Protein AF-0000000078202530 (afdb_homodimer)

Organism: Punica granatum (NCBI:txid22663)

Nearest PDB structures (foldseek):
  6cci-assembly1_A  TM=9.387E-01  e=3.900E-46  Arabidopsis thaliana
  5z2x-assembly2_B  TM=4.151E-01  e=9.740E-01  Vanderwaltozyma polyspora DSM 70294
  5zed-assembly2_B  TM=4.219E-01  e=1.033E+00  Vanderwaltozyma polyspora DSM 70294
  4xj6-assembly1_A  TM=2.711E-01  e=2.999E+00  Escherichia coli
  6cci-assembly1_A  TM=9.387E-01  e=2.513E-46  Arabidopsis thaliana

Radius of gyration: 36.65 Å; Cα contacts (8 Å, |Δi|>4): 1489; chains: 2; bounding box: 119×103×97 Å

Solvent-accessible surface area (backbone atoms only — not comparable to full-atom values): 50114 Å² total; per-residue (Å²): 142,85,78,87,78,90,90,86,90,84,91,83,89,92,83,87,92,84,91,87,92,81,89,90,82,80,91,85,84,83,87,93,85,95,86,92,96,82,93,45,68,54,74,89,69,85,76,78,84,74,79,67,77,74,70,75,72,68,71,70,79,64,84,76,67,78,84,72,80,81,47,41,76,58,32,78,82,69,43,76,42,69,41,42,60,45,76,41,80,33,86,82,57,70,71,83,48,43,50,76,72,38,85,77,69,54,64,52,24,19,19,59,75,58,61,44,86,74,66,60,59,59,27,57,41,82,42,34,66,59,27,41,77,60,80,83,47,47,67,60,51,48,60,74,31,45,71,31,37,36,34,29,34,7,41,71,67,40,45,47,36,42,44,38,50,49,43,52,36,49,82,83,44,55,76,91,35,48,50,62,65,90,45,88,51,62,28,50,34,38,36,56,91,39,52,21,36,51,27,36,35,63,30,45,68,59,28,41,44,71,37,69,88,53,76,55,85,55,56,91,74,40,42,28,32,35,59,36,40,78,89,53,45,73,75,56,58,92,37,32,34,37,37,35,35,67,56,76,76,63,66,67,50,64,60,38,40,35,30,67,74,90,51,79,54,54,80,75,52,44,44,76,31,49,34,70,58,48,49,44,48,18,50,43,40,54,48,35,46,46,56,47,69,58,52,71,90,63,29,46,41,33,35,43,50,57,76,57,66,37,74,52,22,59,53,57,72,36,74,90,51,50,32,31,52,92,38,63,52,64,51,90,52,68,55,79,65,59,64,87,41,99,43,73,62,9,45,48,44,52,51,48,49,43,51,51,56,52,55,72,70,48,81,53,73,69,46,70,45,60,40,32,61,64,49,58,27,40,46,23,37,37,20,21,57,21,22,49,57,95,90,33,69,57,48,76,72,47,45,75,36,45,86,81,52,40,34,33,66,51,52,19,41,69,36,67,44,47,55,53,45,40,53,53,45,38,57,67,66,57,103,140,83,76,75,88,76,70,88,69,55,44,65,75,87,81,71,92,76,74,90,80,81,79,84,74,85,82,79,68,85,77,72,84,78,86,76,82,75,81,76,74,77,69,77,67,78,77,69,84,64,80,68,77,70,70,76,70,71,73,73,79,66,84,78,65,76,83,71,80,82,47,40,76,59,32,78,83,69,43,77,42,70,42,43,61,45,79,41,81,34,86,81,58,70,70,83,50,43,50,76,74,37,86,77,69,55,64,51,24,20,20,60,76,59,61,43,85,76,65,60,58,58,27,56,42,82,42,35,66,59,28,41,77,62,80,83,47,48,66,60,52,46,60,73,32,46,70,32,38,37,35,29,33,7,40,71,68,39,46,47,35,42,45,38,50,50,43,52,36,49,81,83,45,55,77,91,35,50,50,62,64,91,47,86,50,62,27,50,34,37,38,57,90,38,50,22,38,51,25,37,36,62,29,45,68,60,28,41,43,71,38,67,87,52,76,54,86,53,57,91,74,40,41,30,32,35,59,35,40,76,90,53,46,73,74,57,58,92,38,31,33,37,36,34,36,67,55,75,76,63,67,69,48,65,60,37,40,34,28,66,74,89,50,78,53,55,82,73,51,44,44,74,31,49,36,68,59,47,50,46,48,17,50,43,40,54,49,35,48,46,58,48,69,58,52,73,89,64,30,46,42,32,36,43,50,56,77,56,66,36,74,54,22,59,53,58,71,36,76,88,50,50,33,32,52,90,38,64,53,64,52,90,52,66,55,80,64,58,66,86,40,97,42,72,62,9,45,49,44,51,51,49,49,45,52,52,56,53,54,71,69,47,82,54,73,68,45,69,46,59,41,33,63,63,48,59,29,42,47,23,39,38,20,21,57,19,22,48,56,96,91,32,69,58,48,75,72,48,45,73,37,44,85,81,51,40,35,33,67,52,53,19,41,70,34,67,44,48,55,53,46,41,54,53,47,40,56,67,64,56,102

Secondary structure (DSSP, 8-state):
--------------------------------------------------------------TT------PEEP-TTT-TTTTSEEEEE-TT---S--TTT-TT--TTT-TTTTT----GGGSEEEEESSEEPPPP-HHHHHHHTTT-EEEEEESHHHHHHHHHHHHHHHTTS-GGGEE----SSEEEEEEGGGTEEEEEEE-TTSSEETTSSS--S-GGG-EEETT--TTTHHHHTT-SEEEE---GGGGS-SEEEEE-S--TTGGGG-EEEEHHHHHHHHHHHHHHHHHHH--TTT-EEEEE-PPP----GGGGT-TT--TTTT--S--S------TTSSSHHHHHHHHHHHHHHHHHT-SS-EEEE--HHHHHT-GGGEEETSSEETTEEPPHHHHT-HHHH-EEEEE-SSSHHHHHHHHHHHHHH--/--------------------------------------------------------------TT------PEEP-TTT-TTTTSEEEEE-TT---S--TTT-TT--TTT-TTTTT----GGGSEEEEESSEEPPPP-HHHHHHHTTT-EEEEEESHHHHHHHHHHHHHHHTTS-GGGEE----SSEEEEEEGGGTEEEEEEE-TTSSEETTSSS--S-GGG-EEETT--TTTHHHHTT-SEEEE---GGGGS-SEEEEE-S--TTGGGG-EEEEHHHHHHHHHHHHHHHHHHH--TTT-EEEEE-PPPP---GGGGT-TT--TTTT--S--S------TTSSSHHHHHHHHHHHHHHHHHT-SS-EEEE--HHHHHT-GGGEEETSSEETTEEPPHHHHT-HHHH-EEEEE-SSSHHHHHHHHHHHHHH--

Sequence (862 aa):
MKPFGGNLYCSFITVLICTVLFIALFYTESLSSLSSSSFIRILSCPKRIAASKLRHRTAKLNPSRPEMDERFEFDPEECNTVSSGKWVYNSSIRPLYTDTSCPYLD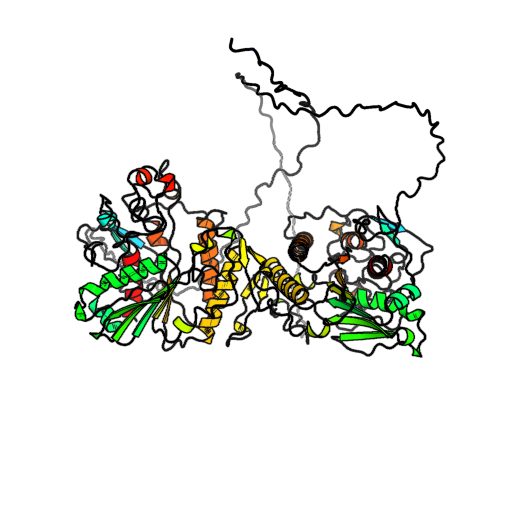KQVTCIKNGRPDSGYLQWEWQPDDCFLPKFDPKRLLENLRGKRLMFVGDSIQRGQWRSLVCMVESVIPEDGKSMPKNRSHSIFSAKEYNATIEFYWAPFLVESNSDTYIVPDPTERILKVDSVSTHAPYWQDVDFLVFNSYIWWMDGHYIKSLWGSFANGEDGYEELERTAAYRISLRTWANWLDSSINPNRSRVFFTTISPTHMRSEDWNHIGGIKCYNETKPTKKLKRRMRWGGSNAGYGYRMTDVLSSVVSRMKINVTFINITEMSEYRVDAHTSVYGERSDELLTDEQRADPLQYADCIHWCLPGVPDTWNHILYAYLVGSMKPFGGNLYCSFITVLICTVLFIALFYTESLSSLSSSSFIRILSCPKRIAASKLRHRTAKLNPSRPEMDERFEFDPEECNTVSSGKWVYNSSIRPLYTDTSCPYLDKQVTCIKNGRPDSGYLQWEWQPDDCFLPKFDPKRLLENLRGKRLMFVGDSIQRGQWRSLVCMVESVIPEDGKSMPKNRSHSIFSAKEYNATIEFYWAPFLVESNSDTYIVPDPTERILKVDSVSTHAPYWQDVDFLVFNSYIWWMDGHYIKSLWGSFANGEDGYEELERTAAYRISLRTWANWLDSSINPNRSRVFFTTISPTHMRSEDWNHIGGIKCYNETKPTKKLKRRMRWGGSNAGYGYRMTDVLSSVVSRMKINVTFINITEMSEYRVDAHTSVYGERSDELLTDEQRADPLQYADCIHWCLPGVPDTWNHILYAYLVGS

pLDDT: mean 81.14, std 27.45, range [15.45, 98.88]

InterPro domains:
  IPR025846 Trichome birefringence-like, N-terminal domain [PF14416] (78-131)
  IPR026057 Trichome birefringence-like, C-terminal domain [PF13839] (133-426)
  IPR029962 Trichome birefringence-like family [PTHR32285] (28-424)

Foldseek 3Di:
DDDDDDDDYDDDDDDDDDDDDDDDDDDDDYDDDDDDDDDDDCPDDPDDDPPPPPPPPPPPPPVDDPPPLQAAADDLVPLVPLVAFDKDFAPPDDALDALVGQPQDAQFFRQVVLPNDADRQVRIDTDHNHHDQDDDDLVLVLLLQQLAEAEEEAAVQSVQLLSLNCRNNVVVADPVQWDWDDDDAKIWIGRRVRRGIRIYGYDQLLFDKPCRPPHDPQQVPIETALQHNPVPVVVVAQHAEYEYEYDPSLVNDQWHFYDYDDDPVPSVPTDTDGSLVSSLSNVLSVLVCCLVGPDLVRHAAEYEADQDFFQDPVQLPPPPDGGLPPPAFFGPDGPPPPCCDPDPVVVSNSSVVSNVVSQVPHPHHYHYLYLHNVNNRSSNFASFQSGDDPSHRHDPVRSVCSNPRTGRRHGHPVHSSNVSVSSVSSVSSSD/DDDDDPDDDPDPDDPDDDDDDDDDDDPPDDPDDDDDDDPDPPVVPPPPPPPPPVPVPPPDPPVPDDPPLQAAADDLVPLVPLVAFDKDFAPPDDALDALVGQPQDAQFFRQVVLPNDADRQRRIDTDHNHHDQDDDDLVLVLLLQQLAEAEEEAAVQSVQLLSQNCRNNVVVADPVQWDWDDDDAKIWIGRRVRRGIRIYGYDQLLFDKPCRPPHDPQQVPIETALQHNPVPVVVVAQHAEYEYEYDPSLVNDQWHFYDYDDDPVPSVPTDTDGSLVSSLSNVLSVLVCCLVGPDLVRHAAEYEADQDFFQDPVQLPPPPDGGLPPPAFFGPDGPPPPCCDPDPVVVSNSSVVSNCVSQVPHPHHYHYLYLHNVNNRSSNFASFQSGDDPSHRHDPVRSVCSNPRTGRRHGHPVHSSNSSVSSVSSVSSSD

Structure (mmCIF, N/CA/C/O backbone):
data_AF-0000000078202530-model_v1
#
loop_
_entity.id
_entity.type
_entity.pdbx_description
1 polymer 'Protein trichome birefringence-like 3'
#
loop_
_atom_site.group_PDB
_atom_site.id
_atom_site.type_symbol
_atom_site.label_atom_id
_atom_site.label_alt_id
_atom_site.label_comp_id
_atom_site.label_asym_id
_atom_site.label_entity_id
_atom_site.label_seq_id
_atom_site.pdbx_PDB_ins_code
_atom_site.Cartn_x
_atom_site.Cartn_y
_atom_site.Cartn_z
_atom_site.occupancy
_atom_site.B_iso_or_equiv
_atom_site.auth_seq_id
_atom_site.auth_comp_id
_atom_site.auth_asym_id
_atom_site.auth_atom_id
_atom_site.pdbx_PDB_model_num
ATOM 1 N N . MET A 1 1 ? -54.625 -17.266 -24.766 1 17.75 1 MET A N 1
ATOM 2 C CA . MET A 1 1 ? -55 -16.562 -25.984 1 17.75 1 MET A CA 1
ATOM 3 C C . MET A 1 1 ? -53.875 -15.648 -26.453 1 17.75 1 MET A C 1
ATOM 5 O O . MET A 1 1 ? -53.438 -14.758 -25.719 1 17.75 1 MET A O 1
ATOM 9 N N . LYS A 1 2 ? -53 -15.953 -27.578 1 19.78 2 LYS A N 1
ATOM 10 C CA . LYS A 1 2 ? -51.688 -15.961 -28.266 1 19.78 2 LYS A CA 1
ATOM 11 C C . LYS A 1 2 ? -51.5 -14.703 -29.109 1 19.78 2 LYS A C 1
ATOM 13 O O . LYS A 1 2 ? -50.531 -14.57 -29.828 1 19.78 2 LYS A O 1
ATOM 18 N N . PRO A 1 3 ? -52.344 -13.688 -29.078 1 17.59 3 PRO A N 1
ATOM 19 C CA . PRO A 1 3 ? -52.656 -13.125 -30.406 1 17.59 3 PRO A CA 1
ATOM 20 C C . PRO A 1 3 ? -51.438 -12.438 -31.047 1 17.59 3 PRO A C 1
ATOM 22 O O . PRO A 1 3 ? -50.438 -12.188 -30.375 1 17.59 3 PRO A O 1
ATOM 25 N N . PHE A 1 4 ? -51.625 -11.211 -31.531 1 18.14 4 PHE A N 1
ATOM 26 C CA . PHE A 1 4 ? -51.844 -10.758 -32.906 1 18.14 4 PHE A CA 1
ATOM 27 C C . PHE A 1 4 ? -50.562 -10.148 -33.469 1 18.14 4 PHE A C 1
ATOM 29 O O . PHE A 1 4 ? -49.656 -9.805 -32.719 1 18.14 4 PHE A O 1
ATOM 36 N N . GLY A 1 5 ? -50.594 -8.953 -34.094 1 16.89 5 GLY A N 1
ATOM 37 C CA . GLY A 1 5 ? -50.594 -8.602 -35.5 1 16.89 5 GLY A CA 1
ATOM 38 C C . GLY A 1 5 ? -49.281 -7.973 -35.938 1 16.89 5 GLY A C 1
ATOM 39 O O . GLY A 1 5 ? -48.656 -8.422 -36.906 1 16.89 5 GLY A O 1
ATOM 40 N N . GLY A 1 6 ? -49.156 -6.57 -35.875 1 17.77 6 GLY A N 1
ATOM 41 C CA . GLY A 1 6 ? -49.125 -5.879 -37.156 1 17.77 6 GLY A CA 1
ATOM 42 C C . GLY A 1 6 ? -47.719 -5.824 -37.781 1 17.77 6 GLY A C 1
ATOM 43 O O . GLY A 1 6 ? -46.719 -5.992 -37.062 1 17.77 6 GLY A O 1
ATOM 44 N N . ASN A 1 7 ? -47.562 -5.203 -38.969 1 17.41 7 ASN A N 1
ATOM 45 C CA . ASN A 1 7 ? -47.094 -5.215 -40.344 1 17.41 7 ASN A CA 1
ATOM 46 C C . ASN A 1 7 ? -45.719 -4.594 -40.5 1 17.41 7 ASN A C 1
ATOM 48 O O . ASN A 1 7 ? -45.281 -3.855 -39.625 1 17.41 7 ASN A O 1
ATOM 52 N N . LEU A 1 8 ? -45.406 -4.105 -41.812 1 18.31 8 LEU A N 1
ATOM 53 C CA . LEU A 1 8 ? -44.562 -4.344 -42.969 1 18.31 8 LEU A CA 1
ATOM 54 C C . LEU A 1 8 ? -43.406 -3.344 -43 1 18.31 8 LEU A C 1
ATOM 56 O O . LEU A 1 8 ? -42.25 -3.736 -43.125 1 18.31 8 LEU A O 1
ATOM 60 N N . TYR A 1 9 ? -43.469 -2.189 -43.969 1 16.44 9 TYR A N 1
ATOM 61 C CA . TYR A 1 9 ? -42.938 -2.09 -45.312 1 16.44 9 TYR A CA 1
ATOM 62 C C . TYR A 1 9 ? -41.625 -1.283 -45.344 1 16.44 9 TYR A C 1
ATOM 64 O O . TYR A 1 9 ? -41.312 -0.569 -44.375 1 16.44 9 TYR A O 1
ATOM 72 N N . CYS A 1 10 ? -41.531 -0.208 -46.344 1 16.52 10 CYS A N 1
ATOM 73 C CA . CYS A 1 10 ? -40.938 -0.093 -47.656 1 16.52 10 CYS A CA 1
ATOM 74 C C . CYS A 1 10 ? -39.656 0.742 -47.625 1 16.52 10 CYS A C 1
ATOM 76 O O . CYS A 1 10 ? -38.594 0.314 -48.094 1 16.52 10 CYS A O 1
ATOM 78 N N . SER A 1 11 ? -39.656 2.053 -48.156 1 16.64 11 SER A N 1
ATOM 79 C CA . SER A 1 11 ? -39.156 2.449 -49.469 1 16.64 11 SER A CA 1
ATOM 80 C C . SER A 1 11 ? -37.719 2.982 -49.375 1 16.64 11 SER A C 1
ATOM 82 O O . SER A 1 11 ? -37.281 3.395 -48.312 1 16.64 11 SER A O 1
ATOM 84 N N . PHE A 1 12 ? -37.25 4.004 -50.375 1 16.8 12 PHE A N 1
ATOM 85 C CA . PHE A 1 12 ? -36.531 4.156 -51.625 1 16.8 12 PHE A CA 1
ATOM 86 C C . PHE A 1 12 ? -35.25 4.961 -51.438 1 16.8 12 PHE A C 1
ATOM 88 O O . PHE A 1 12 ? -34.188 4.543 -51.875 1 16.8 12 PHE A O 1
ATOM 95 N N . ILE A 1 13 ? -35.281 6.426 -51.438 1 17.33 13 ILE A N 1
ATOM 96 C CA . ILE A 1 13 ? -34.781 7.125 -52.625 1 17.33 13 ILE A CA 1
ATOM 97 C C . ILE A 1 13 ? -33.281 7.32 -52.5 1 17.33 13 ILE A C 1
ATOM 99 O O . ILE A 1 13 ? -32.719 7.371 -51.406 1 17.33 13 ILE A O 1
ATOM 103 N N . THR A 1 14 ? -32.656 8.242 -53.438 1 16.81 14 THR A N 1
ATOM 104 C CA . THR A 1 14 ? -31.766 8.391 -54.594 1 16.81 14 THR A CA 1
ATOM 105 C C . THR A 1 14 ? -30.391 8.914 -54.125 1 16.81 14 THR A C 1
ATOM 107 O O . THR A 1 14 ? -30.266 9.461 -53.031 1 16.81 14 THR A O 1
ATOM 110 N N . VAL A 1 15 ? -29.656 9.641 -55.062 1 16.64 15 VAL A N 1
ATOM 111 C CA . VAL A 1 15 ? -28.562 9.602 -56 1 16.64 15 VAL A CA 1
ATOM 112 C C . VAL A 1 15 ? -27.422 10.5 -55.531 1 16.64 15 VAL A C 1
ATOM 114 O O . VAL A 1 15 ? -26.266 10.062 -55.469 1 16.64 15 VAL A O 1
ATOM 117 N N . LEU A 1 16 ? -27.391 11.953 -55.906 1 16.14 16 LEU A N 1
ATOM 118 C CA . LEU A 1 16 ? -26.594 12.43 -57.031 1 16.14 16 LEU A CA 1
ATOM 119 C C . LEU A 1 16 ? -25.219 12.922 -56.562 1 16.14 16 LEU A C 1
ATOM 121 O O . LEU A 1 16 ? -24.188 12.5 -57.094 1 16.14 16 LEU A O 1
ATOM 125 N N . ILE A 1 17 ? -24.891 14.383 -56.688 1 17.06 17 ILE A N 1
ATOM 126 C CA . ILE A 1 17 ? -24.094 15.078 -57.688 1 17.06 17 ILE A CA 1
ATOM 127 C C . ILE A 1 17 ? -22.672 15.289 -57.188 1 17.06 17 ILE A C 1
ATOM 129 O O . ILE A 1 17 ? -22.453 15.398 -55.969 1 17.06 17 ILE A O 1
ATOM 133 N N . CYS A 1 18 ? -21.766 16.141 -57.906 1 15.45 18 CYS A N 1
ATOM 134 C CA . CYS A 1 18 ? -20.625 16.266 -58.781 1 15.45 18 CYS A CA 1
ATOM 135 C C . CYS A 1 18 ? -19.438 16.891 -58.062 1 15.45 18 CYS A C 1
ATOM 137 O O . CYS A 1 18 ? -18.312 16.375 -58.156 1 15.45 18 CYS A O 1
ATOM 139 N N . THR A 1 19 ? -19.344 18.359 -58.031 1 16.34 19 THR A N 1
ATOM 140 C CA . THR A 1 19 ? -18.453 19.156 -58.844 1 16.34 19 THR A CA 1
ATOM 141 C C . THR A 1 19 ? -17.078 19.266 -58.219 1 16.34 19 THR A C 1
ATOM 143 O O . THR A 1 19 ? -16.922 19.078 -57 1 16.34 19 THR A O 1
ATOM 146 N N . VAL A 1 20 ? -16.172 20.328 -58.656 1 17.05 20 VAL A N 1
ATOM 147 C CA . VAL A 1 20 ? -15.039 20.625 -59.531 1 17.05 20 VAL A CA 1
ATOM 148 C C . VAL A 1 20 ? -13.797 20.906 -58.688 1 17.05 20 VAL A C 1
ATOM 150 O O . VAL A 1 20 ? -12.758 20.266 -58.875 1 17.05 20 VAL A O 1
ATOM 153 N N . LEU A 1 21 ? -13 22.141 -59 1 16.8 21 LEU A N 1
ATOM 154 C CA . LEU A 1 21 ? -11.773 22.5 -59.719 1 16.8 21 LEU A CA 1
ATOM 155 C C . LEU A 1 21 ? -10.609 22.688 -58.75 1 16.8 21 LEU A C 1
ATOM 157 O O . LEU A 1 21 ? -10.82 22.844 -57.531 1 16.8 21 LEU A O 1
ATOM 161 N N . PHE A 1 22 ? -9.445 23.562 -59.188 1 15.63 22 PHE A N 1
ATOM 162 C CA . PHE A 1 22 ? -8.086 23.688 -59.688 1 15.63 22 PHE A CA 1
ATOM 163 C C . PHE A 1 22 ? -7.172 24.344 -58.656 1 15.63 22 PHE A C 1
ATOM 165 O O . PHE A 1 22 ? -5.973 24.062 -58.625 1 15.63 22 PHE A O 1
ATOM 172 N N . ILE A 1 23 ? -7.547 25.469 -57.969 1 16.17 23 ILE A N 1
ATOM 173 C CA . ILE A 1 23 ? -6.672 26.609 -58.156 1 16.17 23 ILE A CA 1
ATOM 174 C C . ILE A 1 23 ? -5.32 26.344 -57.5 1 16.17 23 ILE A C 1
ATOM 176 O O . ILE A 1 23 ? -5.258 25.797 -56.406 1 16.17 23 ILE A O 1
ATOM 180 N N . ALA A 1 24 ? -4.219 27.141 -57.938 1 16.25 24 ALA A N 1
ATOM 181 C CA . ALA A 1 24 ? -2.883 27.422 -58.469 1 16.25 24 ALA A CA 1
ATOM 182 C C . ALA A 1 24 ? -1.844 27.438 -57.344 1 16.25 24 ALA A C 1
ATOM 184 O O . ALA A 1 24 ? -2.189 27.578 -56.156 1 16.25 24 ALA A O 1
ATOM 185 N N . LEU A 1 25 ? -0.753 28.281 -57.594 1 15.86 25 LEU A N 1
ATOM 186 C CA . LEU A 1 25 ? 0.672 28.391 -57.875 1 15.86 25 LEU A CA 1
ATOM 187 C C . LEU A 1 25 ? 1.466 28.672 -56.625 1 15.86 25 LEU A C 1
ATOM 189 O O . LEU A 1 25 ? 2.471 28.016 -56.344 1 15.86 25 LEU A O 1
ATOM 193 N N . PHE A 1 26 ? 1.765 29.969 -56.312 1 15.94 26 PHE A N 1
ATOM 194 C CA . PHE A 1 26 ? 3.064 30.609 -56.469 1 15.94 26 PHE A CA 1
ATOM 195 C C . PHE A 1 26 ? 3.877 30.5 -55.156 1 15.94 26 PHE A C 1
ATOM 197 O O . PHE A 1 26 ? 5.047 30.125 -55.188 1 15.94 26 PHE A O 1
ATOM 204 N N . TYR A 1 27 ? 3.969 31.578 -54.312 1 15.73 27 TYR A N 1
ATOM 205 C CA . TYR A 1 27 ? 5.164 32.406 -54.312 1 15.73 27 TYR A CA 1
ATOM 206 C C . TYR A 1 27 ? 6.176 31.906 -53.281 1 15.73 27 TYR A C 1
ATOM 208 O O . TYR A 1 27 ? 5.809 31.234 -52.312 1 15.73 27 TYR A O 1
ATOM 216 N N . THR A 1 28 ? 7.195 32.781 -52.75 1 15.81 28 THR A N 1
ATOM 217 C CA . THR A 1 28 ? 8.625 33.062 -52.844 1 15.81 28 THR A CA 1
ATOM 218 C C . THR A 1 28 ? 9.352 32.562 -51.594 1 15.81 28 THR A C 1
ATOM 220 O O . THR A 1 28 ? 10.328 31.812 -51.688 1 15.81 28 THR A O 1
ATOM 223 N N . GLU A 1 29 ? 10.062 33.469 -50.75 1 15.58 29 GLU A N 1
ATOM 224 C CA . GLU A 1 29 ? 11.492 33.75 -50.719 1 15.58 29 GLU A CA 1
ATOM 225 C C . GLU A 1 29 ? 12.172 33.031 -49.562 1 15.58 29 GLU A C 1
ATOM 227 O O . GLU A 1 29 ? 13.117 32.281 -49.75 1 15.58 29 GLU A O 1
ATOM 232 N N . SER A 1 30 ? 12.93 33.781 -48.594 1 15.69 30 SER A N 1
ATOM 233 C CA . SER A 1 30 ? 14.375 33.969 -48.469 1 15.69 30 SER A CA 1
ATOM 234 C C . SER A 1 30 ? 14.969 33.125 -47.344 1 15.69 30 SER A C 1
ATOM 236 O O . SER A 1 30 ? 15.93 32.406 -47.562 1 15.69 30 SER A O 1
ATOM 238 N N . LEU A 1 31 ? 15.672 33.75 -46.188 1 15.95 31 LEU A N 1
ATOM 239 C CA . LEU A 1 31 ? 17.109 33.938 -46 1 15.95 31 LEU A CA 1
ATOM 240 C C . LEU A 1 31 ? 17.656 32.938 -44.969 1 15.95 31 LEU A C 1
ATOM 242 O O . LEU A 1 31 ? 16.906 32.344 -44.219 1 15.95 31 LEU A O 1
ATOM 246 N N . SER A 1 32 ? 18.703 33.344 -43.938 1 15.55 32 SER A N 1
ATOM 247 C CA . SER A 1 32 ? 20.141 33.219 -43.844 1 15.55 32 SER A CA 1
ATOM 248 C C . SER A 1 32 ? 20.547 32.156 -42.781 1 15.55 32 SER A C 1
ATOM 250 O O . SER A 1 32 ? 19.703 31.719 -42 1 15.55 32 SER A O 1
ATOM 252 N N . SER A 1 33 ? 21.703 32.406 -41.781 1 16.08 33 SER A N 1
ATOM 253 C CA . SER A 1 33 ? 23.125 32.062 -41.719 1 16.08 33 SER A CA 1
ATOM 254 C C . SER A 1 33 ? 23.375 31.094 -40.562 1 16.08 33 SER A C 1
ATOM 256 O O . SER A 1 33 ? 24.016 30.047 -40.75 1 16.08 33 SER A O 1
ATOM 258 N N . LEU A 1 34 ? 23.625 31.453 -39.125 1 16.58 34 LEU A N 1
ATOM 259 C CA . LEU A 1 34 ? 25 31.516 -38.625 1 16.58 34 LEU A CA 1
ATOM 260 C C . LEU A 1 34 ? 25.375 30.219 -37.938 1 16.58 34 LEU A C 1
ATOM 262 O O . LEU A 1 34 ? 24.516 29.484 -37.469 1 16.58 34 LEU A O 1
ATOM 266 N N . SER A 1 35 ? 26.734 30.062 -37.031 1 16.19 35 SER A N 1
ATOM 267 C CA . SER A 1 35 ? 28.062 29.453 -37.062 1 16.19 35 SER A CA 1
ATOM 268 C C . SER A 1 35 ? 28.188 28.359 -36 1 16.19 35 SER A C 1
ATOM 270 O O . SER A 1 35 ? 28.625 27.25 -36.312 1 16.19 35 SER A O 1
ATOM 272 N N . SER A 1 36 ? 28.453 28.453 -34.531 1 17.09 36 SER A N 1
ATOM 273 C CA . SER A 1 36 ? 29.812 28.328 -34 1 17.09 36 SER A CA 1
ATOM 274 C C . SER A 1 36 ? 30.062 26.906 -33.5 1 17.09 36 SER A C 1
ATOM 276 O O . SER A 1 36 ? 29.125 26.141 -33.281 1 17.09 36 SER A O 1
ATOM 278 N N . SER A 1 37 ? 31.031 26.625 -32.219 1 17.3 37 SER A N 1
ATOM 279 C CA . SER A 1 37 ? 32.375 26.109 -32 1 17.3 37 SER A CA 1
ATOM 280 C C . SER A 1 37 ? 32.344 24.703 -31.422 1 17.3 37 SER A C 1
ATOM 282 O O . SER A 1 37 ? 31.328 24.281 -30.875 1 17.3 37 SER A O 1
ATOM 284 N N . SER A 1 38 ? 33.75 24 -30.797 1 17.78 38 SER A N 1
ATOM 285 C CA . SER A 1 38 ? 34.719 22.938 -31.047 1 17.78 38 SER A CA 1
ATOM 286 C C . SER A 1 38 ? 34.781 21.953 -29.891 1 17.78 38 SER A C 1
ATOM 288 O O . SER A 1 38 ? 35.281 20.828 -30.031 1 17.78 38 SER A O 1
ATOM 290 N N . PHE A 1 39 ? 34.656 22.016 -28.516 1 21.58 39 PHE A N 1
ATOM 291 C CA . PHE A 1 39 ? 35.781 21.594 -27.688 1 21.58 39 PHE A CA 1
ATOM 292 C C . PHE A 1 39 ? 35.812 20.078 -27.547 1 21.58 39 PHE A C 1
ATOM 294 O O . PHE A 1 39 ? 34.75 19.438 -27.484 1 21.58 39 PHE A O 1
ATOM 301 N N . ILE A 1 40 ? 37.156 19.359 -27.281 1 19.34 40 ILE A N 1
ATOM 302 C CA . ILE A 1 40 ? 38.031 18.234 -27.531 1 19.34 40 ILE A CA 1
ATOM 303 C C . ILE A 1 40 ? 37.938 17.234 -26.375 1 19.34 40 ILE A C 1
ATOM 305 O O . ILE A 1 40 ? 38.25 17.562 -25.219 1 19.34 40 ILE A O 1
ATOM 309 N N . ARG A 1 41 ? 37.375 16.062 -26.359 1 18.56 41 ARG A N 1
ATOM 310 C CA . ARG A 1 41 ? 37.031 14.938 -25.484 1 18.56 41 ARG A CA 1
ATOM 311 C C . ARG A 1 41 ? 38.219 13.984 -25.328 1 18.56 41 ARG A C 1
ATOM 313 O O . ARG A 1 41 ? 38.5 13.188 -26.219 1 18.56 41 ARG A O 1
ATOM 320 N N . ILE A 1 42 ? 39.312 14.312 -24.672 1 20.25 42 ILE A N 1
ATOM 321 C CA . ILE A 1 42 ? 40.531 13.516 -24.75 1 20.25 42 ILE A CA 1
ATOM 322 C C . ILE A 1 42 ? 40.312 12.164 -24.062 1 20.25 42 ILE A C 1
ATOM 324 O O . ILE A 1 42 ? 40.062 12.102 -22.859 1 20.25 42 ILE A O 1
ATOM 328 N N . LEU A 1 43 ? 39.938 11.023 -24.703 1 19.23 43 LEU A N 1
ATOM 329 C CA . LEU A 1 43 ? 39.594 9.641 -24.406 1 19.23 43 LEU A CA 1
ATOM 330 C C . LEU A 1 43 ? 40.875 8.781 -24.281 1 19.23 43 LEU A C 1
ATOM 332 O O . LEU A 1 43 ? 41.25 8.109 -25.234 1 19.23 43 LEU A O 1
ATOM 336 N N . SER A 1 44 ? 42 9.086 -23.625 1 20.16 44 SER A N 1
ATOM 337 C CA . SER A 1 44 ? 43.156 8.281 -23.984 1 20.16 44 SER A CA 1
ATOM 338 C C . SER A 1 44 ? 42.969 6.828 -23.562 1 20.16 44 SER A C 1
ATOM 340 O O . SER A 1 44 ? 42.594 6.559 -22.422 1 20.16 44 SER A O 1
ATOM 342 N N . CYS A 1 45 ? 43.031 5.738 -24.438 1 21.17 45 CYS A N 1
ATOM 343 C CA . CYS A 1 45 ? 42.906 4.328 -24.797 1 21.17 45 CYS A CA 1
ATOM 344 C C . CYS A 1 45 ? 44.156 3.553 -24.391 1 21.17 45 CYS A C 1
ATOM 346 O O . CYS A 1 45 ? 45.25 3.869 -24.859 1 21.17 45 CYS A O 1
ATOM 348 N N . PRO A 1 46 ? 44.469 3.049 -23.172 1 23.84 46 PRO A N 1
ATOM 349 C CA . PRO A 1 46 ? 45.781 2.406 -23.188 1 23.84 46 PRO A CA 1
ATOM 350 C C . PRO A 1 46 ? 45.906 1.337 -24.266 1 23.84 46 PRO A C 1
ATOM 352 O O . PRO A 1 46 ? 44.906 0.747 -24.672 1 23.84 46 PRO A O 1
ATOM 355 N N . LYS A 1 47 ? 46.969 1.163 -25.078 1 22.11 47 LYS A N 1
ATOM 356 C CA . LYS A 1 47 ? 47.375 0.5 -26.312 1 22.11 47 LYS A CA 1
ATOM 357 C C . LYS A 1 47 ? 47.531 -1 -26.094 1 22.11 47 LYS A C 1
ATOM 359 O O . LYS A 1 47 ? 48.562 -1.436 -25.531 1 22.11 47 LYS A O 1
ATOM 364 N N . ARG A 1 48 ? 46.875 -1.807 -25.406 1 22.52 48 ARG A N 1
ATOM 365 C CA . ARG A 1 48 ? 47.406 -3.168 -25.5 1 22.52 48 ARG A CA 1
ATOM 366 C C . ARG A 1 48 ? 47.656 -3.566 -26.953 1 22.52 48 ARG A C 1
ATOM 368 O O . ARG A 1 48 ? 46.906 -3.182 -27.844 1 22.52 48 ARG A O 1
ATOM 375 N N . ILE A 1 49 ? 48.969 -4 -27.438 1 20.89 49 ILE A N 1
ATOM 376 C CA . ILE A 1 49 ? 49.562 -4.539 -28.656 1 20.89 49 ILE A CA 1
ATOM 377 C C . ILE A 1 49 ? 48.719 -5.684 -29.188 1 20.89 49 ILE A C 1
ATOM 379 O O . ILE A 1 49 ? 48.375 -6.605 -28.438 1 20.89 49 ILE A O 1
ATOM 383 N N . ALA A 1 50 ? 48.031 -5.504 -30.297 1 21.22 50 ALA A N 1
ATOM 384 C CA . ALA A 1 50 ? 47.219 -6.168 -31.297 1 21.22 50 ALA A CA 1
ATOM 385 C C . ALA A 1 50 ? 47.938 -7.375 -31.891 1 21.22 50 ALA A C 1
ATOM 387 O O . ALA A 1 50 ? 48.719 -7.234 -32.844 1 21.22 50 ALA A O 1
ATOM 388 N N . ALA A 1 51 ? 48.719 -8.234 -31.203 1 23.56 51 ALA A N 1
ATOM 389 C CA . ALA A 1 51 ? 49.312 -9.242 -32.094 1 23.56 51 ALA A CA 1
ATOM 390 C C . ALA A 1 51 ? 48.219 -10.008 -32.844 1 23.56 51 ALA A C 1
ATOM 392 O O . ALA A 1 51 ? 47.531 -10.852 -32.25 1 23.56 51 ALA A O 1
ATOM 393 N N . SER A 1 52 ? 47.25 -9.312 -33.469 1 21.38 52 SER A N 1
ATOM 394 C CA . SER A 1 52 ? 46.344 -10.039 -34.375 1 21.38 52 SER A CA 1
ATOM 395 C C . SER A 1 52 ? 47.125 -10.719 -35.5 1 21.38 52 SER A C 1
ATOM 397 O O . SER A 1 52 ? 47.562 -10.07 -36.438 1 21.38 52 SER A O 1
ATOM 399 N N . LYS A 1 53 ? 48.281 -11.492 -35.188 1 23.58 53 LYS A N 1
ATOM 400 C CA . LYS A 1 53 ? 48.625 -12.211 -36.438 1 23.58 53 LYS A CA 1
ATOM 401 C C . LYS A 1 53 ? 47.375 -12.867 -37.031 1 23.58 53 LYS A C 1
ATOM 403 O O . LYS A 1 53 ? 46.688 -13.633 -36.375 1 23.58 53 LYS A O 1
ATOM 408 N N . LEU A 1 54 ? 46.812 -12.234 -38.094 1 24.09 54 LEU A N 1
ATOM 409 C CA . LEU A 1 54 ? 45.875 -12.562 -39.156 1 24.09 54 LEU A CA 1
ATOM 410 C C . LEU A 1 54 ? 46.188 -13.922 -39.75 1 24.09 54 LEU A C 1
ATOM 412 O O . LEU A 1 54 ? 47.125 -14.039 -40.562 1 24.09 54 LEU A O 1
ATOM 416 N N . ARG A 1 55 ? 46.562 -14.891 -38.906 1 25.44 55 ARG A N 1
ATOM 417 C CA . ARG A 1 55 ? 46.719 -16.109 -39.688 1 25.44 55 ARG A CA 1
ATOM 418 C C . ARG A 1 55 ? 45.5 -16.344 -40.594 1 25.44 55 ARG A C 1
ATOM 420 O O . ARG A 1 55 ? 44.375 -16.141 -40.156 1 25.44 55 ARG A O 1
ATOM 427 N N . HIS A 1 56 ? 45.719 -15.992 -41.875 1 25.72 56 HIS A N 1
ATOM 428 C CA . HIS A 1 56 ? 44.938 -16.328 -43.062 1 25.72 56 HIS A CA 1
ATOM 429 C C . HIS A 1 56 ? 44.438 -17.766 -43.031 1 25.72 56 HIS A C 1
ATOM 431 O O . HIS A 1 56 ? 45.188 -18.703 -43.344 1 25.72 56 HIS A O 1
ATOM 437 N N . ARG A 1 57 ? 44.031 -18.234 -41.844 1 22.81 57 ARG A N 1
ATOM 438 C CA . ARG A 1 57 ? 43.531 -19.594 -42.062 1 22.81 57 ARG A CA 1
ATOM 439 C C . ARG A 1 57 ? 42.531 -19.641 -43.219 1 22.81 57 ARG A C 1
ATOM 441 O O . ARG A 1 57 ? 41.531 -18.922 -43.219 1 22.81 57 ARG A O 1
ATOM 448 N N . THR A 1 58 ? 43.062 -19.797 -44.438 1 26.47 58 THR A N 1
ATOM 449 C CA . THR A 1 58 ? 42.344 -20.25 -45.625 1 26.47 58 THR A CA 1
ATOM 450 C C . THR A 1 58 ? 41.344 -21.344 -45.25 1 26.47 58 THR A C 1
ATOM 452 O O . THR A 1 58 ? 40.906 -22.094 -46.125 1 26.47 58 THR A O 1
ATOM 455 N N . ALA A 1 59 ? 40.969 -21.438 -44 1 27.97 59 ALA A N 1
ATOM 456 C CA . ALA A 1 59 ? 40.125 -22.641 -43.969 1 27.97 59 ALA A CA 1
ATOM 457 C C . ALA A 1 59 ? 39.125 -22.672 -45.125 1 27.97 59 ALA A C 1
ATOM 459 O O . ALA A 1 59 ? 38.406 -21.703 -45.344 1 27.97 59 ALA A O 1
ATOM 460 N N . LYS A 1 60 ? 39.438 -23.375 -46.062 1 29.75 60 LYS A N 1
ATOM 461 C CA . LYS A 1 60 ? 38.531 -23.938 -47.031 1 29.75 60 LYS A CA 1
ATOM 462 C C . LYS A 1 60 ? 37.188 -24.312 -46.375 1 29.75 60 LYS A C 1
ATOM 464 O O . LYS A 1 60 ? 37.156 -25.094 -45.438 1 29.75 60 LYS A O 1
ATOM 469 N N . LEU A 1 61 ? 36.156 -23.422 -46.375 1 31.28 61 LEU A N 1
ATOM 470 C CA . LEU A 1 61 ? 34.75 -23.672 -46.094 1 31.28 61 LEU A CA 1
ATOM 471 C C . LEU A 1 61 ? 34.312 -25.031 -46.625 1 31.28 61 LEU A C 1
ATOM 473 O O . LEU A 1 61 ? 34.125 -25.219 -47.812 1 31.28 61 LEU A O 1
ATOM 477 N N . ASN A 1 62 ? 35.031 -26.062 -46.094 1 30.69 62 ASN A N 1
ATOM 478 C CA . ASN A 1 62 ? 34.281 -27.219 -46.5 1 30.69 62 ASN A CA 1
ATOM 479 C C . ASN A 1 62 ? 32.812 -27.141 -46.031 1 30.69 62 ASN A C 1
ATOM 481 O O . ASN A 1 62 ? 32.562 -26.859 -44.875 1 30.69 62 ASN A O 1
ATOM 485 N N . PRO A 1 63 ? 31.797 -26.938 -46.844 1 36.25 63 PRO A N 1
ATOM 486 C CA . PRO A 1 63 ? 30.344 -26.812 -46.656 1 36.25 63 PRO A CA 1
ATOM 487 C C . PRO A 1 63 ? 29.797 -27.766 -45.625 1 36.25 63 PRO A C 1
ATOM 489 O O . PRO A 1 63 ? 28.688 -27.562 -45.094 1 36.25 63 PRO A O 1
ATOM 492 N N . SER A 1 64 ? 30.422 -28.938 -45.406 1 35.91 64 SER A N 1
ATOM 493 C CA . SER A 1 64 ? 29.609 -30.016 -44.844 1 35.91 64 SER A CA 1
ATOM 494 C C . SER A 1 64 ? 29.594 -29.953 -43.344 1 35.91 64 SER A C 1
ATOM 496 O O . SER A 1 64 ? 29.359 -30.969 -42.688 1 35.91 64 SER A O 1
ATOM 498 N N . ARG A 1 65 ? 30.328 -29.094 -42.656 1 40.66 65 ARG A N 1
ATOM 499 C CA . ARG A 1 65 ? 30.391 -29.453 -41.219 1 40.66 65 ARG A CA 1
ATOM 500 C C . ARG A 1 65 ? 29.047 -29.219 -40.531 1 40.66 65 ARG A C 1
ATOM 502 O O . ARG A 1 65 ? 28.469 -28.141 -40.656 1 40.66 65 ARG A O 1
ATOM 509 N N . PRO A 1 66 ? 28.328 -30.219 -39.906 1 40.34 66 PRO A N 1
ATOM 510 C CA . PRO A 1 66 ? 27.094 -30.047 -39.125 1 40.34 66 PRO A CA 1
ATOM 511 C C . PRO A 1 66 ? 27.219 -28.938 -38.094 1 40.34 66 PRO A C 1
ATOM 513 O O . PRO A 1 66 ? 28.312 -28.672 -37.594 1 40.34 66 PRO A O 1
ATOM 516 N N . GLU A 1 67 ? 26.469 -27.812 -38.031 1 44.56 67 GLU A N 1
ATOM 517 C CA . GLU A 1 67 ? 26.359 -26.75 -37.062 1 44.56 67 GLU A CA 1
ATOM 518 C C . GLU A 1 67 ? 26.5 -27.297 -35.625 1 44.56 67 GLU A C 1
ATOM 520 O O . GLU A 1 67 ? 25.688 -28.141 -35.219 1 44.56 67 GLU A O 1
ATOM 525 N N . MET A 1 68 ? 27.547 -27.516 -35 1 44.97 68 MET A N 1
ATOM 526 C CA . MET A 1 68 ? 27.812 -27.969 -33.625 1 44.97 68 MET A CA 1
ATOM 527 C C . MET A 1 68 ? 26.953 -27.219 -32.625 1 44.97 68 MET A C 1
ATOM 529 O O . MET A 1 68 ? 26.891 -25.984 -32.656 1 44.97 68 MET A O 1
ATOM 533 N N . ASP A 1 69 ? 25.984 -27.891 -31.984 1 60.81 69 ASP A N 1
ATOM 534 C CA . ASP A 1 69 ? 25.172 -27.375 -30.891 1 60.81 69 ASP A CA 1
ATOM 535 C C . ASP A 1 69 ? 26.047 -26.734 -29.812 1 60.81 69 ASP A C 1
ATOM 537 O O . ASP A 1 69 ? 26.844 -27.406 -29.172 1 60.81 69 ASP A O 1
ATOM 541 N N . GLU A 1 70 ? 26.281 -25.406 -29.844 1 65.5 70 GLU A N 1
ATOM 542 C CA . GLU A 1 70 ? 27.125 -24.609 -28.938 1 65.5 70 GLU A CA 1
ATOM 543 C C . GLU A 1 70 ? 26.516 -24.531 -27.547 1 65.5 70 GLU A C 1
ATOM 545 O O . GLU A 1 70 ? 27.094 -23.938 -26.641 1 65.5 70 GLU A O 1
ATOM 550 N N . ARG A 1 71 ? 25.453 -25.281 -27.297 1 68 71 ARG A N 1
ATOM 551 C CA . ARG A 1 71 ? 24.859 -25.25 -25.969 1 68 71 ARG A CA 1
ATOM 552 C C . ARG A 1 71 ? 25.703 -26.031 -24.969 1 68 71 ARG A C 1
ATOM 554 O O . ARG A 1 71 ? 26.328 -27.031 -25.328 1 68 71 ARG A O 1
ATOM 561 N N . PHE A 1 72 ? 25.828 -25.516 -23.734 1 71.44 72 PHE A N 1
ATOM 562 C CA . PHE A 1 72 ? 26.578 -26.188 -22.672 1 71.44 72 PHE A CA 1
ATOM 563 C C . PHE A 1 72 ? 25.641 -26.938 -21.734 1 71.44 72 PHE A C 1
ATOM 565 O O . PHE A 1 72 ? 24.406 -26.781 -21.812 1 71.44 72 PHE A O 1
ATOM 572 N N . GLU A 1 73 ? 26.234 -27.781 -20.922 1 75.56 73 GLU A N 1
ATOM 573 C CA . GLU A 1 73 ? 25.453 -28.516 -19.922 1 75.56 73 GLU A CA 1
ATOM 574 C C . GLU A 1 73 ? 24.875 -27.562 -18.875 1 75.56 73 GLU A C 1
ATOM 576 O O . GLU A 1 73 ? 25.531 -26.609 -18.469 1 75.56 73 GLU A O 1
ATOM 581 N N . PHE A 1 74 ? 23.812 -27.844 -18.422 1 80 74 PHE A N 1
ATOM 582 C CA . PHE A 1 74 ? 23.062 -26.969 -17.516 1 80 74 PHE A CA 1
ATOM 583 C C . PHE A 1 74 ? 23.875 -26.688 -16.266 1 80 74 PHE A C 1
ATOM 585 O O . PHE A 1 74 ? 24.359 -27.609 -15.609 1 80 74 PHE A O 1
ATOM 592 N N . ASP A 1 75 ? 24.109 -25.422 -16.047 1 75.12 75 ASP A N 1
ATOM 593 C CA . ASP A 1 75 ? 24.625 -24.859 -14.805 1 75.12 75 ASP A CA 1
ATOM 594 C C . ASP A 1 75 ? 23.719 -23.75 -14.273 1 75.12 75 ASP A C 1
ATOM 596 O O . ASP A 1 75 ? 23.516 -22.75 -14.945 1 75.12 75 ASP A O 1
ATOM 600 N N . PRO A 1 76 ? 23.203 -24.016 -13.086 1 73.88 76 PRO A N 1
ATOM 601 C CA . PRO A 1 76 ? 22.234 -23.047 -12.562 1 73.88 76 PRO A CA 1
ATOM 602 C C . PRO A 1 76 ? 22.766 -21.625 -12.555 1 73.88 76 PRO A C 1
ATOM 604 O O . PRO A 1 76 ? 21.984 -20.672 -12.609 1 73.88 76 PRO A O 1
ATOM 607 N N . GLU A 1 77 ? 24 -21.469 -12.492 1 72.38 77 GLU A N 1
ATOM 608 C CA . GLU A 1 77 ? 24.594 -20.141 -12.422 1 72.38 77 GLU A CA 1
ATOM 609 C C . GLU A 1 77 ? 24.844 -19.578 -13.82 1 72.38 77 GLU A C 1
ATOM 611 O O . GLU A 1 77 ? 24.844 -18.359 -14.008 1 72.38 77 GLU A O 1
ATOM 616 N N . GLU A 1 78 ? 25.031 -20.516 -14.719 1 69.06 78 GLU A N 1
ATOM 617 C CA . GLU A 1 78 ? 25.469 -20.062 -16.047 1 69.06 78 GLU A CA 1
ATOM 618 C C . GLU A 1 78 ? 24.297 -20.062 -17.031 1 69.06 78 GLU A C 1
ATOM 620 O O . GLU A 1 78 ? 24.266 -19.234 -17.953 1 69.06 78 GLU A O 1
ATOM 625 N N . CYS A 1 79 ? 23.5 -21.016 -16.75 1 66.25 79 CYS A N 1
ATOM 626 C CA . CYS A 1 79 ? 22.359 -21.094 -17.672 1 66.25 79 CYS A CA 1
ATOM 627 C C . CYS A 1 79 ? 21.328 -20.031 -17.344 1 66.25 79 CYS A C 1
ATOM 629 O O . CYS A 1 79 ? 20.281 -20.344 -16.766 1 66.25 79 CYS A O 1
ATOM 631 N N . ASN A 1 80 ? 21.734 -18.75 -17.5 1 59.22 80 ASN A N 1
ATOM 632 C CA . ASN A 1 80 ? 20.969 -17.578 -17.078 1 59.22 80 ASN A CA 1
ATOM 633 C C . ASN A 1 80 ? 19.688 -17.422 -17.891 1 59.22 80 ASN A C 1
ATOM 635 O O . ASN A 1 80 ? 18.781 -16.688 -17.484 1 59.22 80 ASN A O 1
ATOM 639 N N . THR A 1 81 ? 19.609 -18.25 -19 1 65.69 81 THR A N 1
ATOM 640 C CA . THR A 1 81 ? 18.5 -17.906 -19.859 1 65.69 81 THR A CA 1
ATOM 641 C C . THR A 1 81 ? 17.672 -19.141 -20.219 1 65.69 81 THR A C 1
ATOM 643 O O . THR A 1 81 ? 17.328 -19.359 -21.375 1 65.69 81 THR A O 1
ATOM 646 N N . VAL A 1 82 ? 17.453 -19.969 -19.281 1 71.19 82 VAL A N 1
ATOM 647 C CA . VAL A 1 82 ? 16.609 -21.125 -19.562 1 71.19 82 VAL A CA 1
ATOM 648 C C . VAL A 1 82 ? 15.258 -20.656 -20.109 1 71.19 82 VAL A C 1
ATOM 650 O O . VAL A 1 82 ? 14.555 -21.406 -20.781 1 71.19 82 VAL A O 1
ATOM 653 N N . SER A 1 83 ? 15.07 -19.359 -19.922 1 76.31 83 SER A N 1
ATOM 654 C CA . SER A 1 83 ? 13.766 -18.797 -20.281 1 76.31 83 SER A CA 1
ATOM 655 C C . SER A 1 83 ? 13.734 -18.359 -21.734 1 76.31 83 SER A C 1
ATOM 657 O O . SER A 1 83 ? 12.664 -18.141 -22.297 1 76.31 83 SER A O 1
ATOM 659 N N . SER A 1 84 ? 14.914 -18.297 -22.266 1 81.81 84 SER A N 1
ATOM 660 C CA . SER A 1 84 ? 14.977 -17.938 -23.688 1 81.81 84 SER A CA 1
ATOM 661 C C . SER A 1 84 ? 15.289 -19.156 -24.547 1 81.81 84 SER A C 1
ATOM 663 O O . SER A 1 84 ? 16.188 -19.953 -24.203 1 81.81 84 SER A O 1
ATOM 665 N N . GLY A 1 85 ? 14.469 -19.438 -25.516 1 89.62 85 GLY A N 1
ATOM 666 C CA . GLY A 1 85 ? 14.609 -20.594 -26.375 1 89.62 85 GLY A CA 1
ATOM 667 C C . GLY A 1 85 ? 13.484 -20.734 -27.391 1 89.62 85 GLY A C 1
ATOM 668 O O . GLY A 1 85 ? 12.891 -19.734 -27.797 1 89.62 85 GLY A O 1
ATOM 669 N N . LYS A 1 86 ? 13.43 -21.922 -27.859 1 91.75 86 LYS A N 1
ATOM 670 C CA . LYS A 1 86 ? 12.391 -22.188 -28.844 1 91.75 86 LYS A CA 1
ATOM 671 C C . LYS A 1 86 ? 11.781 -23.578 -28.625 1 91.75 86 LYS A C 1
ATOM 673 O O . LYS A 1 86 ? 12.422 -24.469 -28.062 1 91.75 86 LYS A O 1
ATOM 678 N N . TRP A 1 87 ? 10.539 -23.656 -29.031 1 94.94 87 TRP A N 1
ATOM 679 C CA . TRP A 1 87 ? 9.891 -24.953 -29.078 1 94.94 87 TRP A CA 1
ATOM 680 C C . TRP A 1 87 ? 10.195 -25.672 -30.391 1 94.94 87 TRP A C 1
ATOM 682 O O . TRP A 1 87 ? 10.016 -25.094 -31.469 1 94.94 87 TRP A O 1
ATOM 692 N N . VAL A 1 88 ? 10.68 -26.906 -30.312 1 94.88 88 VAL A N 1
ATOM 693 C CA . VAL A 1 88 ? 11.023 -27.703 -31.484 1 94.88 88 VAL A CA 1
ATOM 694 C C . VAL A 1 88 ? 10.117 -28.938 -31.562 1 94.88 88 VAL A C 1
ATOM 696 O O . VAL A 1 88 ? 9.93 -29.641 -30.562 1 94.88 88 VAL A O 1
ATOM 699 N N . TYR A 1 89 ? 9.555 -29.125 -32.719 1 95.81 89 TYR A N 1
ATOM 700 C CA . TYR A 1 89 ? 8.695 -30.281 -32.938 1 95.81 89 TYR A CA 1
ATOM 701 C C . TYR A 1 89 ? 9.492 -31.578 -32.875 1 95.81 89 TYR A C 1
ATOM 703 O O . TYR A 1 89 ? 10.586 -31.672 -33.438 1 95.81 89 TYR A O 1
ATOM 711 N N . ASN A 1 90 ? 9.047 -32.5 -32.156 1 95.06 90 ASN A N 1
ATOM 712 C CA . ASN A 1 90 ? 9.641 -33.812 -32 1 95.06 90 ASN A CA 1
ATOM 713 C C . ASN A 1 90 ? 8.578 -34.906 -32 1 95.06 90 ASN A C 1
ATOM 715 O O . ASN A 1 90 ? 7.938 -35.156 -30.969 1 95.06 90 ASN A O 1
ATOM 719 N N . SER A 1 91 ? 8.5 -35.625 -33.031 1 92.31 91 SER A N 1
ATOM 720 C CA . SER A 1 91 ? 7.445 -36.625 -33.188 1 92.31 91 SER A CA 1
ATOM 721 C C . SER A 1 91 ? 7.715 -37.844 -32.344 1 92.31 91 SER A C 1
ATOM 723 O O . SER A 1 91 ? 6.801 -38.625 -32.062 1 92.31 91 SER A O 1
ATOM 725 N N . SER A 1 92 ? 8.898 -38.031 -31.922 1 92.06 92 SER A N 1
ATOM 726 C CA . SER A 1 92 ? 9.273 -39.25 -31.219 1 92.06 92 SER A CA 1
ATOM 727 C C . SER A 1 92 ? 9.117 -39.094 -29.719 1 92.06 92 SER A C 1
ATOM 729 O O . SER A 1 92 ? 9.195 -40.094 -28.969 1 92.06 92 SER A O 1
ATOM 731 N N . ILE A 1 93 ? 8.883 -37.906 -29.344 1 91.81 93 ILE A N 1
ATOM 732 C CA . ILE A 1 93 ? 8.828 -37.688 -27.906 1 91.81 93 ILE A CA 1
ATOM 733 C C . ILE A 1 93 ? 7.523 -38.25 -27.328 1 91.81 93 ILE A C 1
ATOM 735 O O . ILE A 1 93 ? 6.48 -38.188 -27.984 1 91.81 93 ILE A O 1
ATOM 739 N N . ARG A 1 94 ? 7.668 -38.938 -26.219 1 91.25 94 ARG A N 1
ATOM 740 C CA . ARG A 1 94 ? 6.512 -39.469 -25.484 1 91.25 94 ARG A CA 1
ATOM 741 C C . ARG A 1 94 ? 6.504 -38.938 -24.047 1 91.25 94 ARG A C 1
ATOM 743 O O . ARG A 1 94 ? 7.535 -38.938 -23.391 1 91.25 94 ARG A O 1
ATOM 750 N N . PRO A 1 95 ? 5.336 -38.469 -23.656 1 95 95 PRO A N 1
ATOM 751 C CA . PRO A 1 95 ? 5.262 -38.062 -22.266 1 95 95 PRO A CA 1
ATOM 752 C C . PRO A 1 95 ? 5.508 -39.188 -21.281 1 95 95 PRO A C 1
ATOM 754 O O . PRO A 1 95 ? 5.344 -40.375 -21.641 1 95 95 PRO A O 1
ATOM 757 N N . LEU A 1 96 ? 5.898 -38.906 -20.109 1 96.25 96 LEU A N 1
ATOM 758 C CA . LEU A 1 96 ? 6.184 -39.875 -19.062 1 96.25 96 LEU A CA 1
ATOM 759 C C . LEU A 1 96 ? 4.898 -40.5 -18.562 1 96.25 96 LEU A C 1
ATOM 761 O O . LEU A 1 96 ? 4.938 -41.562 -17.922 1 96.25 96 LEU A O 1
ATOM 765 N N . TYR A 1 97 ? 3.77 -39.906 -18.828 1 97.62 97 TYR A N 1
ATOM 766 C CA . TYR A 1 97 ? 2.443 -40.375 -18.453 1 97.62 97 TYR A CA 1
ATOM 767 C C . TYR A 1 97 ? 1.386 -39.875 -19.422 1 97.62 97 TYR A C 1
ATOM 769 O O . TYR A 1 97 ? 1.688 -39.094 -20.328 1 97.62 97 TYR A O 1
ATOM 777 N N . THR A 1 98 ? 0.203 -40.406 -19.328 1 97.12 98 THR A N 1
ATOM 778 C CA . THR A 1 98 ? -0.961 -39.906 -20.047 1 97.12 98 THR A CA 1
ATOM 779 C C . THR A 1 98 ? -2.053 -39.469 -19.062 1 97.12 98 THR A C 1
ATOM 781 O O . THR A 1 98 ? -1.962 -39.75 -17.859 1 97.12 98 THR A O 1
ATOM 784 N N . ASP A 1 99 ? -3.021 -38.719 -19.625 1 95.75 99 ASP A N 1
ATOM 785 C CA . ASP A 1 99 ? -4.074 -38.25 -18.734 1 95.75 99 ASP A CA 1
ATOM 786 C C . ASP A 1 99 ? -5.016 -39.375 -18.344 1 95.75 99 ASP A C 1
ATOM 788 O O . ASP A 1 99 ? -5.926 -39.188 -17.531 1 95.75 99 ASP A O 1
ATOM 792 N N . THR A 1 100 ? -4.75 -40.562 -18.797 1 94.94 100 THR A N 1
ATOM 793 C CA . THR A 1 100 ? -5.5 -41.75 -18.375 1 94.94 100 THR A CA 1
ATOM 794 C C . THR A 1 100 ? -4.66 -42.625 -17.453 1 94.94 100 THR A C 1
ATOM 796 O O . THR A 1 100 ? -5.195 -43.344 -16.594 1 94.94 100 THR A O 1
ATOM 799 N N . SER A 1 101 ? -3.387 -42.625 -17.641 1 96.06 101 SER A N 1
ATOM 800 C CA . SER A 1 101 ? -2.512 -43.5 -16.891 1 96.06 101 SER A CA 1
ATOM 801 C C . SER A 1 101 ? -2.279 -42.969 -15.477 1 96.06 101 SER A C 1
ATOM 803 O O . SER A 1 101 ? -2.154 -43.75 -14.523 1 96.06 101 SER A O 1
ATOM 805 N N . CYS A 1 102 ? -2.17 -41.656 -15.289 1 96.81 102 CYS A N 1
ATOM 806 C CA . CYS A 1 102 ? -1.96 -41.062 -13.969 1 96.81 102 CYS A CA 1
ATOM 807 C C . CYS A 1 102 ? -3.285 -40.875 -13.242 1 96.81 102 CYS A C 1
ATOM 809 O O . CYS A 1 102 ? -4.152 -40.125 -13.711 1 96.81 102 CYS A O 1
ATOM 811 N N . PRO A 1 103 ? -3.479 -41.406 -12.109 1 94.56 103 PRO A N 1
ATOM 812 C CA . PRO A 1 103 ? -4.77 -41.344 -11.422 1 94.56 103 PRO A CA 1
ATOM 813 C C . PRO A 1 103 ? -4.93 -40.062 -10.602 1 94.56 103 PRO A C 1
ATOM 815 O O . PRO A 1 103 ? -5.965 -39.875 -9.961 1 94.56 103 PRO A O 1
ATOM 818 N N . TYR A 1 104 ? -4.008 -39.188 -10.602 1 95.44 104 TYR A N 1
ATOM 819 C CA . TYR A 1 104 ? -3.998 -38.062 -9.672 1 95.44 104 TYR A CA 1
ATOM 820 C C . TYR A 1 104 ? -4.41 -36.781 -10.367 1 95.44 104 TYR A C 1
ATOM 822 O O . TYR A 1 104 ? -4.32 -35.688 -9.789 1 95.44 104 TYR A O 1
ATOM 830 N N . LEU A 1 105 ? -4.855 -36.844 -11.578 1 95.88 105 LEU A N 1
ATOM 831 C CA . LEU A 1 105 ? -5.23 -35.656 -12.336 1 95.88 105 LEU A CA 1
ATOM 832 C C . LEU A 1 105 ? -6.715 -35.344 -12.18 1 95.88 105 LEU A C 1
ATOM 834 O O . LEU A 1 105 ? -7.523 -36.25 -12 1 95.88 105 LEU A O 1
ATOM 838 N N . ASP A 1 106 ? -6.996 -34.062 -12.273 1 91.69 106 ASP A N 1
ATOM 839 C CA . ASP A 1 106 ? -8.391 -33.625 -12.211 1 91.69 106 ASP A CA 1
ATOM 840 C C . ASP A 1 106 ? -8.961 -33.406 -13.609 1 91.69 106 ASP A C 1
ATOM 842 O O . ASP A 1 106 ? -8.211 -33.344 -14.586 1 91.69 106 ASP A O 1
ATOM 846 N N . LYS A 1 107 ? -10.281 -33.281 -13.664 1 93.5 107 LYS A N 1
ATOM 847 C CA . LYS A 1 107 ? -11 -33.156 -14.93 1 93.5 107 LYS A CA 1
ATOM 848 C C . LYS A 1 107 ? -10.633 -31.859 -15.633 1 93.5 107 LYS A C 1
ATOM 850 O O . LYS A 1 107 ? -10.742 -31.75 -16.859 1 93.5 107 LYS A O 1
ATOM 855 N N . GLN A 1 108 ? -10.18 -30.938 -14.906 1 95.06 108 GLN A N 1
ATOM 856 C CA . GLN A 1 108 ? -9.867 -29.625 -15.461 1 95.06 108 GLN A CA 1
ATOM 857 C C . GLN A 1 108 ? -8.719 -29.703 -16.469 1 95.06 108 GLN A C 1
ATOM 859 O O . GLN A 1 108 ? -8.664 -28.922 -17.406 1 95.06 108 GLN A O 1
ATOM 864 N N . VAL A 1 109 ? -7.859 -30.734 -16.266 1 97.12 109 VAL A N 1
ATOM 865 C CA . VAL A 1 109 ? -6.617 -30.672 -17.031 1 97.12 109 VAL A CA 1
ATOM 866 C C . VAL A 1 109 ? -6.469 -31.938 -17.859 1 97.12 109 VAL A C 1
ATOM 868 O O . VAL A 1 109 ? -5.48 -32.094 -18.594 1 97.12 109 VAL A O 1
ATOM 871 N N . THR A 1 110 ? -7.434 -32.906 -17.797 1 97.75 110 THR A N 1
ATOM 872 C CA . THR A 1 110 ? -7.371 -34.125 -18.547 1 97.75 110 THR A CA 1
ATOM 873 C C . THR A 1 110 ? -8.031 -33.969 -19.922 1 97.75 110 THR A C 1
ATOM 875 O O . THR A 1 110 ? -9.086 -34.531 -20.188 1 97.75 110 THR A O 1
ATOM 878 N N . CYS A 1 111 ? -7.355 -33.375 -20.828 1 97.56 111 CYS A N 1
ATOM 879 C CA . CYS A 1 111 ? -7.914 -32.875 -22.078 1 97.56 111 CYS A CA 1
ATOM 880 C C . CYS A 1 111 ? -8.273 -34.031 -23.016 1 97.56 111 CYS A C 1
ATOM 882 O O . CYS A 1 111 ? -9.398 -34.094 -23.516 1 97.56 111 CYS A O 1
ATOM 884 N N . ILE A 1 112 ? -7.359 -34.938 -23.25 1 97.19 112 ILE A N 1
ATOM 885 C CA . ILE A 1 112 ? -7.59 -36.062 -24.156 1 97.19 112 ILE A CA 1
ATOM 886 C C . ILE A 1 112 ? -8.68 -36.969 -23.594 1 97.19 112 ILE A C 1
ATOM 888 O O . ILE A 1 112 ? -9.594 -37.375 -24.312 1 97.19 112 ILE A O 1
ATOM 892 N N . LYS A 1 113 ? -8.594 -37.219 -22.359 1 96.88 113 LYS A N 1
ATOM 893 C CA . LYS A 1 113 ? -9.617 -38.031 -21.703 1 96.88 113 LYS A CA 1
ATOM 894 C C . LYS A 1 113 ? -10.992 -37.375 -21.828 1 96.88 113 LYS A C 1
ATOM 896 O O . LYS A 1 113 ? -12 -38.062 -21.938 1 96.88 113 LYS A O 1
ATOM 901 N N . ASN A 1 114 ? -11.008 -36.062 -21.859 1 97.12 114 ASN A N 1
ATOM 902 C CA . ASN A 1 114 ? -12.25 -35.312 -21.938 1 97.12 114 ASN A CA 1
ATOM 903 C C . ASN A 1 114 ? -12.742 -35.188 -23.375 1 97.12 114 ASN A C 1
ATOM 905 O O . ASN A 1 114 ? -13.766 -34.531 -23.625 1 97.12 114 ASN A O 1
ATOM 909 N N . GLY A 1 115 ? -11.969 -35.656 -24.344 1 96.12 115 GLY A N 1
ATOM 910 C CA . GLY A 1 115 ? -12.484 -35.719 -25.703 1 96.12 115 GLY A CA 1
ATOM 911 C C . GLY A 1 115 ? -11.719 -34.844 -26.672 1 96.12 115 GLY A C 1
ATOM 912 O O . GLY A 1 115 ? -12.125 -34.688 -27.812 1 96.12 115 GLY A O 1
ATOM 913 N N . ARG A 1 116 ? -10.633 -34.219 -26.219 1 96.69 116 ARG A N 1
ATOM 914 C CA . ARG A 1 116 ? -9.844 -33.438 -27.156 1 96.69 116 ARG A CA 1
ATOM 915 C C . ARG A 1 116 ? -9.305 -34.312 -28.281 1 96.69 116 ARG A C 1
ATOM 917 O O . ARG A 1 116 ? -8.664 -35.312 -28.031 1 96.69 116 ARG A O 1
ATOM 924 N N . PRO A 1 117 ? -9.516 -33.875 -29.5 1 95.62 117 PRO A N 1
ATOM 925 C CA . PRO A 1 117 ? -9.188 -34.781 -30.594 1 95.62 117 PRO A CA 1
ATOM 926 C C . PRO A 1 117 ? -7.719 -34.719 -31.016 1 95.62 117 PRO A C 1
ATOM 928 O O . PRO A 1 117 ? -7.188 -35.656 -31.625 1 95.62 117 PRO A O 1
ATOM 931 N N . ASP A 1 118 ? -7.047 -33.594 -30.828 1 94.69 118 ASP A N 1
ATOM 932 C CA . ASP A 1 118 ? -5.664 -33.438 -31.266 1 94.69 118 ASP A CA 1
ATOM 933 C C . ASP A 1 118 ? -4.688 -33.719 -30.125 1 94.69 118 ASP A C 1
ATOM 935 O O . ASP A 1 118 ? -4.977 -33.406 -28.969 1 94.69 118 ASP A O 1
ATOM 939 N N . SER A 1 119 ? -3.551 -34.25 -30.469 1 94.31 119 SER A N 1
ATOM 940 C CA . SER A 1 119 ? -2.514 -34.531 -29.469 1 94.31 119 SER A CA 1
ATOM 941 C C . SER A 1 119 ? -1.18 -33.938 -29.891 1 94.31 119 SER A C 1
ATOM 943 O O . SER A 1 119 ? -0.145 -34.219 -29.281 1 94.31 119 SER A O 1
ATOM 945 N N . GLY A 1 120 ? -1.215 -33.094 -30.875 1 95.38 120 GLY A N 1
ATOM 946 C CA . GLY A 1 120 ? 0 -32.5 -31.406 1 95.38 120 GLY A CA 1
ATOM 947 C C . GLY A 1 120 ? 0.716 -31.625 -30.391 1 95.38 120 GLY A C 1
ATOM 948 O O . GLY A 1 120 ? 1.938 -31.469 -30.453 1 95.38 120 GLY A O 1
ATOM 949 N N . TYR A 1 121 ? -0.02 -31.094 -29.469 1 96.69 121 TYR A N 1
ATOM 950 C CA . TYR A 1 121 ? 0.563 -30.203 -28.469 1 96.69 121 TYR A CA 1
ATOM 951 C C . TYR A 1 121 ? 1.536 -30.938 -27.562 1 96.69 121 TYR A C 1
ATOM 953 O O . TYR A 1 121 ? 2.324 -30.328 -26.844 1 96.69 121 TYR A O 1
ATOM 961 N N . LEU A 1 122 ? 1.582 -32.25 -27.641 1 97.25 122 LEU A N 1
ATOM 962 C CA . LEU A 1 122 ? 2.463 -33.094 -26.812 1 97.25 122 LEU A CA 1
ATOM 963 C C . LEU A 1 122 ? 3.795 -33.312 -27.516 1 97.25 122 LEU A C 1
ATOM 965 O O . LEU A 1 122 ? 4.727 -33.875 -26.938 1 97.25 122 LEU A O 1
ATOM 969 N N . GLN A 1 123 ? 3.916 -32.906 -28.719 1 96.62 123 GLN A N 1
ATOM 970 C CA . GLN A 1 123 ? 5.055 -33.312 -29.547 1 96.62 123 GLN A CA 1
ATOM 971 C C . GLN A 1 123 ? 6.023 -32.125 -29.734 1 96.62 123 GLN A C 1
ATOM 973 O O . GLN A 1 123 ? 6.566 -31.938 -30.828 1 96.62 123 GLN A O 1
ATOM 978 N N . TRP A 1 124 ? 6.152 -31.344 -28.625 1 96.06 124 TRP A N 1
ATOM 979 C CA . TRP A 1 124 ? 7.059 -30.203 -28.656 1 96.06 124 TRP A CA 1
ATOM 980 C C . TRP A 1 124 ? 8.031 -30.25 -27.484 1 96.06 124 TRP A C 1
ATOM 982 O O . TRP A 1 124 ? 7.66 -30.625 -26.375 1 96.06 124 TRP A O 1
ATOM 992 N N . GLU A 1 125 ? 9.242 -29.922 -27.797 1 94.62 125 GLU A N 1
ATOM 993 C CA . GLU A 1 125 ? 10.289 -29.875 -26.797 1 94.62 125 GLU A CA 1
ATOM 994 C C . GLU A 1 125 ? 10.906 -28.469 -26.703 1 94.62 125 GLU A C 1
ATOM 996 O O . GLU A 1 125 ? 11.195 -27.859 -27.734 1 94.62 125 GLU A O 1
ATOM 1001 N N . TRP A 1 126 ? 10.969 -28 -25.484 1 93.88 126 TRP A N 1
ATOM 1002 C CA . TRP A 1 126 ? 11.602 -26.688 -25.297 1 93.88 126 TRP A CA 1
ATOM 1003 C C . TRP A 1 126 ? 13.125 -26.812 -25.375 1 93.88 126 TRP A C 1
ATOM 1005 O O . TRP A 1 126 ? 13.719 -27.688 -24.734 1 93.88 126 TRP A O 1
ATOM 1015 N N . GLN A 1 127 ? 13.711 -26 -26.188 1 91.81 127 GLN A N 1
ATOM 1016 C CA . GLN A 1 127 ? 15.156 -25.953 -26.344 1 91.81 127 GLN A CA 1
ATOM 1017 C C . GLN A 1 127 ? 15.703 -24.578 -25.984 1 91.81 127 GLN A C 1
ATOM 1019 O O . GLN A 1 127 ? 15.641 -23.641 -26.781 1 91.81 127 GLN A O 1
ATOM 1024 N N . PRO A 1 128 ? 16.312 -24.531 -24.75 1 89.75 128 PRO A N 1
ATOM 1025 C CA . PRO A 1 128 ? 16.938 -23.25 -24.406 1 89.75 128 PRO A CA 1
ATOM 1026 C C . PRO A 1 128 ? 18.062 -22.875 -25.375 1 89.75 128 PRO A C 1
ATOM 1028 O O . PRO A 1 128 ? 18.672 -23.75 -25.984 1 89.75 128 PRO A O 1
ATOM 1031 N N . ASP A 1 129 ? 18.359 -21.547 -25.469 1 85.06 129 ASP A N 1
ATOM 1032 C CA . ASP A 1 129 ? 19.359 -21.062 -26.406 1 85.06 129 ASP A CA 1
ATOM 1033 C C . ASP A 1 129 ? 20.766 -21.453 -25.969 1 85.06 129 ASP A C 1
ATOM 1035 O O . ASP A 1 129 ? 21.625 -21.781 -26.797 1 85.06 129 ASP A O 1
ATOM 1039 N N . ASP A 1 130 ? 20.969 -21.406 -24.656 1 80.62 130 ASP A N 1
ATOM 1040 C CA . ASP A 1 130 ? 22.359 -21.422 -24.203 1 80.62 130 ASP A CA 1
ATOM 1041 C C . ASP A 1 130 ? 22.703 -22.75 -23.531 1 80.62 130 ASP A C 1
ATOM 1043 O O . ASP A 1 130 ? 23.891 -23.078 -23.391 1 80.62 130 ASP A O 1
ATOM 1047 N N . CYS A 1 131 ? 21.719 -23.484 -23.125 1 83.5 131 CYS A N 1
ATOM 1048 C CA . CYS A 1 131 ? 22.078 -24.672 -22.344 1 83.5 131 CYS A CA 1
ATOM 1049 C C . CYS A 1 131 ? 21.141 -25.844 -22.688 1 83.5 131 CYS A C 1
ATOM 1051 O O . CYS A 1 131 ? 20.094 -25.641 -23.312 1 83.5 131 CYS A O 1
ATOM 1053 N N . PHE A 1 132 ? 21.672 -27.062 -22.328 1 85 132 PHE A N 1
ATOM 1054 C CA . PHE A 1 132 ? 20.859 -28.266 -22.422 1 85 132 PHE A CA 1
ATOM 1055 C C . PHE A 1 132 ? 20.219 -28.609 -21.094 1 85 132 PHE A C 1
ATOM 1057 O O . PHE A 1 132 ? 20.906 -28.672 -20.062 1 85 132 PHE A O 1
ATOM 1064 N N . LEU A 1 133 ? 18.953 -28.75 -21.172 1 87.88 133 LEU A N 1
ATOM 1065 C CA . LEU A 1 133 ? 18.312 -29.266 -19.969 1 87.88 133 LEU A CA 1
ATOM 1066 C C . LEU A 1 133 ? 18.578 -30.75 -19.797 1 87.88 133 LEU A C 1
ATOM 1068 O O . LEU A 1 133 ? 18.562 -31.516 -20.766 1 87.88 133 LEU A O 1
ATOM 1072 N N . PRO A 1 134 ? 18.922 -31.109 -18.688 1 89.44 134 PRO A N 1
ATOM 1073 C CA . PRO A 1 134 ? 19.078 -32.562 -18.469 1 89.44 134 PRO A CA 1
ATOM 1074 C C . PRO A 1 134 ? 17.781 -33.312 -18.719 1 89.44 134 PRO A C 1
ATOM 1076 O O . PRO A 1 134 ? 16.688 -32.812 -18.422 1 89.44 134 PRO A O 1
ATOM 1079 N N . LYS A 1 135 ? 17.984 -34.5 -19.219 1 91.06 135 LYS A N 1
ATOM 1080 C CA . LYS A 1 135 ? 16.797 -35.344 -19.391 1 91.06 135 LYS A CA 1
ATOM 1081 C C . LYS A 1 135 ? 16.141 -35.656 -18.047 1 91.06 135 LYS A C 1
ATOM 1083 O O . LYS A 1 135 ? 16.828 -35.938 -17.062 1 91.06 135 LYS A O 1
ATOM 1088 N N . PHE A 1 136 ? 14.906 -35.562 -18.016 1 95.31 136 PHE A N 1
ATOM 1089 C CA . PHE A 1 136 ? 14.18 -35.812 -16.766 1 95.31 136 PHE A CA 1
ATOM 1090 C C . PHE A 1 136 ? 14.211 -37.281 -16.406 1 95.31 136 PHE A C 1
ATOM 1092 O O . PHE A 1 136 ? 13.875 -38.125 -17.219 1 95.31 136 PHE A O 1
ATOM 1099 N N . ASP A 1 137 ? 14.688 -37.531 -15.25 1 96.81 137 ASP A N 1
ATOM 1100 C CA . ASP A 1 137 ? 14.734 -38.875 -14.711 1 96.81 137 ASP A CA 1
ATOM 1101 C C . ASP A 1 137 ? 13.977 -38.969 -13.391 1 96.81 137 ASP A C 1
ATOM 1103 O O . ASP A 1 137 ? 14.461 -38.5 -12.359 1 96.81 137 ASP A O 1
ATOM 1107 N N . PRO A 1 138 ? 12.789 -39.688 -13.461 1 97.69 138 PRO A N 1
ATOM 1108 C CA . PRO A 1 138 ? 11.961 -39.75 -12.25 1 97.69 138 PRO A CA 1
ATOM 1109 C C . PRO A 1 138 ? 12.695 -40.375 -11.062 1 97.69 138 PRO A C 1
ATOM 1111 O O . PRO A 1 138 ? 12.57 -39.906 -9.938 1 97.69 138 PRO A O 1
ATOM 1114 N N . LYS A 1 139 ? 13.445 -41.406 -11.289 1 97.31 139 LYS A N 1
ATOM 1115 C CA . LYS A 1 139 ? 14.156 -42.062 -10.203 1 97.31 139 LYS A CA 1
ATOM 1116 C C . LYS A 1 139 ? 15.227 -41.188 -9.602 1 97.31 139 LYS A C 1
ATOM 1118 O O . LYS A 1 139 ? 15.406 -41.125 -8.383 1 97.31 139 LYS A O 1
ATOM 1123 N N . ARG A 1 140 ? 15.914 -40.469 -10.461 1 97.12 140 ARG A N 1
ATOM 1124 C CA . ARG A 1 140 ? 16.953 -39.562 -9.984 1 97.12 140 ARG A CA 1
ATOM 1125 C C . ARG A 1 140 ? 16.344 -38.438 -9.148 1 97.12 140 ARG A C 1
ATOM 1127 O O . ARG A 1 140 ? 16.906 -38.062 -8.125 1 97.12 140 ARG A O 1
ATOM 1134 N N . LEU A 1 141 ? 15.211 -37.938 -9.57 1 98 141 LEU A N 1
ATOM 1135 C CA . LEU A 1 141 ? 14.547 -36.906 -8.805 1 98 141 LEU A CA 1
ATOM 1136 C C . LEU A 1 141 ? 14.133 -37.406 -7.43 1 98 141 LEU A C 1
ATOM 1138 O O . LEU A 1 141 ? 14.352 -36.75 -6.418 1 98 141 LEU A O 1
ATOM 1142 N N . LEU A 1 142 ? 13.531 -38.656 -7.406 1 98.25 142 LEU A N 1
ATOM 1143 C CA . LEU A 1 142 ? 13.078 -39.219 -6.145 1 98.25 142 LEU A CA 1
ATOM 1144 C C . LEU A 1 142 ? 14.258 -39.469 -5.207 1 98.25 142 LEU A C 1
ATOM 1146 O O . LEU A 1 142 ? 14.141 -39.281 -3.994 1 98.25 142 LEU A O 1
ATOM 1150 N N . GLU A 1 143 ? 15.367 -39.875 -5.789 1 97.88 143 GLU A N 1
ATOM 1151 C CA . GLU A 1 143 ? 16.578 -40.031 -4.977 1 97.88 143 GLU A CA 1
ATOM 1152 C C . GLU A 1 143 ? 17.031 -38.719 -4.398 1 97.88 143 GLU A C 1
ATOM 1154 O O . GLU A 1 143 ? 17.484 -38.656 -3.248 1 97.88 143 GLU A O 1
ATOM 1159 N N . ASN A 1 144 ? 16.984 -37.688 -5.188 1 97.12 144 ASN A N 1
ATOM 1160 C CA . ASN A 1 144 ? 17.344 -36.344 -4.734 1 97.12 144 ASN A CA 1
ATOM 1161 C C . ASN A 1 144 ? 16.406 -35.875 -3.633 1 97.12 144 ASN A C 1
ATOM 1163 O O . ASN A 1 144 ? 16.812 -35.094 -2.771 1 97.12 144 ASN A O 1
ATOM 1167 N N . LEU A 1 145 ? 15.172 -36.375 -3.562 1 98.19 145 LEU A N 1
ATOM 1168 C CA . LEU A 1 145 ? 14.156 -35.969 -2.609 1 98.19 145 LEU A CA 1
ATOM 1169 C C . LEU A 1 145 ? 14.148 -36.844 -1.381 1 98.19 145 LEU A C 1
ATOM 1171 O O . LEU A 1 145 ? 13.312 -36.688 -0.489 1 98.19 145 LEU A O 1
ATOM 1175 N N . ARG A 1 146 ? 15.047 -37.812 -1.331 1 98.31 146 ARG A N 1
ATOM 1176 C CA . ARG A 1 146 ? 15.055 -38.75 -0.215 1 98.31 146 ARG A CA 1
ATOM 1177 C C . ARG A 1 146 ? 15.125 -38.031 1.119 1 98.31 146 ARG A C 1
ATOM 1179 O O . ARG A 1 146 ? 16.031 -37.219 1.346 1 98.31 146 ARG A O 1
ATOM 1186 N N . GLY A 1 147 ? 14.133 -38.188 1.972 1 98.38 147 GLY A N 1
ATOM 1187 C CA . GLY A 1 147 ? 14.062 -37.594 3.295 1 98.38 147 GLY A CA 1
ATOM 1188 C C . GLY A 1 147 ? 13.633 -36.156 3.273 1 98.38 147 GLY A C 1
ATOM 1189 O O . GLY A 1 147 ? 13.773 -35.438 4.27 1 98.38 147 GLY A O 1
ATOM 1190 N N . LYS A 1 148 ? 13.188 -35.688 2.137 1 98.5 148 LYS A N 1
ATOM 1191 C CA . LYS A 1 148 ? 12.93 -34.25 1.99 1 98.5 148 LYS A CA 1
ATOM 1192 C C . LYS A 1 148 ? 11.469 -34 1.615 1 98.5 148 LYS A C 1
ATOM 1194 O O . LYS A 1 148 ? 10.75 -34.906 1.222 1 98.5 148 LYS A O 1
ATOM 1199 N N . ARG A 1 149 ? 11.039 -32.781 1.826 1 98.5 149 ARG A N 1
ATOM 1200 C CA . ARG A 1 149 ? 9.719 -32.281 1.449 1 98.5 149 ARG A CA 1
ATOM 1201 C C . ARG A 1 149 ? 9.82 -31.234 0.346 1 98.5 149 ARG A C 1
ATOM 1203 O O . ARG A 1 149 ? 10.625 -30.312 0.442 1 98.5 149 ARG A O 1
ATOM 1210 N N . LEU A 1 150 ? 9.102 -31.469 -0.731 1 98.81 150 LEU A N 1
ATOM 1211 C CA . LEU A 1 150 ? 8.938 -30.484 -1.797 1 98.81 150 LEU A CA 1
ATOM 1212 C C . LEU A 1 150 ? 7.504 -29.969 -1.845 1 98.81 150 LEU A C 1
ATOM 1214 O O . LEU A 1 150 ? 6.562 -30.766 -1.974 1 98.81 150 LEU A O 1
ATOM 1218 N N . MET A 1 151 ? 7.355 -28.641 -1.724 1 98.81 151 MET A N 1
ATOM 1219 C CA . MET A 1 151 ? 6 -28.109 -1.635 1 98.81 151 MET A CA 1
ATOM 1220 C C . MET A 1 151 ? 5.785 -27 -2.666 1 98.81 151 MET A C 1
ATOM 1222 O O . MET A 1 151 ? 6.578 -26.062 -2.75 1 98.81 151 MET A O 1
ATOM 1226 N N . PHE A 1 152 ? 4.719 -27.172 -3.424 1 98.81 152 PHE A N 1
ATOM 1227 C CA . PHE A 1 152 ? 4.211 -26.109 -4.281 1 98.81 152 PHE A CA 1
ATOM 1228 C C . PHE A 1 152 ? 3.174 -25.266 -3.547 1 98.81 152 PHE A C 1
ATOM 1230 O O . PHE A 1 152 ? 2.287 -25.797 -2.883 1 98.81 152 PHE A O 1
ATOM 1237 N N . VAL A 1 153 ? 3.312 -23.953 -3.633 1 98.81 153 VAL A N 1
ATOM 1238 C CA . VAL A 1 153 ? 2.395 -23.031 -2.957 1 98.81 153 VAL A CA 1
ATOM 1239 C C . VAL A 1 153 ? 1.827 -22.031 -3.963 1 98.81 153 VAL A C 1
ATOM 1241 O O . VAL A 1 153 ? 2.58 -21.312 -4.613 1 98.81 153 VAL A O 1
ATOM 1244 N N . GLY A 1 154 ? 0.563 -21.984 -4.133 1 98.06 154 GLY A N 1
ATOM 1245 C CA . GLY A 1 154 ? -0.03 -21.047 -5.07 1 98.06 154 GLY A CA 1
ATOM 1246 C C . GLY A 1 154 ? -1.486 -21.344 -5.375 1 98.06 154 GLY A C 1
ATOM 1247 O O . GLY A 1 154 ? -2.246 -21.734 -4.484 1 98.06 154 GLY A O 1
ATOM 1248 N N . ASP A 1 155 ? -1.887 -21.047 -6.586 1 96.31 155 ASP A N 1
ATOM 1249 C CA . ASP A 1 155 ? -3.273 -21.203 -7.016 1 96.31 155 ASP A C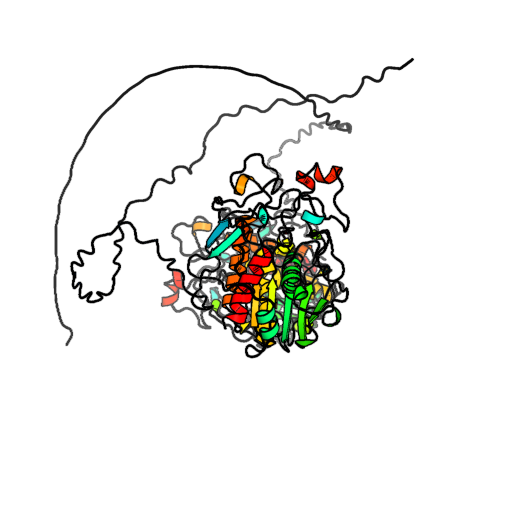A 1
ATOM 1250 C C . ASP A 1 155 ? -3.449 -22.453 -7.875 1 96.31 155 ASP A C 1
ATOM 1252 O O . ASP A 1 155 ? -2.777 -23.469 -7.656 1 96.31 155 ASP A O 1
ATOM 1256 N N . SER A 1 156 ? -4.418 -22.469 -8.75 1 95.38 156 SER A N 1
ATOM 1257 C CA . SER A 1 156 ? -4.707 -23.641 -9.57 1 95.38 156 SER A CA 1
ATOM 1258 C C . SER A 1 156 ? -3.59 -23.875 -10.586 1 95.38 156 SER A C 1
ATOM 1260 O O . SER A 1 156 ? -3.379 -25.016 -11.016 1 95.38 156 SER A O 1
ATOM 1262 N N . ILE A 1 157 ? -2.881 -22.844 -10.969 1 97.12 157 ILE A N 1
ATOM 1263 C CA . ILE A 1 157 ? -1.768 -23 -11.898 1 97.12 157 ILE A CA 1
ATOM 1264 C C . ILE A 1 157 ? -0.636 -23.781 -11.219 1 97.12 157 ILE A C 1
ATOM 1266 O O . ILE A 1 157 ? -0.063 -24.703 -11.805 1 97.12 157 ILE A O 1
ATOM 1270 N N . GLN A 1 158 ? -0.375 -23.391 -9.984 1 97.56 158 GLN A N 1
ATOM 1271 C CA . GLN A 1 158 ? 0.622 -24.125 -9.203 1 97.56 158 GLN A CA 1
ATOM 1272 C C . GLN A 1 158 ? 0.161 -25.547 -8.906 1 97.56 158 GLN A C 1
ATOM 1274 O O . GLN A 1 158 ? 0.978 -26.469 -8.836 1 97.56 158 GLN A O 1
ATOM 1279 N N . ARG A 1 159 ? -1.076 -25.641 -8.695 1 97.06 159 ARG A N 1
ATOM 1280 C CA . ARG A 1 159 ? -1.624 -26.984 -8.516 1 97.06 159 ARG A CA 1
ATOM 1281 C C . ARG A 1 159 ? -1.386 -27.844 -9.75 1 97.06 159 ARG A C 1
ATOM 1283 O O . ARG A 1 159 ? -1.068 -29.031 -9.633 1 97.06 159 ARG A O 1
ATOM 1290 N N . GLY A 1 160 ? -1.585 -27.234 -10.883 1 97.38 160 GLY A N 1
ATOM 1291 C CA . GLY A 1 160 ? -1.304 -27.938 -12.125 1 97.38 160 GLY A CA 1
ATOM 1292 C C . GLY A 1 160 ? 0.14 -28.391 -12.242 1 97.38 160 GLY A C 1
ATOM 1293 O O . GLY A 1 160 ? 0.411 -29.516 -12.664 1 97.38 160 GLY A O 1
ATOM 1294 N N . GLN A 1 161 ? 1.021 -27.516 -11.906 1 98.56 161 GLN A N 1
ATOM 1295 C CA . GLN A 1 161 ? 2.432 -27.875 -11.938 1 98.56 161 GLN A CA 1
ATOM 1296 C C . GLN A 1 161 ? 2.73 -29 -10.945 1 98.56 161 GLN A C 1
ATOM 1298 O O . GLN A 1 161 ? 3.496 -29.906 -11.25 1 98.56 161 GLN A O 1
ATOM 1303 N N . TRP A 1 162 ? 2.207 -28.906 -9.766 1 98.5 162 TRP A N 1
ATOM 1304 C CA . TRP A 1 162 ? 2.357 -29.922 -8.734 1 98.5 162 TRP A CA 1
ATOM 1305 C C . TRP A 1 162 ? 1.864 -31.281 -9.234 1 98.5 162 TRP A C 1
ATOM 1307 O O . TRP A 1 162 ? 2.576 -32.281 -9.141 1 98.5 162 TRP A O 1
ATOM 1317 N N . ARG A 1 163 ? 0.665 -31.344 -9.797 1 97.88 163 ARG A N 1
ATOM 1318 C CA . ARG A 1 163 ? 0.1 -32.594 -10.289 1 97.88 163 ARG A CA 1
ATOM 1319 C C . ARG A 1 163 ? 0.944 -33.156 -11.422 1 97.88 163 ARG A C 1
ATOM 1321 O O . ARG A 1 163 ? 1.12 -34.375 -11.523 1 97.88 163 ARG A O 1
ATOM 1328 N N . SER A 1 164 ? 1.349 -32.25 -12.242 1 98.62 164 SER A N 1
ATOM 1329 C CA . SER A 1 164 ? 2.254 -32.688 -13.312 1 98.62 164 SER A CA 1
ATOM 1330 C C . SER A 1 164 ? 3.467 -33.406 -12.75 1 98.62 164 SER A C 1
ATOM 1332 O O . SER A 1 164 ? 3.814 -34.5 -13.219 1 98.62 164 SER A O 1
ATOM 1334 N N . LEU A 1 165 ? 4.105 -32.844 -11.727 1 98.81 165 LEU A N 1
ATOM 1335 C CA . LEU A 1 165 ? 5.309 -33.469 -11.172 1 98.81 165 LEU A CA 1
ATOM 1336 C C . LEU A 1 165 ? 4.984 -34.812 -10.547 1 98.81 165 LEU A C 1
ATOM 1338 O O . LEU A 1 165 ? 5.723 -35.781 -10.734 1 98.81 165 LEU A O 1
ATOM 1342 N N . VAL A 1 166 ? 3.908 -34.812 -9.812 1 98.69 166 VAL A N 1
ATOM 1343 C CA . VAL A 1 166 ? 3.475 -36.062 -9.195 1 98.69 166 VAL A CA 1
ATOM 1344 C C . VAL A 1 166 ? 3.312 -37.156 -10.266 1 98.69 166 VAL A C 1
ATOM 1346 O O . VAL A 1 166 ? 3.816 -38.25 -10.109 1 98.69 166 VAL A O 1
ATOM 1349 N N . CYS A 1 167 ? 2.656 -36.812 -11.375 1 98.56 167 CYS A N 1
ATOM 1350 C CA . CYS A 1 167 ? 2.385 -37.781 -12.438 1 98.56 167 CYS A CA 1
ATOM 1351 C C . CYS A 1 167 ? 3.67 -38.156 -13.164 1 98.56 167 CYS A C 1
ATOM 1353 O O . CYS A 1 167 ? 3.783 -39.281 -13.68 1 98.56 167 CYS A O 1
ATOM 1355 N N . MET A 1 168 ? 4.625 -37.312 -13.125 1 98.56 168 MET A N 1
ATOM 1356 C CA . MET A 1 168 ? 5.898 -37.594 -13.781 1 98.56 168 MET A CA 1
ATOM 1357 C C . MET A 1 168 ? 6.719 -38.594 -12.984 1 98.56 168 MET A C 1
ATOM 1359 O O . MET A 1 168 ? 7.586 -39.281 -13.539 1 98.56 168 MET A O 1
ATOM 1363 N N . VAL A 1 169 ? 6.402 -38.812 -11.695 1 98.25 169 VAL A N 1
ATOM 1364 C CA . VAL A 1 169 ? 7.293 -39.656 -10.906 1 98.25 169 VAL A CA 1
ATOM 1365 C C . VAL A 1 169 ? 6.527 -40.875 -10.398 1 98.25 169 VAL A C 1
ATOM 1367 O O . VAL A 1 169 ? 7.133 -41.875 -10 1 98.25 169 VAL A O 1
ATOM 1370 N N . GLU A 1 170 ? 5.223 -40.812 -10.359 1 96.5 170 GLU A N 1
ATOM 1371 C CA . GLU A 1 170 ? 4.461 -41.812 -9.625 1 96.5 170 GLU A CA 1
ATOM 1372 C C . GLU A 1 170 ? 4.594 -43.188 -10.273 1 96.5 170 GLU A C 1
ATOM 1374 O O . GLU A 1 170 ? 4.516 -44.219 -9.594 1 96.5 170 GLU A O 1
ATOM 1379 N N . SER A 1 171 ? 4.836 -43.281 -11.617 1 93.25 171 SER A N 1
ATOM 1380 C CA . SER A 1 171 ? 4.832 -44.531 -12.344 1 93.25 171 SER A CA 1
ATOM 1381 C C . SER A 1 171 ? 6 -45.438 -11.922 1 93.25 171 SER A C 1
ATOM 1383 O O . SER A 1 171 ? 5.957 -46.656 -12.094 1 93.25 171 SER A O 1
ATOM 1385 N N . VAL A 1 172 ? 7.055 -44.844 -11.414 1 96.56 172 VAL A N 1
ATOM 1386 C CA . VAL A 1 172 ? 8.234 -45.625 -11.062 1 96.56 172 VAL A CA 1
ATOM 1387 C C . VAL A 1 172 ? 8.156 -46.062 -9.602 1 96.56 172 VAL A C 1
ATOM 1389 O O . VAL A 1 172 ? 9.039 -46.75 -9.109 1 96.56 172 VAL A O 1
ATOM 1392 N N . ILE A 1 173 ? 7.117 -45.656 -8.938 1 97.5 173 ILE A N 1
ATOM 1393 C CA . ILE A 1 173 ? 6.875 -46.062 -7.559 1 97.5 173 ILE A CA 1
ATOM 1394 C C . ILE A 1 173 ? 5.84 -47.188 -7.52 1 97.5 173 ILE A C 1
ATOM 1396 O O . ILE A 1 173 ? 4.777 -47.062 -8.133 1 97.5 173 ILE A O 1
ATOM 1400 N N . PRO A 1 174 ? 6.129 -48.219 -6.801 1 96.44 174 PRO A N 1
ATOM 1401 C CA . PRO A 1 174 ? 5.125 -49.281 -6.66 1 96.44 174 PRO A CA 1
ATOM 1402 C C . PRO A 1 174 ? 3.818 -48.75 -6.055 1 96.44 174 PRO A C 1
ATOM 1404 O O . PRO A 1 174 ? 3.826 -47.812 -5.254 1 96.44 174 PRO A O 1
ATOM 1407 N N . GLU A 1 175 ? 2.746 -49.406 -6.363 1 94.44 175 GLU A N 1
ATOM 1408 C CA . GLU A 1 175 ? 1.417 -49 -5.938 1 94.44 175 GLU A CA 1
ATOM 1409 C C . GLU A 1 175 ? 1.317 -48.906 -4.418 1 94.44 175 GLU A C 1
ATOM 1411 O O . GLU A 1 175 ? 0.672 -48.031 -3.873 1 94.44 175 GLU A O 1
ATOM 1416 N N . ASP A 1 176 ? 1.878 -49.781 -3.795 1 95.31 176 ASP A N 1
ATOM 1417 C CA . ASP A 1 176 ? 1.796 -49.844 -2.338 1 95.31 176 ASP A CA 1
ATOM 1418 C C . ASP A 1 176 ? 2.818 -48.906 -1.695 1 95.31 176 ASP A C 1
ATOM 1420 O O . ASP A 1 176 ? 2.855 -48.781 -0.471 1 95.31 176 ASP A O 1
ATOM 1424 N N . GLY A 1 177 ? 3.604 -48.219 -2.502 1 97.31 177 GLY A N 1
ATOM 1425 C CA . GLY A 1 177 ? 4.648 -47.344 -1.996 1 97.31 177 GLY A CA 1
ATOM 1426 C C . GLY A 1 177 ? 4.309 -45.875 -2.133 1 97.31 177 GLY A C 1
ATOM 1427 O O . GLY A 1 177 ? 5.129 -45.031 -1.819 1 97.31 177 GLY A O 1
ATOM 1428 N N . LYS A 1 178 ? 3.109 -45.594 -2.65 1 96.81 178 LYS A N 1
ATOM 1429 C CA . LYS A 1 178 ? 2.709 -44.219 -2.852 1 96.81 178 LYS A CA 1
ATOM 1430 C C . LYS A 1 178 ? 1.299 -43.969 -2.32 1 96.81 178 LYS A C 1
ATOM 1432 O O . LYS A 1 178 ? 0.505 -44.906 -2.193 1 96.81 178 LYS A O 1
ATOM 1437 N N . SER A 1 179 ? 0.998 -42.75 -1.886 1 95.75 179 SER A N 1
ATOM 1438 C CA . SER A 1 179 ? -0.316 -42.375 -1.397 1 95.75 179 SER A CA 1
ATOM 1439 C C . SER A 1 179 ? -0.539 -40.875 -1.585 1 95.75 179 SER A C 1
ATOM 1441 O O . SER A 1 179 ? 0.418 -40.094 -1.613 1 95.75 179 SER A O 1
ATOM 1443 N N . MET A 1 180 ? -1.753 -40.531 -1.793 1 95.19 180 MET A N 1
ATOM 1444 C CA . MET A 1 180 ? -2.172 -39.125 -1.874 1 95.19 180 MET A CA 1
ATOM 1445 C C . MET A 1 180 ? -3.6 -38.969 -1.367 1 95.19 180 MET A C 1
ATOM 1447 O O . MET A 1 180 ? -4.543 -38.906 -2.16 1 95.19 180 MET A O 1
ATOM 1451 N N . PRO A 1 181 ? -3.766 -38.812 -0.094 1 89.5 181 PRO A N 1
ATOM 1452 C CA . PRO A 1 181 ? -5.117 -38.594 0.427 1 89.5 181 PRO A CA 1
ATOM 1453 C C . PRO A 1 181 ? -5.742 -37.312 -0.086 1 89.5 181 PRO A C 1
ATOM 1455 O O . PRO A 1 181 ? -5.027 -36.344 -0.369 1 89.5 181 PRO A O 1
ATOM 1458 N N . LYS A 1 182 ? -6.977 -37.312 -0.139 1 80.94 182 LYS A N 1
ATOM 1459 C CA . LYS A 1 182 ? -7.707 -36.156 -0.641 1 80.94 182 LYS A CA 1
ATOM 1460 C C . LYS A 1 182 ? -7.723 -35.031 0.389 1 80.94 182 LYS A C 1
ATOM 1462 O O . LYS A 1 182 ? -8.016 -35.25 1.564 1 80.94 182 LYS A O 1
ATOM 1467 N N . ASN A 1 183 ? -7.238 -33.938 -0.025 1 82.81 183 ASN A N 1
ATOM 1468 C CA . ASN A 1 183 ? -7.293 -32.688 0.742 1 82.81 183 ASN A CA 1
ATOM 1469 C C . ASN A 1 183 ? -7.301 -31.469 -0.169 1 82.81 183 ASN A C 1
ATOM 1471 O O . ASN A 1 183 ? -6.57 -31.422 -1.16 1 82.81 183 ASN A O 1
ATOM 1475 N N . ARG A 1 184 ? -8.117 -30.578 0.278 1 76.69 184 ARG A N 1
ATOM 1476 C CA . ARG A 1 184 ? -8.312 -29.453 -0.629 1 76.69 184 ARG A CA 1
ATOM 1477 C C . ARG A 1 184 ? -7.227 -28.391 -0.432 1 76.69 184 ARG A C 1
ATOM 1479 O O . ARG A 1 184 ? -6.715 -27.828 -1.404 1 76.69 184 ARG A O 1
ATOM 1486 N N . SER A 1 185 ? -6.844 -28.188 0.743 1 89.38 185 SER A N 1
ATOM 1487 C CA . SER A 1 185 ? -5.965 -27.047 0.982 1 89.38 185 SER A CA 1
ATOM 1488 C C . SER A 1 185 ? -4.504 -27.484 1.062 1 89.38 185 SER A C 1
ATOM 1490 O O . SER A 1 185 ? -3.609 -26.75 0.614 1 89.38 185 SER A O 1
ATOM 1492 N N . HIS A 1 186 ? -4.266 -28.578 1.601 1 95.56 186 HIS A N 1
ATOM 1493 C CA . HIS A 1 186 ? -2.928 -29.141 1.747 1 95.56 186 HIS A CA 1
ATOM 1494 C C . HIS A 1 186 ? -2.887 -30.594 1.293 1 95.56 186 HIS A C 1
ATOM 1496 O O . HIS A 1 186 ? -3.26 -31.5 2.047 1 95.56 186 HIS A O 1
ATOM 1502 N N . SER A 1 187 ? -2.391 -30.828 0.024 1 96.69 187 SER A N 1
ATOM 1503 C CA . SER A 1 187 ? -2.318 -32.156 -0.567 1 96.69 187 SER A CA 1
ATOM 1504 C C . SER A 1 187 ? -0.901 -32.719 -0.502 1 96.69 187 SER A C 1
ATOM 1506 O O . SER A 1 187 ? 0.051 -32.062 -0.928 1 96.69 187 SER A O 1
ATOM 1508 N N . ILE A 1 188 ? -0.825 -33.938 0.02 1 97.75 188 ILE A N 1
ATOM 1509 C CA . ILE A 1 188 ? 0.489 -34.531 0.227 1 97.75 188 ILE A CA 1
ATOM 1510 C C . ILE A 1 188 ? 0.589 -35.844 -0.55 1 97.75 188 ILE A C 1
ATOM 1512 O O . ILE A 1 188 ? -0.152 -36.781 -0.279 1 97.75 188 ILE A O 1
ATOM 1516 N N . PHE A 1 189 ? 1.407 -35.906 -1.567 1 98.31 189 PHE A N 1
ATOM 1517 C CA . PHE A 1 189 ? 1.822 -37.156 -2.213 1 98.31 189 PHE A CA 1
ATOM 1518 C C . PHE A 1 189 ? 3.051 -37.75 -1.525 1 98.31 189 PHE A C 1
ATOM 1520 O O . PHE A 1 189 ? 4.086 -37.094 -1.425 1 98.31 189 PHE A O 1
ATOM 1527 N N . SER A 1 190 ? 2.947 -39 -1.115 1 98.31 190 SER A N 1
ATOM 1528 C CA . SER A 1 190 ? 4.031 -39.625 -0.36 1 98.31 190 SER A CA 1
ATOM 1529 C C . SER A 1 190 ? 4.668 -40.75 -1.146 1 98.31 190 SER A C 1
ATOM 1531 O O . SER A 1 190 ? 3.963 -41.594 -1.709 1 98.31 190 SER A O 1
ATOM 1533 N N . ALA A 1 191 ? 5.953 -40.719 -1.295 1 98.44 191 ALA A N 1
ATOM 1534 C CA . ALA A 1 191 ? 6.766 -41.812 -1.781 1 98.44 191 ALA A CA 1
ATOM 1535 C C . ALA A 1 191 ? 7.477 -42.531 -0.628 1 98.44 191 ALA A C 1
ATOM 1537 O O . ALA A 1 191 ? 8.555 -42.125 -0.21 1 98.44 191 ALA A O 1
ATOM 1538 N N . LYS A 1 192 ? 6.984 -43.625 -0.203 1 97.88 192 LYS A N 1
ATOM 1539 C CA . LYS A 1 192 ? 7.336 -44.25 1.059 1 97.88 192 LYS A CA 1
ATOM 1540 C C . LYS A 1 192 ? 8.805 -44.688 1.063 1 97.88 192 LYS A C 1
ATOM 1542 O O . LYS A 1 192 ? 9.539 -44.406 2.008 1 97.88 192 LYS A O 1
ATOM 1547 N N . GLU A 1 193 ? 9.188 -45.406 0.038 1 97.38 193 GLU A N 1
ATOM 1548 C CA . GLU A 1 193 ? 10.555 -45.906 -0.034 1 97.38 193 GLU A CA 1
ATOM 1549 C C . GLU A 1 193 ? 11.586 -44.812 0.091 1 97.38 193 GLU A C 1
ATOM 1551 O O . GLU A 1 193 ? 12.68 -45 0.619 1 97.38 193 GLU A O 1
ATOM 1556 N N . TYR A 1 194 ? 11.258 -43.656 -0.362 1 98.19 194 TYR A N 1
ATOM 1557 C CA . TYR A 1 194 ? 12.188 -42.531 -0.394 1 98.19 194 TYR A CA 1
ATOM 1558 C C . TYR A 1 194 ? 11.992 -41.625 0.82 1 98.19 194 TYR A C 1
ATOM 1560 O O . TYR A 1 194 ? 12.781 -40.719 1.054 1 98.19 194 TYR A O 1
ATOM 1568 N N . ASN A 1 195 ? 10.969 -41.906 1.633 1 98.31 195 ASN A N 1
ATOM 1569 C CA . ASN A 1 195 ? 10.602 -41 2.727 1 98.31 195 ASN A CA 1
ATOM 1570 C C . ASN A 1 195 ? 10.508 -39.562 2.26 1 98.31 195 ASN A C 1
ATOM 1572 O O . ASN A 1 195 ? 11.109 -38.656 2.865 1 98.31 195 ASN A O 1
ATOM 1576 N N . ALA A 1 196 ? 9.906 -39.406 1.091 1 98.44 196 ALA A N 1
ATOM 1577 C CA . ALA A 1 196 ? 9.805 -38.094 0.446 1 98.44 196 ALA A CA 1
ATOM 1578 C C . ALA A 1 196 ? 8.344 -37.719 0.208 1 98.44 196 ALA A C 1
ATOM 1580 O O . ALA A 1 196 ? 7.488 -38.594 0.044 1 98.44 196 ALA A O 1
ATOM 1581 N N . THR A 1 197 ? 8.109 -36.406 0.282 1 98.5 197 THR A N 1
ATOM 1582 C CA . THR A 1 197 ? 6.773 -35.938 -0.047 1 98.5 197 THR A CA 1
ATOM 1583 C C . THR A 1 197 ? 6.832 -34.844 -1.108 1 98.5 197 THR A C 1
ATOM 1585 O O . THR A 1 197 ? 7.801 -34.062 -1.169 1 98.5 197 THR A O 1
ATOM 1588 N N . ILE A 1 198 ? 5.879 -34.812 -2.008 1 98.69 198 ILE A N 1
ATOM 1589 C CA . ILE A 1 198 ? 5.582 -33.75 -2.957 1 98.69 198 ILE A CA 1
ATOM 1590 C C . ILE A 1 198 ? 4.199 -33.188 -2.666 1 98.69 198 ILE A C 1
ATOM 1592 O O . ILE A 1 198 ? 3.184 -33.844 -2.854 1 98.69 198 ILE A O 1
ATOM 1596 N N . GLU A 1 199 ? 4.195 -31.906 -2.258 1 98.62 199 GLU A N 1
ATOM 1597 C CA . GLU A 1 199 ? 3.006 -31.359 -1.625 1 98.62 199 GLU A CA 1
ATOM 1598 C C . GLU A 1 199 ? 2.5 -30.125 -2.383 1 98.62 199 GLU A C 1
ATOM 1600 O O . GLU A 1 199 ? 3.254 -29.5 -3.125 1 98.62 199 GLU A O 1
ATOM 1605 N N . PHE A 1 200 ? 1.217 -29.891 -2.186 1 98.12 200 PHE A N 1
ATOM 1606 C CA . PHE A 1 200 ? 0.588 -28.672 -2.662 1 98.12 200 PHE A CA 1
ATOM 1607 C C . PHE A 1 200 ? -0.154 -27.969 -1.531 1 98.12 200 PHE A C 1
ATOM 1609 O O . PHE A 1 200 ? -0.9 -28.594 -0.783 1 98.12 200 PHE A O 1
ATOM 1616 N N . TYR A 1 201 ? 0.092 -26.672 -1.419 1 98.31 201 TYR A N 1
ATOM 1617 C CA . TYR A 1 201 ? -0.638 -25.859 -0.458 1 98.31 201 TYR A CA 1
ATOM 1618 C C . TYR A 1 201 ? -1.33 -24.688 -1.15 1 98.31 201 TYR A C 1
ATOM 1620 O O . TYR A 1 201 ? -0.686 -23.906 -1.85 1 98.31 201 TYR A O 1
ATOM 1628 N N . TRP A 1 202 ? -2.635 -24.594 -0.902 1 97.88 202 TRP A N 1
ATOM 1629 C CA . TRP A 1 202 ? -3.461 -23.578 -1.536 1 97.88 202 TRP A CA 1
ATOM 1630 C C . TRP A 1 202 ? -3.262 -22.219 -0.864 1 97.88 202 TRP A C 1
ATOM 1632 O O . TRP A 1 202 ? -3.631 -22.047 0.299 1 97.88 202 TRP A O 1
ATOM 1642 N N . ALA A 1 203 ? -2.688 -21.266 -1.57 1 98.12 203 ALA A N 1
ATOM 1643 C CA . ALA A 1 203 ? -2.504 -19.875 -1.147 1 98.12 203 ALA A CA 1
ATOM 1644 C C . ALA A 1 203 ? -2.348 -18.953 -2.352 1 98.12 203 ALA A C 1
ATOM 1646 O O . ALA A 1 203 ? -1.256 -18.438 -2.611 1 98.12 203 ALA A O 1
ATOM 1647 N N . PRO A 1 204 ? -3.475 -18.641 -2.975 1 97.31 204 PRO A N 1
ATOM 1648 C CA . PRO A 1 204 ? -3.4 -17.922 -4.25 1 97.31 204 PRO A CA 1
ATOM 1649 C C . PRO A 1 204 ? -2.727 -16.547 -4.117 1 97.31 204 PRO A C 1
ATOM 1651 O O . PRO A 1 204 ? -2.002 -16.125 -5.023 1 97.31 204 PRO A O 1
ATOM 1654 N N . PHE A 1 205 ? -2.928 -15.844 -3.002 1 98.19 205 PHE A N 1
ATOM 1655 C CA . PHE A 1 205 ? -2.387 -14.5 -2.822 1 98.19 205 PHE A CA 1
ATOM 1656 C C . PHE A 1 205 ? -1.149 -14.531 -1.932 1 98.19 205 PHE A C 1
ATOM 1658 O O . PHE A 1 205 ? -0.547 -13.492 -1.662 1 98.19 205 PHE A O 1
ATOM 1665 N N . LEU A 1 206 ? -0.73 -15.766 -1.452 1 98.56 206 LEU A N 1
ATOM 1666 C CA . LEU A 1 206 ? 0.325 -16.016 -0.475 1 98.56 206 LEU A CA 1
ATOM 1667 C C . LEU A 1 206 ? -0.048 -15.438 0.885 1 98.56 206 LEU A C 1
ATOM 1669 O O . LEU A 1 206 ? 0.108 -16.094 1.912 1 98.56 206 LEU A O 1
ATOM 1673 N N . VAL A 1 207 ? -0.634 -14.195 0.859 1 98.75 207 VAL A N 1
ATOM 1674 C CA . VAL A 1 207 ? -1.154 -13.602 2.088 1 98.75 207 VAL A CA 1
ATOM 1675 C C . VAL A 1 207 ? -2.568 -14.117 2.35 1 98.75 207 VAL A C 1
ATOM 1677 O O . VAL A 1 207 ? -3.168 -14.773 1.492 1 98.75 207 VAL A O 1
ATOM 1680 N N . GLU A 1 208 ? -3.043 -13.828 3.555 1 98.25 208 GLU A N 1
ATOM 1681 C CA . GLU A 1 208 ? -4.348 -14.312 3.982 1 98.25 208 GLU A CA 1
ATOM 1682 C C . GLU A 1 208 ? -5.477 -13.609 3.234 1 98.25 208 GLU A C 1
ATOM 1684 O O . GLU A 1 208 ? -5.363 -12.43 2.904 1 98.25 208 GLU A O 1
ATOM 1689 N N . SER A 1 209 ? -6.5 -14.312 2.99 1 97.88 209 SER A N 1
ATOM 1690 C CA . SER A 1 209 ? -7.707 -13.812 2.344 1 97.88 209 SER A CA 1
ATOM 1691 C C . SER A 1 209 ? -8.953 -14.516 2.871 1 97.88 209 SER A C 1
ATOM 1693 O O . SER A 1 209 ? -8.875 -15.656 3.338 1 97.88 209 SER A O 1
ATOM 1695 N N . ASN A 1 210 ? -10.07 -13.82 2.82 1 97.12 210 ASN A N 1
ATOM 1696 C CA . ASN A 1 210 ? -11.336 -14.461 3.174 1 97.12 210 ASN A CA 1
ATOM 1697 C C . ASN A 1 210 ? -11.75 -15.492 2.129 1 97.12 210 ASN A C 1
ATOM 1699 O O . ASN A 1 210 ? -12.781 -16.156 2.279 1 97.12 210 ASN A O 1
ATOM 1703 N N . SER A 1 211 ? -10.969 -15.695 1.145 1 95.5 211 SER A N 1
ATOM 1704 C CA . SER A 1 211 ? -11.242 -16.656 0.073 1 95.5 211 SER A CA 1
ATOM 1705 C C . SER A 1 211 ? -10.383 -17.906 0.214 1 95.5 211 SER A C 1
ATOM 1707 O O . SER A 1 211 ? -10.414 -18.781 -0.647 1 95.5 211 SER A O 1
ATOM 1709 N N . ASP A 1 212 ? -9.648 -18.047 1.276 1 95.69 212 ASP A N 1
ATOM 1710 C CA . ASP A 1 212 ? -8.672 -19.125 1.42 1 95.69 212 ASP A CA 1
ATOM 1711 C C . ASP A 1 212 ? -9.359 -20.469 1.661 1 95.69 212 ASP A C 1
ATOM 1713 O O . ASP A 1 212 ? -8.969 -21.484 1.089 1 95.69 212 ASP A O 1
ATOM 1717 N N . THR A 1 213 ? -10.391 -20.5 2.51 1 92.69 213 THR A N 1
ATOM 1718 C CA . THR A 1 213 ? -11.07 -21.734 2.848 1 92.69 213 THR A CA 1
ATOM 1719 C C . THR A 1 213 ? -12.195 -22.031 1.856 1 92.69 213 THR A C 1
ATOM 1721 O O . THR A 1 213 ? -12.281 -23.125 1.311 1 92.69 213 THR A O 1
ATOM 1724 N N . TYR A 1 214 ? -13.031 -21.047 1.717 1 92 214 TYR A N 1
ATOM 1725 C CA . TYR A 1 214 ? -14.086 -21.078 0.708 1 92 214 TYR A CA 1
ATOM 1726 C C . TYR A 1 214 ? -13.891 -19.984 -0.331 1 92 214 TYR A C 1
ATOM 1728 O O . TYR A 1 214 ? -13.867 -18.797 0.005 1 92 214 TYR A O 1
ATOM 1736 N N . ILE A 1 215 ? -13.797 -20.438 -1.496 1 92 215 ILE A N 1
ATOM 1737 C CA . ILE A 1 215 ? -13.5 -19.5 -2.564 1 92 215 ILE A CA 1
ATOM 1738 C C . ILE A 1 215 ? -14.625 -18.469 -2.684 1 92 215 ILE A C 1
ATOM 1740 O O . ILE A 1 215 ? -15.797 -18.844 -2.791 1 92 215 ILE A O 1
ATOM 1744 N N . VAL A 1 216 ? -14.25 -17.25 -2.627 1 94.44 216 VAL A N 1
ATOM 1745 C CA . VAL A 1 216 ? -15.164 -16.141 -2.92 1 94.44 216 VAL A CA 1
ATOM 1746 C C . VAL A 1 216 ? -15.117 -15.812 -4.41 1 94.44 216 VAL A C 1
ATOM 1748 O O . VAL A 1 216 ? -14.148 -15.227 -4.891 1 94.44 216 VAL A O 1
ATOM 1751 N N . PRO A 1 217 ? -16.188 -16.172 -5.141 1 90.81 217 PRO A N 1
ATOM 1752 C CA . PRO A 1 217 ? -16.125 -16.047 -6.598 1 90.81 217 PRO A CA 1
ATOM 1753 C C . PRO A 1 217 ? -16.078 -14.594 -7.059 1 90.81 217 PRO A C 1
ATOM 1755 O O . PRO A 1 217 ? -15.398 -14.281 -8.039 1 90.81 217 PRO A O 1
ATOM 1758 N N . ASP A 1 218 ? -16.781 -13.711 -6.344 1 93.75 218 ASP A N 1
ATOM 1759 C CA . ASP A 1 218 ? -16.797 -12.289 -6.68 1 93.75 218 ASP A CA 1
ATOM 1760 C C . ASP A 1 218 ? -15.547 -11.586 -6.168 1 93.75 218 ASP A C 1
ATOM 1762 O O . ASP A 1 218 ? -15.375 -11.414 -4.957 1 93.75 218 ASP A O 1
ATOM 1766 N N . PRO A 1 219 ? -14.758 -11.195 -7.098 1 93.62 219 PRO A N 1
ATOM 1767 C CA . PRO A 1 219 ? -13.5 -10.586 -6.664 1 93.62 219 PRO A CA 1
ATOM 1768 C C . PRO A 1 219 ? -13.719 -9.32 -5.836 1 93.62 219 PRO A C 1
ATOM 1770 O O . PRO A 1 219 ? -12.875 -8.961 -5.008 1 93.62 219 PRO A O 1
ATOM 1773 N N . THR A 1 220 ? -14.82 -8.586 -6.031 1 93.69 220 THR A N 1
ATOM 1774 C CA . THR A 1 22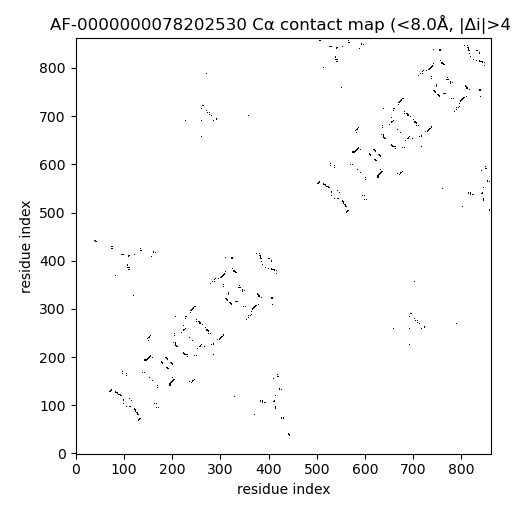0 ? -15.078 -7.34 -5.32 1 93.69 220 THR A CA 1
ATOM 1775 C C . THR A 1 220 ? -15.406 -7.609 -3.855 1 93.69 220 THR A C 1
ATOM 1777 O O . THR A 1 220 ? -15.398 -6.691 -3.033 1 93.69 220 THR A O 1
ATOM 1780 N N . GLU A 1 221 ? -15.633 -8.883 -3.527 1 95.88 221 GLU A N 1
ATOM 1781 C CA . GLU A 1 221 ? -15.969 -9.25 -2.156 1 95.88 221 GLU A CA 1
ATOM 1782 C C . GLU A 1 221 ? -14.773 -9.875 -1.439 1 95.88 221 GLU A C 1
ATOM 1784 O O . GLU A 1 221 ? -14.852 -10.18 -0.248 1 95.88 221 GLU A O 1
ATOM 1789 N N . ARG A 1 222 ? -13.727 -10.031 -2.111 1 97.06 222 ARG A N 1
ATOM 1790 C CA . ARG A 1 222 ? -12.516 -10.586 -1.502 1 97.06 222 ARG A CA 1
ATOM 1791 C C . ARG A 1 222 ? -11.773 -9.523 -0.697 1 97.06 222 ARG A C 1
ATOM 1793 O O . ARG A 1 222 ? -11.68 -8.375 -1.12 1 97.06 222 ARG A O 1
ATOM 1800 N N . ILE A 1 223 ? -11.367 -9.891 0.455 1 98.06 223 ILE A N 1
ATOM 1801 C CA . ILE A 1 223 ? -10.547 -9.047 1.321 1 98.06 223 ILE A CA 1
ATOM 1802 C C . ILE A 1 223 ? -9.219 -9.75 1.612 1 98.06 223 ILE A C 1
ATOM 1804 O O . ILE A 1 223 ? -9.203 -10.898 2.049 1 98.06 223 ILE A O 1
ATOM 1808 N N . LEU A 1 224 ? -8.133 -9.094 1.33 1 98.31 224 LEU A N 1
ATOM 1809 C CA . LEU A 1 224 ? -6.801 -9.633 1.576 1 98.31 224 LEU A CA 1
ATOM 1810 C C . LEU A 1 224 ? -6.176 -8.992 2.812 1 98.31 224 LEU A C 1
ATOM 1812 O O . LEU A 1 224 ? -6.148 -7.766 2.936 1 98.31 224 LEU A O 1
ATOM 1816 N N . LYS A 1 225 ? -5.816 -9.742 3.762 1 98.5 225 LYS A N 1
ATOM 1817 C CA . LYS A 1 225 ? -4.961 -9.25 4.84 1 98.5 225 LYS A CA 1
ATOM 1818 C C . LYS A 1 225 ? -3.502 -9.188 4.395 1 98.5 225 LYS A C 1
ATOM 1820 O O . LYS A 1 225 ? -2.725 -10.102 4.664 1 98.5 225 LYS A O 1
ATOM 1825 N N . VAL A 1 226 ? -3.105 -8.094 3.852 1 98.56 226 VAL A N 1
ATOM 1826 C CA . VAL A 1 226 ? -1.9 -7.977 3.037 1 98.56 226 VAL A CA 1
ATOM 1827 C C . VAL A 1 226 ? -0.666 -8.023 3.934 1 98.56 226 VAL A C 1
ATOM 1829 O O . VAL A 1 226 ? 0.456 -8.195 3.449 1 98.56 226 VAL A O 1
ATOM 1832 N N . ASP A 1 227 ? -0.808 -7.867 5.258 1 98.31 227 ASP A N 1
ATOM 1833 C CA . ASP A 1 227 ? 0.345 -7.828 6.152 1 98.31 227 ASP A CA 1
ATOM 1834 C C . ASP A 1 227 ? 0.528 -9.164 6.871 1 98.31 227 ASP A C 1
ATOM 1836 O O . ASP A 1 227 ? 1.271 -9.25 7.848 1 98.31 227 ASP A O 1
ATOM 1840 N N . SER A 1 228 ? -0.188 -10.242 6.383 1 98.12 228 SER A N 1
ATOM 1841 C CA . SER A 1 228 ? -0.126 -11.445 7.207 1 98.12 228 SER A CA 1
ATOM 1842 C C . SER A 1 228 ? -0.108 -12.703 6.348 1 98.12 228 SER A C 1
ATOM 1844 O O . SER A 1 228 ? -0.873 -12.82 5.387 1 98.12 228 SER A O 1
ATOM 1846 N N . VAL A 1 229 ? 0.822 -13.617 6.719 1 98.25 229 VAL A N 1
ATOM 1847 C CA . VAL A 1 229 ? 0.868 -14.969 6.176 1 98.25 229 VAL A CA 1
ATOM 1848 C C . VAL A 1 229 ? 0.706 -15.992 7.301 1 98.25 229 VAL A C 1
ATOM 1850 O O . VAL A 1 229 ? 1.099 -17.156 7.16 1 98.25 229 VAL A O 1
ATOM 1853 N N . SER A 1 230 ? 0.15 -15.633 8.414 1 96.69 230 SER A N 1
ATOM 1854 C CA . SER A 1 230 ? 0.189 -16.406 9.648 1 96.69 230 SER A CA 1
ATOM 1855 C C . SER A 1 230 ? -0.596 -17.703 9.516 1 96.69 230 SER A C 1
ATOM 1857 O O . SER A 1 230 ? -0.252 -18.719 10.133 1 96.69 230 SER A O 1
ATOM 1859 N N . THR A 1 231 ? -1.6 -17.703 8.742 1 96.56 231 THR A N 1
ATOM 1860 C CA . THR A 1 231 ? -2.402 -18.922 8.57 1 96.56 231 THR A CA 1
ATOM 1861 C C . THR A 1 231 ? -1.741 -19.875 7.586 1 96.56 231 THR A C 1
ATOM 1863 O O . THR A 1 231 ? -1.999 -21.078 7.617 1 96.56 231 THR A O 1
ATOM 1866 N N . HIS A 1 232 ? -0.908 -19.422 6.703 1 98 232 HIS A N 1
ATOM 1867 C CA . HIS A 1 232 ? -0.271 -20.219 5.66 1 98 232 HIS A CA 1
ATOM 1868 C C . HIS A 1 232 ? 1.12 -20.672 6.09 1 98 232 HIS A C 1
ATOM 1870 O O . HIS A 1 232 ? 1.493 -21.828 5.875 1 98 232 HIS A O 1
ATOM 1876 N N . ALA A 1 233 ? 1.844 -19.875 6.797 1 96.81 233 ALA A N 1
ATOM 1877 C CA . ALA A 1 233 ? 3.281 -19.969 7.031 1 96.81 233 ALA A CA 1
ATOM 1878 C C . ALA A 1 233 ? 3.627 -21.234 7.809 1 96.81 233 ALA A C 1
ATOM 1880 O O . ALA A 1 233 ? 4.672 -21.844 7.574 1 96.81 233 ALA A O 1
ATOM 1881 N N . PRO A 1 234 ? 2.809 -21.672 8.789 1 96.25 234 PRO A N 1
ATOM 1882 C CA . PRO A 1 234 ? 3.148 -22.891 9.523 1 96.25 234 PRO A CA 1
ATOM 1883 C C . PRO A 1 234 ? 3.338 -24.094 8.602 1 96.25 234 PRO A C 1
ATOM 1885 O O . PRO A 1 234 ? 4.094 -25.016 8.93 1 96.25 234 PRO A O 1
ATOM 1888 N N . TYR A 1 235 ? 2.707 -24.094 7.461 1 96.94 235 TYR A N 1
ATOM 1889 C CA . TYR A 1 235 ? 2.812 -25.219 6.535 1 96.94 235 TYR A CA 1
ATOM 1890 C C . TYR A 1 235 ? 4.098 -25.141 5.723 1 96.94 235 TYR A C 1
ATOM 1892 O O . TYR A 1 235 ? 4.535 -26.141 5.141 1 96.94 235 TYR A O 1
ATOM 1900 N N . TRP A 1 236 ? 4.625 -23.938 5.625 1 97.56 236 TRP A N 1
ATOM 1901 C CA . TRP A 1 236 ? 5.832 -23.719 4.836 1 97.56 236 TRP A CA 1
ATOM 1902 C C . TRP A 1 236 ? 7.082 -24.031 5.656 1 97.56 236 TRP A C 1
ATOM 1904 O O . TRP A 1 236 ? 8.164 -24.219 5.102 1 97.56 236 TRP A O 1
ATOM 1914 N N . GLN A 1 237 ? 6.891 -24.016 6.973 1 94.69 237 GLN A N 1
ATOM 1915 C CA . GLN A 1 237 ? 8.031 -24.188 7.867 1 94.69 237 GLN A CA 1
ATOM 1916 C C . GLN A 1 237 ? 8.672 -25.547 7.695 1 94.69 237 GLN A C 1
ATOM 1918 O O . GLN A 1 237 ? 7.977 -26.562 7.562 1 94.69 237 GLN A O 1
ATOM 1923 N N . ASP A 1 238 ? 9.984 -25.656 7.621 1 94 238 ASP A N 1
ATOM 1924 C CA . ASP A 1 238 ? 10.805 -26.859 7.609 1 94 238 ASP A CA 1
ATOM 1925 C C . ASP A 1 238 ? 10.625 -27.641 6.312 1 94 238 ASP A C 1
ATOM 1927 O O . ASP A 1 238 ? 10.805 -28.859 6.285 1 94 238 ASP A O 1
ATOM 1931 N N . VAL A 1 239 ? 10.102 -27.047 5.324 1 98.31 239 VAL A N 1
ATOM 1932 C CA . VAL A 1 239 ? 10.062 -27.656 3.996 1 98.31 239 VAL A CA 1
ATOM 1933 C C . VAL A 1 239 ? 11.406 -27.453 3.295 1 98.31 239 VAL A C 1
ATOM 1935 O O . VAL A 1 239 ? 12 -26.375 3.379 1 98.31 239 VAL A O 1
ATOM 1938 N N . ASP A 1 240 ? 11.891 -28.5 2.639 1 98.44 240 ASP A N 1
ATOM 1939 C CA . ASP A 1 240 ? 13.227 -28.469 2.045 1 98.44 240 ASP A CA 1
ATOM 1940 C C . ASP A 1 240 ? 13.227 -27.672 0.744 1 98.44 240 ASP A C 1
ATOM 1942 O O . ASP A 1 240 ? 14.164 -26.906 0.474 1 98.44 240 ASP A O 1
ATOM 1946 N N . PHE A 1 241 ? 12.25 -27.891 -0.083 1 98.62 241 PHE A N 1
ATOM 1947 C CA . PHE A 1 241 ? 12.102 -27.172 -1.347 1 98.62 241 PHE A CA 1
ATOM 1948 C C . PHE A 1 241 ? 10.727 -26.516 -1.437 1 98.62 241 PHE A C 1
ATOM 1950 O O . PHE A 1 241 ? 9.703 -27.203 -1.469 1 98.62 241 PHE A O 1
ATOM 1957 N N . LEU A 1 242 ? 10.734 -25.188 -1.409 1 98.81 242 LEU A N 1
ATOM 1958 C CA . LEU A 1 242 ? 9.508 -24.406 -1.536 1 98.81 242 LEU A CA 1
ATOM 1959 C C . LEU A 1 242 ? 9.391 -23.797 -2.928 1 98.81 242 LEU A C 1
ATOM 1961 O O . LEU A 1 242 ? 10.305 -23.109 -3.385 1 98.81 242 LEU A O 1
ATOM 1965 N N . VAL A 1 243 ? 8.281 -24.062 -3.621 1 98.88 243 VAL A N 1
ATOM 1966 C CA . VAL A 1 243 ? 8.031 -23.516 -4.949 1 98.88 243 VAL A CA 1
ATOM 1967 C C . VAL A 1 243 ? 6.77 -22.641 -4.914 1 98.88 243 VAL A C 1
ATOM 1969 O O . VAL A 1 243 ? 5.648 -23.172 -4.926 1 98.88 243 VAL A O 1
ATOM 1972 N N . PHE A 1 244 ? 6.957 -21.297 -4.973 1 98.75 244 PHE A N 1
ATOM 1973 C CA . PHE A 1 244 ? 5.848 -20.359 -4.84 1 98.75 244 PHE A CA 1
ATOM 1974 C C . PHE A 1 244 ? 5.41 -19.844 -6.203 1 98.75 244 PHE A C 1
ATOM 1976 O O . PHE A 1 244 ? 6.188 -19.875 -7.164 1 98.75 244 PHE A O 1
ATOM 1983 N N . ASN A 1 245 ? 4.188 -19.438 -6.289 1 97.69 245 ASN A N 1
ATOM 1984 C CA . ASN A 1 245 ? 3.627 -18.656 -7.391 1 97.69 245 ASN A CA 1
ATOM 1985 C C . ASN A 1 245 ? 2.42 -17.844 -6.941 1 97.69 245 ASN A C 1
ATOM 1987 O O . ASN A 1 245 ? 1.642 -18.281 -6.098 1 97.69 245 ASN A O 1
ATOM 1991 N N . SER A 1 246 ? 2.283 -16.656 -7.453 1 97.25 246 SER A N 1
ATOM 1992 C CA . SER A 1 246 ? 1.119 -15.812 -7.191 1 97.25 246 SER A CA 1
ATOM 1993 C C . SER A 1 246 ? 0.926 -14.773 -8.297 1 97.25 246 SER A C 1
ATOM 1995 O O . SER A 1 246 ? 1.71 -13.828 -8.414 1 97.25 246 SER A O 1
ATOM 1997 N N . TYR A 1 247 ? -0.165 -14.938 -9.102 1 94.31 247 TYR A N 1
ATOM 1998 C CA . TYR A 1 247 ? -0.299 -13.953 -10.172 1 94.31 247 TYR A CA 1
ATOM 1999 C C . TYR A 1 247 ? -1.75 -13.828 -10.617 1 94.31 247 TYR A C 1
ATOM 2001 O O . TYR A 1 247 ? -2.371 -12.781 -10.445 1 94.31 247 TYR A O 1
ATOM 2009 N N . ILE A 1 248 ? -2.375 -14.891 -11.117 1 93.44 248 ILE A N 1
ATOM 2010 C CA . ILE A 1 248 ? -3.592 -14.805 -11.914 1 93.44 248 ILE A CA 1
ATOM 2011 C C . ILE A 1 248 ? -4.734 -14.266 -11.055 1 93.44 248 ILE A C 1
ATOM 2013 O O . ILE A 1 248 ? -5.625 -13.578 -11.562 1 93.44 248 ILE A O 1
ATOM 2017 N N . TRP A 1 249 ? -4.758 -14.539 -9.812 1 95.31 249 TRP A N 1
ATOM 2018 C CA . TRP A 1 249 ? -5.836 -14.102 -8.93 1 95.31 249 TRP A CA 1
ATOM 2019 C C . TRP A 1 249 ? -5.809 -12.586 -8.742 1 95.31 249 TRP A C 1
ATOM 2021 O O . TRP A 1 249 ? -6.812 -11.984 -8.367 1 95.31 249 TRP A O 1
ATOM 2031 N N . TRP A 1 250 ? -4.688 -11.969 -8.969 1 94.94 250 TRP A N 1
ATOM 2032 C CA . TRP A 1 250 ? -4.523 -10.523 -8.844 1 94.94 250 TRP A CA 1
ATOM 2033 C C . TRP A 1 250 ? -5.098 -9.805 -10.055 1 94.94 250 TRP A C 1
ATOM 2035 O O . TRP A 1 250 ? -5.258 -8.578 -10.039 1 94.94 250 TRP A O 1
ATOM 2045 N N . MET A 1 251 ? -5.477 -10.539 -11.086 1 89.62 251 MET A N 1
ATOM 2046 C CA . MET A 1 251 ? -5.879 -9.938 -12.352 1 89.62 251 MET A CA 1
ATOM 2047 C C . MET A 1 251 ? -7.387 -9.727 -12.398 1 89.62 251 MET A C 1
ATOM 2049 O O . MET A 1 251 ? -7.906 -9.125 -13.344 1 89.62 251 MET A O 1
ATOM 2053 N N . ASP A 1 252 ? -8.133 -10.172 -11.344 1 83.62 252 ASP A N 1
ATOM 2054 C CA . ASP A 1 252 ? -9.594 -10.062 -11.312 1 83.62 252 ASP A CA 1
ATOM 2055 C C . ASP A 1 252 ? -10.031 -8.688 -10.805 1 83.62 252 ASP A C 1
ATOM 2057 O O . ASP A 1 252 ? -11.172 -8.516 -10.375 1 83.62 252 ASP A O 1
ATOM 2061 N N . GLY A 1 253 ? -9.508 -7.566 -11.219 1 77.88 253 GLY A N 1
ATOM 2062 C CA . GLY A 1 253 ? -9.914 -6.238 -10.789 1 77.88 253 GLY A CA 1
ATOM 2063 C C . GLY A 1 253 ? -8.75 -5.262 -10.719 1 77.88 253 GLY A C 1
ATOM 2064 O O . GLY A 1 253 ? -7.59 -5.668 -10.711 1 77.88 253 GLY A O 1
ATOM 2065 N N . HIS A 1 254 ? -9.164 -4.023 -10.633 1 84.94 254 HIS A N 1
ATOM 2066 C CA . HIS A 1 254 ? -8.141 -2.982 -10.609 1 84.94 254 HIS A CA 1
ATOM 2067 C C . HIS A 1 254 ? -7.812 -2.568 -9.188 1 84.94 254 HIS A C 1
ATOM 2069 O O . HIS A 1 254 ? -6.699 -2.115 -8.906 1 84.94 254 HIS A O 1
ATOM 2075 N N . TYR A 1 255 ? -8.789 -2.725 -8.344 1 93.69 255 TYR A N 1
ATOM 2076 C CA . TYR A 1 255 ? -8.594 -2.35 -6.949 1 93.69 255 TYR A CA 1
ATOM 2077 C C . TYR A 1 255 ? -8.836 -3.537 -6.023 1 93.69 255 TYR A C 1
ATOM 2079 O O . TYR A 1 255 ? -9.766 -4.32 -6.242 1 93.69 255 TYR A O 1
ATOM 2087 N N . ILE A 1 256 ? -7.953 -3.658 -5.09 1 96.75 256 ILE A N 1
ATOM 2088 C CA . ILE A 1 256 ? -7.988 -4.793 -4.172 1 96.75 256 ILE A CA 1
ATOM 2089 C C . ILE A 1 256 ? -8.344 -4.312 -2.768 1 96.75 256 ILE A C 1
ATOM 2091 O O . ILE A 1 256 ? -7.68 -3.424 -2.225 1 96.75 256 ILE A O 1
ATOM 2095 N N . LYS A 1 257 ? -9.453 -4.867 -2.199 1 97.81 257 LYS A N 1
ATOM 2096 C CA . LYS A 1 257 ? -9.711 -4.605 -0.785 1 97.81 257 LYS A CA 1
ATOM 2097 C C . LYS A 1 257 ? -8.602 -5.18 0.089 1 97.81 257 LYS A C 1
ATOM 2099 O O . LYS A 1 257 ? -8.406 -6.398 0.141 1 97.81 257 LYS A O 1
ATOM 2104 N N . SER A 1 258 ? -7.883 -4.32 0.754 1 98.56 258 SER A N 1
ATOM 2105 C CA . SER A 1 258 ? -6.695 -4.68 1.526 1 98.56 258 SER A CA 1
ATOM 2106 C C . SER A 1 258 ? -6.867 -4.324 3 1 98.56 258 SER A C 1
ATOM 2108 O O . SER A 1 258 ? -7.324 -3.227 3.33 1 98.56 258 SER A O 1
ATOM 2110 N N . LEU A 1 259 ? -6.574 -5.246 3.828 1 98.38 259 LEU A N 1
ATOM 2111 C CA . LEU A 1 259 ? -6.699 -5.113 5.273 1 98.38 259 LEU A CA 1
ATOM 2112 C C . LEU A 1 259 ? -5.355 -5.34 5.961 1 98.38 259 LEU A C 1
ATOM 2114 O O . LEU A 1 259 ? -4.543 -6.141 5.492 1 98.38 259 LEU A O 1
ATOM 2118 N N . TRP A 1 260 ? -5.043 -4.652 7.004 1 98.25 260 TRP A N 1
ATOM 2119 C CA . TRP A 1 260 ? -3.859 -4.852 7.836 1 98.25 260 TRP A CA 1
ATOM 2120 C C . TRP A 1 260 ? -4.148 -4.492 9.289 1 98.25 260 TRP A C 1
ATOM 2122 O O . TRP A 1 260 ? -5.176 -3.881 9.594 1 98.25 260 TRP A O 1
ATOM 2132 N N . GLY A 1 261 ? -3.232 -4.832 10.164 1 94.56 261 GLY A N 1
ATOM 2133 C CA . GLY A 1 261 ? -3.389 -4.52 11.57 1 94.56 261 GLY A CA 1
ATOM 2134 C C . GLY A 1 261 ? -4.52 -5.281 12.234 1 94.56 261 GLY A C 1
ATOM 2135 O O . GLY A 1 261 ? -5.094 -6.191 11.633 1 94.56 261 GLY A O 1
ATOM 2136 N N . SER A 1 262 ? -4.66 -5.094 13.516 1 93.25 262 SER A N 1
ATOM 2137 C CA . SER A 1 262 ? -5.742 -5.672 14.305 1 93.25 262 SER A CA 1
ATOM 2138 C C . SER A 1 262 ? -6.531 -4.59 15.039 1 93.25 262 SER A C 1
ATOM 2140 O O . SER A 1 262 ? -6.199 -4.234 16.172 1 93.25 262 SER A O 1
ATOM 2142 N N . PHE A 1 263 ? -7.508 -4.023 14.391 1 96.06 263 PHE A N 1
ATOM 2143 C CA . PHE A 1 263 ? -8.367 -2.988 14.953 1 96.06 263 PHE A CA 1
ATOM 2144 C C . PHE A 1 263 ? -9.758 -3.539 15.25 1 96.06 263 PHE A C 1
ATOM 2146 O O . PHE A 1 263 ? -10.156 -4.562 14.695 1 96.06 263 PHE A O 1
ATOM 2153 N N . ALA A 1 264 ? -10.477 -2.924 16.078 1 95.31 264 ALA A N 1
ATOM 2154 C CA . ALA A 1 264 ? -11.766 -3.42 16.562 1 95.31 264 ALA A CA 1
ATOM 2155 C C . ALA A 1 264 ? -12.812 -3.4 15.453 1 95.31 264 ALA A C 1
ATOM 2157 O O . ALA A 1 264 ? -13.781 -4.16 15.492 1 95.31 264 ALA A O 1
ATOM 2158 N N . ASN A 1 265 ? -12.617 -2.613 14.461 1 94.75 265 ASN A N 1
ATOM 2159 C CA . ASN A 1 265 ? -13.602 -2.521 13.383 1 94.75 265 ASN A CA 1
ATOM 2160 C C . ASN A 1 265 ? -13.43 -3.645 12.367 1 94.75 265 ASN A C 1
ATOM 2162 O O . ASN A 1 265 ? -14.195 -3.736 11.406 1 94.75 265 ASN A O 1
ATOM 2166 N N . GLY A 1 266 ? -12.477 -4.504 12.516 1 94.88 266 GLY A N 1
ATOM 2167 C CA . GLY A 1 266 ? -12.328 -5.738 11.758 1 94.88 266 GLY A CA 1
ATOM 2168 C C . GLY A 1 266 ? -12.25 -5.52 10.258 1 94.88 266 GLY A C 1
ATOM 2169 O O . GLY A 1 266 ? -11.461 -4.695 9.789 1 94.88 266 GLY A O 1
ATOM 2170 N N . GLU A 1 267 ? -13.094 -6.195 9.508 1 94.56 267 GLU A N 1
ATOM 2171 C CA . GLU A 1 267 ? -13.047 -6.199 8.047 1 94.56 267 GLU A CA 1
ATOM 2172 C C . GLU A 1 267 ? -13.594 -4.898 7.473 1 94.56 267 GLU A C 1
ATOM 2174 O O . GLU A 1 267 ? -13.383 -4.594 6.297 1 94.56 267 GLU A O 1
ATOM 2179 N N . ASP A 1 268 ? -14.227 -4.113 8.312 1 95.06 268 ASP A N 1
ATOM 2180 C CA . ASP A 1 268 ? -14.727 -2.824 7.844 1 95.06 268 ASP A CA 1
ATOM 2181 C C . ASP A 1 268 ? -13.578 -1.835 7.633 1 95.06 268 ASP A C 1
ATOM 2183 O O . ASP A 1 268 ? -13.758 -0.798 6.992 1 95.06 268 ASP A O 1
ATOM 2187 N N . GLY A 1 269 ? -12.453 -2.209 8.141 1 97.5 269 GLY A N 1
ATOM 2188 C CA . GLY A 1 269 ? -11.312 -1.312 8.07 1 97.5 269 GLY A CA 1
ATOM 2189 C C . GLY A 1 269 ? -10.469 -1.512 6.824 1 97.5 269 GLY A C 1
ATOM 2190 O O . GLY A 1 269 ? -9.336 -1.029 6.75 1 97.5 269 GLY A O 1
ATOM 2191 N N . TYR A 1 270 ? -10.992 -2.213 5.824 1 97.94 270 TYR A N 1
ATOM 2192 C CA . TYR A 1 270 ? -10.211 -2.414 4.609 1 97.94 270 TYR A CA 1
ATOM 2193 C C . TYR A 1 270 ? -10.062 -1.109 3.836 1 97.94 270 TYR A C 1
ATOM 2195 O O . TYR A 1 270 ? -10.797 -0.149 4.074 1 97.94 270 TYR A O 1
ATOM 2203 N N . GLU A 1 271 ? -9.062 -1.017 3.012 1 97.62 271 GLU A N 1
ATOM 2204 C CA . GLU A 1 271 ? -8.875 0.036 2.018 1 97.62 271 GLU A CA 1
ATOM 2205 C C . GLU A 1 271 ? -8.68 -0.551 0.622 1 97.62 271 GLU A C 1
ATOM 2207 O O . GLU A 1 271 ? -8.102 -1.628 0.469 1 97.62 271 GLU A O 1
ATOM 2212 N N . GLU A 1 272 ? -9.195 0.135 -0.373 1 96.38 272 GLU A N 1
ATOM 2213 C CA . GLU A 1 272 ? -8.992 -0.311 -1.748 1 96.38 272 GLU A CA 1
ATOM 2214 C C . GLU A 1 272 ? -7.684 0.237 -2.316 1 96.38 272 GLU A C 1
ATOM 2216 O O . GLU A 1 272 ? -7.535 1.449 -2.488 1 96.38 272 GLU A O 1
ATOM 2221 N N . LEU A 1 273 ? -6.816 -0.641 -2.572 1 97.19 273 LEU A N 1
ATOM 2222 C CA . LEU A 1 273 ? -5.531 -0.27 -3.156 1 97.19 273 LEU A CA 1
ATOM 2223 C C . LEU A 1 273 ? -5.461 -0.687 -4.621 1 97.19 273 LEU A C 1
ATOM 2225 O O . LEU A 1 273 ? -6.078 -1.676 -5.023 1 97.19 273 LEU A O 1
ATOM 2229 N N . GLU A 1 274 ? -4.699 0.091 -5.344 1 93.69 274 GLU A N 1
ATOM 2230 C CA . GLU A 1 274 ? -4.387 -0.379 -6.691 1 93.69 274 GLU A CA 1
ATOM 2231 C C . GLU A 1 274 ? -3.727 -1.756 -6.652 1 93.69 274 GLU A C 1
ATOM 2233 O O . GLU A 1 274 ? -2.932 -2.045 -5.758 1 93.69 274 GLU A O 1
ATOM 2238 N N . ARG A 1 275 ? -3.957 -2.557 -7.586 1 93.88 275 ARG A N 1
ATOM 2239 C CA . ARG A 1 275 ? -3.533 -3.953 -7.633 1 93.88 275 ARG A CA 1
ATOM 2240 C C . ARG A 1 275 ? -2.02 -4.07 -7.488 1 93.88 275 ARG A C 1
ATOM 2242 O O . ARG A 1 275 ? -1.526 -4.941 -6.77 1 93.88 275 ARG A O 1
ATOM 2249 N N . THR A 1 276 ? -1.306 -3.213 -8.164 1 93.75 276 THR A N 1
ATOM 2250 C CA . THR A 1 276 ? 0.15 -3.312 -8.125 1 93.75 276 THR A CA 1
ATOM 2251 C C . THR A 1 276 ? 0.673 -2.998 -6.727 1 93.75 276 THR A C 1
ATOM 2253 O O . THR A 1 276 ? 1.62 -3.633 -6.254 1 93.75 276 THR A O 1
ATOM 2256 N N . ALA A 1 277 ? 0.032 -2.008 -6.09 1 95.62 277 ALA A N 1
ATOM 2257 C CA . ALA A 1 277 ? 0.433 -1.668 -4.727 1 95.62 277 ALA A CA 1
ATOM 2258 C C . ALA A 1 277 ? 0.11 -2.805 -3.762 1 95.62 277 ALA A C 1
ATOM 2260 O O . ALA A 1 277 ? 0.942 -3.176 -2.932 1 95.62 277 ALA A O 1
ATOM 2261 N N . ALA A 1 278 ? -1.075 -3.344 -3.918 1 97.69 278 ALA A N 1
ATOM 2262 C CA . ALA A 1 278 ? -1.478 -4.453 -3.055 1 97.69 278 ALA A CA 1
ATOM 2263 C C . ALA A 1 278 ? -0.583 -5.668 -3.271 1 97.69 278 ALA A C 1
ATOM 2265 O O . ALA A 1 278 ? -0.189 -6.336 -2.311 1 97.69 278 ALA A O 1
ATOM 2266 N N . TYR A 1 279 ? -0.273 -5.941 -4.496 1 97.56 279 TYR A N 1
ATOM 2267 C CA . TYR A 1 279 ? 0.613 -7.043 -4.852 1 97.56 279 TYR A CA 1
ATOM 2268 C C . TYR A 1 279 ? 1.994 -6.852 -4.238 1 97.56 279 TYR A C 1
ATOM 2270 O O . TYR A 1 279 ? 2.553 -7.777 -3.646 1 97.56 279 TYR A O 1
ATOM 2278 N N . ARG A 1 280 ? 2.521 -5.652 -4.324 1 97.94 280 ARG A N 1
ATOM 2279 C CA . ARG A 1 280 ? 3.834 -5.328 -3.779 1 97.94 280 ARG A CA 1
ATOM 2280 C C . ARG A 1 280 ? 3.865 -5.531 -2.268 1 97.94 280 ARG A C 1
ATOM 2282 O O . ARG A 1 280 ? 4.793 -6.148 -1.738 1 97.94 280 ARG A O 1
ATOM 2289 N N . ILE A 1 281 ? 2.871 -5.016 -1.599 1 98.62 281 ILE A N 1
ATOM 2290 C CA . ILE A 1 281 ? 2.795 -5.129 -0.146 1 98.62 281 ILE A CA 1
ATOM 2291 C C . ILE A 1 281 ? 2.709 -6.602 0.254 1 98.62 281 ILE A C 1
ATOM 2293 O O . ILE A 1 281 ? 3.41 -7.043 1.166 1 98.62 281 ILE A O 1
ATOM 2297 N N . SER A 1 282 ? 1.953 -7.363 -0.425 1 98.69 282 SER A N 1
ATOM 2298 C CA . SER A 1 282 ? 1.766 -8.781 -0.125 1 98.69 282 SER A CA 1
ATOM 2299 C C . SER A 1 282 ? 3.057 -9.562 -0.334 1 98.69 282 SER A C 1
ATOM 2301 O O . SER A 1 282 ? 3.42 -10.406 0.494 1 98.69 282 SER A O 1
ATOM 2303 N N . LEU A 1 283 ? 3.707 -9.305 -1.435 1 98.62 283 LEU A N 1
ATOM 2304 C CA . LEU A 1 283 ? 4.957 -9.992 -1.726 1 98.62 283 LEU A CA 1
ATOM 2305 C C . LEU A 1 283 ? 6.023 -9.648 -0.688 1 98.62 283 LEU A C 1
ATOM 2307 O O . LEU A 1 283 ? 6.82 -10.508 -0.306 1 98.62 283 LEU A O 1
ATOM 2311 N N . ARG A 1 284 ? 6.027 -8.375 -0.28 1 98.69 284 ARG A N 1
ATOM 2312 C CA . ARG A 1 284 ? 7 -8.008 0.744 1 98.69 284 ARG A CA 1
ATOM 2313 C C . ARG A 1 284 ? 6.703 -8.719 2.061 1 98.69 284 ARG A C 1
ATOM 2315 O O . ARG A 1 284 ? 7.625 -9.148 2.76 1 98.69 284 ARG A O 1
ATOM 2322 N N . THR A 1 285 ? 5.441 -8.836 2.426 1 98.88 285 THR A N 1
ATOM 2323 C CA . THR A 1 285 ? 5.059 -9.586 3.617 1 98.88 285 THR A CA 1
ATOM 2324 C C . THR A 1 285 ? 5.539 -11.031 3.527 1 98.88 285 THR A C 1
ATOM 2326 O O . THR A 1 285 ? 6.133 -11.555 4.473 1 98.88 285 THR A O 1
ATOM 2329 N N . TRP A 1 286 ? 5.297 -11.641 2.373 1 98.75 286 TRP A N 1
ATOM 2330 C CA . TRP A 1 286 ? 5.789 -12.984 2.08 1 98.75 286 TRP A CA 1
ATOM 2331 C C . TRP A 1 286 ? 7.305 -13.047 2.205 1 98.75 286 TRP A C 1
ATOM 2333 O O . TRP A 1 286 ? 7.844 -13.93 2.879 1 98.75 286 TRP A O 1
ATOM 2343 N N . ALA A 1 287 ? 7.98 -12.117 1.646 1 98.75 287 ALA A N 1
ATOM 2344 C CA . ALA A 1 287 ? 9.438 -12.055 1.649 1 98.75 287 ALA A CA 1
ATOM 2345 C C . ALA A 1 287 ? 9.977 -11.875 3.064 1 98.75 287 ALA A C 1
ATOM 2347 O O . ALA A 1 287 ? 10.945 -12.531 3.455 1 98.75 287 ALA A O 1
ATOM 2348 N N . ASN A 1 288 ? 9.352 -10.953 3.816 1 98.62 288 ASN A N 1
ATOM 2349 C CA . ASN A 1 288 ? 9.797 -10.695 5.184 1 98.62 288 ASN A CA 1
ATOM 2350 C C . ASN A 1 288 ? 9.664 -11.938 6.059 1 98.62 288 ASN A C 1
ATOM 2352 O O . ASN A 1 288 ? 10.516 -12.203 6.91 1 98.62 288 ASN A O 1
ATOM 2356 N N . TRP A 1 289 ? 8.617 -12.68 5.875 1 98.5 289 TRP A N 1
ATOM 2357 C CA . TRP A 1 289 ? 8.477 -13.914 6.641 1 98.5 289 TRP A CA 1
ATOM 2358 C C . TRP A 1 289 ? 9.57 -14.906 6.277 1 98.5 289 TRP A C 1
ATOM 2360 O O . TRP A 1 289 ? 10.188 -15.516 7.16 1 98.5 289 TRP A O 1
ATOM 2370 N N . LEU A 1 290 ? 9.805 -15.117 5 1 98.25 290 LEU A N 1
ATOM 2371 C CA . LEU A 1 290 ? 10.836 -16.047 4.551 1 98.25 290 LEU A CA 1
ATOM 2372 C C . LEU A 1 290 ? 12.203 -15.648 5.109 1 98.25 290 LEU A C 1
ATOM 2374 O O . LEU A 1 290 ? 12.922 -16.484 5.66 1 98.25 290 LEU A O 1
ATOM 2378 N N . ASP A 1 291 ? 12.555 -14.352 5.016 1 97.81 291 ASP A N 1
ATOM 2379 C CA . ASP A 1 291 ? 13.836 -13.844 5.492 1 97.81 291 ASP A CA 1
ATOM 2380 C C . ASP A 1 291 ? 13.984 -14.055 6.996 1 97.81 291 ASP A C 1
ATOM 2382 O O . ASP A 1 291 ? 15.102 -14.109 7.516 1 97.81 291 ASP A O 1
ATOM 2386 N N . SER A 1 292 ? 12.844 -14.172 7.664 1 97.56 292 SER A N 1
ATOM 2387 C CA . SER A 1 292 ? 12.852 -14.234 9.125 1 97.56 292 SER A CA 1
ATOM 2388 C C . SER A 1 292 ? 12.781 -15.68 9.609 1 97.56 292 SER A C 1
ATOM 2390 O O . SER A 1 292 ? 13.203 -15.984 10.727 1 97.56 292 SER A O 1
ATOM 2392 N N . SER A 1 293 ? 12.266 -16.578 8.773 1 95.94 293 SER A N 1
ATOM 2393 C CA . SER A 1 293 ? 11.836 -17.844 9.359 1 95.94 293 SER A CA 1
ATOM 2394 C C . SER A 1 293 ? 12.5 -19.016 8.664 1 95.94 293 SER A C 1
ATOM 2396 O O . SER A 1 293 ? 12.547 -20.125 9.211 1 95.94 293 SER A O 1
ATOM 2398 N N . ILE A 1 294 ? 12.977 -18.844 7.484 1 95.44 294 ILE A N 1
ATOM 2399 C CA . ILE A 1 294 ? 13.516 -19.953 6.711 1 95.44 294 ILE A CA 1
ATOM 2400 C C . ILE A 1 294 ? 15.023 -20.031 6.898 1 95.44 294 ILE A C 1
ATOM 2402 O O . ILE A 1 294 ? 15.711 -19.016 6.918 1 95.44 294 ILE A O 1
ATOM 2406 N N . ASN A 1 295 ? 15.523 -21.234 7.121 1 94.56 295 ASN A N 1
ATOM 2407 C CA . ASN A 1 295 ? 16.953 -21.5 7.145 1 94.56 295 ASN A CA 1
ATOM 2408 C C . ASN A 1 295 ? 17.5 -21.75 5.742 1 94.56 295 ASN A C 1
ATOM 2410 O O . ASN A 1 295 ? 17.234 -22.797 5.152 1 94.56 295 ASN A O 1
ATOM 2414 N N . PRO A 1 296 ? 18.344 -20.875 5.277 1 93.12 296 PRO A N 1
ATOM 2415 C CA . PRO A 1 296 ? 18.797 -20.984 3.895 1 93.12 296 PRO A CA 1
ATOM 2416 C C . PRO A 1 296 ? 19.734 -22.188 3.688 1 93.12 296 PRO A C 1
ATOM 2418 O O . PRO A 1 296 ? 20.016 -22.562 2.547 1 93.12 296 PRO A O 1
ATOM 2421 N N . ASN A 1 297 ? 20.219 -22.766 4.734 1 93.81 297 ASN A N 1
ATOM 2422 C CA . ASN A 1 297 ? 21.078 -23.953 4.621 1 93.81 297 ASN A CA 1
ATOM 2423 C C . ASN A 1 297 ? 20.25 -25.234 4.52 1 93.81 297 ASN A C 1
ATOM 2425 O O . ASN A 1 297 ? 20.781 -26.281 4.141 1 93.81 297 ASN A O 1
ATOM 2429 N N . ARG A 1 298 ? 19.047 -25.062 4.809 1 94.88 298 ARG A N 1
ATOM 2430 C CA . ARG A 1 298 ? 18.203 -26.25 4.828 1 94.88 298 ARG A CA 1
ATOM 2431 C C . ARG A 1 298 ? 17.141 -26.188 3.732 1 94.88 298 ARG A C 1
ATOM 2433 O O . ARG A 1 298 ? 16.734 -27.219 3.195 1 94.88 298 ARG A O 1
ATOM 2440 N N . SER A 1 299 ? 16.688 -25 3.498 1 96.88 299 SER A N 1
ATOM 2441 C CA . SER A 1 299 ? 15.578 -24.828 2.566 1 96.88 299 SER A CA 1
ATOM 2442 C C . SER A 1 299 ? 15.992 -24.031 1.34 1 96.88 299 SER A C 1
ATOM 2444 O O . SER A 1 299 ? 16.734 -23.047 1.456 1 96.88 299 SER A O 1
ATOM 2446 N N . ARG A 1 300 ? 15.57 -24.547 0.207 1 97.5 300 ARG A N 1
ATOM 2447 C CA . ARG A 1 300 ? 15.688 -23.797 -1.034 1 97.5 300 ARG A CA 1
ATOM 2448 C C . ARG A 1 300 ? 14.328 -23.25 -1.475 1 97.5 300 ARG A C 1
ATOM 2450 O O . ARG A 1 300 ? 13.32 -23.953 -1.375 1 97.5 300 ARG A O 1
ATOM 2457 N N . VAL A 1 301 ? 14.398 -21.984 -1.898 1 98.31 301 VAL A N 1
ATOM 2458 C CA . VAL A 1 301 ? 13.141 -21.312 -2.25 1 98.31 301 VAL A CA 1
ATOM 2459 C C . VAL A 1 301 ? 13.133 -21 -3.744 1 98.31 301 VAL A C 1
ATOM 2461 O O . VAL A 1 301 ? 14.102 -20.453 -4.277 1 98.31 301 VAL A O 1
ATOM 2464 N N . PHE A 1 302 ? 12.039 -21.422 -4.398 1 98 302 PHE A N 1
ATOM 2465 C CA . PHE A 1 302 ? 11.812 -21.141 -5.812 1 98 302 PHE A CA 1
ATOM 2466 C C . PHE A 1 302 ? 10.555 -20.297 -6 1 98 302 PHE A C 1
ATOM 2468 O O . PHE A 1 302 ? 9.656 -20.328 -5.156 1 98 302 PHE A O 1
ATOM 2475 N N . PHE A 1 303 ? 10.547 -19.516 -7.043 1 98.12 303 PHE A N 1
ATOM 2476 C CA . PHE A 1 303 ? 9.352 -18.781 -7.438 1 98.12 303 PHE A CA 1
ATOM 2477 C C . PHE A 1 303 ? 9.078 -18.953 -8.93 1 98.12 303 PHE A C 1
ATOM 2479 O O . PHE A 1 303 ? 9.875 -18.531 -9.766 1 98.12 303 PHE A O 1
ATOM 2486 N N . THR A 1 304 ? 7.93 -19.625 -9.219 1 96.94 304 THR A N 1
ATOM 2487 C CA . THR A 1 304 ? 7.512 -19.781 -10.609 1 96.94 304 THR A CA 1
ATOM 2488 C C . THR A 1 304 ? 6.918 -18.484 -11.148 1 96.94 304 THR A C 1
ATOM 2490 O O . THR A 1 304 ? 6 -17.922 -10.547 1 96.94 304 THR A O 1
ATOM 2493 N N . THR A 1 305 ? 7.43 -18.016 -12.273 1 94.12 305 THR A N 1
ATOM 2494 C CA . THR A 1 305 ? 6.996 -16.719 -12.812 1 94.12 305 THR A CA 1
ATOM 2495 C C . THR A 1 305 ? 5.613 -16.844 -13.445 1 94.12 305 THR A C 1
ATOM 2497 O O . THR A 1 305 ? 4.961 -17.891 -13.336 1 94.12 305 THR A O 1
ATOM 2500 N N . ILE A 1 306 ? 5.156 -15.922 -14.094 1 92 306 ILE A N 1
ATOM 2501 C CA . ILE A 1 306 ? 3.789 -15.734 -14.57 1 92 306 ILE A CA 1
ATOM 2502 C C . ILE A 1 306 ? 3.486 -16.75 -15.672 1 92 306 ILE A C 1
ATOM 2504 O O . ILE A 1 306 ? 4.258 -16.891 -16.625 1 92 306 ILE A O 1
ATOM 2508 N N . SER A 1 307 ? 2.418 -17.422 -15.453 1 94.38 307 SER A N 1
ATOM 2509 C CA . SER A 1 307 ? 1.843 -18.188 -16.547 1 94.38 307 SER A CA 1
ATOM 2510 C C . SER A 1 307 ? 0.898 -17.344 -17.391 1 94.38 307 SER A C 1
ATOM 2512 O O . SER A 1 307 ? -0.088 -16.812 -16.875 1 94.38 307 SER A O 1
ATOM 2514 N N . PRO A 1 308 ? 1.144 -17.219 -18.656 1 91.38 308 PRO A N 1
ATOM 2515 C CA . PRO A 1 308 ? 0.312 -16.344 -19.484 1 91.38 308 PRO A CA 1
ATOM 2516 C C . PRO A 1 308 ? -1.078 -16.906 -19.734 1 91.38 308 PRO A C 1
ATOM 2518 O O . PRO A 1 308 ? -1.264 -18.125 -19.688 1 91.38 308 PRO A O 1
ATOM 2521 N N . THR A 1 309 ? -1.999 -16.016 -19.984 1 92.81 309 THR A N 1
ATOM 2522 C CA . THR A 1 309 ? -3.316 -16.375 -20.5 1 92.81 309 THR A CA 1
ATOM 2523 C C . THR A 1 309 ? -3.424 -16.047 -21.984 1 92.81 309 THR A C 1
ATOM 2525 O O . THR A 1 309 ? -2.729 -15.164 -22.484 1 92.81 309 THR A O 1
ATOM 2528 N N . HIS A 1 310 ? -4.215 -16.781 -22.688 1 93.19 310 HIS A N 1
ATOM 2529 C CA . HIS A 1 310 ? -4.379 -16.562 -24.109 1 93.19 310 HIS A CA 1
ATOM 2530 C C . HIS A 1 310 ? -5.828 -16.234 -24.469 1 93.19 310 HIS A C 1
ATOM 2532 O O . HIS A 1 310 ? -6.539 -17.078 -25.016 1 93.19 310 HIS A O 1
ATOM 2538 N N . MET A 1 311 ? -6.133 -14.938 -24.188 1 92.19 311 MET A N 1
ATOM 2539 C CA . MET A 1 311 ? -7.531 -14.516 -24.234 1 92.19 311 MET A CA 1
ATOM 2540 C C . MET A 1 311 ? -7.82 -13.734 -25.516 1 92.19 311 MET A C 1
ATOM 2542 O O . MET A 1 311 ? -8.984 -13.508 -25.859 1 92.19 311 MET A O 1
ATOM 2546 N N . ARG A 1 312 ? -6.812 -13.312 -26.156 1 90.94 312 ARG A N 1
ATOM 2547 C CA . ARG A 1 312 ? -6.984 -12.523 -27.375 1 90.94 312 ARG A CA 1
ATOM 2548 C C . ARG A 1 312 ? -6.125 -13.07 -28.5 1 90.94 312 ARG A C 1
ATOM 2550 O O . ARG A 1 312 ? -4.922 -12.812 -28.562 1 90.94 312 ARG A O 1
ATOM 2557 N N . SER A 1 313 ? -6.789 -13.609 -29.484 1 91.56 313 SER A N 1
ATOM 2558 C CA . SER A 1 313 ? -6.078 -14.305 -30.547 1 91.56 313 SER A CA 1
ATOM 2559 C C . SER A 1 313 ? -5.258 -13.328 -31.391 1 91.56 313 SER A C 1
ATOM 2561 O O . SER A 1 313 ? -4.258 -13.719 -32 1 91.56 313 SER A O 1
ATOM 2563 N N . GLU A 1 314 ? -5.594 -12.008 -31.391 1 88.38 314 GLU A N 1
ATOM 2564 C CA . GLU A 1 314 ? -4.859 -10.984 -32.125 1 88.38 314 GLU A CA 1
ATOM 2565 C C . GLU A 1 314 ? -3.43 -10.852 -31.609 1 88.38 314 GLU A C 1
ATOM 2567 O O . GLU A 1 314 ? -2.535 -10.43 -32.344 1 88.38 314 GLU A O 1
ATOM 2572 N N . ASP A 1 315 ? -3.275 -11.25 -30.422 1 87.25 315 ASP A N 1
ATOM 2573 C CA . ASP A 1 315 ? -1.97 -11.086 -29.797 1 87.25 315 ASP A CA 1
ATOM 2574 C C . ASP A 1 315 ? -0.93 -12 -30.453 1 87.25 315 ASP A C 1
ATOM 2576 O O . ASP A 1 315 ? 0.274 -11.766 -30.312 1 87.25 315 ASP A O 1
ATOM 2580 N N . TRP A 1 316 ? -1.338 -13.062 -31.109 1 89.5 316 TRP A N 1
ATOM 2581 C CA . TRP A 1 316 ? -0.408 -13.914 -31.844 1 89.5 316 TRP A CA 1
ATOM 2582 C C . TRP A 1 316 ? -0.787 -13.992 -33.312 1 89.5 316 TRP A C 1
ATOM 2584 O O . TRP A 1 316 ? -0.619 -15.031 -33.969 1 89.5 316 TRP A O 1
ATOM 2594 N N . ASN A 1 317 ? -1.443 -12.961 -33.781 1 86.81 317 ASN A N 1
ATOM 2595 C CA . ASN A 1 317 ? -1.712 -12.656 -35.188 1 86.81 317 ASN A CA 1
ATOM 2596 C C . ASN A 1 317 ? -2.754 -13.602 -35.781 1 86.81 317 ASN A C 1
ATOM 2598 O O . ASN A 1 317 ? -2.705 -13.93 -36.969 1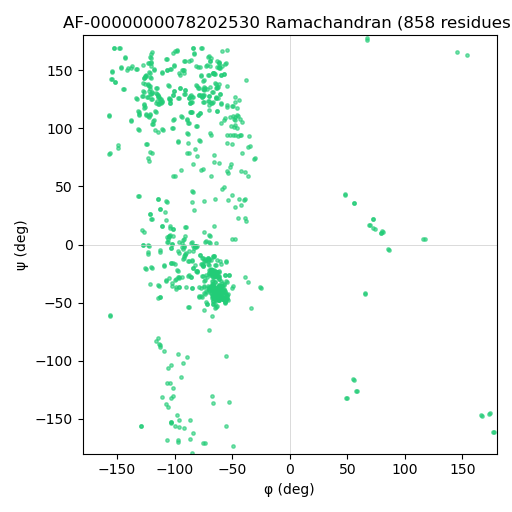 86.81 317 ASN A O 1
ATOM 2602 N N . HIS A 1 318 ? -3.555 -14.203 -34.938 1 90.06 318 HIS A N 1
ATOM 2603 C CA . HIS A 1 318 ? -4.711 -14.945 -35.438 1 90.06 318 HIS A CA 1
ATOM 2604 C C . HIS A 1 318 ? -5.98 -14.094 -35.375 1 90.06 318 HIS A C 1
ATOM 2606 O O . HIS A 1 318 ? -6.762 -14.227 -34.406 1 90.06 318 HIS A O 1
ATOM 2612 N N . ILE A 1 319 ? -6.148 -13.383 -36.469 1 89.75 319 ILE A N 1
ATOM 2613 C CA . ILE A 1 319 ? -7.277 -12.461 -36.531 1 89.75 319 ILE A CA 1
ATOM 2614 C C . ILE A 1 319 ? -8.578 -13.242 -36.656 1 89.75 319 ILE A C 1
ATOM 2616 O O . ILE A 1 319 ? -8.672 -14.172 -37.469 1 89.75 319 ILE A O 1
ATOM 2620 N N . GLY A 1 320 ? -9.492 -12.898 -35.938 1 91.38 320 GLY A N 1
ATOM 2621 C CA . GLY A 1 320 ? -10.797 -13.539 -36 1 91.38 320 GLY A CA 1
ATOM 2622 C C . GLY A 1 320 ? -10.906 -14.781 -35.156 1 91.38 320 GLY A C 1
ATOM 2623 O O . GLY A 1 320 ? -11.953 -15.43 -35.094 1 91.38 320 GLY A O 1
ATOM 2624 N N . GLY A 1 321 ? -9.836 -15.203 -34.531 1 93.44 321 GLY A N 1
ATOM 2625 C CA . GLY A 1 321 ? -9.875 -16.328 -33.594 1 93.44 321 GLY A CA 1
ATOM 2626 C C . GLY A 1 321 ? -10.602 -16.031 -32.312 1 93.44 321 GLY A C 1
ATOM 2627 O O . GLY A 1 321 ? -10.914 -14.867 -32.031 1 93.44 321 GLY A O 1
ATOM 2628 N N . ILE A 1 322 ? -10.992 -17.125 -31.594 1 96.38 322 ILE A N 1
ATOM 2629 C CA . ILE A 1 322 ? -11.641 -16.984 -30.281 1 96.38 322 ILE A CA 1
ATOM 2630 C C . ILE A 1 322 ? -10.703 -17.484 -29.188 1 96.38 322 ILE A C 1
ATOM 2632 O O . ILE A 1 322 ? -10.656 -18.688 -28.891 1 96.38 322 ILE A O 1
ATOM 2636 N N . LYS A 1 323 ? -10.016 -16.562 -28.516 1 95.88 323 LYS A N 1
ATOM 2637 C CA . LYS A 1 323 ? -9.062 -16.906 -27.469 1 95.88 323 LYS A CA 1
ATOM 2638 C C . LYS A 1 323 ? -8.094 -17.984 -27.938 1 95.88 323 LYS A C 1
ATOM 2640 O O . LYS A 1 323 ? -7.539 -17.891 -29.047 1 95.88 323 LYS A O 1
ATOM 2645 N N . CYS A 1 324 ? -7.895 -18.953 -27.188 1 96.69 324 CYS A N 1
ATOM 2646 C CA . CYS A 1 324 ? -6.98 -20.031 -27.547 1 96.69 324 CYS A CA 1
ATOM 2647 C C . CYS A 1 324 ? -7.719 -21.156 -28.266 1 96.69 324 CYS A C 1
ATOM 2649 O O . CYS A 1 324 ? -7.125 -22.188 -28.578 1 96.69 324 CYS A O 1
ATOM 2651 N N . TYR A 1 325 ? -9 -21.031 -28.562 1 97.06 325 TYR A N 1
ATOM 2652 C CA . TYR A 1 325 ? -9.836 -22.078 -29.125 1 97.06 325 TYR A CA 1
ATOM 2653 C C . TYR A 1 325 ? -9.359 -22.484 -30.516 1 97.06 325 TYR A C 1
ATOM 2655 O O . TYR A 1 325 ? -9.117 -21.625 -31.359 1 97.06 325 TYR A O 1
ATOM 2663 N N . ASN A 1 326 ? -9.125 -23.797 -30.719 1 92.19 326 ASN A N 1
ATOM 2664 C CA . ASN A 1 326 ? -8.781 -24.422 -31.984 1 92.19 326 ASN A CA 1
ATOM 2665 C C . ASN A 1 326 ? -7.348 -24.094 -32.406 1 92.19 326 ASN A C 1
ATOM 2667 O O . ASN A 1 326 ? -6.988 -24.25 -33.562 1 92.19 326 ASN A O 1
ATOM 2671 N N . GLU A 1 327 ? -6.566 -23.578 -31.469 1 95.81 327 GLU A N 1
ATOM 2672 C CA . GLU A 1 327 ? -5.129 -23.5 -31.703 1 95.81 327 GLU A CA 1
ATOM 2673 C C . GLU A 1 327 ? -4.477 -24.875 -31.547 1 95.81 327 GLU A C 1
ATOM 2675 O O . GLU A 1 327 ? -4.641 -25.516 -30.5 1 95.81 327 GLU A O 1
ATOM 2680 N N . THR A 1 328 ? -3.695 -25.344 -32.5 1 95.5 328 THR A N 1
ATOM 2681 C CA . THR A 1 328 ? -3.199 -26.719 -32.406 1 95.5 328 THR A CA 1
ATOM 2682 C C . THR A 1 328 ? -1.681 -26.75 -32.562 1 95.5 328 THR A C 1
ATOM 2684 O O . THR A 1 328 ? -1.073 -27.828 -32.531 1 95.5 328 THR A O 1
ATOM 2687 N N . LYS A 1 329 ? -1.077 -25.594 -32.75 1 94.81 329 LYS A N 1
ATOM 2688 C CA . LYS A 1 329 ? 0.377 -25.469 -32.781 1 94.81 329 LYS A CA 1
ATOM 2689 C C . LYS A 1 329 ? 0.863 -24.25 -32 1 94.81 329 LYS A C 1
ATOM 2691 O O . LYS A 1 329 ? 0.132 -23.281 -31.859 1 94.81 329 LYS A O 1
ATOM 2696 N N . PRO A 1 330 ? 2.094 -24.344 -31.516 1 96 330 PRO A N 1
ATOM 2697 C CA . PRO A 1 330 ? 2.658 -23.156 -30.875 1 96 330 PRO A CA 1
ATOM 2698 C C . PRO A 1 330 ? 2.768 -21.969 -31.844 1 96 330 PRO A C 1
ATOM 2700 O O . PRO A 1 330 ? 2.76 -22.172 -33.062 1 96 330 PRO A O 1
ATOM 2703 N N . THR A 1 331 ? 2.709 -20.812 -31.281 1 92.12 331 THR A N 1
ATOM 2704 C CA . THR A 1 331 ? 2.939 -19.625 -32.094 1 92.12 331 THR A CA 1
ATOM 2705 C C . THR A 1 331 ? 4.41 -19.219 -32.062 1 92.12 331 THR A C 1
ATOM 2707 O O . THR A 1 331 ? 5.133 -19.562 -31.125 1 92.12 331 THR A O 1
ATOM 2710 N N . LYS A 1 332 ? 4.938 -18.641 -33.188 1 78.12 332 LYS A N 1
ATOM 2711 C CA . LYS A 1 332 ? 6.312 -18.156 -33.25 1 78.12 332 LYS A CA 1
ATOM 2712 C C . LYS A 1 332 ? 6.363 -16.641 -33.062 1 78.12 332 LYS A C 1
ATOM 2714 O O . LYS A 1 332 ? 7.43 -16.078 -32.812 1 78.12 332 LYS A O 1
ATOM 2719 N N . LYS A 1 333 ? 5.258 -16.047 -33.219 1 66.31 333 LYS A N 1
ATOM 2720 C CA . LYS A 1 333 ? 5.223 -14.594 -33.281 1 66.31 333 LYS A CA 1
ATOM 2721 C C . LYS A 1 333 ? 4.461 -14 -32.094 1 66.31 333 LYS A C 1
ATOM 2723 O O . LYS A 1 333 ? 3.279 -14.297 -31.906 1 66.31 333 LYS A O 1
ATOM 2728 N N . LEU A 1 334 ? 5.164 -13.641 -31.172 1 68.19 334 LEU A N 1
ATOM 2729 C CA . LEU A 1 334 ? 4.43 -12.914 -30.156 1 68.19 334 LEU A CA 1
ATOM 2730 C C . LEU A 1 334 ? 4.484 -11.406 -30.406 1 68.19 334 LEU A C 1
ATOM 2732 O O . LEU A 1 334 ? 5.539 -10.875 -30.766 1 68.19 334 LEU A O 1
ATOM 2736 N N . LYS A 1 335 ? 3.361 -10.766 -30.797 1 57.69 335 LYS A N 1
ATOM 2737 C CA . LYS A 1 335 ? 3.385 -9.312 -30.891 1 57.69 335 LYS A CA 1
ATOM 2738 C C . LYS A 1 335 ? 3.959 -8.688 -29.609 1 57.69 335 LYS A C 1
ATOM 2740 O O . LYS A 1 335 ? 3.705 -9.172 -28.516 1 57.69 335 LYS A O 1
ATOM 2745 N N . ARG A 1 336 ? 5.098 -8.164 -29.797 1 50.47 336 ARG A N 1
ATOM 2746 C CA . ARG A 1 336 ? 5.695 -7.441 -28.688 1 50.47 336 ARG A CA 1
ATOM 2747 C C . ARG A 1 336 ? 4.621 -6.797 -27.812 1 50.47 336 ARG A C 1
ATOM 2749 O O . ARG A 1 336 ? 3.869 -5.941 -28.281 1 50.47 336 ARG A O 1
ATOM 2756 N N . ARG A 1 337 ? 3.957 -7.578 -27.078 1 50.97 337 ARG A N 1
ATOM 2757 C CA . ARG A 1 337 ? 3.004 -7.023 -26.125 1 50.97 337 ARG A CA 1
ATOM 2758 C C . ARG A 1 337 ? 3.574 -5.785 -25.438 1 50.97 337 ARG A C 1
ATOM 2760 O O . ARG A 1 337 ? 4.723 -5.793 -25 1 50.97 337 ARG A O 1
ATOM 2767 N N . MET A 1 338 ? 3.158 -4.551 -25.75 1 43.88 338 MET A N 1
ATOM 2768 C CA . MET A 1 338 ? 3.557 -3.25 -25.219 1 43.88 338 MET A CA 1
ATOM 2769 C C . MET A 1 338 ? 3.701 -3.303 -23.688 1 43.88 338 MET A C 1
ATOM 2771 O O . MET A 1 338 ? 2.775 -3.711 -22.984 1 43.88 338 MET A O 1
ATOM 2775 N N . ARG A 1 339 ? 4.953 -3.539 -23.156 1 45.12 339 ARG A N 1
ATOM 2776 C CA . ARG A 1 339 ? 5.383 -3.391 -21.781 1 45.12 339 ARG A CA 1
ATOM 2777 C C . ARG A 1 339 ? 4.516 -2.371 -21.047 1 45.12 339 ARG A C 1
ATOM 2779 O O . ARG A 1 339 ? 4.301 -2.486 -19.828 1 45.12 339 ARG A O 1
ATOM 2786 N N . TRP A 1 340 ? 4.094 -1.209 -21.797 1 42.62 340 TRP A N 1
ATOM 2787 C CA . TRP A 1 340 ? 3.705 0.025 -21.125 1 42.62 340 TRP A CA 1
ATOM 2788 C C . TRP A 1 340 ? 2.199 0.246 -21.219 1 42.62 340 TRP A C 1
ATOM 2790 O O . TRP A 1 340 ? 1.688 1.28 -20.781 1 42.62 340 TRP A O 1
ATOM 2800 N N . GLY A 1 341 ? 1.364 -0.842 -21.328 1 43.47 341 GLY A N 1
ATOM 2801 C CA . GLY A 1 341 ? -0.032 -0.485 -21.531 1 43.47 341 GLY A CA 1
ATOM 2802 C C . GLY A 1 341 ? -0.964 -1.15 -20.547 1 43.47 341 GLY A C 1
ATOM 2803 O O . GLY A 1 341 ? -0.54 -2 -19.75 1 43.47 341 GLY A O 1
ATOM 2804 N N . GLY A 1 342 ? -2.16 -0.564 -20.25 1 42.91 342 GLY A N 1
ATOM 2805 C CA . GLY A 1 342 ? -3.314 -0.959 -19.453 1 42.91 342 GLY A CA 1
ATOM 2806 C C . GLY A 1 342 ? -3.814 -2.354 -19.781 1 42.91 342 GLY A C 1
ATOM 2807 O O . GLY A 1 342 ? -4.844 -2.787 -19.266 1 42.91 342 GLY A O 1
ATOM 2808 N N . SER A 1 343 ? -3.143 -3.049 -20.625 1 45 343 SER A N 1
ATOM 2809 C CA . SER A 1 343 ? -3.594 -4.383 -21.016 1 45 343 SER A CA 1
ATOM 2810 C C . SER A 1 343 ? -3.086 -5.438 -20.031 1 45 343 SER A C 1
ATOM 2812 O O . SER A 1 343 ? -2.193 -5.164 -19.234 1 45 343 SER A O 1
ATOM 2814 N N . ASN A 1 344 ? -3.734 -6.527 -20.016 1 49.94 344 ASN A N 1
ATOM 2815 C CA . ASN A 1 344 ? -3.338 -7.656 -19.172 1 49.94 344 ASN A CA 1
ATOM 2816 C C . ASN A 1 344 ? -1.858 -7.988 -19.344 1 49.94 344 ASN A C 1
ATOM 2818 O O . ASN A 1 344 ? -1.176 -8.328 -18.375 1 49.94 344 ASN A O 1
ATOM 2822 N N . ALA A 1 345 ? -1.374 -7.879 -20.562 1 52.66 345 ALA A N 1
ATOM 2823 C CA . ALA A 1 345 ? 0.046 -8.109 -20.828 1 52.66 345 ALA A CA 1
ATOM 2824 C C . ALA A 1 345 ? 0.904 -7.039 -20.156 1 52.66 345 ALA A C 1
ATOM 2826 O O . ALA A 1 345 ? 1.947 -7.348 -19.578 1 52.66 345 ALA A O 1
ATOM 2827 N N . GLY A 1 346 ? 0.415 -5.809 -20.266 1 55.34 346 GLY A N 1
ATOM 2828 C CA . GLY A 1 346 ? 1.105 -4.727 -19.594 1 55.34 346 GLY A CA 1
ATOM 2829 C C . GLY A 1 346 ? 1.159 -4.906 -18.078 1 55.34 346 GLY A C 1
ATOM 2830 O O . GLY A 1 346 ? 2.201 -4.684 -17.469 1 55.34 346 GLY A O 1
ATOM 2831 N N . TYR A 1 347 ? 0.103 -5.457 -17.641 1 62.47 347 TYR A N 1
ATOM 2832 C CA . TYR A 1 347 ? 0.074 -5.688 -16.203 1 62.47 347 TYR A CA 1
ATOM 2833 C C . TYR A 1 347 ? 0.984 -6.848 -15.812 1 62.47 347 TYR A C 1
ATOM 2835 O O . TYR A 1 347 ? 1.6 -6.832 -14.75 1 62.47 347 TYR A O 1
ATOM 2843 N N . GLY A 1 348 ? 1.047 -7.688 -16.719 1 74.31 348 GLY A N 1
ATOM 2844 C CA . GLY A 1 348 ? 1.967 -8.781 -16.453 1 74.31 348 GLY A CA 1
ATOM 2845 C C . GLY A 1 348 ? 3.4 -8.328 -16.266 1 74.31 348 GLY A C 1
ATOM 2846 O O . GLY A 1 348 ? 4.078 -8.781 -15.336 1 74.31 348 GLY A O 1
ATOM 2847 N N . TYR A 1 349 ? 3.723 -7.383 -17.031 1 78.62 349 TYR A N 1
ATOM 2848 C CA . TYR A 1 349 ? 5.086 -6.879 -16.922 1 78.62 349 TYR A CA 1
ATOM 2849 C C . TYR A 1 349 ? 5.281 -6.09 -15.633 1 78.62 349 TYR A C 1
ATOM 2851 O O . TYR A 1 349 ? 6.32 -6.211 -14.977 1 78.62 349 TYR A O 1
ATOM 2859 N N . ARG A 1 350 ? 4.285 -5.297 -15.281 1 85.88 350 ARG A N 1
ATOM 2860 C CA . ARG A 1 350 ? 4.383 -4.535 -14.039 1 85.88 350 ARG A CA 1
ATOM 2861 C C . ARG A 1 350 ? 4.473 -5.461 -12.836 1 85.88 350 ARG A C 1
ATOM 2863 O O . ARG A 1 350 ? 5.246 -5.211 -11.906 1 85.88 350 ARG A O 1
ATOM 2870 N N . MET A 1 351 ? 3.713 -6.492 -12.914 1 90.75 351 MET A N 1
ATOM 2871 C CA . MET A 1 351 ? 3.723 -7.445 -11.812 1 90.75 351 MET A CA 1
ATOM 2872 C C . MET A 1 351 ? 5.066 -8.156 -11.719 1 90.75 351 MET A C 1
ATOM 2874 O O . MET A 1 351 ? 5.574 -8.406 -10.625 1 90.75 351 MET A O 1
ATOM 2878 N N . THR A 1 352 ? 5.586 -8.453 -12.844 1 89.81 352 THR A N 1
ATOM 2879 C CA . THR A 1 352 ? 6.898 -9.078 -12.883 1 89.81 352 THR A CA 1
ATOM 2880 C C . THR A 1 352 ? 7.965 -8.141 -12.32 1 89.81 352 THR A C 1
ATOM 2882 O O . THR A 1 352 ? 8.875 -8.578 -11.609 1 89.81 352 THR A O 1
ATOM 2885 N N . ASP A 1 353 ? 7.816 -6.898 -12.68 1 91.69 353 ASP A N 1
ATOM 2886 C CA . ASP A 1 353 ? 8.75 -5.906 -12.164 1 91.69 353 ASP A CA 1
ATOM 2887 C C . ASP A 1 353 ? 8.68 -5.828 -10.641 1 91.69 353 ASP A C 1
ATOM 2889 O O . ASP A 1 353 ? 9.703 -5.73 -9.969 1 91.69 353 ASP A O 1
ATOM 2893 N N . VAL A 1 354 ? 7.492 -5.852 -10.148 1 95.69 354 VAL A N 1
ATOM 2894 C CA . VAL A 1 354 ? 7.301 -5.809 -8.703 1 95.69 354 VAL A CA 1
ATOM 2895 C C . VAL A 1 354 ? 7.938 -7.035 -8.062 1 95.69 354 VAL A C 1
ATOM 2897 O O . VAL A 1 354 ? 8.68 -6.914 -7.082 1 95.69 354 VAL A O 1
ATOM 2900 N N . LEU A 1 355 ? 7.66 -8.188 -8.609 1 96 355 LEU A N 1
ATOM 2901 C CA . LEU A 1 355 ? 8.227 -9.43 -8.102 1 96 355 LEU A CA 1
ATOM 2902 C C . LEU A 1 355 ? 9.75 -9.367 -8.078 1 96 355 LEU A C 1
ATOM 2904 O O . LEU A 1 355 ? 10.375 -9.664 -7.059 1 96 355 LEU A O 1
ATOM 2908 N N . SER A 1 356 ? 10.297 -8.969 -9.156 1 94.88 356 SER A N 1
ATOM 2909 C CA . SER A 1 356 ? 11.75 -8.891 -9.266 1 94.88 356 SER A CA 1
ATOM 2910 C C . SER A 1 356 ? 12.328 -7.898 -8.266 1 94.88 356 SER A C 1
ATOM 2912 O O . SER A 1 356 ? 13.359 -8.164 -7.637 1 94.88 356 SER A O 1
ATOM 2914 N N . SER A 1 357 ? 11.656 -6.77 -8.156 1 96 357 SER A N 1
ATOM 2915 C CA . SER A 1 357 ? 12.109 -5.73 -7.238 1 96 357 SER A CA 1
ATOM 2916 C C . SER A 1 357 ? 12.102 -6.223 -5.797 1 96 357 SER A C 1
ATOM 2918 O O . SER A 1 357 ? 13.078 -6.035 -5.066 1 96 357 SER A O 1
ATOM 2920 N N . VAL A 1 358 ? 11.086 -6.891 -5.344 1 97.88 358 VAL A N 1
ATOM 2921 C CA . VAL A 1 358 ? 10.945 -7.375 -3.975 1 97.88 358 VAL A CA 1
ATOM 2922 C C . VAL A 1 358 ? 11.984 -8.461 -3.703 1 97.88 358 VAL A C 1
ATOM 2924 O O . VAL A 1 358 ? 12.68 -8.43 -2.682 1 97.88 358 VAL A O 1
ATOM 2927 N N . VAL A 1 359 ? 12.117 -9.375 -4.629 1 97.62 359 VAL A N 1
ATOM 2928 C CA . VAL A 1 359 ? 13.008 -10.523 -4.453 1 97.62 359 VAL A CA 1
ATOM 2929 C C . VAL A 1 359 ? 14.461 -10.047 -4.414 1 97.62 359 VAL A C 1
ATOM 2931 O O . VAL A 1 359 ? 15.273 -10.594 -3.668 1 97.62 359 VAL A O 1
ATOM 2934 N N . SER A 1 360 ? 14.805 -9.008 -5.172 1 96.31 360 SER A N 1
ATOM 2935 C CA . SER A 1 360 ? 16.172 -8.523 -5.266 1 96.31 360 SER A CA 1
ATOM 2936 C C . SER A 1 360 ? 16.672 -7.988 -3.926 1 96.31 360 SER A C 1
ATOM 2938 O O . SER A 1 360 ? 17.875 -7.906 -3.688 1 96.31 360 SER A O 1
ATOM 2940 N N . ARG A 1 361 ? 15.75 -7.703 -3.025 1 96.62 361 ARG A N 1
ATOM 2941 C CA . ARG A 1 361 ? 16.141 -7.117 -1.745 1 96.62 361 ARG A CA 1
ATOM 2942 C C . ARG A 1 361 ? 16.047 -8.148 -0.623 1 96.62 361 ARG A C 1
ATOM 2944 O O . ARG A 1 361 ? 16.219 -7.812 0.549 1 96.62 361 ARG A O 1
ATOM 2951 N N . MET A 1 362 ? 15.75 -9.359 -0.954 1 97.62 362 MET A N 1
ATOM 2952 C CA . MET A 1 362 ? 15.633 -10.406 0.058 1 97.62 362 MET A CA 1
ATOM 2953 C C . MET A 1 362 ? 17 -10.898 0.497 1 97.62 362 MET A C 1
ATOM 2955 O O . MET A 1 362 ? 17.969 -10.844 -0.274 1 97.62 362 MET A O 1
ATOM 2959 N N . LYS A 1 363 ? 17.062 -11.383 1.703 1 96 363 LYS A N 1
ATOM 2960 C CA . LYS A 1 363 ? 18.266 -11.992 2.242 1 96 363 LYS A CA 1
ATOM 2961 C C . LYS A 1 363 ? 18.438 -13.422 1.733 1 96 363 LYS A C 1
ATOM 2963 O O . LYS A 1 363 ? 19.531 -13.82 1.348 1 96 363 LYS A O 1
ATOM 2968 N N . ILE A 1 364 ? 17.375 -14.141 1.772 1 96 364 ILE A N 1
ATOM 2969 C CA . ILE A 1 364 ? 17.406 -15.508 1.264 1 96 364 ILE A CA 1
ATOM 2970 C C . ILE A 1 364 ? 17.375 -15.492 -0.263 1 96 364 ILE A C 1
ATOM 2972 O O . ILE A 1 364 ? 16.719 -14.641 -0.867 1 96 364 ILE A O 1
ATOM 2976 N N . ASN A 1 365 ? 18.062 -16.453 -0.833 1 95.62 365 ASN A N 1
ATOM 2977 C CA . ASN A 1 365 ? 18.062 -16.562 -2.287 1 95.62 365 ASN A CA 1
ATOM 2978 C C . ASN A 1 365 ? 16.781 -17.219 -2.801 1 95.62 365 ASN A C 1
ATOM 2980 O O . ASN A 1 365 ? 16.375 -18.266 -2.299 1 95.62 365 ASN A O 1
ATOM 2984 N N . VAL A 1 366 ? 16.203 -16.547 -3.734 1 97.25 366 VAL A N 1
ATOM 2985 C CA . VAL A 1 366 ? 15.031 -17.094 -4.422 1 97.25 366 VAL A CA 1
ATOM 2986 C C . VAL A 1 366 ? 15.383 -17.359 -5.887 1 97.25 366 VAL A C 1
ATOM 2988 O O . VAL A 1 366 ? 15.742 -16.438 -6.621 1 97.25 366 VAL A O 1
ATOM 2991 N N . THR A 1 367 ? 15.25 -18.609 -6.289 1 95.12 367 THR A N 1
ATOM 2992 C CA . THR A 1 367 ? 15.5 -18.969 -7.68 1 95.12 367 THR A CA 1
ATOM 2993 C C . THR A 1 367 ? 14.211 -18.906 -8.5 1 95.12 367 THR A C 1
ATOM 2995 O O . THR A 1 367 ? 13.203 -19.5 -8.133 1 95.12 367 THR A O 1
ATOM 2998 N N . PHE A 1 368 ? 14.312 -18.234 -9.57 1 94.38 368 PHE A N 1
ATOM 2999 C CA . PHE A 1 368 ? 13.141 -18.125 -10.43 1 94.38 368 PHE A CA 1
ATOM 3000 C C . PHE A 1 368 ? 13.055 -19.312 -11.383 1 94.38 368 PHE A C 1
ATOM 3002 O O . PHE A 1 368 ? 14.039 -19.672 -12.016 1 94.38 368 PHE A O 1
ATOM 3009 N N . ILE A 1 369 ? 11.906 -19.922 -11.383 1 95.19 369 ILE A N 1
ATOM 3010 C CA . ILE A 1 369 ? 11.547 -20.781 -12.492 1 95.19 369 ILE A CA 1
ATOM 3011 C C . ILE A 1 369 ? 10.844 -19.969 -13.578 1 95.19 369 ILE A C 1
ATOM 3013 O O . ILE A 1 369 ? 9.625 -19.766 -13.523 1 95.19 369 ILE A O 1
ATOM 3017 N N . ASN A 1 370 ? 11.633 -19.547 -14.555 1 91.75 370 ASN A N 1
ATOM 3018 C CA . ASN A 1 370 ? 11.117 -18.625 -15.562 1 91.75 370 ASN A CA 1
ATOM 3019 C C . ASN A 1 370 ? 10.336 -19.375 -16.641 1 91.75 370 ASN A C 1
ATOM 3021 O O . ASN A 1 370 ? 10.93 -19.922 -17.578 1 91.75 370 ASN A O 1
ATOM 3025 N N . ILE A 1 371 ? 9.078 -19.297 -16.531 1 93.25 371 ILE A N 1
ATOM 3026 C CA . ILE A 1 371 ? 8.25 -20.078 -17.453 1 93.25 371 ILE A CA 1
ATOM 3027 C C . ILE A 1 371 ? 7.488 -19.156 -18.391 1 93.25 371 ILE A C 1
ATOM 3029 O O . ILE A 1 371 ? 6.773 -19.609 -19.281 1 93.25 371 ILE A O 1
ATOM 3033 N N . THR A 1 372 ? 7.566 -17.891 -18.219 1 91 372 THR A N 1
ATOM 3034 C CA . THR A 1 372 ? 6.652 -16.938 -18.844 1 91 372 THR A CA 1
ATOM 3035 C C . THR A 1 372 ? 6.812 -16.953 -20.359 1 91 372 THR A C 1
ATOM 3037 O O . THR A 1 372 ? 5.863 -17.266 -21.094 1 91 372 THR A O 1
ATOM 3040 N N . GLU A 1 373 ? 7.973 -16.766 -20.828 1 86.62 373 GLU A N 1
ATOM 3041 C CA . GLU A 1 373 ? 8.195 -16.656 -22.281 1 86.62 373 GLU A CA 1
ATOM 3042 C C . GLU A 1 373 ? 7.895 -17.984 -22.984 1 86.62 373 GLU A C 1
ATOM 3044 O O . GLU A 1 373 ? 7.184 -18 -23.984 1 86.62 373 GLU A O 1
ATOM 3049 N N . MET A 1 374 ? 8.438 -19.062 -22.531 1 91.75 374 MET A N 1
ATOM 3050 C CA . MET A 1 374 ? 8.234 -20.344 -23.188 1 91.75 374 MET A CA 1
ATOM 3051 C C . MET A 1 374 ? 6.754 -20.703 -23.25 1 91.75 374 MET A C 1
ATOM 3053 O O . MET A 1 374 ? 6.293 -21.297 -24.219 1 91.75 374 MET A O 1
ATOM 3057 N N . SER A 1 375 ? 5.992 -20.328 -22.188 1 94.44 375 SER A N 1
ATOM 3058 C CA . SER A 1 375 ? 4.57 -20.656 -22.125 1 94.44 375 SER A CA 1
ATOM 3059 C C . SER A 1 375 ? 3.76 -19.75 -23.047 1 94.44 375 SER A C 1
ATOM 3061 O O . SER A 1 375 ? 2.686 -20.125 -23.516 1 94.44 375 SER A O 1
ATOM 3063 N N . GLU A 1 376 ? 4.262 -18.547 -23.297 1 91.62 376 GLU A N 1
ATOM 3064 C CA . GLU A 1 376 ? 3.568 -17.609 -24.172 1 91.62 376 GLU A CA 1
ATOM 3065 C C . GLU A 1 376 ? 3.422 -18.172 -25.594 1 91.62 376 GLU A C 1
ATOM 3067 O O . GLU A 1 376 ? 2.441 -17.891 -26.281 1 91.62 376 GLU A O 1
ATOM 3072 N N . TYR A 1 377 ? 4.32 -18.984 -26 1 93.56 377 TYR A N 1
ATOM 3073 C CA . TYR A 1 377 ? 4.32 -19.516 -27.344 1 93.56 377 TYR A CA 1
ATOM 3074 C C . TYR A 1 377 ? 3.277 -20.625 -27.5 1 93.56 377 TYR A C 1
ATOM 3076 O O . TYR A 1 377 ? 2.914 -21 -28.609 1 93.56 377 TYR A O 1
ATOM 3084 N N . ARG A 1 378 ? 2.83 -21.125 -26.438 1 96.69 378 ARG A N 1
ATOM 3085 C CA . ARG A 1 378 ? 2.07 -22.359 -26.484 1 96.69 378 ARG A CA 1
ATOM 3086 C C . ARG A 1 378 ? 0.571 -22.094 -26.406 1 96.69 378 ARG A C 1
ATOM 3088 O O . ARG A 1 378 ? -0.123 -22.656 -25.562 1 96.69 378 ARG A O 1
ATOM 3095 N N . VAL A 1 379 ? 0.08 -21.344 -27.344 1 96.12 379 VAL A N 1
ATOM 3096 C CA . VAL A 1 379 ? -1.339 -21.016 -27.438 1 96.12 379 VAL A CA 1
ATOM 3097 C C . VAL A 1 379 ? -2.148 -22.297 -27.672 1 96.12 379 VAL A C 1
ATOM 3099 O O . VAL A 1 379 ? -3.35 -22.328 -27.406 1 96.12 379 VAL A O 1
ATOM 3102 N N . ASP A 1 380 ? -1.561 -23.391 -28.016 1 97.56 380 ASP A N 1
ATOM 3103 C CA . ASP A 1 380 ? -2.16 -24.641 -28.469 1 97.56 380 ASP A CA 1
ATOM 3104 C C . ASP A 1 380 ? -2.406 -25.594 -27.297 1 97.56 380 ASP A C 1
ATOM 3106 O O . ASP A 1 380 ? -3.119 -26.578 -27.438 1 97.56 380 ASP A O 1
ATOM 3110 N N . ALA A 1 381 ? -1.867 -25.297 -26.172 1 98.31 381 ALA A N 1
ATOM 3111 C CA . ALA A 1 381 ? -1.736 -26.375 -25.188 1 98.31 381 ALA A CA 1
ATOM 3112 C C . ALA A 1 381 ? -2.676 -26.141 -24 1 98.31 381 ALA A C 1
ATOM 3114 O O . ALA A 1 381 ? -2.553 -26.797 -22.969 1 98.31 381 ALA A O 1
ATOM 3115 N N . HIS A 1 382 ? -3.633 -25.25 -24.188 1 98.19 382 HIS A N 1
ATOM 3116 C CA . HIS A 1 382 ? -4.602 -24.969 -23.125 1 98.19 382 HIS A CA 1
ATOM 3117 C C . HIS A 1 382 ? -5.73 -26 -23.141 1 98.19 382 HIS A C 1
ATOM 3119 O O . HIS A 1 382 ? -5.926 -26.703 -24.125 1 98.19 382 HIS A O 1
ATOM 3125 N N . THR A 1 383 ? -6.434 -26.016 -22.062 1 97.5 383 THR A N 1
ATOM 3126 C CA . THR A 1 383 ? -7.57 -26.922 -21.922 1 97.5 383 THR A CA 1
ATOM 3127 C C . THR A 1 383 ? -8.688 -26.547 -22.891 1 97.5 383 THR A C 1
ATOM 3129 O O . THR A 1 383 ? -9.414 -27.406 -23.375 1 97.5 383 THR A O 1
ATOM 3132 N N . SER A 1 384 ? -8.828 -25.234 -23.141 1 97.5 384 SER A N 1
ATOM 3133 C CA . SER A 1 384 ? -9.828 -24.719 -24.062 1 97.5 384 SER A CA 1
ATOM 3134 C C . SER A 1 384 ? -11.227 -25.203 -23.688 1 97.5 384 SER A C 1
ATOM 3136 O O . SER A 1 384 ? -11.672 -25.016 -22.562 1 97.5 384 SER A O 1
ATOM 3138 N N . VAL A 1 385 ? -11.867 -26.016 -24.562 1 97.81 385 VAL A N 1
ATOM 3139 C CA . VAL A 1 385 ? -13.25 -26.406 -24.297 1 97.81 385 VAL A CA 1
ATOM 3140 C C . VAL A 1 385 ? -13.273 -27.844 -23.781 1 97.81 385 VAL A C 1
ATOM 3142 O O . VAL A 1 385 ? -14.344 -28.469 -23.703 1 97.81 385 VAL A O 1
ATOM 3145 N N . TYR A 1 386 ? -12.156 -28.359 -23.391 1 97.44 386 TYR A N 1
ATOM 3146 C CA . TYR A 1 386 ? -12.07 -29.766 -23 1 97.44 386 TYR A CA 1
ATOM 3147 C C . TYR A 1 386 ? -11.75 -29.891 -21.516 1 97.44 386 TYR A C 1
ATOM 3149 O O . TYR A 1 386 ? -10.898 -30.688 -21.109 1 97.44 386 TYR A O 1
ATOM 3157 N N . GLY A 1 387 ? -12.305 -29.062 -20.703 1 95.69 387 GLY A N 1
ATOM 3158 C CA . GLY A 1 387 ? -12.141 -29.062 -19.25 1 95.69 387 GLY A CA 1
ATOM 3159 C C . GLY A 1 387 ? -13.453 -29.031 -18.5 1 95.69 387 GLY A C 1
ATOM 3160 O O . GLY A 1 387 ? -14.445 -29.609 -18.953 1 95.69 387 GLY A O 1
ATOM 3161 N N . GLU A 1 388 ? -13.305 -28.531 -17.281 1 93.25 388 GLU A N 1
ATOM 3162 C CA . GLU A 1 388 ? -14.484 -28.516 -16.422 1 93.25 388 GLU A CA 1
ATOM 3163 C C . GLU A 1 388 ? -14.844 -27.109 -15.977 1 93.25 388 GLU A C 1
ATOM 3165 O O . GLU A 1 388 ? -14.023 -26.188 -16.078 1 93.25 388 GLU A O 1
ATOM 3170 N N . ARG A 1 389 ? -16.062 -26.922 -15.617 1 88.44 389 ARG A N 1
ATOM 3171 C CA . ARG A 1 389 ? -16.594 -25.734 -14.953 1 88.44 389 ARG A CA 1
ATOM 3172 C C . ARG A 1 389 ? -17.469 -26.109 -13.766 1 88.44 389 ARG A C 1
ATOM 3174 O O . ARG A 1 389 ? -18.406 -26.906 -13.914 1 88.44 389 ARG A O 1
ATOM 3181 N N . SER A 1 390 ? -17.203 -25.609 -12.617 1 83.75 390 SER A N 1
ATOM 3182 C CA . SER A 1 390 ? -17.953 -25.891 -11.406 1 83.75 390 SER A CA 1
ATOM 3183 C C . SER A 1 390 ? -18 -27.391 -11.125 1 83.75 390 SER A C 1
ATOM 3185 O O . SER A 1 390 ? -19.078 -27.953 -10.891 1 83.75 390 SER A O 1
ATOM 3187 N N . ASP A 1 391 ? -16.969 -28.078 -11.422 1 84.56 391 ASP A N 1
ATOM 3188 C CA . ASP A 1 391 ? -16.75 -29.484 -11.078 1 84.56 391 ASP A CA 1
ATOM 3189 C C . ASP A 1 391 ? -17.469 -30.406 -12.047 1 84.56 391 ASP A C 1
ATOM 3191 O O . ASP A 1 391 ? -17.656 -31.594 -11.766 1 84.56 391 ASP A O 1
ATOM 3195 N N . GLU A 1 392 ? -17.938 -29.812 -13.102 1 92.94 392 GLU A N 1
ATOM 3196 C CA . GLU A 1 392 ? -18.578 -30.625 -14.141 1 92.94 392 GLU A CA 1
ATOM 3197 C C . GLU A 1 392 ? -17.922 -30.391 -15.5 1 92.94 392 GLU A C 1
ATOM 3199 O O . GLU A 1 392 ? -17.547 -29.281 -15.836 1 92.94 392 GLU A O 1
ATOM 3204 N N . LEU A 1 393 ? -17.906 -31.5 -16.203 1 96.12 393 LEU A N 1
ATOM 3205 C CA . LEU A 1 393 ? -17.375 -31.375 -17.562 1 96.12 393 LEU A CA 1
ATOM 3206 C C . LEU A 1 393 ? -18.281 -30.5 -18.422 1 96.12 393 LEU A C 1
ATOM 3208 O O . LEU A 1 393 ? -19.5 -30.531 -18.281 1 96.12 393 LEU A O 1
ATOM 3212 N N . LEU A 1 394 ? -17.656 -29.781 -19.344 1 96.75 394 LEU A N 1
ATOM 3213 C CA . LEU A 1 394 ? -18.438 -28.953 -20.25 1 96.75 394 LEU A CA 1
ATOM 3214 C C . LEU A 1 394 ? -19.344 -29.828 -21.125 1 96.75 394 LEU A C 1
ATOM 3216 O O . LEU A 1 394 ? -18.938 -30.875 -21.594 1 96.75 394 LEU A O 1
ATOM 3220 N N . THR A 1 395 ? -20.609 -29.391 -21.328 1 96.12 395 THR A N 1
ATOM 3221 C CA . THR A 1 395 ? -21.531 -30.047 -22.219 1 96.12 395 THR A CA 1
ATOM 3222 C C . THR A 1 395 ? -21.203 -29.734 -23.672 1 96.12 395 THR A C 1
ATOM 3224 O O . THR A 1 395 ? -20.406 -28.828 -23.953 1 96.12 395 THR A O 1
ATOM 3227 N N . ASP A 1 396 ? -21.859 -30.484 -24.547 1 96 396 ASP A N 1
ATOM 3228 C CA . ASP A 1 396 ? -21.656 -30.219 -25.969 1 96 396 ASP A CA 1
ATOM 3229 C C . ASP A 1 396 ? -22.094 -28.812 -26.328 1 96 396 ASP A C 1
ATOM 3231 O O . ASP A 1 396 ? -21.469 -28.156 -27.172 1 96 396 ASP A O 1
ATOM 3235 N N . GLU A 1 397 ? -23.109 -28.375 -25.688 1 97.06 397 GLU A N 1
ATOM 3236 C CA . GLU A 1 397 ? -23.625 -27.031 -25.938 1 97.06 397 GLU A CA 1
ATOM 3237 C C . GLU A 1 397 ? -22.625 -25.969 -25.469 1 97.06 397 GLU A C 1
ATOM 3239 O O . GLU A 1 397 ? -22.422 -24.969 -26.156 1 97.06 397 GLU A O 1
ATOM 3244 N N . GLN A 1 398 ? -22.047 -26.203 -24.391 1 96.88 398 GLN A N 1
ATOM 3245 C CA . GLN A 1 398 ? -21.078 -25.266 -23.844 1 96.88 398 GLN A CA 1
ATOM 3246 C C . GLN A 1 398 ? -19.797 -25.25 -24.688 1 96.88 398 GLN A C 1
ATOM 3248 O O . GLN A 1 398 ? -19.234 -24.172 -24.938 1 96.88 398 GLN A O 1
ATOM 3253 N N . ARG A 1 399 ? -19.406 -26.344 -25.141 1 96.88 399 ARG A N 1
ATOM 3254 C CA . ARG A 1 399 ? -18.219 -26.469 -25.984 1 96.88 399 ARG A CA 1
ATOM 3255 C C . ARG A 1 399 ? -18.391 -25.719 -27.297 1 96.88 399 ARG A C 1
ATOM 3257 O O . ARG A 1 399 ? -17.422 -25.234 -27.875 1 96.88 399 ARG A O 1
ATOM 3264 N N . ALA A 1 400 ? -19.641 -25.609 -27.703 1 96.81 400 ALA A N 1
ATOM 3265 C CA . ALA A 1 400 ? -19.953 -24.938 -28.969 1 96.81 400 ALA A CA 1
ATOM 3266 C C . ALA A 1 400 ? -19.953 -23.422 -28.812 1 96.81 400 ALA A C 1
ATOM 3268 O O . ALA A 1 400 ? -20.078 -22.688 -29.781 1 96.81 400 ALA A O 1
ATOM 3269 N N . ASP A 1 401 ? -19.719 -22.938 -27.625 1 96.94 401 ASP A N 1
ATOM 3270 C CA . ASP A 1 401 ? -19.594 -21.516 -27.344 1 96.94 401 ASP A CA 1
ATOM 3271 C C . ASP A 1 401 ? -18.25 -21.203 -26.688 1 96.94 401 ASP A C 1
ATOM 3273 O O . ASP A 1 401 ? -18.203 -20.781 -25.531 1 96.94 401 ASP A O 1
ATOM 3277 N N . PRO A 1 402 ? -17.25 -21.234 -27.453 1 96.75 402 PRO A N 1
ATOM 3278 C CA . PRO A 1 402 ? -15.914 -21.062 -26.891 1 96.75 402 PRO A CA 1
ATOM 3279 C C . PRO A 1 402 ? -15.664 -19.656 -26.375 1 96.75 402 PRO A C 1
ATOM 3281 O O . PRO A 1 402 ? -14.812 -19.438 -25.516 1 96.75 402 PRO A O 1
ATOM 3284 N N . LEU A 1 403 ? -16.375 -18.688 -26.906 1 95.88 403 LEU A N 1
ATOM 3285 C CA . LEU A 1 403 ? -16.234 -17.328 -26.406 1 95.88 403 LEU A CA 1
ATOM 3286 C C . LEU A 1 403 ? -16.516 -17.25 -24.922 1 95.88 403 LEU A C 1
ATOM 3288 O O . LEU A 1 403 ? -15.836 -16.547 -24.172 1 95.88 403 LEU A O 1
ATOM 3292 N N . GLN A 1 404 ? -17.406 -18.047 -24.516 1 95 404 GLN A N 1
ATOM 3293 C CA . GLN A 1 404 ? -17.828 -18.016 -23.125 1 95 404 GLN A CA 1
ATOM 3294 C C . GLN A 1 404 ? -17.109 -19.078 -22.297 1 95 404 GLN A C 1
ATOM 3296 O O . GLN A 1 404 ? -16.844 -18.875 -21.109 1 95 404 GLN A O 1
ATOM 3301 N N . TYR A 1 405 ? -16.703 -20.188 -22.938 1 96.5 405 TYR A N 1
ATOM 3302 C CA . TYR A 1 405 ? -16.391 -21.328 -22.078 1 96.5 405 TYR A CA 1
ATOM 3303 C C . TYR A 1 405 ? -14.969 -21.812 -22.297 1 96.5 405 TYR A C 1
ATOM 3305 O O . TYR A 1 405 ? -14.461 -22.656 -21.547 1 96.5 405 TYR A O 1
ATOM 3313 N N . ALA A 1 406 ? -14.25 -21.297 -23.25 1 97.31 406 ALA A N 1
ATOM 3314 C CA . ALA A 1 406 ? -12.875 -21.734 -23.484 1 97.31 406 ALA A CA 1
ATOM 3315 C C . ALA A 1 406 ? -11.969 -21.297 -22.328 1 97.31 406 ALA A C 1
ATOM 3317 O O . ALA A 1 406 ? -11.891 -20.109 -22.016 1 97.31 406 ALA A O 1
ATOM 3318 N N . ASP A 1 407 ? -11.367 -22.25 -21.734 1 97.12 407 ASP A N 1
ATOM 3319 C CA . ASP A 1 407 ? -10.375 -22.016 -20.688 1 97.12 407 ASP A CA 1
ATOM 3320 C C . ASP A 1 407 ? -8.977 -21.859 -21.281 1 97.12 407 ASP A C 1
ATOM 3322 O O . ASP A 1 407 ? -8.336 -22.844 -21.641 1 97.12 407 ASP A O 1
ATOM 3326 N N . CYS A 1 408 ? -8.492 -20.641 -21.328 1 97.06 408 CYS A N 1
ATOM 3327 C CA . CYS A 1 408 ? -7.176 -20.344 -21.875 1 97.06 408 CYS A CA 1
ATOM 3328 C C . CYS A 1 408 ? -6.227 -19.859 -20.781 1 97.06 408 CYS A C 1
ATOM 3330 O O . CYS A 1 408 ? -5.367 -19.016 -21.031 1 97.06 408 CYS A O 1
ATOM 3332 N N . ILE A 1 409 ? -6.48 -20.375 -19.578 1 96.44 409 ILE A N 1
ATOM 3333 C CA . ILE A 1 409 ? -5.68 -20.109 -18.391 1 96.44 409 ILE A CA 1
ATOM 3334 C C . ILE A 1 409 ? -4.961 -21.375 -17.953 1 96.44 409 ILE A C 1
ATOM 3336 O O . ILE A 1 409 ? -3.748 -21.375 -17.734 1 96.44 409 ILE A O 1
ATOM 3340 N N . HIS A 1 410 ? -5.695 -22.5 -17.938 1 97.81 410 HIS A N 1
ATOM 3341 C CA . HIS A 1 410 ? -5.152 -23.781 -17.484 1 97.81 410 HIS A CA 1
ATOM 3342 C C . HIS A 1 410 ? -4.559 -24.562 -18.641 1 97.81 410 HIS A C 1
ATOM 3344 O O . HIS A 1 410 ? -4.898 -24.328 -19.797 1 97.81 410 HIS A O 1
ATOM 3350 N N . TRP A 1 411 ? -3.717 -25.422 -18.312 1 98.56 411 TRP A N 1
ATOM 3351 C CA . TRP A 1 411 ? -2.986 -26.203 -19.312 1 98.56 411 TRP A CA 1
ATOM 3352 C C . TRP A 1 411 ? -3.42 -27.656 -19.281 1 98.56 411 TRP A C 1
ATOM 3354 O O . TRP A 1 411 ? -3.699 -28.219 -18.203 1 98.56 411 TRP A O 1
ATOM 3364 N N . CYS A 1 412 ? -3.383 -28.297 -20.422 1 98.5 412 CYS A N 1
ATOM 3365 C CA . CYS A 1 412 ? -3.547 -29.75 -20.453 1 98.5 412 CYS A CA 1
ATOM 3366 C C . CYS A 1 412 ? -2.377 -30.453 -19.781 1 98.5 412 CYS A C 1
ATOM 3368 O O . CYS A 1 412 ? -1.238 -29.984 -19.859 1 98.5 412 CYS A O 1
ATOM 3370 N N . LEU A 1 413 ? -2.693 -31.594 -19.156 1 98.5 413 LEU A N 1
ATOM 3371 C CA . LEU A 1 413 ? -1.653 -32.469 -18.625 1 98.5 413 LEU A CA 1
ATOM 3372 C C . LEU A 1 413 ? -1.78 -33.875 -19.219 1 98.5 413 LEU A C 1
ATOM 3374 O O . LEU A 1 413 ? -2.881 -34.438 -19.281 1 98.5 413 LEU A O 1
ATOM 3378 N N . PRO A 1 414 ? -0.698 -34.562 -19.609 1 98.19 414 PRO A N 1
ATOM 3379 C CA . PRO A 1 414 ? 0.625 -33.938 -19.75 1 98.19 414 PRO A CA 1
ATOM 3380 C C . PRO A 1 414 ? 0.624 -32.75 -20.688 1 98.19 414 PRO A C 1
ATOM 3382 O O . PRO A 1 414 ? -0.3 -32.562 -21.484 1 98.19 414 PRO A O 1
ATOM 3385 N N . GLY A 1 415 ? 1.621 -31.812 -20.484 1 97.94 415 GLY A N 1
ATOM 3386 C CA . GLY A 1 415 ? 1.721 -30.625 -21.328 1 97.94 415 GLY A CA 1
ATOM 3387 C C . GLY A 1 415 ? 2.789 -29.656 -20.859 1 97.94 415 GLY A C 1
ATOM 3388 O O . GLY A 1 415 ? 3.857 -30.078 -20.406 1 97.94 415 GLY A O 1
ATOM 3389 N N . VAL A 1 416 ? 2.537 -28.375 -21.016 1 97.88 416 VAL A N 1
ATOM 3390 C CA . VAL A 1 416 ? 3.494 -27.297 -20.797 1 97.88 416 VAL A CA 1
ATOM 3391 C C . VAL A 1 416 ? 4.039 -27.344 -19.375 1 97.88 416 VAL A C 1
ATOM 3393 O O . VAL A 1 416 ? 5.242 -27.188 -19.156 1 97.88 416 VAL A O 1
ATOM 3396 N N . PRO A 1 417 ? 3.209 -27.672 -18.328 1 98.56 417 PRO A N 1
ATOM 3397 C CA . PRO A 1 417 ? 3.732 -27.719 -16.969 1 98.56 417 PRO A CA 1
ATOM 3398 C C . PRO A 1 417 ? 4.781 -28.812 -16.766 1 98.56 417 PRO A C 1
ATOM 3400 O O . PRO A 1 417 ? 5.59 -28.734 -15.836 1 98.56 417 PRO A O 1
ATOM 3403 N N . ASP A 1 418 ? 4.766 -29.859 -17.594 1 98.19 418 ASP A N 1
ATOM 3404 C CA . ASP A 1 418 ? 5.824 -30.859 -17.531 1 98.19 418 ASP A CA 1
ATOM 3405 C C . ASP A 1 418 ? 7.184 -30.25 -17.844 1 98.19 418 ASP A C 1
ATOM 3407 O O . ASP A 1 418 ? 8.195 -30.625 -17.25 1 98.19 418 ASP A O 1
ATOM 3411 N N . THR A 1 419 ? 7.141 -29.328 -18.797 1 96.75 419 THR A N 1
ATOM 3412 C CA . THR A 1 419 ? 8.375 -28.625 -19.141 1 96.75 419 THR A CA 1
ATOM 3413 C C . THR A 1 419 ? 8.82 -27.719 -18 1 96.75 419 THR A C 1
ATOM 3415 O O . THR A 1 419 ? 10.023 -27.547 -17.766 1 96.75 419 THR A O 1
ATOM 3418 N N . TRP A 1 420 ? 7.84 -27.062 -17.297 1 97.62 420 TRP A N 1
ATOM 3419 C CA . TRP A 1 420 ? 8.188 -26.297 -16.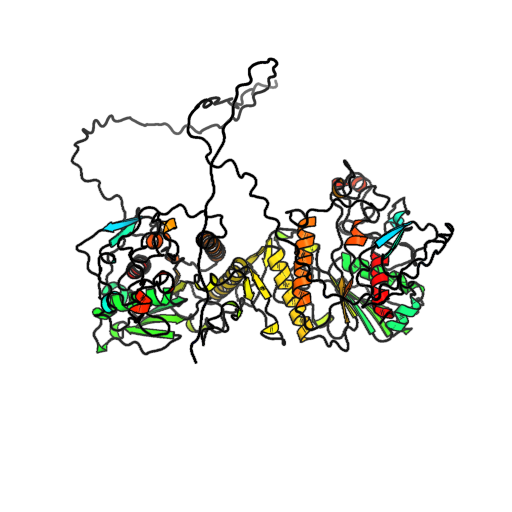109 1 97.62 420 TRP A CA 1
ATOM 3420 C C . TRP A 1 420 ? 8.961 -27.156 -15.117 1 97.62 420 TRP A C 1
ATOM 3422 O O . TRP A 1 420 ? 9.961 -26.719 -14.555 1 97.62 420 TRP A O 1
ATOM 3432 N N . ASN A 1 421 ? 8.492 -28.375 -14.953 1 98.06 421 ASN A N 1
ATOM 3433 C CA . ASN A 1 421 ? 9.094 -29.297 -13.992 1 98.06 421 ASN A CA 1
ATOM 3434 C C . ASN A 1 421 ? 10.453 -29.797 -14.477 1 98.06 421 ASN A C 1
ATOM 3436 O O . ASN A 1 421 ? 11.305 -30.172 -13.664 1 98.06 421 ASN A O 1
ATOM 3440 N N . HIS A 1 422 ? 10.617 -29.828 -15.805 1 95.62 422 HIS A N 1
ATOM 3441 C CA . HIS A 1 422 ? 11.945 -30.109 -16.328 1 95.62 422 HIS A CA 1
ATOM 3442 C C . HIS A 1 422 ? 12.961 -29.062 -15.883 1 95.62 422 HIS A C 1
ATOM 3444 O O . HIS A 1 422 ? 14.094 -29.391 -15.531 1 95.62 422 HIS A O 1
ATOM 3450 N N . ILE A 1 423 ? 12.539 -27.875 -15.914 1 94.44 423 ILE A N 1
ATOM 3451 C CA . ILE A 1 423 ? 13.391 -26.781 -15.477 1 94.44 423 ILE A CA 1
ATOM 3452 C C . ILE A 1 423 ? 13.656 -26.891 -13.977 1 94.44 423 ILE A C 1
ATOM 3454 O O . ILE A 1 423 ? 14.797 -26.766 -13.531 1 94.44 423 ILE A O 1
ATOM 3458 N N . LEU A 1 424 ? 12.625 -27.094 -13.188 1 96.94 424 LEU A N 1
ATOM 3459 C CA . LEU A 1 424 ? 12.781 -27.281 -11.75 1 96.94 424 LEU A CA 1
ATOM 3460 C C . LEU A 1 424 ? 13.742 -28.438 -11.453 1 96.94 424 LEU A C 1
ATOM 3462 O O . LEU A 1 424 ? 14.625 -28.312 -10.602 1 96.94 424 LEU A O 1
ATOM 3466 N N . TYR A 1 425 ? 13.594 -29.531 -12.195 1 96.62 425 TYR A N 1
ATOM 3467 C CA . TYR A 1 425 ? 14.461 -30.688 -12.062 1 96.62 425 TYR A CA 1
ATOM 3468 C C . TYR A 1 425 ? 15.922 -30.312 -12.289 1 96.62 425 TYR A C 1
ATOM 3470 O O . TYR A 1 425 ? 16.797 -30.75 -11.539 1 96.62 425 TYR A O 1
ATOM 3478 N N . ALA A 1 426 ? 16.125 -29.562 -13.328 1 93.75 426 ALA A N 1
ATOM 3479 C CA . ALA A 1 426 ? 17.5 -29.125 -13.633 1 93.75 426 ALA A CA 1
ATOM 3480 C C . ALA A 1 426 ? 18.109 -28.391 -12.445 1 93.75 426 ALA A C 1
ATOM 3482 O O . ALA A 1 426 ? 19.281 -28.594 -12.117 1 93.75 426 ALA A O 1
ATOM 3483 N N . TYR A 1 427 ? 17.344 -27.562 -11.797 1 93.69 427 TYR A N 1
ATOM 3484 C CA . TYR A 1 427 ? 17.828 -26.812 -10.648 1 93.69 427 TYR A CA 1
ATOM 3485 C C . TYR A 1 427 ? 18.062 -27.734 -9.453 1 93.69 427 TYR A C 1
ATOM 3487 O O . TYR A 1 427 ? 18.984 -27.5 -8.664 1 93.69 427 TYR A O 1
ATOM 3495 N N . LEU A 1 428 ? 17.203 -28.734 -9.297 1 94.94 428 LEU A N 1
ATOM 3496 C CA . LEU A 1 428 ? 17.266 -29.609 -8.125 1 94.94 428 LEU A CA 1
ATOM 3497 C C . LEU A 1 428 ? 18.438 -30.578 -8.234 1 94.94 428 LEU A C 1
ATOM 3499 O O . LEU A 1 428 ? 19.109 -30.859 -7.242 1 94.94 428 LEU A O 1
ATOM 3503 N N . VAL A 1 429 ? 18.719 -31.031 -9.43 1 89.31 429 VAL A N 1
ATOM 3504 C CA . VAL A 1 429 ? 19.719 -32.094 -9.602 1 89.31 429 VAL A CA 1
ATOM 3505 C C . VAL A 1 429 ? 21.047 -31.469 -10.031 1 89.31 429 VAL A C 1
ATOM 3507 O O . VAL A 1 429 ? 22.094 -32.094 -9.875 1 89.31 429 VAL A O 1
ATOM 3510 N N . GLY A 1 430 ? 21.031 -30.344 -10.766 1 75.12 430 GLY A N 1
ATOM 3511 C CA . GLY A 1 430 ? 22.25 -29.688 -11.219 1 75.12 430 GLY A CA 1
ATOM 3512 C C . GLY A 1 430 ? 23.047 -29.078 -10.086 1 75.12 430 GLY A C 1
ATOM 3513 O O . GLY A 1 430 ? 24.172 -28.625 -10.281 1 75.12 430 GLY A O 1
ATOM 3514 N N . SER A 1 431 ? 22.531 -28.938 -8.938 1 57.38 431 SER A N 1
ATOM 3515 C CA . SER A 1 431 ? 23.312 -28.406 -7.82 1 57.38 431 SER A CA 1
ATOM 3516 C C . SER A 1 431 ? 24.078 -29.531 -7.121 1 57.38 431 SER A C 1
ATOM 3518 O O . SER A 1 431 ? 23.641 -30.672 -7.105 1 57.38 431 SER A O 1
ATOM 3520 N N . MET B 1 1 ? 63.688 29.625 -13.938 1 23.34 1 MET B N 1
ATOM 3521 C CA . MET B 1 1 ? 63.719 29.062 -15.281 1 23.34 1 MET B CA 1
ATOM 3522 C C . MET B 1 1 ? 62.719 27.922 -15.422 1 23.34 1 MET B C 1
ATOM 3524 O O . MET B 1 1 ? 62.844 26.875 -14.82 1 23.34 1 MET B O 1
ATOM 3528 N N . LYS B 1 2 ? 61.469 28.375 -15.516 1 25.95 2 LYS B N 1
ATOM 3529 C CA . LYS B 1 2 ? 60 28.203 -15.469 1 25.95 2 LYS B CA 1
ATOM 3530 C C . LYS B 1 2 ? 59.531 27.344 -16.625 1 25.95 2 LYS B C 1
ATOM 3532 O O . LYS B 1 2 ? 59.312 27.828 -17.734 1 25.95 2 LYS B O 1
ATOM 3537 N N . PRO B 1 3 ? 60.062 26.156 -16.641 1 21.06 3 PRO B N 1
ATOM 3538 C CA . PRO B 1 3 ? 60.031 25.375 -17.875 1 21.06 3 PRO B CA 1
ATOM 3539 C C . PRO B 1 3 ? 58.625 25.188 -18.438 1 21.06 3 PRO B C 1
ATOM 3541 O O . PRO B 1 3 ? 57.625 25.484 -17.766 1 21.06 3 PRO B O 1
ATOM 3544 N N . PHE B 1 4 ? 58.406 24.125 -19.234 1 21.72 4 PHE B N 1
ATOM 3545 C CA . PHE B 1 4 ? 58.031 23.766 -20.594 1 21.72 4 PHE B CA 1
ATOM 3546 C C . PHE B 1 4 ? 56.594 23.281 -20.656 1 21.72 4 PHE B C 1
ATOM 3548 O O . PHE B 1 4 ? 55.938 23.344 -21.703 1 21.72 4 PHE B O 1
ATOM 3555 N N . GLY B 1 5 ? 56 22.656 -19.531 1 22.02 5 GLY B N 1
ATOM 3556 C CA . GLY B 1 5 ? 55.438 21.375 -19.922 1 22.02 5 GLY B CA 1
ATOM 3557 C C . GLY B 1 5 ? 54.062 21.5 -20.594 1 22.02 5 GLY B C 1
ATOM 3558 O O . GLY B 1 5 ? 53.094 21.891 -19.953 1 22.02 5 GLY B O 1
ATOM 3559 N N . GLY B 1 6 ? 53.906 21.922 -21.875 1 24.44 6 GLY B N 1
ATOM 3560 C CA . GLY B 1 6 ? 52.875 22.344 -22.797 1 24.44 6 GLY B CA 1
ATOM 3561 C C . GLY B 1 6 ? 51.875 21.234 -23.109 1 24.44 6 GLY B C 1
ATOM 3562 O O . GLY B 1 6 ? 51 21.391 -23.969 1 24.44 6 GLY B O 1
ATOM 3563 N N . ASN B 1 7 ? 51.969 19.969 -22.531 1 19.64 7 ASN B N 1
ATOM 3564 C CA . ASN B 1 7 ? 51.688 18.844 -23.406 1 19.64 7 ASN B CA 1
ATOM 3565 C C . ASN B 1 7 ? 50.188 18.766 -23.734 1 19.64 7 ASN B C 1
ATOM 3567 O O . ASN B 1 7 ? 49.781 18.25 -24.781 1 19.64 7 ASN B O 1
ATOM 3571 N N . LEU B 1 8 ? 49.219 18.797 -22.719 1 21.69 8 LEU B N 1
ATOM 3572 C CA . LEU B 1 8 ? 48.281 17.688 -22.812 1 21.69 8 LEU B CA 1
ATOM 3573 C C . LEU B 1 8 ? 47.375 17.828 -24.031 1 21.69 8 LEU B C 1
ATOM 3575 O O . LEU B 1 8 ? 47.031 18.953 -24.422 1 21.69 8 LEU B O 1
ATOM 3579 N N . TYR B 1 9 ? 46.781 16.672 -24.672 1 19.5 9 TYR B N 1
ATOM 3580 C CA . TYR B 1 9 ? 46.375 15.82 -25.781 1 19.5 9 TYR B CA 1
ATOM 3581 C C . TYR B 1 9 ? 44.875 16 -26.062 1 19.5 9 TYR B C 1
ATOM 3583 O O . TYR B 1 9 ? 44.125 15.031 -26.047 1 19.5 9 TYR B O 1
ATOM 3591 N N . CYS B 1 10 ? 44.125 16.953 -25.453 1 22.84 10 CYS B N 1
ATOM 3592 C CA . CYS B 1 10 ? 42.719 16.594 -25.469 1 22.84 10 CYS B CA 1
ATOM 3593 C C . CYS B 1 10 ? 42.188 16.578 -26.891 1 22.84 10 CYS B C 1
ATOM 3595 O O . CYS B 1 10 ? 42.062 17.609 -27.547 1 22.84 10 CYS B O 1
ATOM 3597 N N . SER B 1 11 ? 42.5 15.523 -27.641 1 20.17 11 SER B N 1
ATOM 3598 C CA . SER B 1 11 ? 42.156 15.156 -29.016 1 20.17 11 SER B CA 1
ATOM 3599 C C . SER B 1 11 ? 40.656 15.32 -29.297 1 20.17 11 SER B C 1
ATOM 3601 O O . SER B 1 11 ? 39.844 14.914 -28.484 1 20.17 11 SER B O 1
ATOM 3603 N N . PHE B 1 12 ? 40.219 16.047 -30.344 1 22.95 12 PHE B N 1
ATOM 3604 C CA . PHE B 1 12 ? 39.188 16.656 -31.203 1 22.95 12 PHE B CA 1
ATOM 3605 C C . PHE B 1 12 ? 38.375 15.586 -31.906 1 22.95 12 PHE B C 1
ATOM 3607 O O . PHE B 1 12 ? 37.688 15.875 -32.875 1 22.95 12 PHE B O 1
ATOM 3614 N N . ILE B 1 13 ? 38.438 14.312 -31.438 1 20.23 13 ILE B N 1
ATOM 3615 C CA . ILE B 1 13 ? 38.125 13.375 -32.531 1 20.23 13 ILE B CA 1
ATOM 3616 C C . ILE B 1 13 ? 36.812 13.75 -33.188 1 20.23 13 ILE B C 1
ATOM 3618 O O . ILE B 1 13 ? 36.75 14 -34.406 1 20.23 13 ILE B O 1
ATOM 3622 N N . THR B 1 14 ? 35.844 12.672 -33.5 1 19.62 14 THR B N 1
ATOM 3623 C CA . THR B 1 14 ? 35.344 12.016 -34.719 1 19.62 14 THR B CA 1
ATOM 3624 C C . THR B 1 14 ? 33.969 12.547 -35.094 1 19.62 14 THR B C 1
ATOM 3626 O O . THR B 1 14 ? 33.031 12.523 -34.281 1 19.62 14 THR B O 1
ATOM 3629 N N . VAL B 1 15 ? 33.75 13.383 -36.156 1 22.22 15 VAL B N 1
ATOM 3630 C CA . VAL B 1 15 ? 32.812 14.164 -36.969 1 22.22 15 VAL B CA 1
ATOM 3631 C C . VAL B 1 15 ? 31.75 13.25 -37.562 1 22.22 15 VAL B C 1
ATOM 3633 O O . VAL B 1 15 ? 30.719 13.727 -38.062 1 22.22 15 VAL B O 1
ATOM 3636 N N . LEU B 1 16 ? 31.891 11.922 -37.625 1 19.89 16 LEU B N 1
ATOM 3637 C CA . LEU B 1 16 ? 31.516 11.422 -38.938 1 19.89 16 LEU B CA 1
ATOM 3638 C C . LEU B 1 16 ? 30 11.523 -39.156 1 19.89 16 LEU B C 1
ATOM 3640 O O . LEU B 1 16 ? 29.547 11.961 -40.219 1 19.89 16 LEU B O 1
ATOM 3644 N N . ILE B 1 17 ? 29.047 10.734 -38.594 1 21.5 17 ILE B N 1
ATOM 3645 C CA . ILE B 1 17 ? 28.219 9.797 -39.344 1 21.5 17 ILE B CA 1
ATOM 3646 C C . ILE B 1 17 ? 26.906 10.461 -39.719 1 21.5 17 ILE B C 1
ATOM 3648 O O . ILE B 1 17 ? 26.016 10.625 -38.875 1 21.5 17 ILE B O 1
ATOM 3652 N N . CYS B 1 18 ? 26.812 11.547 -40.562 1 18.89 18 CYS B N 1
ATOM 3653 C CA . CYS B 1 18 ? 25.641 12.406 -40.688 1 18.89 18 CYS B CA 1
ATOM 3654 C C . CYS B 1 18 ? 24.469 11.641 -41.312 1 18.89 18 CYS B C 1
ATOM 3656 O O . CYS B 1 18 ? 23.312 11.852 -40.938 1 18.89 18 CYS B O 1
ATOM 3658 N N . THR B 1 19 ? 24.516 11.07 -42.625 1 19.61 19 THR B N 1
ATOM 3659 C CA . THR B 1 19 ? 23.625 11.539 -43.688 1 19.61 19 THR B CA 1
ATOM 3660 C C . THR B 1 19 ? 22.328 10.75 -43.688 1 19.61 19 THR B C 1
ATOM 3662 O O . THR B 1 19 ? 21.328 11.172 -44.281 1 19.61 19 THR B O 1
ATOM 3665 N N . VAL B 1 20 ? 22.328 9.477 -43.406 1 21.86 20 VAL B N 1
ATOM 3666 C CA . VAL B 1 20 ? 21.516 8.633 -44.281 1 21.86 20 VAL B CA 1
ATOM 3667 C C . VAL B 1 20 ? 20.047 9.055 -44.188 1 21.86 20 VAL B C 1
ATOM 3669 O O . VAL B 1 20 ? 19.531 9.25 -43.094 1 21.86 20 VAL B O 1
ATOM 3672 N N . LEU B 1 21 ? 19.266 9.125 -45.344 1 20 21 LEU B N 1
ATOM 3673 C CA . LEU B 1 21 ? 18.125 9.664 -46.094 1 20 21 LEU B CA 1
ATOM 3674 C C . LEU B 1 21 ? 16.812 9.055 -45.594 1 20 21 LEU B C 1
ATOM 3676 O O . LEU B 1 21 ? 15.797 9.75 -45.531 1 20 21 LEU B O 1
ATOM 3680 N N . PHE B 1 22 ? 16.75 7.656 -45.625 1 19.77 22 PHE B N 1
ATOM 3681 C CA . PHE B 1 22 ? 15.688 7.012 -46.406 1 19.77 22 PHE B CA 1
ATOM 3682 C C . PHE B 1 22 ? 14.328 7.293 -45.781 1 19.77 22 PHE B C 1
ATOM 3684 O O . PHE B 1 22 ? 13.406 7.738 -46.469 1 19.77 22 PHE B O 1
ATOM 3691 N N . ILE B 1 23 ? 13.531 6.129 -45.75 1 19.14 23 ILE B N 1
ATOM 3692 C CA . ILE B 1 23 ? 12.258 5.75 -46.344 1 19.14 23 ILE B CA 1
ATOM 3693 C C . ILE B 1 23 ? 11.117 6.133 -45.406 1 19.14 23 ILE B C 1
ATOM 3695 O O . ILE B 1 23 ? 10.148 6.773 -45.844 1 19.14 23 ILE B O 1
ATOM 3699 N N . ALA B 1 24 ? 10.789 5.102 -44.719 1 20.31 24 ALA B N 1
ATOM 3700 C CA . ALA B 1 24 ? 9.477 4.492 -44.531 1 20.31 24 ALA B CA 1
ATOM 3701 C C . ALA B 1 24 ? 8.695 5.207 -43.438 1 20.31 24 ALA B C 1
ATOM 3703 O O . ALA B 1 24 ? 8.742 4.812 -42.25 1 20.31 24 ALA B O 1
ATOM 3704 N N . LEU B 1 25 ? 8.906 6.434 -43.25 1 19.44 25 LEU B N 1
ATOM 3705 C CA . LEU B 1 25 ? 8.5 7.016 -41.969 1 19.44 25 LEU B CA 1
ATOM 3706 C C . LEU B 1 25 ? 7.055 6.645 -41.625 1 19.44 25 LEU B C 1
ATOM 3708 O O . LEU B 1 25 ? 6.277 6.301 -42.531 1 19.44 25 LEU B O 1
ATOM 3712 N N . PHE B 1 26 ? 6.586 7.273 -40.531 1 19.33 26 PHE B N 1
ATOM 3713 C CA . PHE B 1 26 ? 5.715 7.316 -39.375 1 19.33 26 PHE B CA 1
ATOM 3714 C C . PHE B 1 26 ? 4.254 7.449 -39.781 1 19.33 26 PHE B C 1
ATOM 3716 O O . PHE B 1 26 ? 3.893 8.383 -40.5 1 19.33 26 PHE B O 1
ATOM 3723 N N . TYR B 1 27 ? 3.529 6.156 -39.844 1 19.86 27 TYR B N 1
ATOM 3724 C CA . TYR B 1 27 ? 2.148 5.723 -40.031 1 19.86 27 TYR B CA 1
ATOM 3725 C C . TYR B 1 27 ? 1.178 6.711 -39.406 1 19.86 27 TYR B C 1
ATOM 3727 O O . TYR B 1 27 ? 0.034 6.84 -39.844 1 19.86 27 TYR B O 1
ATOM 3735 N N . THR B 1 28 ? 1.446 6.953 -38.062 1 19.75 28 THR B N 1
ATOM 3736 C CA . THR B 1 28 ? 0.324 6.965 -37.125 1 19.75 28 THR B CA 1
ATOM 3737 C C . THR B 1 28 ? -0.495 8.242 -37.281 1 19.75 28 THR B C 1
ATOM 3739 O O . THR B 1 28 ? -1.325 8.562 -36.438 1 19.75 28 THR B O 1
ATOM 3742 N N . GLU B 1 29 ? -0.318 9.039 -38.25 1 18.72 29 GLU B N 1
ATOM 3743 C CA . GLU B 1 29 ? -0.676 10.406 -37.875 1 18.72 29 GLU B CA 1
ATOM 3744 C C . GLU B 1 29 ? -2.104 10.477 -37.344 1 18.72 29 GLU B C 1
ATOM 3746 O O . GLU B 1 29 ? -2.35 11.062 -36.281 1 18.72 29 GLU B O 1
ATOM 3751 N N . SER B 1 30 ? -3.033 10.805 -38.188 1 19.39 30 SER B N 1
ATOM 3752 C CA . SER B 1 30 ? -4.02 11.875 -38.156 1 19.39 30 SER B CA 1
ATOM 3753 C C . SER B 1 30 ? -5.289 11.438 -37.438 1 19.39 30 SER B C 1
ATOM 3755 O O . SER B 1 30 ? -5.957 10.492 -37.875 1 19.39 30 SER B O 1
ATOM 3757 N N . LEU B 1 31 ? -5.438 11.555 -36.125 1 21.03 31 LEU B N 1
ATOM 3758 C CA . LEU B 1 31 ? -6.504 11.484 -35.125 1 21.03 31 LEU B CA 1
ATOM 3759 C C . LEU B 1 31 ? -7.711 12.312 -35.562 1 21.03 31 LEU B C 1
ATOM 3761 O O . LEU B 1 31 ? -8.367 12.945 -34.75 1 21.03 31 LEU B O 1
ATOM 3765 N N . SER B 1 32 ? -8.031 12.453 -36.719 1 18.56 32 SER B N 1
ATOM 3766 C CA . SER B 1 32 ? -9.031 13.5 -36.906 1 18.56 32 SER B CA 1
ATOM 3767 C C . SER B 1 32 ? -10.242 13.273 -36.031 1 18.56 32 SER B C 1
ATOM 3769 O O . SER B 1 32 ? -10.469 12.156 -35.562 1 18.56 32 SER B O 1
ATOM 3771 N N . SER B 1 33 ? -11.07 14.344 -35.969 1 20.39 33 SER B N 1
ATOM 3772 C CA . SER B 1 33 ? -12.18 15.016 -35.281 1 20.39 33 SER B CA 1
ATOM 3773 C C . SER B 1 33 ? -13.469 14.219 -35.406 1 20.39 33 SER B C 1
ATOM 3775 O O . SER B 1 33 ? -13.984 14.031 -36.531 1 20.39 33 SER B O 1
ATOM 3777 N N . LEU B 1 34 ? -13.453 13.117 -34.688 1 19.14 34 LEU B N 1
ATOM 3778 C CA . LEU B 1 34 ? -14.688 12.352 -34.5 1 19.14 34 LEU B CA 1
ATOM 3779 C C . LEU B 1 34 ? -15.883 13.281 -34.344 1 19.14 34 LEU B C 1
ATOM 3781 O O . LEU B 1 34 ? -15.758 14.352 -33.75 1 19.14 34 LEU B O 1
ATOM 3785 N N . SER B 1 35 ? -17.047 12.891 -34.938 1 18.66 35 SER B N 1
ATOM 3786 C CA . SER B 1 35 ? -18.375 13.32 -35.344 1 18.66 35 SER B CA 1
ATOM 3787 C C . SER B 1 35 ? -19.188 13.82 -34.156 1 18.66 35 SER B C 1
ATOM 3789 O O . SER B 1 35 ? -18.859 13.516 -33 1 18.66 35 SER B O 1
ATOM 3791 N N . SER B 1 36 ? -20.344 14.523 -34.344 1 19.83 36 SER B N 1
ATOM 3792 C CA . SER B 1 36 ? -21.359 15.516 -34 1 19.83 36 SER B CA 1
ATOM 3793 C C . SER B 1 36 ? -22.359 14.953 -33 1 19.83 36 SER B C 1
ATOM 3795 O O . SER B 1 36 ? -23.156 15.703 -32.438 1 19.83 36 SER B O 1
ATOM 3797 N N . SER B 1 37 ? -22.516 13.688 -32.781 1 19.16 37 SER B N 1
ATOM 3798 C CA . SER B 1 37 ? -23.953 13.453 -32.594 1 19.16 37 SER B CA 1
ATOM 3799 C C . SER B 1 37 ? -24.453 14.062 -31.297 1 19.16 37 SER B C 1
ATOM 3801 O O . SER B 1 37 ? -23.719 14.102 -30.297 1 19.16 37 SER B O 1
ATOM 3803 N N . SER B 1 38 ? -25.625 14.766 -31.312 1 20.98 38 SER B N 1
ATOM 3804 C CA . SER B 1 38 ? -26.562 15.625 -30.578 1 20.98 38 SER B CA 1
ATOM 3805 C C . SER B 1 38 ? -27.188 14.883 -29.406 1 20.98 38 SER B C 1
ATOM 3807 O O . SER B 1 38 ? -28.281 14.32 -29.531 1 20.98 38 SER B O 1
ATOM 3809 N N . PHE B 1 39 ? -26.453 14.07 -28.688 1 20.16 39 PHE B N 1
ATOM 3810 C CA . PHE B 1 39 ? -27.359 13.406 -27.766 1 20.16 39 PHE B CA 1
ATOM 3811 C C . PHE B 1 39 ? -28.078 14.414 -26.875 1 20.16 39 PHE B C 1
ATOM 3813 O O . PHE B 1 39 ? -27.453 15.227 -26.203 1 20.16 39 PHE B O 1
ATOM 3820 N N . ILE B 1 40 ? -29.344 14.641 -27.188 1 20.89 40 ILE B N 1
ATOM 3821 C CA . ILE B 1 40 ? -30.438 15.398 -26.578 1 20.89 40 ILE B CA 1
ATOM 3822 C C . ILE B 1 40 ? -30.578 15.023 -25.109 1 20.89 40 ILE B C 1
ATOM 3824 O O . ILE B 1 40 ? -30.578 13.844 -24.75 1 20.89 40 ILE B O 1
ATOM 3828 N N . ARG B 1 41 ? -30.391 16.062 -24.297 1 19.88 41 ARG B N 1
ATOM 3829 C CA . ARG B 1 41 ? -30.469 16.422 -22.875 1 19.88 41 ARG B CA 1
ATOM 3830 C C . ARG B 1 41 ? -31.797 15.992 -22.266 1 19.88 41 ARG B C 1
ATOM 3832 O O . ARG B 1 41 ? -32.781 16.75 -22.297 1 19.88 41 ARG B O 1
ATOM 3839 N N . ILE B 1 42 ? -32.25 14.82 -22.578 1 21.59 42 ILE B N 1
ATOM 3840 C CA . ILE B 1 42 ? -33.625 14.812 -22.109 1 21.59 42 ILE B CA 1
ATOM 3841 C C . ILE B 1 42 ? -33.656 15.008 -20.594 1 21.59 42 ILE B C 1
ATOM 3843 O O . ILE B 1 42 ? -33.188 14.148 -19.844 1 21.59 42 ILE B O 1
ATOM 3847 N N . LEU B 1 43 ? -33.312 16.266 -20.125 1 20.58 43 LEU B N 1
ATOM 3848 C CA . LEU B 1 43 ? -33.469 16.734 -18.75 1 20.58 43 LEU B CA 1
ATOM 3849 C C . LEU B 1 43 ? -34.875 16.5 -18.25 1 20.58 43 LEU B C 1
ATOM 3851 O O . LEU B 1 43 ? -35.844 17.078 -18.781 1 20.58 43 LEU B O 1
ATOM 3855 N N . SER B 1 44 ? -35.25 15.312 -18.094 1 20.97 44 SER B N 1
ATOM 3856 C CA . SER B 1 44 ? -36.625 15.109 -17.609 1 20.97 44 SER B CA 1
ATOM 3857 C C . SER B 1 44 ? -36.875 15.875 -16.312 1 20.97 44 SER B C 1
ATOM 3859 O O . SER B 1 44 ? -36.344 15.516 -15.266 1 20.97 44 SER B O 1
ATOM 3861 N N . CYS B 1 45 ? -36.812 17.203 -16.328 1 23.2 45 CYS B N 1
ATOM 3862 C CA . CYS B 1 45 ? -37.156 18.078 -15.203 1 23.2 45 CYS B CA 1
ATOM 3863 C C . CYS B 1 45 ? -38.562 17.781 -14.695 1 23.2 45 CYS B C 1
ATOM 3865 O O . CYS B 1 45 ? -39.531 17.766 -15.477 1 23.2 45 CYS B O 1
ATOM 3867 N N . PRO B 1 46 ? -38.75 16.938 -13.68 1 24.72 46 PRO B N 1
ATOM 3868 C CA . PRO B 1 46 ? -40.125 16.812 -13.25 1 24.72 46 PRO B CA 1
ATOM 3869 C C . PRO B 1 46 ? -40.844 18.156 -13.141 1 24.72 46 PRO B C 1
ATOM 3871 O O . PRO B 1 46 ? -40.188 19.172 -12.859 1 24.72 46 PRO B O 1
ATOM 3874 N N . LYS B 1 47 ? -41.969 18.359 -13.812 1 22.86 47 LYS B N 1
ATOM 3875 C CA . LYS B 1 47 ? -42.875 19.5 -14.016 1 22.86 47 LYS B CA 1
ATOM 3876 C C . LYS B 1 47 ? -43.312 20.078 -12.688 1 22.86 47 LYS B C 1
ATOM 3878 O O . LYS B 1 47 ? -44.094 19.453 -11.953 1 22.86 47 LYS B O 1
ATOM 3883 N N . ARG B 1 48 ? -42.469 20.578 -11.836 1 21.83 48 ARG B N 1
ATOM 3884 C CA . ARG B 1 48 ? -43.125 21.344 -10.766 1 21.83 48 ARG B CA 1
ATOM 3885 C C . ARG B 1 48 ? -44.156 22.312 -11.336 1 21.83 48 ARG B C 1
ATOM 3887 O O . ARG B 1 48 ? -43.906 22.984 -12.344 1 21.83 48 ARG B O 1
ATOM 3894 N N . ILE B 1 49 ? -45.5 22.031 -11.172 1 22.2 49 ILE B N 1
ATOM 3895 C CA . ILE B 1 49 ? -46.594 22.953 -11.383 1 22.2 49 ILE B CA 1
ATOM 3896 C C . ILE B 1 49 ? -46.25 24.328 -10.812 1 22.2 49 ILE B C 1
ATOM 3898 O O . ILE B 1 49 ? -46.094 24.484 -9.602 1 22.2 49 ILE B O 1
ATOM 3902 N N . ALA B 1 50 ? -45.219 24.938 -11.375 1 21.38 50 ALA B N 1
ATOM 3903 C CA . ALA B 1 50 ? -44.938 26.328 -11.094 1 21.38 50 ALA B CA 1
ATOM 3904 C C . ALA B 1 50 ? -46.156 27.203 -11.273 1 21.38 50 ALA B C 1
ATOM 3906 O O . ALA B 1 50 ? -46.656 27.375 -12.391 1 21.38 50 ALA B O 1
ATOM 3907 N N . ALA B 1 51 ? -47.156 27.078 -10.414 1 23.67 51 ALA B N 1
ATOM 3908 C CA . ALA B 1 51 ? -48.094 28.203 -10.5 1 23.67 51 ALA B CA 1
ATOM 3909 C C . ALA B 1 51 ? -47.344 29.516 -10.648 1 23.67 51 ALA B C 1
ATOM 3911 O O . ALA B 1 51 ? -46.594 29.906 -9.758 1 23.67 51 ALA B O 1
ATOM 3912 N N . SER B 1 52 ? -46.844 29.844 -11.867 1 22.2 52 SER B N 1
ATOM 3913 C CA . SER B 1 52 ? -46.281 31.062 -12.414 1 22.2 52 SER B CA 1
ATOM 3914 C C . SER B 1 52 ? -47.094 32.281 -12.055 1 22.2 52 SER B C 1
ATOM 3916 O O . SER B 1 52 ? -47.844 32.812 -12.898 1 22.2 52 SER B O 1
ATOM 3918 N N . LYS B 1 53 ? -47.938 32.219 -10.914 1 24.02 53 LYS B N 1
ATOM 3919 C CA . LYS B 1 53 ? -48.531 33.562 -10.875 1 24.02 53 LYS B CA 1
ATOM 3920 C C . LYS B 1 53 ? -47.438 34.625 -10.945 1 24.02 53 LYS B C 1
ATOM 3922 O O . LYS B 1 53 ? -46.562 34.688 -10.078 1 24.02 53 LYS B O 1
ATOM 3927 N N . LEU B 1 54 ? -47.125 35.125 -12.156 1 24.36 54 LEU B N 1
ATOM 3928 C CA . LEU B 1 54 ? -46.438 36.281 -12.719 1 24.36 54 LEU B CA 1
ATOM 3929 C C . LEU B 1 54 ? -46.812 37.562 -11.984 1 24.36 54 LEU B C 1
ATOM 3931 O O . LEU B 1 54 ? -47.875 38.125 -12.242 1 24.36 54 LEU B O 1
ATOM 3935 N N . ARG B 1 55 ? -47.062 37.438 -10.586 1 26 55 ARG B N 1
ATOM 3936 C CA . ARG B 1 55 ? -47.375 38.812 -10.188 1 26 55 ARG B CA 1
ATOM 3937 C C . ARG B 1 55 ? -46.312 39.781 -10.664 1 26 55 ARG B C 1
ATOM 3939 O O . ARG B 1 55 ? -45.125 39.469 -10.602 1 26 55 ARG B O 1
ATOM 3946 N N . HIS B 1 56 ? -46.656 40.469 -11.727 1 25.38 56 HIS B N 1
ATOM 3947 C CA . HIS B 1 56 ? -46.031 41.625 -12.336 1 25.38 56 HIS B CA 1
ATOM 3948 C C . HIS B 1 56 ? -45.5 42.594 -11.266 1 25.38 56 HIS B C 1
ATOM 3950 O O . HIS B 1 56 ? -46.25 43.406 -10.734 1 25.38 56 HIS B O 1
ATOM 3956 N N . ARG B 1 57 ? -44.906 42.031 -10.141 1 24.5 57 ARG B N 1
ATOM 3957 C CA . ARG B 1 57 ? -44.438 43.094 -9.297 1 24.5 57 ARG B CA 1
ATOM 3958 C C . ARG B 1 57 ? -43.531 44.031 -10.07 1 24.5 57 ARG B C 1
ATOM 3960 O O . ARG B 1 57 ? -42.531 43.625 -10.633 1 24.5 57 ARG B O 1
ATOM 3967 N N . THR B 1 58 ? -44.094 45.062 -10.75 1 26.7 58 THR B N 1
ATOM 3968 C CA . THR B 1 58 ? -43.5 46.281 -11.242 1 26.7 58 THR B CA 1
ATOM 3969 C C . THR B 1 58 ? -42.469 46.844 -10.234 1 26.7 58 THR B C 1
ATOM 3971 O O . THR B 1 58 ? -42.156 48.031 -10.242 1 26.7 58 THR B O 1
ATOM 3974 N N . ALA B 1 59 ? -41.938 45.906 -9.352 1 29.56 59 ALA B N 1
ATOM 3975 C CA . ALA B 1 59 ? -41.125 46.688 -8.414 1 29.56 59 ALA B CA 1
ATOM 3976 C C . ALA B 1 59 ? -40.156 47.594 -9.148 1 29.56 59 ALA B C 1
ATOM 3978 O O . ALA B 1 59 ? -39.375 47.125 -10 1 29.56 59 ALA B O 1
ATOM 3979 N N . LYS B 1 60 ? -40.375 48.812 -9.102 1 32.22 60 LYS B N 1
ATOM 3980 C CA . LYS B 1 60 ? -39.5 49.938 -9.398 1 32.22 60 LYS B CA 1
ATOM 3981 C C . LYS B 1 60 ? -38.125 49.75 -8.766 1 32.22 60 LYS B C 1
ATOM 3983 O O . LYS B 1 60 ? -38.031 49.562 -7.551 1 32.22 60 LYS B O 1
ATOM 3988 N N . LEU B 1 61 ? -37.094 49.188 -9.438 1 34.5 61 LEU B N 1
ATOM 3989 C CA . LEU B 1 61 ? -35.688 49.188 -9.117 1 34.5 61 LEU B CA 1
ATOM 3990 C C . LEU B 1 61 ? -35.25 50.531 -8.562 1 34.5 61 LEU B C 1
ATOM 3992 O O . LEU B 1 61 ? -35.156 51.531 -9.305 1 34.5 61 LEU B O 1
ATOM 3996 N N . ASN B 1 62 ? -35.844 50.875 -7.406 1 30.2 62 ASN B N 1
ATOM 3997 C CA . ASN B 1 62 ? -35.094 52.031 -6.91 1 30.2 62 ASN B CA 1
ATOM 3998 C C . ASN B 1 62 ? -33.625 51.719 -6.75 1 30.2 62 ASN B C 1
ATOM 4000 O O . ASN B 1 62 ? -33.25 50.719 -6.125 1 30.2 62 ASN B O 1
ATOM 4004 N N . PRO B 1 63 ? -32.656 52.156 -7.539 1 36.72 63 PRO B N 1
ATOM 4005 C CA . PRO B 1 63 ? -31.188 52 -7.602 1 36.72 63 PRO B CA 1
ATOM 4006 C C . PRO B 1 63 ? -30.547 51.938 -6.223 1 36.72 63 PRO B C 1
ATOM 4008 O O . PRO B 1 63 ? -29.391 51.531 -6.09 1 36.72 63 PRO B O 1
ATOM 4011 N N . SER B 1 64 ? -31.078 52.594 -5.254 1 36.44 64 SER B N 1
ATOM 4012 C CA . SER B 1 64 ? -30.203 52.938 -4.133 1 36.44 64 SER B CA 1
ATOM 4013 C C . SER B 1 64 ? -30.109 51.781 -3.137 1 36.44 64 SER B C 1
ATOM 4015 O O . SER B 1 64 ? -29.891 52 -1.944 1 36.44 64 SER B O 1
ATOM 4017 N N . ARG B 1 65 ? -30.781 50.625 -3.289 1 40.12 65 ARG B N 1
ATOM 4018 C CA . ARG B 1 65 ? -30.766 49.781 -2.115 1 40.12 65 ARG B CA 1
ATOM 4019 C C . ARG B 1 65 ? -29.375 49.188 -1.872 1 40.12 65 ARG B C 1
ATOM 4021 O O . ARG B 1 65 ? -28.781 48.594 -2.773 1 40.12 65 ARG B O 1
ATOM 4028 N N . PRO B 1 66 ? -28.672 49.5 -0.763 1 41.16 66 PRO B N 1
ATOM 4029 C CA . PRO B 1 66 ? -27.406 48.844 -0.431 1 41.16 66 PRO B CA 1
ATOM 4030 C C . PRO B 1 66 ? -27.453 47.312 -0.597 1 41.16 66 PRO B C 1
ATOM 4032 O O . PRO B 1 66 ? -28.516 46.719 -0.445 1 41.16 66 PRO B O 1
ATOM 4035 N N . GLU B 1 67 ? -26.703 46.625 -1.46 1 44.62 67 GLU B N 1
ATOM 4036 C CA . GLU B 1 67 ? -26.547 45.188 -1.633 1 44.62 67 GLU B CA 1
ATOM 4037 C C . GLU B 1 67 ? -26.625 44.469 -0.295 1 44.62 67 GLU B C 1
ATOM 4039 O O . GLU B 1 67 ? -25.812 44.688 0.599 1 44.62 67 GLU B O 1
ATOM 4044 N N . MET B 1 68 ? -27.656 44.094 0.32 1 45.06 68 MET B N 1
ATOM 4045 C CA . MET B 1 68 ? -27.875 43.312 1.542 1 45.06 68 MET B CA 1
ATOM 4046 C C . MET B 1 68 ? -26.984 42.094 1.56 1 45.06 68 MET B C 1
ATOM 4048 O O . MET B 1 68 ? -26.922 41.344 0.572 1 45.06 68 MET B O 1
ATOM 4052 N N . ASP B 1 69 ? -25.969 42.062 2.453 1 61 69 ASP B N 1
ATOM 4053 C CA . ASP B 1 69 ? -25.125 40.906 2.723 1 61 69 ASP B CA 1
ATOM 4054 C C . ASP B 1 69 ? -25.969 39.656 2.918 1 61 69 ASP B C 1
ATOM 4056 O O . ASP B 1 69 ? -26.75 39.562 3.869 1 61 69 ASP B O 1
ATOM 4060 N N . GLU B 1 70 ? -26.203 38.844 1.878 1 65.69 70 GLU B N 1
ATOM 4061 C CA . GLU B 1 70 ? -27.031 37.656 1.836 1 65.69 70 GLU B CA 1
ATOM 4062 C C . GLU B 1 70 ? -26.391 36.5 2.637 1 65.69 70 GLU B C 1
ATOM 4064 O O . GLU B 1 70 ? -26.953 35.438 2.742 1 65.69 70 GLU B O 1
ATOM 4069 N N . ARG B 1 71 ? -25.328 36.812 3.346 1 68.56 71 ARG B N 1
ATOM 4070 C CA . ARG B 1 71 ? -24.703 35.781 4.148 1 68.56 71 ARG B CA 1
ATOM 4071 C C . ARG B 1 71 ? -25.516 35.469 5.398 1 68.56 71 ARG B C 1
ATOM 4073 O O . ARG B 1 71 ? -26.141 36.375 5.965 1 68.56 71 ARG B O 1
ATOM 4080 N N . PHE B 1 72 ? -25.594 34.219 5.789 1 71.62 72 PHE B N 1
ATOM 4081 C CA . PHE B 1 72 ? -26.328 33.781 6.984 1 71.62 72 PHE B CA 1
ATOM 4082 C C . PHE B 1 72 ? -25.359 33.531 8.133 1 71.62 72 PHE B C 1
ATOM 4084 O O . PHE B 1 72 ? -24.141 33.5 7.941 1 71.62 72 PHE B O 1
ATOM 4091 N N . GLU B 1 73 ? -25.922 33.438 9.32 1 75.5 73 GLU B N 1
ATOM 4092 C CA . GLU B 1 73 ? -25.109 33.094 10.492 1 75.5 73 GLU B CA 1
ATOM 4093 C C . GLU B 1 73 ? -24.531 31.688 10.391 1 75.5 73 GLU B C 1
ATOM 4095 O O . GLU B 1 73 ? -25.203 30.781 9.914 1 75.5 73 GLU B O 1
ATOM 4100 N N . PHE B 1 74 ? -23.453 31.516 10.883 1 79.88 74 PHE B N 1
ATOM 4101 C CA . PHE B 1 74 ? -22.703 30.266 10.75 1 79.88 74 PHE B CA 1
ATOM 4102 C C . PHE B 1 74 ? -23.484 29.094 11.32 1 79.88 74 PHE B C 1
ATOM 4104 O O . PHE B 1 74 ? -23.953 29.156 12.461 1 79.88 74 PHE B O 1
ATOM 4111 N N . ASP B 1 75 ? -23.719 28.156 10.461 1 74.81 75 ASP B N 1
ATOM 4112 C CA . ASP B 1 75 ? -24.219 26.828 10.805 1 74.81 75 ASP B CA 1
ATOM 4113 C C . ASP B 1 75 ? -23.328 25.734 10.242 1 74.81 75 ASP B C 1
ATOM 4115 O O . ASP B 1 75 ? -23.156 25.625 9.031 1 74.81 75 ASP B O 1
ATOM 4119 N N . PRO B 1 76 ? -22.766 24.969 11.156 1 74 76 PRO B N 1
ATOM 4120 C CA . PRO B 1 76 ? -21.797 23.969 10.703 1 74 76 PRO B CA 1
ATOM 4121 C C . PRO B 1 76 ? -22.344 23.062 9.594 1 74 76 PRO B C 1
ATOM 4123 O O . PRO B 1 76 ? -21.578 22.531 8.797 1 74 76 PRO B O 1
ATOM 4126 N N . GLU B 1 77 ? -23.578 22.906 9.562 1 72.56 77 GLU B N 1
ATOM 4127 C CA . GLU B 1 77 ? -24.188 22.016 8.578 1 72.56 77 GLU B CA 1
ATOM 4128 C C . GLU B 1 77 ? -24.484 22.75 7.27 1 72.56 77 GLU B C 1
ATOM 4130 O O . GLU B 1 77 ? -24.484 22.141 6.195 1 72.56 77 GLU B O 1
ATOM 4135 N N . GLU B 1 78 ? -24.656 24.031 7.457 1 69.62 78 GLU B N 1
ATOM 4136 C CA . GLU B 1 78 ? -25.125 24.797 6.297 1 69.62 78 GLU B CA 1
ATOM 4137 C C . GLU B 1 78 ? -23.984 25.562 5.652 1 69.62 78 GLU B C 1
ATOM 4139 O O . GLU B 1 78 ? -23.984 25.781 4.438 1 69.62 78 GLU B O 1
ATOM 4144 N N . CYS B 1 79 ? -23.172 25.969 6.555 1 67 79 CYS B N 1
ATOM 4145 C CA . CYS B 1 79 ? -22.047 26.734 6.023 1 67 79 CYS B CA 1
ATOM 4146 C C . CYS B 1 79 ? -21.016 25.828 5.363 1 67 79 CYS B C 1
ATOM 4148 O O . CYS B 1 79 ? -19.953 25.578 5.93 1 67 79 CYS B O 1
ATOM 4150 N N . ASN B 1 80 ? -21.453 25.172 4.262 1 59.34 80 ASN B N 1
ATOM 4151 C CA . ASN B 1 80 ? -20.703 24.125 3.584 1 59.34 80 ASN B CA 1
ATOM 4152 C C . ASN B 1 80 ? -19.438 24.656 2.938 1 59.34 80 ASN B C 1
ATOM 4154 O O . ASN B 1 80 ? -18.531 23.891 2.588 1 59.34 80 ASN B O 1
ATOM 4158 N N . THR B 1 81 ? -19.359 26.031 2.922 1 65.38 81 THR B N 1
ATOM 4159 C CA . THR B 1 81 ? -18.266 26.5 2.086 1 65.38 81 THR B CA 1
ATOM 4160 C C . THR B 1 81 ? -17.438 27.547 2.82 1 65.38 81 THR B C 1
ATOM 4162 O O . THR B 1 81 ? -17.109 28.594 2.258 1 65.38 81 THR B O 1
ATOM 4165 N N . VAL B 1 82 ? -17.188 27.328 4.027 1 71.19 82 VAL B N 1
ATOM 4166 C CA . VAL B 1 82 ? -16.328 28.281 4.734 1 71.19 82 VAL B CA 1
ATOM 4167 C C . VAL B 1 82 ? -15.008 28.422 3.996 1 71.19 82 VAL B C 1
ATOM 4169 O O . VAL B 1 82 ? -14.305 29.422 4.156 1 71.19 82 VAL B O 1
ATOM 4172 N N . SER B 1 83 ? -14.812 27.469 3.109 1 76.19 83 SER B N 1
ATOM 4173 C CA . SER B 1 83 ? -13.531 27.406 2.418 1 76.19 83 SER B CA 1
ATOM 4174 C C . SER B 1 83 ? -13.539 28.281 1.17 1 76.19 83 SER B C 1
ATOM 4176 O O . SER B 1 83 ? -12.477 28.594 0.62 1 76.19 83 SER B O 1
ATOM 4178 N N . SER B 1 84 ? -14.727 28.656 0.819 1 81.81 84 SER B N 1
ATOM 4179 C CA . SER B 1 84 ? -14.828 29.547 -0.333 1 81.81 84 SER B CA 1
ATOM 4180 C C . SER B 1 84 ? -15.141 30.969 0.097 1 81.81 84 SER B C 1
ATOM 4182 O O . SER B 1 84 ? -16.016 31.188 0.935 1 81.81 84 SER B O 1
ATOM 4184 N N . GLY B 1 85 ? -14.344 31.906 -0.317 1 89.62 85 GLY B N 1
ATOM 4185 C CA . GLY B 1 85 ? -14.484 33.312 0.069 1 89.62 85 GLY B CA 1
ATOM 4186 C C . GLY B 1 85 ? -13.383 34.188 -0.478 1 89.62 85 GLY B C 1
ATOM 4187 O O . GLY B 1 85 ? -12.812 33.906 -1.531 1 89.62 85 GLY B O 1
ATOM 4188 N N . LYS B 1 86 ? -13.32 35.281 0.166 1 91.81 86 LYS B N 1
ATOM 4189 C CA . LYS B 1 86 ? -12.305 36.25 -0.255 1 91.81 86 LYS B CA 1
ATOM 4190 C C . LYS B 1 86 ? -11.672 36.938 0.947 1 91.81 86 LYS B C 1
ATOM 4192 O O . LYS B 1 86 ? -12.297 37.062 2.008 1 91.81 86 LYS B O 1
ATOM 4197 N N . TRP B 1 87 ? -10.43 37.312 0.747 1 95 87 TRP B N 1
ATOM 4198 C CA . TRP B 1 87 ? -9.773 38.188 1.728 1 95 87 TRP B CA 1
ATOM 4199 C C . TRP B 1 87 ? -10.102 39.656 1.477 1 95 87 TRP B C 1
ATOM 4201 O O . TRP B 1 87 ? -9.945 40.156 0.357 1 95 87 TRP B O 1
ATOM 4211 N N . VAL B 1 88 ? -10.578 40.344 2.504 1 94.88 88 VAL B N 1
ATOM 4212 C CA . VAL B 1 88 ? -10.938 41.75 2.406 1 94.88 88 VAL B CA 1
ATOM 4213 C C . VAL B 1 88 ? -10.023 42.594 3.307 1 94.88 88 VAL B C 1
ATOM 4215 O O . VAL B 1 88 ? -9.812 42.25 4.473 1 94.88 88 VAL B O 1
ATOM 4218 N N . TYR B 1 89 ? -9.477 43.625 2.719 1 95.81 89 TYR B N 1
ATOM 4219 C CA . TYR B 1 89 ? -8.602 44.5 3.479 1 95.81 89 TYR B CA 1
ATOM 4220 C C . TYR B 1 89 ? -9.391 45.25 4.547 1 95.81 89 TYR B C 1
ATOM 4222 O O . TYR B 1 89 ? -10.492 45.75 4.289 1 95.81 89 TYR B O 1
ATOM 4230 N N . ASN B 1 90 ? -8.914 45.25 5.719 1 95.06 90 ASN B N 1
ATOM 4231 C CA . ASN B 1 90 ? -9.5 45.969 6.859 1 95.06 90 ASN B CA 1
ATOM 4232 C C . ASN B 1 90 ? -8.43 46.656 7.699 1 95.06 90 ASN B C 1
ATOM 4234 O O . ASN B 1 90 ? -7.789 46 8.539 1 95.06 90 ASN B O 1
ATOM 4238 N N . SER B 1 91 ? -8.359 47.906 7.621 1 92.19 91 SER B N 1
ATOM 4239 C CA . SER B 1 91 ? -7.301 48.656 8.281 1 92.19 91 SER B CA 1
ATOM 4240 C C . SER B 1 91 ? -7.543 48.75 9.781 1 92.19 91 SER B C 1
ATOM 4242 O O . SER B 1 91 ? -6.621 49.031 10.547 1 92.19 91 SER B O 1
ATOM 4244 N N . SER B 1 92 ? -8.719 48.531 10.211 1 92.06 92 SER B N 1
ATOM 4245 C CA . SER B 1 92 ? -9.07 48.719 11.609 1 92.06 92 SER B CA 1
ATOM 4246 C C . SER B 1 92 ? -8.891 47.438 12.422 1 92.06 92 SER B C 1
ATOM 4248 O O . SER B 1 92 ? -8.945 47.469 13.648 1 92.06 92 SER B O 1
ATOM 4250 N N . ILE B 1 93 ? -8.648 46.438 11.727 1 91.75 93 ILE B N 1
ATOM 4251 C CA . ILE B 1 93 ? -8.57 45.156 12.43 1 91.75 93 ILE B CA 1
ATOM 4252 C C . ILE B 1 93 ? -7.25 45.062 13.195 1 91.75 93 ILE B C 1
ATOM 4254 O O . ILE B 1 93 ? -6.223 45.562 12.727 1 91.75 93 ILE B O 1
ATOM 4258 N N . ARG B 1 94 ? -7.352 44.625 14.445 1 91.19 94 ARG B N 1
ATOM 4259 C CA . ARG B 1 94 ? -6.176 44.375 15.266 1 91.19 94 ARG B CA 1
ATOM 4260 C C . ARG B 1 94 ? -6.145 42.938 15.742 1 91.19 94 ARG B C 1
ATOM 4262 O O . ARG B 1 94 ? -7.164 42.406 16.188 1 91.19 94 ARG B O 1
ATOM 4269 N N . PRO B 1 95 ? -4.973 42.344 15.602 1 95 95 PRO B N 1
ATOM 4270 C CA . PRO B 1 95 ? -4.875 41 16.125 1 95 95 PRO B CA 1
ATOM 4271 C C . PRO B 1 95 ? -5.086 40.938 17.641 1 95 95 PRO B C 1
ATOM 4273 O O . PRO B 1 95 ? -4.914 41.938 18.328 1 95 95 PRO B O 1
ATOM 4276 N N . LEU B 1 96 ? -5.457 39.812 18.141 1 96.25 96 LEU B N 1
ATOM 4277 C CA . LEU B 1 96 ? -5.711 39.594 19.562 1 96.25 96 LEU B CA 1
ATOM 4278 C C . LEU B 1 96 ? -4.406 39.625 20.359 1 96.25 96 LEU B C 1
ATOM 4280 O O . LEU B 1 96 ? -4.426 39.781 21.578 1 96.25 96 LEU B O 1
ATOM 4284 N N . TYR B 1 97 ? -3.299 39.469 19.672 1 97.62 97 TYR B N 1
ATOM 4285 C CA . TYR B 1 97 ? -1.96 39.469 20.25 1 97.62 97 TYR B CA 1
ATOM 4286 C C . TYR B 1 97 ? -0.927 39.938 19.234 1 97.62 97 TYR B C 1
ATOM 4288 O O . TYR B 1 97 ? -1.255 40.156 18.078 1 97.62 97 TYR B O 1
ATOM 4296 N N . THR B 1 98 ? 0.27 40.188 19.703 1 97.12 98 THR B N 1
ATOM 4297 C CA . THR B 1 98 ? 1.416 40.469 18.844 1 97.12 98 THR B CA 1
ATOM 4298 C C . THR B 1 98 ? 2.521 39.438 19.094 1 97.12 98 THR B C 1
ATOM 4300 O O . THR B 1 98 ? 2.453 38.656 20.047 1 97.12 98 THR B O 1
ATOM 4303 N N . ASP B 1 99 ? 3.471 39.406 18.125 1 95.69 99 ASP B N 1
ATOM 4304 C CA . ASP B 1 99 ? 4.539 38.406 18.281 1 95.69 99 ASP B CA 1
ATOM 4305 C C . ASP B 1 99 ? 5.492 38.844 19.406 1 95.69 99 ASP B C 1
ATOM 4307 O O . ASP B 1 99 ? 6.418 38.094 19.75 1 95.69 99 ASP B O 1
ATOM 4311 N N . THR B 1 100 ? 5.227 39.938 20.078 1 94.94 100 THR B N 1
ATOM 4312 C CA . THR B 1 100 ? 5.992 40.344 21.25 1 94.94 100 THR B CA 1
ATOM 4313 C C . THR B 1 100 ? 5.176 40.156 22.516 1 94.94 100 THR B C 1
ATOM 4315 O O . THR B 1 100 ? 5.73 39.906 23.594 1 94.94 100 THR B O 1
ATOM 4318 N N . SER B 1 101 ? 3.902 40.281 22.422 1 96.06 101 SER B N 1
ATOM 4319 C CA . SER B 1 101 ? 3.051 40.25 23.594 1 96.06 101 SER B CA 1
ATOM 4320 C C . SER B 1 101 ? 2.838 38.781 24.062 1 96.06 101 SER B C 1
ATOM 4322 O O . SER B 1 101 ? 2.736 38.531 25.25 1 96.06 101 SER B O 1
ATOM 4324 N N . CYS B 1 102 ? 2.721 37.812 23.141 1 96.75 102 CYS B N 1
ATOM 4325 C CA . CYS B 1 102 ? 2.533 36.438 23.5 1 96.75 102 CYS B CA 1
ATOM 4326 C C . CYS B 1 102 ? 3.871 35.75 23.766 1 96.75 102 CYS B C 1
ATOM 4328 O O . CYS B 1 102 ? 4.723 35.688 22.875 1 96.75 102 CYS B O 1
ATOM 4330 N N . PRO B 1 103 ? 4.094 35.188 24.906 1 94.5 103 PRO B N 1
ATOM 4331 C CA . PRO B 1 103 ? 5.398 34.625 25.25 1 94.5 103 PRO B CA 1
ATOM 4332 C C . PRO B 1 103 ? 5.566 33.188 24.75 1 94.5 103 PRO B C 1
ATOM 4334 O O . PRO B 1 103 ? 6.621 32.594 24.953 1 94.5 103 PRO B O 1
ATOM 4337 N N . TYR B 1 104 ? 4.641 32.656 24.078 1 95.38 104 TYR B N 1
ATOM 4338 C CA . TYR B 1 104 ? 4.641 31.219 23.781 1 95.38 104 TYR B CA 1
ATOM 4339 C C . TYR B 1 104 ? 5.031 30.969 22.328 1 95.38 104 TYR B C 1
ATOM 4341 O O . TYR B 1 104 ? 4.957 29.844 21.844 1 95.38 104 TYR B O 1
ATOM 4349 N N . LEU B 1 105 ? 5.438 31.953 21.594 1 95.81 105 LEU B N 1
ATOM 4350 C CA . LEU B 1 105 ? 5.781 31.812 20.188 1 95.81 105 LEU B CA 1
ATOM 4351 C C . LEU B 1 105 ? 7.266 31.516 20.016 1 95.81 105 LEU B C 1
ATOM 4353 O O . LEU B 1 105 ? 8.086 31.938 20.828 1 95.81 105 LEU B O 1
ATOM 4357 N N . ASP B 1 106 ? 7.535 30.797 18.938 1 91.56 106 ASP B N 1
ATOM 4358 C CA . ASP B 1 106 ? 8.93 30.5 18.625 1 91.56 106 ASP B CA 1
ATOM 4359 C C . ASP B 1 106 ? 9.461 31.484 17.578 1 91.56 106 ASP B C 1
ATOM 4361 O O . ASP B 1 106 ? 8.695 32.188 16.906 1 91.56 106 ASP B O 1
ATOM 4365 N N . LYS B 1 107 ? 10.781 31.453 17.438 1 93.25 107 LYS B N 1
ATOM 4366 C CA . LYS B 1 107 ? 11.469 32.375 16.531 1 93.25 107 LYS B CA 1
ATOM 4367 C C . LYS B 1 107 ? 11.078 32.094 15.078 1 93.25 107 LYS B C 1
ATOM 4369 O O . LYS B 1 107 ? 11.164 33 14.234 1 93.25 107 LYS B O 1
ATOM 4374 N N . GLN B 1 108 ? 10.633 30.969 14.805 1 95 108 GLN B N 1
ATOM 4375 C CA . GLN B 1 108 ? 10.297 30.594 13.438 1 95 108 GLN B CA 1
ATOM 4376 C C . GLN B 1 108 ? 9.133 31.422 12.906 1 95 108 GLN B C 1
ATOM 4378 O O . GLN B 1 108 ? 9.047 31.672 11.703 1 95 108 GLN B O 1
ATOM 4383 N N . VAL B 1 109 ? 8.281 31.875 13.852 1 97.06 109 VAL B N 1
ATOM 4384 C CA . VAL B 1 109 ? 7.027 32.438 13.352 1 97.06 109 VAL B CA 1
ATOM 4385 C C . VAL B 1 109 ? 6.871 33.875 13.828 1 97.06 109 VAL B C 1
ATOM 4387 O O . VAL B 1 109 ? 5.871 34.531 13.531 1 97.06 109 VAL B O 1
ATOM 4390 N N . THR B 1 110 ? 7.848 34.406 14.625 1 97.75 110 THR B N 1
ATOM 4391 C CA . THR B 1 110 ? 7.781 35.781 15.125 1 97.75 110 THR B CA 1
ATOM 4392 C C . THR B 1 110 ? 8.406 36.75 14.133 1 97.75 110 THR B C 1
ATOM 4394 O O . THR B 1 110 ? 9.469 37.344 14.406 1 97.75 110 THR B O 1
ATOM 4397 N N . CYS B 1 111 ? 7.711 37.094 13.109 1 97.56 111 CYS B N 1
ATOM 4398 C CA . CYS B 1 111 ? 8.242 37.75 11.93 1 97.56 111 CYS B CA 1
ATOM 4399 C C . CYS B 1 111 ? 8.594 39.219 12.242 1 97.56 111 CYS B C 1
ATOM 4401 O O . CYS B 1 111 ? 9.703 39.656 11.953 1 97.56 111 CYS B O 1
ATOM 4403 N N . ILE B 1 112 ? 7.691 39.938 12.844 1 97.25 112 ILE B N 1
ATOM 4404 C CA . ILE B 1 112 ? 7.918 41.344 13.148 1 97.25 112 ILE B CA 1
ATOM 4405 C C . ILE B 1 112 ? 9.031 41.5 14.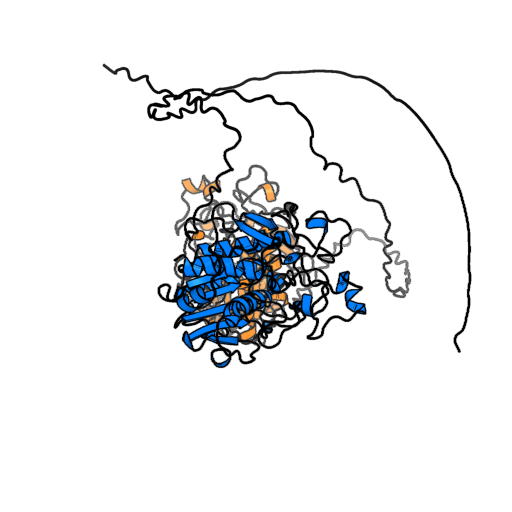188 1 97.25 112 ILE B C 1
ATOM 4407 O O . ILE B 1 112 ? 9.93 42.312 14.039 1 97.25 112 ILE B O 1
ATOM 4411 N N . LYS B 1 113 ? 8.961 40.688 15.164 1 96.94 113 LYS B N 1
ATOM 4412 C CA . LYS B 1 113 ? 10.008 40.688 16.188 1 96.94 113 LYS B CA 1
ATOM 4413 C C . LYS B 1 113 ? 11.367 40.406 15.562 1 96.94 113 LYS B C 1
ATOM 4415 O O . LYS B 1 113 ? 12.391 40.906 16.016 1 96.94 113 LYS B O 1
ATOM 4420 N N . ASN B 1 114 ? 11.375 39.594 14.516 1 97.19 114 ASN B N 1
ATOM 4421 C CA . ASN B 1 114 ? 12.609 39.219 13.852 1 97.19 114 ASN B CA 1
ATOM 4422 C C . ASN B 1 114 ? 13.07 40.25 12.844 1 97.19 114 ASN B C 1
ATOM 4424 O O . ASN B 1 114 ? 14.086 40.062 12.172 1 97.19 114 ASN B O 1
ATOM 4428 N N . GLY B 1 115 ? 12.281 41.312 12.641 1 96.12 115 GLY B N 1
ATOM 4429 C CA . GLY B 1 115 ? 12.766 42.406 11.836 1 96.12 115 GLY B CA 1
ATOM 4430 C C . GLY B 1 115 ? 11.977 42.625 10.555 1 96.12 115 GLY B C 1
ATOM 4431 O O . GLY B 1 115 ? 12.352 43.438 9.711 1 96.12 115 GLY B O 1
ATOM 4432 N N . ARG B 1 116 ? 10.891 41.875 10.359 1 96.69 116 ARG B N 1
ATOM 4433 C CA . ARG B 1 116 ? 10.078 42.094 9.172 1 96.69 116 ARG B CA 1
ATOM 4434 C C . ARG B 1 116 ? 9.531 43.531 9.172 1 96.69 116 ARG B C 1
ATOM 4436 O O . ARG B 1 116 ? 8.906 43.969 10.141 1 96.69 116 ARG B O 1
ATOM 4443 N N . PRO B 1 117 ? 9.711 44.219 8.094 1 95.56 117 PRO B N 1
ATOM 4444 C CA . PRO B 1 117 ? 9.367 45.656 8.125 1 95.56 117 PRO B CA 1
ATOM 4445 C C . PRO B 1 117 ? 7.895 45.906 7.824 1 95.56 117 PRO B C 1
ATOM 4447 O O . PRO B 1 117 ? 7.359 46.969 8.195 1 95.56 117 PRO B O 1
ATOM 4450 N N . ASP B 1 118 ? 7.211 45.062 7.074 1 94.62 118 ASP B N 1
ATOM 4451 C CA . ASP B 1 118 ? 5.82 45.281 6.703 1 94.62 118 ASP B CA 1
ATOM 4452 C C . ASP B 1 118 ? 4.871 44.562 7.656 1 94.62 118 ASP B C 1
ATOM 4454 O O . ASP B 1 118 ? 5.18 43.469 8.133 1 94.62 118 ASP B O 1
ATOM 4458 N N . SER B 1 119 ? 3.73 45.156 7.91 1 94.25 119 SER B N 1
ATOM 4459 C CA . SER B 1 119 ? 2.717 44.531 8.758 1 94.25 119 SER B CA 1
ATOM 4460 C C . SER B 1 119 ? 1.369 44.469 8.047 1 94.25 119 SER B C 1
ATOM 4462 O O . SER B 1 119 ? 0.348 44.156 8.664 1 94.25 119 SER B O 1
ATOM 4464 N N . GLY B 1 120 ? 1.38 44.75 6.781 1 95.38 120 GLY B N 1
ATOM 4465 C CA . GLY B 1 120 ? 0.149 44.781 6.008 1 95.38 120 GLY B CA 1
ATOM 4466 C C . GLY B 1 120 ? -0.556 43.438 5.969 1 95.38 120 GLY B C 1
ATOM 4467 O O . GLY B 1 120 ? -1.779 43.375 5.832 1 95.38 120 GLY B O 1
ATOM 4468 N N . TYR B 1 121 ? 0.185 42.375 6.102 1 96.69 121 TYR B N 1
ATOM 4469 C CA . TYR B 1 121 ? -0.388 41.031 6.031 1 96.69 121 TYR B CA 1
ATOM 4470 C C . TYR B 1 121 ? -1.337 40.781 7.199 1 96.69 121 TYR B C 1
ATOM 4472 O O . TYR B 1 121 ? -2.123 39.844 7.172 1 96.69 121 TYR B O 1
ATOM 4480 N N . LEU B 1 122 ? -1.369 41.656 8.195 1 97.25 122 LEU B N 1
ATOM 4481 C CA . LEU B 1 122 ? -2.227 41.531 9.367 1 97.25 122 LEU B CA 1
ATOM 4482 C C . LEU B 1 122 ? -3.57 42.219 9.141 1 97.25 122 LEU B C 1
ATOM 4484 O O . LEU B 1 122 ? -4.488 42.062 9.953 1 97.25 122 LEU B O 1
ATOM 4488 N N . GLN B 1 123 ? -3.719 42.906 8.078 1 96.56 123 GLN B N 1
ATOM 4489 C CA . GLN B 1 123 ? -4.871 43.781 7.891 1 96.56 123 GLN B CA 1
ATOM 4490 C C . GLN B 1 123 ? -5.852 43.188 6.883 1 96.56 123 GLN B C 1
ATOM 4492 O O . GLN B 1 123 ? -6.414 43.906 6.055 1 96.56 123 GLN B O 1
ATOM 4497 N N . TRP B 1 124 ? -5.973 41.844 6.938 1 96.06 124 TRP B N 1
ATOM 4498 C CA . TRP B 1 124 ? -6.887 41.125 6.043 1 96.06 124 TRP B CA 1
ATOM 4499 C C . TRP B 1 124 ? -7.836 40.25 6.832 1 96.06 124 TRP B C 1
ATOM 4501 O O . TRP B 1 124 ? -7.434 39.594 7.809 1 96.06 124 TRP B O 1
ATOM 4511 N N . GLU B 1 125 ? -9.055 40.281 6.398 1 94.62 125 GLU B N 1
ATOM 4512 C CA . GLU B 1 125 ? -10.086 39.438 7.008 1 94.62 125 GLU B CA 1
ATOM 4513 C C . GLU B 1 125 ? -10.711 38.5 5.977 1 94.62 125 GLU B C 1
ATOM 4515 O O . GLU B 1 125 ? -11.031 38.906 4.863 1 94.62 125 GLU B O 1
ATOM 4520 N N . TRP B 1 126 ? -10.742 37.25 6.352 1 93.94 126 TRP B N 1
ATOM 4521 C CA . TRP B 1 126 ? -11.391 36.281 5.469 1 93.94 126 TRP B CA 1
ATOM 4522 C C . TRP B 1 126 ? -12.906 36.406 5.547 1 93.94 126 TRP B C 1
ATOM 4524 O O . TRP B 1 126 ? -13.477 36.438 6.637 1 93.94 126 TRP B O 1
ATOM 4534 N N . GLN B 1 127 ? -13.516 36.531 4.418 1 91.88 127 GLN B N 1
ATOM 4535 C CA . GLN B 1 127 ? -14.969 36.594 4.305 1 91.88 127 GLN B CA 1
ATOM 4536 C C . GLN B 1 127 ? -15.523 35.438 3.463 1 91.88 127 GLN B C 1
ATOM 4538 O O . GLN B 1 127 ? -15.492 35.5 2.23 1 91.88 127 GLN B O 1
ATOM 4543 N N . PRO B 1 128 ? -16.109 34.438 4.199 1 89.75 128 PRO B N 1
ATOM 4544 C CA . PRO B 1 128 ? -16.75 33.375 3.42 1 89.75 128 PRO B CA 1
ATOM 4545 C C . PRO B 1 128 ? -17.891 33.906 2.545 1 89.75 128 PRO B C 1
ATOM 4547 O O . PRO B 1 128 ? -18.516 34.906 2.867 1 89.75 128 PRO B O 1
ATOM 4550 N N . ASP B 1 129 ? -18.203 33.156 1.461 1 85.19 129 ASP B N 1
ATOM 4551 C CA . ASP B 1 129 ? -19.234 33.562 0.514 1 85.19 129 ASP B CA 1
ATOM 4552 C C . ASP B 1 129 ? -20.625 33.469 1.127 1 85.19 129 ASP B C 1
ATOM 4554 O O . ASP B 1 129 ? -21.484 34.312 0.892 1 85.19 129 ASP B O 1
ATOM 4558 N N . ASP B 1 130 ? -20.797 32.406 1.908 1 80.56 130 ASP B N 1
ATOM 4559 C CA . ASP B 1 130 ? -22.172 32.062 2.223 1 80.56 130 ASP B CA 1
ATOM 4560 C C . ASP B 1 130 ? -22.5 32.344 3.682 1 80.56 130 ASP B C 1
ATOM 4562 O O . ASP B 1 130 ? -23.672 32.438 4.059 1 80.56 130 ASP B O 1
ATOM 4566 N N . CYS B 1 131 ? -21.5 32.5 4.516 1 83.62 131 CYS B N 1
ATOM 4567 C CA . CYS B 1 131 ? -21.828 32.625 5.93 1 83.62 131 CYS B CA 1
ATOM 4568 C C . CYS B 1 131 ? -20.891 33.625 6.609 1 83.62 131 CYS B C 1
ATOM 4570 O O . CYS B 1 131 ? -19.875 34 6.043 1 83.62 131 CYS B O 1
ATOM 4572 N N . PHE B 1 132 ? -21.391 34.094 7.809 1 84.94 132 PHE B N 1
ATOM 4573 C CA . PHE B 1 132 ? -20.562 34.906 8.672 1 84.94 132 PHE B CA 1
ATOM 4574 C C . PHE B 1 132 ? -19.906 34.094 9.758 1 84.94 132 PHE B C 1
ATOM 4576 O O . PHE B 1 132 ? -20.562 33.312 10.453 1 84.94 132 PHE B O 1
ATOM 4583 N N . LEU B 1 133 ? -18.641 34.25 9.789 1 87.94 133 LEU B N 1
ATOM 4584 C CA . LEU B 1 133 ? -17.969 33.625 10.922 1 87.94 133 LEU B CA 1
ATOM 4585 C C . LEU B 1 133 ? -18.219 34.406 12.203 1 87.94 133 LEU B C 1
ATOM 4587 O O . LEU B 1 133 ? -18.234 35.656 12.195 1 87.94 133 LEU B O 1
ATOM 4591 N N . PRO B 1 134 ? -18.531 33.781 13.188 1 89.5 134 PRO B N 1
ATOM 4592 C CA . PRO B 1 134 ? -18.672 34.5 14.453 1 89.5 134 PRO B CA 1
ATOM 4593 C C . PRO B 1 134 ? -17.375 35.188 14.883 1 89.5 134 PRO B C 1
ATOM 4595 O O . PRO B 1 134 ? -16.281 34.656 14.633 1 89.5 134 PRO B O 1
ATOM 4598 N N . LYS B 1 135 ? -17.578 36.312 15.508 1 91.12 135 LYS B N 1
ATOM 4599 C CA . LYS B 1 135 ? -16.391 37 16.047 1 91.12 135 LYS B CA 1
ATOM 4600 C C . LYS B 1 135 ? -15.703 36.125 17.094 1 91.12 135 LYS B C 1
ATOM 4602 O O . LYS B 1 135 ? -16.359 35.531 17.953 1 91.12 135 LYS B O 1
ATOM 4607 N N . PHE B 1 136 ? -14.469 36.062 17.016 1 95.31 136 PHE B N 1
ATOM 4608 C CA . PHE B 1 136 ? -13.711 35.25 17.969 1 95.31 136 PHE B CA 1
ATOM 4609 C C . PHE B 1 136 ? -13.727 35.875 19.359 1 95.31 136 PHE B C 1
ATOM 4611 O O . PHE B 1 136 ? -13.391 37.031 19.516 1 95.31 136 PHE B O 1
ATOM 4618 N N . ASP B 1 137 ? -14.18 35.094 20.266 1 96.81 137 ASP B N 1
ATOM 4619 C CA . ASP B 1 137 ? -14.203 35.531 21.672 1 96.81 137 ASP B CA 1
ATOM 4620 C C . ASP B 1 137 ? -13.422 34.531 22.531 1 96.81 137 ASP B C 1
ATOM 4622 O O . ASP B 1 137 ? -13.891 33.438 22.828 1 96.81 137 ASP B O 1
ATOM 4626 N N . PRO B 1 138 ? -12.219 35.031 23.031 1 97.69 138 PRO B N 1
ATOM 4627 C CA . PRO B 1 138 ? -11.367 34.125 23.812 1 97.69 138 PRO B CA 1
ATOM 4628 C C . PRO B 1 138 ? -12.07 33.594 25.047 1 97.69 138 PRO B C 1
ATOM 4630 O O . PRO B 1 138 ? -11.93 32.406 25.375 1 97.69 138 PRO B O 1
ATOM 4633 N N . LYS B 1 139 ? -12.82 34.406 25.734 1 97.31 139 LYS B N 1
ATOM 4634 C CA . LYS B 1 139 ? -13.5 33.969 26.953 1 97.31 139 LYS B CA 1
ATOM 4635 C C . LYS B 1 139 ? -14.578 32.906 26.641 1 97.31 139 LYS B C 1
ATOM 4637 O O . LYS B 1 139 ? -14.727 31.938 27.375 1 97.31 139 LYS B O 1
ATOM 4642 N N . ARG B 1 140 ? -15.281 33.156 25.578 1 97.12 140 ARG B N 1
ATOM 4643 C CA . ARG B 1 140 ? -16.312 32.219 25.172 1 97.12 140 ARG B CA 1
ATOM 4644 C C . ARG B 1 140 ? -15.703 30.875 24.797 1 97.12 140 ARG B C 1
ATOM 4646 O O . ARG B 1 140 ? -16.25 29.812 25.125 1 97.12 140 ARG B O 1
ATOM 4653 N N . LEU B 1 141 ? -14.586 30.891 24.125 1 98 141 LEU B N 1
ATOM 4654 C CA . LEU B 1 141 ? -13.914 29.656 23.766 1 98 141 LEU B CA 1
ATOM 4655 C C . LEU B 1 141 ? -13.477 28.891 25.016 1 98 141 LEU B C 1
ATOM 4657 O O . LEU B 1 141 ? -13.68 27.688 25.125 1 98 141 LEU B O 1
ATOM 4661 N N . LEU B 1 142 ? -12.859 29.641 25.984 1 98.25 142 LEU B N 1
ATOM 4662 C CA . LEU B 1 142 ? -12.383 29.016 27.203 1 98.25 142 LEU B CA 1
ATOM 4663 C C . LEU B 1 142 ? -13.539 28.422 28 1 98.25 142 LEU B C 1
ATOM 4665 O O . LEU B 1 142 ? -13.398 27.359 28.609 1 98.25 142 LEU B O 1
ATOM 4669 N N . GLU B 1 143 ? -14.648 29.109 27.984 1 97.81 143 GLU B N 1
ATOM 4670 C CA . GLU B 1 143 ? -15.836 28.562 28.641 1 97.81 143 GLU B CA 1
ATOM 4671 C C . GLU B 1 143 ? -16.297 27.281 27.953 1 97.81 143 GLU B C 1
ATOM 4673 O O . GLU B 1 143 ? -16.734 26.344 28.625 1 97.81 143 GLU B O 1
ATOM 4678 N N . ASN B 1 144 ? -16.281 27.297 26.672 1 97.12 144 ASN B N 1
ATOM 4679 C CA . ASN B 1 144 ? -16.656 26.109 25.922 1 97.12 144 ASN B CA 1
ATOM 4680 C C . ASN B 1 144 ? -15.703 24.938 26.188 1 97.12 144 ASN B C 1
ATOM 4682 O O . ASN B 1 144 ? -16.094 23.781 26.125 1 97.12 144 ASN B O 1
ATOM 4686 N N . LEU B 1 145 ? -14.453 25.203 26.625 1 98.19 145 LEU B N 1
ATOM 4687 C CA . LEU B 1 145 ? -13.422 24.203 26.859 1 98.19 145 LEU B CA 1
ATOM 4688 C C . LEU B 1 145 ? -13.383 23.797 28.328 1 98.19 145 LEU B C 1
ATOM 4690 O O . LEU B 1 145 ? -12.531 23 28.719 1 98.19 145 LEU B O 1
ATOM 4694 N N . ARG B 1 146 ? -14.273 24.344 29.125 1 98.25 146 ARG B N 1
ATOM 4695 C CA . ARG B 1 146 ? -14.242 24.047 30.562 1 98.25 146 ARG B CA 1
ATOM 4696 C C . ARG B 1 146 ? -14.289 22.547 30.812 1 98.25 146 ARG B C 1
ATOM 4698 O O . ARG B 1 146 ? -15.203 21.859 30.344 1 98.25 146 ARG B O 1
ATOM 4705 N N . GLY B 1 147 ? -13.273 22 31.453 1 98.38 147 GLY B N 1
ATOM 4706 C CA . GLY B 1 147 ? -13.188 20.594 31.812 1 98.38 147 GLY B CA 1
ATOM 4707 C C . GLY B 1 147 ? -12.773 19.703 30.641 1 98.38 147 GLY B C 1
ATOM 4708 O O . GLY B 1 147 ? -12.898 18.484 30.703 1 98.38 147 GLY B O 1
ATOM 4709 N N . LYS B 1 148 ? -12.359 20.312 29.562 1 98.5 148 LYS B N 1
ATOM 4710 C CA . LYS B 1 148 ? -12.117 19.547 28.344 1 98.5 148 LYS B CA 1
ATOM 4711 C C . LYS B 1 148 ? -10.672 19.688 27.875 1 98.5 148 LYS B C 1
ATOM 4713 O O . LYS B 1 148 ? -9.953 20.578 28.344 1 98.5 148 LYS B O 1
ATOM 4718 N N . ARG B 1 149 ? -10.242 18.781 27.062 1 98.5 149 ARG B N 1
ATOM 4719 C CA . ARG B 1 149 ? -8.938 18.781 26.422 1 98.5 149 ARG B CA 1
ATOM 4720 C C . ARG B 1 149 ? -9.078 19 24.922 1 98.5 149 ARG B C 1
ATOM 4722 O O . ARG B 1 149 ? -9.883 18.328 24.266 1 98.5 149 ARG B O 1
ATOM 4729 N N . LEU B 1 150 ? -8.383 20 24.406 1 98.81 150 LEU B N 1
ATOM 4730 C CA . LEU B 1 150 ? -8.25 20.219 22.969 1 98.81 150 LEU B CA 1
ATOM 4731 C C . LEU B 1 150 ? -6.824 19.953 22.5 1 98.81 150 LEU B C 1
ATOM 4733 O O . LEU B 1 150 ? -5.875 20.547 23.031 1 98.81 150 LEU B O 1
ATOM 4737 N N . MET B 1 151 ? -6.684 19.047 21.531 1 98.81 151 MET B N 1
ATOM 4738 C CA . MET B 1 151 ? -5.336 18.656 21.141 1 98.81 151 MET B CA 1
ATOM 4739 C C . MET B 1 151 ? -5.148 18.781 19.625 1 98.81 151 MET B C 1
ATOM 4741 O O . MET B 1 151 ? -5.957 18.25 18.859 1 98.81 151 MET B O 1
ATOM 4745 N N . PHE B 1 152 ? -4.098 19.484 19.266 1 98.81 152 PHE B N 1
ATOM 4746 C CA . PHE B 1 152 ? -3.615 19.5 17.891 1 98.81 152 PHE B CA 1
ATOM 4747 C C . PHE B 1 152 ? -2.574 18.406 17.672 1 98.81 152 PHE B C 1
ATOM 4749 O O . PHE B 1 152 ? -1.671 18.234 18.484 1 98.81 152 PHE B O 1
ATOM 4756 N N . VAL B 1 153 ? -2.721 17.656 16.578 1 98.81 153 VAL B N 1
ATOM 4757 C CA . VAL B 1 153 ? -1.799 16.578 16.266 1 98.81 153 VAL B CA 1
ATOM 4758 C C . VAL B 1 153 ? -1.261 16.75 14.852 1 98.81 153 VAL B C 1
ATOM 4760 O O . VAL B 1 153 ? -2.031 16.797 13.891 1 98.81 153 VAL B O 1
ATOM 4763 N N . GLY B 1 154 ? -0.001 16.859 14.68 1 98.06 154 GLY B N 1
ATOM 4764 C CA . GLY B 1 154 ? 0.564 17.016 13.352 1 98.06 154 GLY B CA 1
ATOM 4765 C C . GLY B 1 154 ? 2.016 17.453 13.367 1 98.06 154 GLY B C 1
ATOM 4766 O O . GLY B 1 154 ? 2.795 17.016 14.219 1 98.06 154 GLY B O 1
ATOM 4767 N N . ASP B 1 155 ? 2.385 18.234 12.367 1 96.31 155 ASP B N 1
ATOM 4768 C CA . ASP B 1 155 ? 3.764 18.672 12.195 1 96.31 155 ASP B CA 1
ATOM 4769 C C . ASP B 1 155 ? 3.934 20.125 12.641 1 96.31 155 ASP B C 1
ATOM 4771 O O . ASP B 1 155 ? 3.264 20.578 13.578 1 96.31 155 ASP B O 1
ATOM 4775 N N . SER B 1 156 ? 4.891 20.828 12.102 1 95.38 156 SER B N 1
ATOM 4776 C CA . SER B 1 156 ? 5.172 22.203 12.5 1 95.38 156 SER B CA 1
ATOM 4777 C C . SER B 1 156 ? 4.039 23.141 12.094 1 95.38 156 SER B C 1
ATOM 4779 O O . SER B 1 156 ? 3.828 24.172 12.727 1 95.38 156 SER B O 1
ATOM 4781 N N . ILE B 1 157 ? 3.32 22.781 11.039 1 97.12 157 ILE B N 1
ATOM 4782 C CA . ILE B 1 157 ? 2.193 23.609 10.617 1 97.12 157 ILE B CA 1
ATOM 4783 C C . ILE B 1 157 ? 1.08 23.531 11.656 1 97.12 157 ILE B C 1
ATOM 4785 O O . ILE B 1 157 ? 0.5 24.562 12.023 1 97.12 157 ILE B O 1
ATOM 4789 N N . GLN B 1 158 ? 0.842 22.328 12.148 1 97.5 158 GLN B N 1
ATOM 4790 C CA . GLN B 1 158 ? -0.131 22.156 13.219 1 97.5 158 GLN B CA 1
ATOM 4791 C C . GLN B 1 158 ? 0.352 22.812 14.508 1 97.5 158 GLN B C 1
ATOM 4793 O O . GLN B 1 158 ? -0.453 23.312 15.289 1 97.5 158 GLN B O 1
ATOM 4798 N N . ARG B 1 159 ? 1.589 22.734 14.695 1 97 159 ARG B N 1
ATOM 4799 C CA . ARG B 1 159 ? 2.156 23.422 15.852 1 97 159 ARG B CA 1
ATOM 4800 C C . ARG B 1 159 ? 1.901 24.922 15.766 1 97 159 ARG B C 1
ATOM 4802 O O . ARG B 1 159 ? 1.598 25.562 16.781 1 97 159 ARG B O 1
ATOM 4809 N N . GLY B 1 160 ? 2.068 25.438 14.586 1 97.38 160 GLY B N 1
ATOM 4810 C CA . GLY B 1 160 ? 1.771 26.844 14.367 1 97.38 160 GLY B CA 1
ATOM 4811 C C . GLY B 1 160 ? 0.33 27.203 14.68 1 97.38 160 GLY B C 1
ATOM 4812 O O . GLY B 1 160 ? 0.063 28.234 15.305 1 97.38 160 GLY B O 1
ATOM 4813 N N . GLN B 1 161 ? -0.551 26.375 14.211 1 98.56 161 GLN B N 1
ATOM 4814 C CA . GLN B 1 161 ? -1.959 26.625 14.508 1 98.56 161 GLN B CA 1
ATOM 4815 C C . GLN B 1 161 ? -2.225 26.531 16.016 1 98.56 161 GLN B C 1
ATOM 4817 O O . GLN B 1 161 ? -2.992 27.328 16.562 1 98.56 161 GLN B O 1
ATOM 4822 N N . TRP B 1 162 ? -1.681 25.547 16.656 1 98.5 162 TRP B N 1
ATOM 4823 C CA . TRP B 1 162 ? -1.8 25.375 18.094 1 98.5 162 TRP B CA 1
ATOM 4824 C C . TRP B 1 162 ? -1.303 26.609 18.844 1 98.5 162 TRP B C 1
ATOM 4826 O O . TRP B 1 162 ? -2.002 27.156 19.703 1 98.5 162 TRP B O 1
ATOM 4836 N N . ARG B 1 163 ? -0.118 27.094 18.516 1 97.88 163 ARG B N 1
ATOM 4837 C CA . ARG B 1 163 ? 0.451 28.266 19.172 1 97.88 163 ARG B CA 1
ATOM 4838 C C . ARG B 1 163 ? -0.408 29.5 18.938 1 97.88 163 ARG B C 1
ATOM 4840 O O . ARG B 1 163 ? -0.572 30.328 19.844 1 97.88 163 ARG B O 1
ATOM 4847 N N . SER B 1 164 ? -0.838 29.594 17.734 1 98.62 164 SER B N 1
ATOM 4848 C CA . SER B 1 164 ? -1.757 30.672 17.422 1 98.62 164 SER B CA 1
ATOM 4849 C C . SER B 1 164 ? -2.953 30.688 18.359 1 98.62 164 SER B C 1
ATOM 4851 O O . SER B 1 164 ? -3.301 31.719 18.922 1 98.62 164 SER B O 1
ATOM 4853 N N . LEU B 1 165 ? -3.574 29.516 18.562 1 98.81 165 LEU B N 1
ATOM 4854 C CA . LEU B 1 165 ? -4.758 29.453 19.406 1 98.81 165 LEU B CA 1
ATOM 4855 C C . LEU B 1 165 ? -4.41 29.797 20.859 1 98.81 165 LEU B C 1
ATOM 4857 O O . LEU B 1 165 ? -5.145 30.531 21.516 1 98.81 165 LEU B O 1
ATOM 4861 N N . VAL B 1 166 ? -3.326 29.25 21.297 1 98.69 166 VAL B N 1
ATOM 4862 C CA . VAL B 1 166 ? -2.867 29.547 22.656 1 98.69 166 VAL B CA 1
ATOM 4863 C C . VAL B 1 166 ? -2.715 31.047 22.828 1 98.69 166 VAL B C 1
ATOM 4865 O O . VAL B 1 166 ? -3.203 31.625 23.812 1 98.69 166 VAL B O 1
ATOM 4868 N N . CYS B 1 167 ? -2.086 31.719 21.875 1 98.56 167 CYS B N 1
ATOM 4869 C CA . CYS B 1 167 ? -1.824 33.156 21.969 1 98.56 167 CYS B CA 1
ATOM 4870 C C . CYS B 1 167 ? -3.117 33.938 21.844 1 98.56 167 CYS B C 1
ATOM 4872 O O . CYS B 1 167 ? -3.229 35.031 22.406 1 98.56 167 CYS B O 1
ATOM 4874 N N . MET B 1 168 ? -4.082 33.375 21.219 1 98.56 168 MET B N 1
ATOM 4875 C CA . MET B 1 168 ? -5.363 34.062 21.047 1 98.56 168 MET B CA 1
ATOM 4876 C C . MET B 1 168 ? -6.16 34.062 22.344 1 98.56 168 MET B C 1
ATOM 4878 O O . MET B 1 168 ? -7.027 34.906 22.562 1 98.56 168 MET B O 1
ATOM 4882 N N . VAL B 1 169 ? -5.812 33.188 23.312 1 98.25 169 VAL B N 1
ATOM 4883 C CA . VAL B 1 169 ? -6.676 33.094 24.484 1 98.25 169 VAL B CA 1
ATOM 4884 C C . VAL B 1 169 ? -5.891 33.438 25.734 1 98.25 169 VAL B C 1
ATOM 4886 O O . VAL B 1 169 ? -6.477 33.75 26.781 1 98.25 169 VAL B O 1
ATOM 4889 N N . GLU B 1 170 ? -4.59 33.375 25.688 1 96.38 170 GLU B N 1
ATOM 4890 C CA . GLU B 1 170 ? -3.797 33.438 26.906 1 96.38 170 GLU B CA 1
ATOM 4891 C C . GLU B 1 170 ? -3.93 34.812 27.594 1 96.38 170 GLU B C 1
ATOM 4893 O O . GLU B 1 170 ? -3.83 34.906 28.812 1 96.38 170 GLU B O 1
ATOM 4898 N N . SER B 1 171 ? -4.199 35.906 26.828 1 93.12 171 SER B N 1
ATOM 4899 C CA . SER B 1 171 ? -4.195 37.25 27.375 1 93.12 171 SER B CA 1
ATOM 4900 C C . SER B 1 171 ? -5.352 37.469 28.359 1 93.12 171 SER B C 1
ATOM 4902 O O . SER B 1 171 ? -5.293 38.344 29.203 1 93.12 171 SER B O 1
ATOM 4904 N N . VAL B 1 172 ? -6.395 36.688 28.234 1 96.5 172 VAL B N 1
ATOM 4905 C CA . VAL B 1 172 ? -7.562 36.875 29.078 1 96.5 172 VAL B CA 1
ATOM 4906 C C . VAL B 1 172 ? -7.449 36 30.344 1 96.5 172 VAL B C 1
ATOM 4908 O O . VAL B 1 172 ? -8.312 36.062 31.219 1 96.5 172 VAL B O 1
ATOM 4911 N N . ILE B 1 173 ? -6.414 35.25 30.406 1 97.44 173 ILE B N 1
ATOM 4912 C CA . ILE B 1 173 ? -6.141 34.406 31.562 1 97.44 173 ILE B CA 1
ATOM 4913 C C . ILE B 1 173 ? -5.098 35.094 32.438 1 97.44 173 ILE B C 1
ATOM 4915 O O . ILE B 1 173 ? -4.043 35.5 31.969 1 97.44 173 ILE B O 1
ATOM 4919 N N . PRO B 1 174 ? -5.355 35.156 33.719 1 96.38 174 PRO B N 1
ATOM 4920 C CA . PRO B 1 174 ? -4.344 35.719 34.625 1 96.38 174 PRO B CA 1
ATOM 4921 C C . PRO B 1 174 ? -3.027 34.938 34.594 1 96.38 174 PRO B C 1
ATOM 4923 O O . PRO B 1 174 ? -3.027 33.719 34.344 1 96.38 174 PRO B O 1
ATOM 4926 N N . GLU B 1 175 ? -1.951 35.594 34.875 1 94.31 175 GLU B N 1
ATOM 4927 C CA . GLU B 1 175 ? -0.616 35 34.781 1 94.31 175 GLU B CA 1
ATOM 4928 C C . GLU B 1 175 ? -0.488 33.781 35.656 1 94.31 175 GLU B C 1
ATOM 4930 O O . GLU B 1 175 ? 0.166 32.781 35.281 1 94.31 175 GLU B O 1
ATOM 4935 N N . ASP B 1 176 ? -1.028 33.812 36.75 1 95.25 176 ASP B N 1
ATOM 4936 C CA . ASP B 1 176 ? -0.917 32.719 37.688 1 95.25 176 ASP B CA 1
ATOM 4937 C C . ASP B 1 176 ? -1.934 31.609 37.375 1 95.25 176 ASP B C 1
ATOM 4939 O O . ASP B 1 176 ? -1.948 30.562 38.031 1 95.25 176 ASP B O 1
ATOM 4943 N N . GLY B 1 177 ? -2.742 31.828 36.344 1 97.25 177 GLY B N 1
ATOM 4944 C CA . GLY B 1 177 ? -3.783 30.875 36 1 97.25 177 GLY B CA 1
ATOM 4945 C C . GLY B 1 177 ? -3.461 30.062 34.75 1 97.25 177 GLY B C 1
ATOM 4946 O O . GLY B 1 177 ? -4.289 29.281 34.281 1 97.25 177 GLY B O 1
ATOM 4947 N N . LYS B 1 178 ? -2.275 30.297 34.188 1 96.75 178 LYS B N 1
ATOM 4948 C CA . LYS B 1 178 ? -1.894 29.594 32.938 1 96.75 178 LYS B CA 1
ATOM 4949 C C . LYS B 1 178 ? -0.478 29.047 33.062 1 96.75 178 LYS B C 1
ATOM 4951 O O . LYS B 1 178 ? 0.327 29.531 33.844 1 96.75 178 LYS B O 1
ATOM 4956 N N . SER B 1 179 ? -0.177 27.969 32.375 1 95.69 179 SER B N 1
ATOM 4957 C CA . SER B 1 179 ? 1.142 27.344 32.344 1 95.69 179 SER B CA 1
ATOM 4958 C C . SER B 1 179 ? 1.346 26.562 31.047 1 95.69 179 SER B C 1
ATOM 4960 O O . SER B 1 179 ? 0.381 26.094 30.438 1 95.69 179 SER B O 1
ATOM 4962 N N . MET B 1 180 ? 2.557 26.516 30.625 1 95.12 180 MET B N 1
ATOM 4963 C CA . MET B 1 180 ? 2.959 25.734 29.469 1 95.12 180 MET B CA 1
ATOM 4964 C C . MET B 1 180 ? 4.395 25.234 29.609 1 95.12 180 MET B C 1
ATOM 4966 O O . MET B 1 180 ? 5.324 25.828 29.078 1 95.12 180 MET B O 1
ATOM 4970 N N . PRO B 1 181 ? 4.582 24.156 30.297 1 89.56 181 PRO B N 1
ATOM 4971 C CA . PRO B 1 181 ? 5.938 23.625 30.422 1 89.56 181 PRO B CA 1
ATOM 4972 C C . PRO B 1 181 ? 6.539 23.234 29.078 1 89.56 181 PRO B C 1
ATOM 4974 O O . PRO B 1 181 ? 5.812 22.844 28.156 1 89.56 181 PRO B O 1
ATOM 4977 N N . LYS B 1 182 ? 7.77 23.297 29.016 1 80.69 182 LYS B N 1
ATOM 4978 C CA . LYS B 1 182 ? 8.477 22.969 27.781 1 80.69 182 LYS B CA 1
ATOM 4979 C C . LYS B 1 182 ? 8.5 21.469 27.531 1 80.69 182 LYS B C 1
ATOM 4981 O O . LYS B 1 182 ? 8.805 20.688 28.438 1 80.69 182 LYS B O 1
ATOM 4986 N N . ASN B 1 183 ? 8 21.109 26.438 1 83.25 183 ASN B N 1
ATOM 4987 C CA . ASN B 1 183 ? 8.055 19.75 25.922 1 83.25 183 ASN B CA 1
ATOM 4988 C C . ASN B 1 183 ? 8.031 19.703 24.406 1 83.25 183 ASN B C 1
ATOM 4990 O O . ASN B 1 183 ? 7.277 20.453 23.766 1 83.25 183 ASN B O 1
ATOM 4994 N N . ARG B 1 184 ? 8.844 18.812 23.953 1 77.06 184 ARG B N 1
ATOM 4995 C CA . ARG B 1 184 ? 9.008 18.828 22.5 1 77.06 184 ARG B CA 1
ATOM 4996 C C . ARG B 1 184 ? 7.922 18.016 21.812 1 77.06 184 ARG B C 1
ATOM 4998 O O . ARG B 1 184 ? 7.391 18.406 20.781 1 77.06 184 ARG B O 1
ATOM 5005 N N . SER B 1 185 ? 7.551 16.969 22.391 1 89.62 185 SER B N 1
ATOM 5006 C CA . SER B 1 185 ? 6.668 16.047 21.672 1 89.62 185 SER B CA 1
ATOM 5007 C C . SER B 1 185 ? 5.215 16.25 22.094 1 89.62 185 SER B C 1
ATOM 5009 O O . SER B 1 185 ? 4.305 16.141 21.281 1 89.62 185 SER B O 1
ATOM 5011 N N . HIS B 1 186 ? 4.996 16.5 23.312 1 95.56 186 HIS B N 1
ATOM 5012 C CA . HIS B 1 186 ? 3.664 16.719 23.875 1 95.56 186 HIS B CA 1
ATOM 5013 C C . HIS B 1 186 ? 3.627 17.969 24.734 1 95.56 186 HIS B C 1
ATOM 5015 O O . HIS B 1 186 ? 4.008 17.938 25.906 1 95.56 186 HIS B O 1
ATOM 5021 N N . SER B 1 187 ? 3.121 19.109 24.141 1 96.62 187 SER B N 1
ATOM 5022 C CA . SER B 1 187 ? 3.051 20.406 24.828 1 96.62 187 SER B CA 1
ATOM 5023 C C . SER B 1 187 ? 1.641 20.688 25.328 1 96.62 187 SER B C 1
ATOM 5025 O O . SER B 1 187 ? 0.674 20.594 24.562 1 96.62 187 SER B O 1
ATOM 5027 N N . ILE B 1 188 ? 1.583 21.031 26.609 1 97.75 188 ILE B N 1
ATOM 5028 C CA . ILE B 1 188 ? 0.279 21.234 27.234 1 97.75 188 ILE B CA 1
ATOM 5029 C C . ILE B 1 188 ? 0.178 22.641 27.781 1 97.75 188 ILE B C 1
ATOM 5031 O O . ILE B 1 188 ? 0.933 23.031 28.672 1 97.75 188 ILE B O 1
ATOM 5035 N N . PHE B 1 189 ? -0.652 23.484 27.219 1 98.31 189 PHE B N 1
ATOM 5036 C CA . PHE B 1 189 ? -1.067 24.766 27.797 1 98.31 189 PHE B CA 1
ATOM 5037 C C . PHE B 1 189 ? -2.277 24.562 28.703 1 98.31 189 PHE B C 1
ATOM 5039 O O . PHE B 1 189 ? -3.314 24.062 28.266 1 98.31 189 PHE B O 1
ATOM 5046 N N . SER B 1 190 ? -2.154 25.016 29.938 1 98.31 190 SER B N 1
ATOM 5047 C CA . SER B 1 190 ? -3.215 24.797 30.922 1 98.31 190 SER B CA 1
ATOM 5048 C C . SER B 1 190 ? -3.854 26.125 31.344 1 98.31 190 SER B C 1
ATOM 5050 O O . SER B 1 190 ? -3.152 27.094 31.641 1 98.31 190 SER B O 1
ATOM 5052 N N . ALA B 1 191 ? -5.137 26.188 31.25 1 98.44 191 ALA B N 1
ATOM 5053 C CA . ALA B 1 191 ? -5.949 27.25 31.828 1 98.44 191 ALA B CA 1
ATOM 5054 C C . ALA B 1 191 ? -6.629 26.781 33.125 1 98.44 191 ALA B C 1
ATOM 5056 O O . ALA B 1 191 ? -7.711 26.188 33.062 1 98.44 191 ALA B O 1
ATOM 5057 N N . LYS B 1 192 ? -6.117 27.125 34.219 1 97.88 192 LYS B N 1
ATOM 5058 C CA . LYS B 1 192 ? -6.445 26.531 35.531 1 97.88 192 LYS B CA 1
ATOM 5059 C C . LYS B 1 192 ? -7.902 26.781 35.875 1 97.88 192 LYS B C 1
ATOM 5061 O O . LYS B 1 192 ? -8.625 25.859 36.25 1 97.88 192 LYS B O 1
ATOM 5066 N N . GLU B 1 193 ? -8.305 28.016 35.812 1 97.38 193 GLU B N 1
ATOM 5067 C CA . GLU B 1 193 ? -9.664 28.391 36.188 1 97.38 193 GLU B CA 1
ATOM 5068 C C . GLU B 1 193 ? -10.703 27.594 35.438 1 97.38 193 GLU B C 1
ATOM 5070 O O . GLU B 1 193 ? -11.781 27.297 35.938 1 97.38 193 GLU B O 1
ATOM 5075 N N . TYR B 1 194 ? -10.406 27.234 34.25 1 98.19 194 TYR B N 1
ATOM 5076 C CA . TYR B 1 194 ? -11.352 26.547 33.344 1 98.19 194 TYR B CA 1
ATOM 5077 C C . TYR B 1 194 ? -11.141 25.047 33.406 1 98.19 194 TYR B C 1
ATOM 5079 O O . TYR B 1 194 ? -11.938 24.281 32.844 1 98.19 194 TYR B O 1
ATOM 5087 N N . ASN B 1 195 ? -10.102 24.594 34.094 1 98.31 195 ASN B N 1
ATOM 5088 C CA . ASN B 1 195 ? -9.719 23.188 34.062 1 98.31 195 ASN B CA 1
ATOM 5089 C C . ASN B 1 195 ? -9.656 22.656 32.625 1 98.31 195 ASN B C 1
ATOM 5091 O O . ASN B 1 195 ? -10.25 21.625 32.312 1 98.31 195 ASN B O 1
ATOM 5095 N N . ALA B 1 196 ? -9.07 23.484 31.781 1 98.44 196 ALA B N 1
ATOM 5096 C CA . ALA B 1 196 ? -8.992 23.172 30.344 1 98.44 196 ALA B CA 1
ATOM 5097 C C . ALA B 1 196 ? -7.543 23.141 29.875 1 98.44 196 ALA B C 1
ATOM 5099 O O . ALA B 1 196 ? -6.68 23.812 30.438 1 98.44 196 ALA B O 1
ATOM 5100 N N . THR B 1 197 ? -7.316 22.266 28.875 1 98.5 197 THR B N 1
ATOM 5101 C CA . THR B 1 197 ? -5.988 22.25 28.281 1 98.5 197 THR B CA 1
ATOM 5102 C C . THR B 1 197 ? -6.082 22.406 26.766 1 98.5 197 THR B C 1
ATOM 5104 O O . THR B 1 197 ? -7.059 21.969 26.141 1 98.5 197 THR B O 1
ATOM 5107 N N . ILE B 1 198 ? -5.141 23.109 26.172 1 98.69 198 ILE B N 1
ATOM 5108 C CA . ILE B 1 198 ? -4.871 23.188 24.75 1 98.69 198 ILE B CA 1
ATOM 5109 C C . ILE B 1 198 ? -3.488 22.609 24.438 1 98.69 198 ILE B C 1
ATOM 5111 O O . ILE B 1 198 ? -2.471 23.188 24.828 1 98.69 198 ILE B O 1
ATOM 5115 N N . GLU B 1 199 ? -3.496 21.5 23.703 1 98.62 199 GLU B N 1
ATOM 5116 C CA . GLU B 1 199 ? -2.297 20.672 23.641 1 98.62 199 GLU B CA 1
ATOM 5117 C C . GLU B 1 199 ? -1.819 20.516 22.188 1 98.62 199 GLU B C 1
ATOM 5119 O O . GLU B 1 199 ? -2.592 20.703 21.25 1 98.62 199 GLU B O 1
ATOM 5124 N N . PHE B 1 200 ? -0.538 20.234 22.109 1 98.12 200 PHE B N 1
ATOM 5125 C CA . PHE B 1 200 ? 0.069 19.844 20.844 1 98.12 200 PHE B CA 1
ATOM 5126 C C . PHE B 1 200 ? 0.827 18.531 20.969 1 98.12 200 PHE B C 1
ATOM 5128 O O . PHE B 1 200 ? 1.598 18.344 21.922 1 98.12 200 PHE B O 1
ATOM 5135 N N . TYR B 1 201 ? 0.564 17.641 20.031 1 98.38 201 TYR B N 1
ATOM 5136 C CA . TYR B 1 201 ? 1.306 16.391 19.969 1 98.38 201 TYR B CA 1
ATOM 5137 C C . TYR B 1 201 ? 1.974 16.219 18.609 1 98.38 201 TYR B C 1
ATOM 5139 O O . TYR B 1 201 ? 1.308 16.266 17.578 1 98.38 201 TYR B O 1
ATOM 5147 N N . TRP B 1 202 ? 3.283 15.977 18.672 1 97.94 202 TRP B N 1
ATOM 5148 C CA . TRP B 1 202 ? 4.09 15.852 17.453 1 97.94 202 TRP B CA 1
ATOM 5149 C C . TRP B 1 202 ? 3.889 14.484 16.812 1 97.94 202 TRP B C 1
ATOM 5151 O O . TRP B 1 202 ? 4.289 13.461 17.375 1 97.94 202 TRP B O 1
ATOM 5161 N N . ALA B 1 203 ? 3.287 14.438 15.641 1 98.19 203 ALA B N 1
ATOM 5162 C CA . ALA B 1 203 ? 3.1 13.25 14.82 1 98.19 203 ALA B CA 1
ATOM 5163 C C . ALA B 1 203 ? 2.914 13.617 13.352 1 98.19 203 ALA B C 1
ATOM 5165 O O . ALA B 1 203 ? 1.813 13.492 12.805 1 98.19 203 ALA B O 1
ATOM 5166 N N . PRO B 1 204 ? 4.023 13.914 12.688 1 97.31 204 PRO B N 1
ATOM 5167 C CA . PRO B 1 204 ? 3.922 14.469 11.336 1 97.31 204 PRO B CA 1
ATOM 5168 C C . PRO B 1 204 ? 3.238 13.516 10.359 1 97.31 204 PRO B C 1
ATOM 5170 O O . PRO B 1 204 ? 2.5 13.961 9.477 1 97.31 204 PRO B O 1
ATOM 5173 N N . PHE B 1 205 ? 3.445 12.203 10.492 1 98.12 205 PHE B N 1
ATOM 5174 C CA . PHE B 1 205 ? 2.893 11.227 9.562 1 98.12 205 PHE B CA 1
ATOM 5175 C C . PHE B 1 205 ? 1.673 10.539 10.156 1 98.12 205 PHE B C 1
ATOM 5177 O O . PHE B 1 205 ? 1.065 9.672 9.523 1 98.12 205 PHE B O 1
ATOM 5184 N N . LEU B 1 206 ? 1.278 10.922 11.43 1 98.56 206 LEU B N 1
ATOM 5185 C CA . LEU B 1 206 ? 0.245 10.297 12.25 1 98.56 206 LEU B CA 1
ATOM 5186 C C . LEU B 1 206 ? 0.64 8.875 12.633 1 98.56 206 LEU B C 1
ATOM 5188 O O . LEU B 1 206 ? 0.514 8.484 13.797 1 98.56 206 LEU B O 1
ATOM 5192 N N . VAL B 1 207 ? 1.206 8.133 11.633 1 98.75 207 VAL B N 1
ATOM 5193 C CA . VAL B 1 207 ? 1.745 6.805 11.922 1 98.75 207 VAL B CA 1
ATOM 5194 C C . VAL B 1 207 ? 3.168 6.934 12.461 1 98.75 207 VAL B C 1
ATOM 5196 O O . VAL B 1 207 ? 3.752 8.016 12.445 1 98.75 207 VAL B O 1
ATOM 5199 N N . GLU B 1 208 ? 3.672 5.809 12.969 1 98.25 208 GLU B N 1
ATOM 5200 C CA . GLU B 1 208 ? 4.988 5.793 13.594 1 98.25 208 GLU B CA 1
ATOM 5201 C C . GLU B 1 208 ? 6.098 5.949 12.562 1 98.25 208 GLU B C 1
ATOM 5203 O O . GLU B 1 208 ? 5.973 5.465 11.43 1 98.25 208 GLU B O 1
ATOM 5208 N N . SER B 1 209 ? 7.113 6.594 12.938 1 97.94 209 SER B N 1
ATOM 5209 C CA . SER B 1 209 ? 8.305 6.797 12.125 1 97.94 209 SER B CA 1
ATOM 5210 C C . SER B 1 209 ? 9.562 6.832 12.984 1 97.94 209 SER B C 1
ATOM 5212 O O . SER B 1 209 ? 9.508 7.172 14.164 1 97.94 209 SER B O 1
ATOM 5214 N N . ASN B 1 210 ? 10.68 6.453 12.391 1 97.12 210 ASN B N 1
ATOM 5215 C CA . ASN B 1 210 ? 11.953 6.586 13.086 1 97.12 210 ASN B CA 1
ATOM 5216 C C . ASN B 1 210 ? 12.359 8.047 13.242 1 97.12 210 ASN B C 1
ATOM 5218 O O . ASN B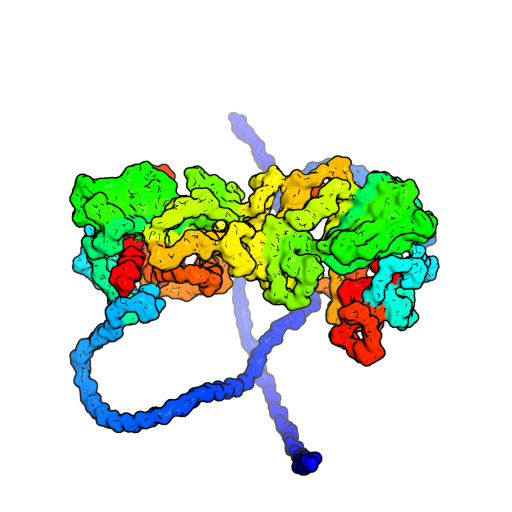 1 210 ? 13.398 8.352 13.836 1 97.12 210 ASN B O 1
ATOM 5222 N N . SER B 1 211 ? 11.57 8.945 12.797 1 95.56 211 SER B N 1
ATOM 5223 C CA . SER B 1 211 ? 11.828 10.375 12.875 1 95.56 211 SER B CA 1
ATOM 5224 C C . SER B 1 211 ? 10.984 11.031 13.953 1 95.56 211 SER B C 1
ATOM 5226 O O . SER B 1 211 ? 11.016 12.258 14.125 1 95.56 211 SER B O 1
ATOM 5228 N N . ASP B 1 212 ? 10.266 10.273 14.75 1 95.75 212 ASP B N 1
ATOM 5229 C CA . ASP B 1 212 ? 9.297 10.82 15.695 1 95.75 212 ASP B CA 1
ATOM 5230 C C . ASP B 1 212 ? 10 11.461 16.891 1 95.75 212 ASP B C 1
ATOM 5232 O O . ASP B 1 212 ? 9.602 12.531 17.359 1 95.75 212 ASP B O 1
ATOM 5236 N N . THR B 1 213 ? 11.047 10.828 17.422 1 92.69 213 THR B N 1
ATOM 5237 C CA . THR B 1 213 ? 11.75 11.336 18.594 1 92.69 213 THR B CA 1
ATOM 5238 C C . THR B 1 213 ? 12.859 12.297 18.188 1 92.69 213 THR B C 1
ATOM 5240 O O . THR B 1 213 ? 12.945 13.414 18.719 1 92.69 213 THR B O 1
ATOM 5243 N N . TYR B 1 214 ? 13.68 11.812 17.328 1 92.06 214 TYR B N 1
ATOM 5244 C CA . TYR B 1 214 ? 14.719 12.641 16.703 1 92.06 214 TYR B CA 1
ATOM 5245 C C . TYR B 1 214 ? 14.492 12.773 15.203 1 92.06 214 TYR B C 1
ATOM 5247 O O . TYR B 1 214 ? 14.445 11.773 14.484 1 92.06 214 TYR B O 1
ATOM 5255 N N . ILE B 1 215 ? 14.406 13.969 14.836 1 92 215 ILE B N 1
ATOM 5256 C CA . ILE B 1 215 ? 14.078 14.219 13.438 1 92 215 ILE B CA 1
ATOM 5257 C C . ILE B 1 215 ? 15.188 13.688 12.539 1 92 215 ILE B C 1
ATOM 5259 O O . ILE B 1 215 ? 16.359 14.008 12.742 1 92 215 ILE B O 1
ATOM 5263 N N . VAL B 1 216 ? 14.805 12.867 11.617 1 94.5 216 VAL B N 1
ATOM 5264 C CA . VAL B 1 216 ? 15.703 12.422 10.562 1 94.5 216 VAL B CA 1
ATOM 5265 C C . VAL B 1 216 ? 15.625 13.383 9.383 1 94.5 216 VAL B C 1
ATOM 5267 O O . VAL B 1 216 ? 14.641 13.391 8.633 1 94.5 216 VAL B O 1
ATOM 5270 N N . PRO B 1 217 ? 16.688 14.188 9.188 1 90.81 217 PRO B N 1
ATOM 5271 C CA . PRO B 1 217 ? 16.609 15.25 8.18 1 90.81 217 PRO B CA 1
ATOM 5272 C C . PRO B 1 217 ? 16.531 14.711 6.754 1 90.81 217 PRO B C 1
ATOM 5274 O O . PRO B 1 217 ? 15.836 15.281 5.914 1 90.81 217 PRO B O 1
ATOM 5277 N N . ASP B 1 218 ? 17.25 13.609 6.5 1 93.69 218 ASP B N 1
ATOM 5278 C CA . ASP B 1 218 ? 17.234 12.992 5.176 1 93.69 218 ASP B CA 1
ATOM 5279 C C . ASP B 1 218 ? 15.984 12.141 4.969 1 93.69 218 ASP B C 1
ATOM 5281 O O . ASP B 1 218 ? 15.844 11.078 5.578 1 93.69 218 ASP B O 1
ATOM 5285 N N . PRO B 1 219 ? 15.18 12.633 4.102 1 93.62 219 PRO B N 1
ATOM 5286 C CA . PRO B 1 219 ? 13.922 11.898 3.912 1 93.62 219 PRO B CA 1
ATOM 5287 C C . PRO B 1 219 ? 14.141 10.469 3.426 1 93.62 219 PRO B C 1
ATOM 5289 O O . PRO B 1 219 ? 13.312 9.594 3.676 1 93.62 219 PRO B O 1
ATOM 5292 N N . THR B 1 220 ? 15.234 10.18 2.717 1 93.62 220 THR B N 1
ATOM 5293 C CA . THR B 1 220 ? 15.492 8.852 2.172 1 93.62 220 THR B CA 1
ATOM 5294 C C . THR B 1 220 ? 15.844 7.867 3.285 1 93.62 220 THR B C 1
ATOM 5296 O O . THR B 1 220 ? 15.844 6.652 3.074 1 93.62 220 THR B O 1
ATOM 5299 N N . GLU B 1 221 ? 16.094 8.406 4.48 1 95.88 221 GLU B N 1
ATOM 5300 C CA . GLU B 1 221 ? 16.453 7.555 5.609 1 95.88 221 GLU B CA 1
ATOM 5301 C C . GLU B 1 221 ? 15.273 7.371 6.562 1 95.88 221 GLU B C 1
ATOM 5303 O O . GLU B 1 221 ? 15.375 6.621 7.535 1 95.88 221 GLU B O 1
ATOM 5308 N N . ARG B 1 222 ? 14.211 7.996 6.293 1 97.06 222 ARG B N 1
ATOM 5309 C CA . ARG B 1 222 ? 13.023 7.855 7.129 1 97.06 222 ARG B CA 1
ATOM 5310 C C . ARG B 1 222 ? 12.281 6.562 6.812 1 97.06 222 ARG B C 1
ATOM 5312 O O . ARG B 1 222 ? 12.172 6.176 5.645 1 97.06 222 ARG B O 1
ATOM 5319 N N . ILE B 1 223 ? 11.898 5.875 7.816 1 98.06 223 ILE B N 1
ATOM 5320 C CA . ILE B 1 223 ? 11.086 4.668 7.711 1 98.06 223 ILE B CA 1
ATOM 5321 C C . ILE B 1 223 ? 9.773 4.863 8.469 1 98.06 223 ILE B C 1
ATOM 5323 O O . ILE B 1 223 ? 9.773 5.238 9.641 1 98.06 223 ILE B O 1
ATOM 5327 N N . LEU B 1 224 ? 8.68 4.664 7.793 1 98.31 224 LEU B N 1
ATOM 5328 C CA . LEU B 1 224 ? 7.355 4.797 8.391 1 98.31 224 LEU B CA 1
ATOM 5329 C C . LEU B 1 224 ? 6.746 3.424 8.672 1 98.31 224 LEU B C 1
ATOM 5331 O O . LEU B 1 224 ? 6.703 2.568 7.781 1 98.31 224 LEU B O 1
ATOM 5335 N N . LYS B 1 225 ? 6.418 3.137 9.852 1 98.5 225 LYS B N 1
ATOM 5336 C CA . LYS B 1 225 ? 5.574 1.981 10.156 1 98.5 225 LYS B CA 1
ATOM 5337 C C . LYS B 1 225 ? 4.109 2.277 9.859 1 98.5 225 LYS B C 1
ATOM 5339 O O . LYS B 1 225 ? 3.344 2.625 10.758 1 98.5 225 LYS B O 1
ATOM 5344 N N . VAL B 1 226 ? 3.689 2.029 8.672 1 98.56 226 VAL B N 1
ATOM 5345 C CA . VAL B 1 226 ? 2.467 2.586 8.094 1 98.56 226 VAL B CA 1
ATOM 5346 C C . VAL B 1 226 ? 1.249 1.899 8.711 1 98.56 226 VAL B C 1
ATOM 5348 O O . VAL B 1 226 ? 0.122 2.379 8.57 1 98.56 226 VAL B O 1
ATOM 5351 N N . ASP B 1 227 ? 1.413 0.763 9.406 1 98.31 227 ASP B N 1
ATOM 5352 C CA . ASP B 1 227 ? 0.277 0.024 9.945 1 98.31 227 ASP B CA 1
ATOM 5353 C C . ASP B 1 227 ? 0.116 0.286 11.445 1 98.31 227 ASP B C 1
ATOM 5355 O O . ASP B 1 227 ? -0.606 -0.437 12.133 1 98.31 227 ASP B O 1
ATOM 5359 N N . SER B 1 228 ? 0.828 1.352 11.977 1 98.12 228 SER B N 1
ATOM 5360 C CA . SER B 1 228 ? 0.79 1.45 13.43 1 98.12 228 SER B CA 1
ATOM 5361 C C . SER B 1 228 ? 0.769 2.906 13.891 1 98.12 228 SER B C 1
ATOM 5363 O O . SER B 1 228 ? 1.514 3.736 13.359 1 98.12 228 SER B O 1
ATOM 5365 N N . VAL B 1 229 ? -0.14 3.166 14.852 1 98.25 229 VAL B N 1
ATOM 5366 C CA . VAL B 1 229 ? -0.181 4.434 15.578 1 98.25 229 VAL B CA 1
ATOM 5367 C C . VAL B 1 229 ? 0.009 4.18 17.062 1 98.25 229 VAL B C 1
ATOM 5369 O O . VAL B 1 229 ? -0.377 5.004 17.906 1 98.25 229 VAL B O 1
ATOM 5372 N N . SER B 1 230 ? 0.581 3.082 17.469 1 96.69 230 SER B N 1
ATOM 5373 C CA . SER B 1 230 ? 0.571 2.594 18.844 1 96.69 230 SER B CA 1
ATOM 5374 C C . SER B 1 230 ? 1.366 3.514 19.766 1 96.69 230 SER B C 1
ATOM 5376 O O . SER B 1 230 ? 1.044 3.648 20.953 1 96.69 230 SER B O 1
ATOM 5378 N N . THR B 1 231 ? 2.361 4.133 19.266 1 96.62 231 THR B N 1
ATOM 5379 C CA . THR B 1 231 ? 3.174 5.016 20.094 1 96.62 231 THR B CA 1
ATOM 5380 C C . THR B 1 231 ? 2.508 6.383 20.25 1 96.62 231 THR B C 1
ATOM 5382 O O . THR B 1 231 ? 2.781 7.109 21.203 1 96.62 231 THR B O 1
ATOM 5385 N N . HIS B 1 232 ? 1.646 6.781 19.359 1 98 232 HIS B N 1
ATOM 5386 C CA . HIS B 1 232 ? 0.998 8.086 19.344 1 98 232 HIS B CA 1
ATOM 5387 C C . HIS B 1 232 ? -0.379 8.023 20 1 98 232 HIS B C 1
ATOM 5389 O O . HIS B 1 232 ? -0.742 8.906 20.781 1 98 232 HIS B O 1
ATOM 5395 N N . ALA B 1 233 ? -1.096 6.969 19.828 1 96.75 233 ALA B N 1
ATOM 5396 C CA . ALA B 1 233 ? -2.527 6.832 20.078 1 96.75 233 ALA B CA 1
ATOM 5397 C C . ALA B 1 233 ? -2.844 7 21.562 1 96.75 233 ALA B C 1
ATOM 5399 O O . ALA B 1 233 ? -3.887 7.555 21.922 1 96.75 233 ALA B O 1
ATOM 5400 N N . PRO B 1 234 ? -2.002 6.52 22.5 1 96.25 234 PRO B N 1
ATOM 5401 C CA . PRO B 1 234 ? -2.311 6.699 23.922 1 96.25 234 PRO B CA 1
ATOM 5402 C C . PRO B 1 234 ? -2.504 8.164 24.297 1 96.25 234 PRO B C 1
ATOM 5404 O O . PRO B 1 234 ? -3.238 8.469 25.25 1 96.25 234 PRO B O 1
ATOM 5407 N N . TYR B 1 235 ? -1.9 9.07 23.578 1 96.94 235 TYR B N 1
ATOM 5408 C CA . TYR B 1 235 ? -2.012 10.492 23.891 1 96.94 235 TYR B CA 1
ATOM 5409 C C . TYR B 1 235 ? -3.312 11.062 23.344 1 96.94 235 TYR B C 1
ATOM 5411 O O . TYR B 1 235 ? -3.756 12.133 23.781 1 96.94 235 TYR B O 1
ATOM 5419 N N . TRP B 1 236 ? -3.838 10.391 22.344 1 97.56 236 TRP B N 1
ATOM 5420 C CA . TRP B 1 236 ? -5.062 10.867 21.703 1 97.56 236 TRP B CA 1
ATOM 5421 C C . TRP B 1 236 ? -6.293 10.391 22.484 1 97.56 236 TRP B C 1
ATOM 5423 O O . TRP B 1 236 ? -7.387 10.938 22.297 1 97.56 236 TRP B O 1
ATOM 5433 N N . GLN B 1 237 ? -6.082 9.359 23.281 1 94.75 237 GLN B N 1
ATOM 5434 C CA . GLN B 1 237 ? -7.199 8.742 23.984 1 94.75 237 GLN B CA 1
ATOM 5435 C C . GLN B 1 237 ? -7.836 9.727 24.969 1 94.75 237 GLN B C 1
ATOM 5437 O O . GLN B 1 237 ? -7.133 10.461 25.672 1 94.75 237 GLN B O 1
ATOM 5442 N N . ASP B 1 238 ? -9.156 9.836 25.016 1 94.06 238 ASP B N 1
ATOM 5443 C CA . ASP B 1 238 ? -9.969 10.578 25.969 1 94.06 238 ASP B CA 1
ATOM 5444 C C . ASP B 1 238 ? -9.805 12.086 25.781 1 94.06 238 ASP B C 1
ATOM 5446 O O . ASP B 1 238 ? -9.977 12.859 26.719 1 94.06 238 ASP B O 1
ATOM 5450 N N . VAL B 1 239 ? -9.312 12.5 24.703 1 98.31 239 VAL B N 1
ATOM 5451 C CA . VAL B 1 239 ? -9.289 13.914 24.344 1 98.31 239 VAL B CA 1
ATOM 5452 C C . VAL B 1 239 ? -10.648 14.328 23.781 1 98.31 239 VAL B C 1
ATOM 5454 O O . VAL B 1 239 ? -11.258 13.586 23 1 98.31 239 VAL B O 1
ATOM 5457 N N . ASP B 1 240 ? -11.133 15.484 24.219 1 98.44 240 ASP B N 1
ATOM 5458 C CA . ASP B 1 240 ? -12.477 15.922 23.859 1 98.44 240 ASP B CA 1
ATOM 5459 C C . ASP B 1 240 ? -12.516 16.438 22.422 1 98.44 240 ASP B C 1
ATOM 5461 O O . ASP B 1 240 ? -13.469 16.188 21.688 1 98.44 240 ASP B O 1
ATOM 5465 N N . PHE B 1 241 ? -11.555 17.234 22.047 1 98.62 241 PHE B N 1
ATOM 5466 C CA . PHE B 1 241 ? -11.438 17.797 20.703 1 98.62 241 PHE B CA 1
ATOM 5467 C C . PHE B 1 241 ? -10.078 17.469 20.109 1 98.62 241 PHE B C 1
ATOM 5469 O O . PHE B 1 241 ? -9.047 17.922 20.609 1 98.62 241 PHE B O 1
ATOM 5476 N N . LEU B 1 242 ? -10.102 16.609 19.078 1 98.81 242 LEU B N 1
ATOM 5477 C CA . LEU B 1 242 ? -8.875 16.25 18.375 1 98.81 242 LEU B CA 1
ATOM 5478 C C . LEU B 1 242 ? -8.797 16.953 17.031 1 98.81 242 LEU B C 1
ATOM 5480 O O . LEU B 1 242 ? -9.727 16.875 16.219 1 98.81 242 LEU B O 1
ATOM 5484 N N . VAL B 1 243 ? -7.695 17.688 16.781 1 98.88 243 VAL B N 1
ATOM 5485 C CA . VAL B 1 243 ? -7.469 18.375 15.516 1 98.88 243 VAL B CA 1
ATOM 5486 C C . VAL B 1 243 ? -6.219 17.828 14.844 1 98.88 243 VAL B C 1
ATOM 5488 O O . VAL B 1 243 ? -5.098 18.172 15.219 1 98.88 243 VAL B O 1
ATOM 5491 N N . PHE B 1 244 ? -6.418 17.031 13.758 1 98.75 244 PHE B N 1
ATOM 5492 C CA . PHE B 1 244 ? -5.32 16.344 13.078 1 98.75 244 PHE B CA 1
ATOM 5493 C C . PHE B 1 244 ? -4.914 17.094 11.82 1 98.75 244 PHE B C 1
ATOM 5495 O O . PHE B 1 244 ? -5.707 17.859 11.266 1 98.75 244 PHE B O 1
ATOM 5502 N N . ASN B 1 245 ? -3.703 16.938 11.422 1 97.69 245 ASN B N 1
ATOM 5503 C CA . ASN B 1 245 ? -3.172 17.312 10.117 1 97.69 245 ASN B CA 1
ATOM 5504 C C . ASN B 1 245 ? -1.964 16.469 9.734 1 97.69 245 ASN B C 1
ATOM 5506 O O . ASN B 1 245 ? -1.171 16.078 10.594 1 97.69 245 ASN B O 1
ATOM 5510 N N . SER B 1 246 ? -1.844 16.125 8.469 1 97.25 246 SER B N 1
ATOM 5511 C CA . SER B 1 246 ? -0.678 15.422 7.953 1 97.25 246 SER B CA 1
ATOM 5512 C C . SER B 1 246 ? -0.516 15.648 6.453 1 97.25 246 SER B C 1
ATOM 5514 O O . SER B 1 246 ? -1.312 15.148 5.656 1 97.25 246 SER B O 1
ATOM 5516 N N . TYR B 1 247 ? 0.562 16.391 6.07 1 94.44 247 TYR B N 1
ATOM 5517 C CA . TYR B 1 247 ? 0.667 16.625 4.633 1 94.44 247 TYR B CA 1
ATOM 5518 C C . TYR B 1 247 ? 2.109 16.906 4.23 1 94.44 247 TYR B C 1
ATOM 5520 O O . TYR B 1 247 ? 2.725 16.125 3.5 1 94.44 247 TYR B O 1
ATOM 5528 N N . ILE B 1 248 ? 2.74 17.969 4.73 1 93.5 248 ILE B N 1
ATOM 5529 C CA . ILE B 1 248 ? 3.941 18.547 4.141 1 93.5 248 ILE B CA 1
ATOM 5530 C C . ILE B 1 248 ? 5.094 17.547 4.23 1 93.5 248 ILE B C 1
ATOM 5532 O O . ILE B 1 248 ? 5.973 17.531 3.365 1 93.5 248 ILE B O 1
ATOM 5536 N N . TRP B 1 249 ? 5.148 16.75 5.223 1 95.38 249 TRP B N 1
ATOM 5537 C CA . TRP B 1 249 ? 6.234 15.797 5.402 1 95.38 249 TRP B CA 1
ATOM 5538 C C . TRP B 1 249 ? 6.195 14.711 4.332 1 95.38 249 TRP B C 1
ATOM 5540 O O . TRP B 1 249 ? 7.203 14.055 4.066 1 95.38 249 TRP B O 1
ATOM 5550 N N . TRP B 1 250 ? 5.062 14.492 3.732 1 95 250 TRP B N 1
ATOM 5551 C CA . TRP B 1 250 ? 4.887 13.492 2.682 1 95 250 TRP B CA 1
ATOM 5552 C C . TRP B 1 250 ? 5.434 14 1.352 1 95 250 TRP B C 1
ATOM 5554 O O . TRP B 1 250 ? 5.582 13.234 0.4 1 95 250 TRP B O 1
ATOM 5564 N N . MET B 1 251 ? 5.809 15.281 1.276 1 89.69 251 MET B N 1
ATOM 5565 C CA . MET B 1 251 ? 6.184 15.898 0.008 1 89.69 251 MET B CA 1
ATOM 5566 C C . MET B 1 251 ? 7.688 15.828 -0.209 1 89.69 251 MET B C 1
ATOM 5568 O O . MET B 1 251 ? 8.188 16.188 -1.276 1 89.69 251 MET B O 1
ATOM 5572 N N . ASP B 1 252 ? 8.484 15.281 0.754 1 83.75 252 ASP B N 1
ATOM 5573 C CA . ASP B 1 252 ? 9.945 15.227 0.667 1 83.75 252 ASP B CA 1
ATOM 5574 C C . ASP B 1 252 ? 10.398 14 -0.122 1 83.75 252 ASP B C 1
ATOM 5576 O O . ASP B 1 252 ? 11.57 13.625 -0.079 1 83.75 252 ASP B O 1
ATOM 5580 N N . GLY B 1 253 ? 9.766 13.531 -1.161 1 77.81 253 GLY B N 1
ATOM 5581 C CA . GLY B 1 253 ? 10.172 12.375 -1.949 1 77.81 253 GLY B CA 1
ATOM 5582 C C . GLY B 1 253 ? 9.008 11.703 -2.654 1 77.81 253 GLY B C 1
ATOM 5583 O O . GLY B 1 253 ? 7.844 11.93 -2.299 1 77.81 253 GLY B O 1
ATOM 5584 N N . HIS B 1 254 ? 9.43 10.906 -3.611 1 85 254 HIS B N 1
ATOM 5585 C CA . HIS B 1 254 ? 8.398 10.234 -4.398 1 85 254 HIS B CA 1
ATOM 5586 C C . HIS B 1 254 ? 8.094 8.852 -3.832 1 85 254 HIS B C 1
ATOM 5588 O O . HIS B 1 254 ? 6.988 8.336 -4.004 1 85 254 HIS B O 1
ATOM 5594 N N . TYR B 1 255 ? 9.094 8.305 -3.215 1 93.75 255 TYR B N 1
ATOM 5595 C CA . TYR B 1 255 ? 8.922 6.977 -2.641 1 93.75 255 TYR B CA 1
ATOM 5596 C C . TYR B 1 255 ? 9.195 6.988 -1.143 1 93.75 255 TYR B C 1
ATOM 5598 O O . TYR B 1 255 ? 10.125 7.652 -0.683 1 93.75 255 TYR B O 1
ATOM 5606 N N . ILE B 1 256 ? 8.328 6.32 -0.452 1 96.81 256 ILE B N 1
ATOM 5607 C CA . ILE B 1 256 ? 8.391 6.309 1.005 1 96.81 256 ILE B CA 1
ATOM 5608 C C . ILE B 1 256 ? 8.766 4.91 1.494 1 96.81 256 ILE B C 1
ATOM 5610 O O . ILE B 1 256 ? 8.102 3.928 1.15 1 96.81 256 ILE B O 1
ATOM 5614 N N . LYS B 1 257 ? 9.891 4.82 2.27 1 97.81 257 LYS B N 1
ATOM 5615 C CA . LYS B 1 257 ? 10.172 3.551 2.938 1 97.81 257 LYS B CA 1
ATOM 5616 C C . LYS B 1 257 ? 9.078 3.215 3.953 1 97.81 257 LYS B C 1
ATOM 5618 O O . LYS B 1 257 ? 8.906 3.926 4.945 1 97.81 257 LYS B O 1
ATOM 5623 N N . SER B 1 258 ? 8.359 2.154 3.701 1 98.56 258 SER B N 1
ATOM 5624 C CA . SER B 1 258 ? 7.195 1.759 4.484 1 98.56 258 SER B CA 1
ATOM 5625 C C . SER B 1 258 ? 7.391 0.385 5.113 1 98.56 258 SER B C 1
ATOM 5627 O O . SER B 1 258 ? 7.836 -0.553 4.449 1 98.56 258 SER B O 1
ATOM 5629 N N . LEU B 1 259 ? 7.133 0.309 6.355 1 98.44 259 LEU B N 1
ATOM 5630 C CA . LEU B 1 259 ? 7.281 -0.907 7.145 1 98.44 259 LEU B CA 1
ATOM 5631 C C . LEU B 1 259 ? 5.953 -1.313 7.777 1 98.44 259 LEU B C 1
ATOM 5633 O O . LEU B 1 259 ? 5.141 -0.456 8.125 1 98.44 259 LEU B O 1
ATOM 5637 N N . TRP B 1 260 ? 5.648 -2.561 7.883 1 98.31 260 TRP B N 1
ATOM 5638 C CA . TRP B 1 260 ? 4.48 -3.1 8.578 1 98.31 260 TRP B CA 1
ATOM 5639 C C . TRP B 1 260 ? 4.793 -4.457 9.195 1 98.31 260 TRP B C 1
ATOM 5641 O O . TRP B 1 260 ? 5.82 -5.062 8.883 1 98.31 260 TRP B O 1
ATOM 5651 N N . GLY B 1 261 ? 3.902 -4.934 10.016 1 94.69 261 GLY B N 1
ATOM 5652 C CA . GLY B 1 261 ? 4.078 -6.234 10.648 1 94.69 261 GLY B CA 1
ATOM 5653 C C . GLY B 1 261 ? 5.227 -6.27 11.633 1 94.69 261 GLY B C 1
ATOM 5654 O O . GLY B 1 261 ? 5.785 -5.227 11.977 1 94.69 261 GLY B O 1
ATOM 5655 N N . SER B 1 262 ? 5.395 -7.402 12.266 1 93.44 262 SER B N 1
ATOM 5656 C CA . SER B 1 262 ? 6.496 -7.652 13.188 1 93.44 262 SER B CA 1
ATOM 5657 C C . SER B 1 262 ? 7.285 -8.891 12.781 1 93.44 262 SER B C 1
ATOM 5659 O O . SER B 1 262 ? 6.988 -10 13.234 1 93.44 262 SER B O 1
ATOM 5661 N N . PHE B 1 263 ? 8.242 -8.734 11.914 1 96.25 263 PHE B N 1
ATOM 5662 C CA . PHE B 1 263 ? 9.102 -9.812 11.438 1 96.25 263 PHE B CA 1
ATOM 5663 C C . PHE B 1 263 ? 10.5 -9.688 12.031 1 96.25 263 PHE B C 1
ATOM 5665 O O . PHE B 1 263 ? 10.898 -8.617 12.484 1 96.25 263 PHE B O 1
ATOM 5672 N N . ALA B 1 264 ? 11.25 -10.711 12.047 1 95.38 264 ALA B N 1
ATOM 5673 C CA . ALA B 1 264 ? 12.547 -10.773 12.719 1 95.38 264 ALA B CA 1
ATOM 5674 C C . ALA B 1 264 ? 13.57 -9.906 11.992 1 95.38 264 ALA B C 1
ATOM 5676 O O . ALA B 1 264 ? 14.555 -9.461 12.594 1 95.38 264 ALA B O 1
ATOM 5677 N N . ASN B 1 265 ? 13.352 -9.617 10.766 1 94.81 265 ASN B N 1
ATOM 5678 C CA . ASN B 1 265 ? 14.32 -8.82 10.008 1 94.81 265 ASN B CA 1
ATOM 5679 C C . ASN B 1 265 ? 14.141 -7.328 10.266 1 94.81 265 ASN B C 1
ATOM 5681 O O . ASN B 1 265 ? 14.891 -6.508 9.734 1 94.81 265 ASN B O 1
ATOM 5685 N N . GLY B 1 266 ? 13.195 -6.918 11.055 1 94.88 266 GLY B N 1
ATOM 5686 C CA . GLY B 1 266 ? 13.047 -5.562 11.562 1 94.88 266 GLY B CA 1
ATOM 5687 C C . GLY B 1 266 ? 12.93 -4.523 10.469 1 94.88 266 GLY B C 1
ATOM 5688 O O . GLY B 1 266 ? 12.117 -4.664 9.547 1 94.88 266 GLY B O 1
ATOM 5689 N N . GLU B 1 267 ? 13.773 -3.502 10.508 1 94.62 267 GLU B N 1
ATOM 5690 C CA . GLU B 1 267 ? 13.695 -2.354 9.609 1 94.62 267 GLU B CA 1
ATOM 5691 C C . GLU B 1 267 ? 14.219 -2.703 8.219 1 94.62 267 GLU B C 1
ATOM 5693 O O . GLU B 1 267 ? 13.984 -1.964 7.262 1 94.62 267 GLU B O 1
ATOM 5698 N N . ASP B 1 268 ? 14.852 -3.85 8.102 1 95.19 268 ASP B N 1
ATOM 5699 C CA . ASP B 1 268 ? 15.32 -4.277 6.789 1 95.19 268 ASP B CA 1
ATOM 5700 C C . ASP B 1 268 ? 14.156 -4.738 5.914 1 95.19 268 ASP B C 1
ATOM 5702 O O . ASP B 1 268 ? 14.312 -4.875 4.695 1 95.19 268 ASP B O 1
ATOM 5706 N N . GLY B 1 269 ? 13.039 -4.906 6.543 1 97.56 269 GLY B N 1
ATOM 5707 C CA . GLY B 1 269 ? 11.891 -5.418 5.824 1 97.56 269 GLY B CA 1
ATOM 5708 C C . GLY B 1 269 ? 11.023 -4.324 5.223 1 97.56 269 GLY B C 1
ATOM 5709 O O . GLY B 1 269 ? 9.883 -4.574 4.824 1 97.56 269 GLY B O 1
ATOM 5710 N N . TYR B 1 270 ? 11.531 -3.096 5.145 1 97.94 270 TYR B N 1
ATOM 5711 C CA . TYR B 1 270 ? 10.734 -2.023 4.562 1 97.94 270 TYR B CA 1
ATOM 5712 C C . TYR B 1 270 ? 10.555 -2.229 3.062 1 97.94 270 TYR B C 1
ATOM 5714 O O . TYR B 1 270 ? 11.289 -3.004 2.445 1 97.94 270 TYR B O 1
ATOM 5722 N N . GLU B 1 271 ? 9.547 -1.653 2.482 1 97.69 271 GLU B N 1
ATOM 5723 C CA . GLU B 1 271 ? 9.328 -1.528 1.044 1 97.69 271 GLU B CA 1
ATOM 5724 C C . GLU B 1 271 ? 9.117 -0.072 0.642 1 97.69 271 GLU B C 1
ATOM 5726 O O . GLU B 1 271 ? 8.539 0.71 1.401 1 97.69 271 GLU B O 1
ATOM 5731 N N . GLU B 1 272 ? 9.617 0.288 -0.515 1 96.38 272 GLU B N 1
ATOM 5732 C CA . GLU B 1 272 ? 9.391 1.642 -1.014 1 96.38 272 GLU B CA 1
ATOM 5733 C C . GLU B 1 272 ? 8.07 1.737 -1.771 1 96.38 272 GLU B C 1
ATOM 5735 O O . GLU B 1 272 ? 7.91 1.122 -2.826 1 96.38 272 GLU B O 1
ATOM 5740 N N . LEU B 1 273 ? 7.203 2.463 -1.224 1 97.19 273 LEU B N 1
ATOM 5741 C CA . LEU B 1 273 ? 5.906 2.68 -1.852 1 97.19 273 LEU B CA 1
ATOM 5742 C C . LEU B 1 273 ? 5.812 4.086 -2.436 1 97.19 273 LEU B C 1
ATOM 5744 O O . LEU B 1 273 ? 6.43 5.02 -1.921 1 97.19 273 LEU B O 1
ATOM 5748 N N . GLU B 1 274 ? 5.027 4.164 -3.477 1 93.75 274 GLU B N 1
ATOM 5749 C CA . GLU B 1 274 ? 4.695 5.508 -3.941 1 93.75 274 GLU B CA 1
ATOM 5750 C C . GLU B 1 274 ? 4.047 6.328 -2.832 1 93.75 274 GLU B C 1
ATOM 5752 O O . GLU B 1 274 ? 3.273 5.805 -2.033 1 93.75 274 GLU B O 1
ATOM 5757 N N . ARG B 1 275 ? 4.266 7.566 -2.787 1 93.88 275 ARG B N 1
ATOM 5758 C CA . ARG B 1 275 ? 3.854 8.469 -1.717 1 93.88 275 ARG B CA 1
ATOM 5759 C C . ARG B 1 275 ? 2.346 8.414 -1.502 1 93.88 275 ARG B C 1
ATOM 5761 O O . ARG B 1 275 ? 1.876 8.391 -0.363 1 93.88 275 ARG B O 1
ATOM 5768 N N . THR B 1 276 ? 1.61 8.406 -2.586 1 93.81 276 THR B N 1
ATOM 5769 C CA . THR B 1 276 ? 0.157 8.422 -2.457 1 93.81 276 THR B CA 1
ATOM 5770 C C . THR B 1 276 ? -0.343 7.125 -1.823 1 93.81 276 THR B C 1
ATOM 5772 O O . THR B 1 276 ? -1.272 7.141 -1.014 1 93.81 276 THR B O 1
ATOM 5775 N N . ALA B 1 277 ? 0.295 6.012 -2.213 1 95.62 277 ALA B N 1
ATOM 5776 C CA . ALA B 1 277 ? -0.084 4.727 -1.624 1 95.62 277 ALA B CA 1
ATOM 5777 C C . ALA B 1 277 ? 0.27 4.68 -0.141 1 95.62 277 ALA B C 1
ATOM 5779 O O . ALA B 1 277 ? -0.542 4.254 0.684 1 95.62 277 ALA B O 1
ATOM 5780 N N . ALA B 1 278 ? 1.46 5.145 0.156 1 97.75 278 ALA B N 1
ATOM 5781 C CA . ALA B 1 278 ? 1.89 5.164 1.552 1 97.75 278 ALA B CA 1
ATOM 5782 C C . ALA B 1 278 ? 1.002 6.078 2.389 1 97.75 278 ALA B C 1
ATOM 5784 O O . ALA B 1 278 ? 0.633 5.738 3.514 1 97.75 278 ALA B O 1
ATOM 5785 N N . TYR B 1 279 ? 0.672 7.211 1.85 1 97.56 279 TYR B N 1
ATOM 5786 C CA . TYR B 1 279 ? -0.21 8.164 2.512 1 97.56 279 TYR B CA 1
ATOM 5787 C C . TYR B 1 279 ? -1.581 7.551 2.77 1 97.56 279 TYR B C 1
ATOM 5789 O O . TYR B 1 279 ? -2.117 7.656 3.877 1 97.56 279 TYR B O 1
ATOM 5797 N N . ARG B 1 280 ? -2.117 6.871 1.787 1 98 280 ARG B N 1
ATOM 5798 C CA . ARG B 1 280 ? -3.422 6.23 1.896 1 98 280 ARG B CA 1
ATOM 5799 C C . ARG B 1 280 ? -3.424 5.172 2.994 1 98 280 ARG B C 1
ATOM 5801 O O . ARG B 1 280 ? -4.336 5.133 3.822 1 98 280 ARG B O 1
ATOM 5808 N N . ILE B 1 281 ? -2.42 4.336 2.982 1 98.62 281 ILE B N 1
ATOM 5809 C CA . ILE B 1 281 ? -2.314 3.268 3.969 1 98.62 281 ILE B CA 1
ATOM 5810 C C . ILE B 1 281 ? -2.209 3.867 5.371 1 98.62 281 ILE B C 1
ATOM 5812 O O . ILE B 1 281 ? -2.889 3.422 6.297 1 98.62 281 ILE B O 1
ATOM 5816 N N . SER B 1 282 ? -1.46 4.883 5.539 1 98.69 282 SER B N 1
ATOM 5817 C CA . SER B 1 282 ? -1.254 5.527 6.832 1 98.69 282 SER B CA 1
ATOM 5818 C C . SER B 1 282 ? -2.541 6.168 7.344 1 98.69 282 SER B C 1
ATOM 5820 O O . SER B 1 282 ? -2.879 6.039 8.523 1 98.69 282 SER B O 1
ATOM 5822 N N . LEU B 1 283 ? -3.215 6.859 6.461 1 98.69 283 LEU B N 1
ATOM 5823 C CA . LEU B 1 283 ? -4.465 7.508 6.844 1 98.69 283 LEU B CA 1
ATOM 5824 C C . LEU B 1 283 ? -5.512 6.473 7.242 1 98.69 283 LEU B C 1
ATOM 5826 O O . LEU B 1 283 ? -6.297 6.699 8.164 1 98.69 283 LEU B O 1
ATOM 5830 N N . ARG B 1 284 ? -5.52 5.359 6.5 1 98.69 284 ARG B N 1
ATOM 5831 C CA . ARG B 1 284 ? -6.477 4.316 6.863 1 98.69 284 ARG B CA 1
ATOM 5832 C C . ARG B 1 284 ? -6.152 3.727 8.227 1 98.69 284 ARG B C 1
ATOM 5834 O O . ARG B 1 284 ? -7.055 3.438 9.016 1 98.69 284 ARG B O 1
ATOM 5841 N N . THR B 1 285 ? -4.879 3.523 8.523 1 98.88 285 THR B N 1
ATOM 5842 C CA . THR B 1 285 ? -4.465 3.055 9.844 1 98.88 285 THR B CA 1
ATOM 5843 C C . THR B 1 285 ? -4.938 4.016 10.93 1 98.88 285 THR B C 1
ATOM 5845 O O . THR B 1 285 ? -5.508 3.592 11.938 1 98.88 285 THR B O 1
ATOM 5848 N N . TRP B 1 286 ? -4.719 5.301 10.688 1 98.69 286 TRP B N 1
ATOM 5849 C CA . TRP B 1 286 ? -5.199 6.359 11.57 1 98.69 286 TRP B CA 1
ATOM 5850 C C . TRP B 1 286 ? -6.715 6.285 11.727 1 98.69 286 TRP B C 1
ATOM 5852 O O . TRP B 1 286 ? -7.23 6.301 12.844 1 98.69 286 TRP B O 1
ATOM 5862 N N . ALA B 1 287 ? -7.406 6.145 10.664 1 98.69 287 ALA B N 1
ATOM 5863 C CA . ALA B 1 287 ? -8.867 6.094 10.648 1 98.69 287 ALA B CA 1
ATOM 5864 C C . ALA B 1 287 ? -9.383 4.863 11.391 1 98.69 287 ALA B C 1
ATOM 5866 O O . ALA B 1 287 ? -10.336 4.953 12.164 1 98.69 287 ALA B O 1
ATOM 5867 N N . ASN B 1 288 ? -8.742 3.717 11.125 1 98.62 288 ASN B N 1
ATOM 5868 C CA . ASN B 1 288 ? -9.164 2.48 11.773 1 98.62 288 ASN B CA 1
ATOM 5869 C C . ASN B 1 288 ? -9.008 2.564 13.289 1 98.62 288 ASN B C 1
ATOM 5871 O O . ASN B 1 288 ? -9.836 2.049 14.039 1 98.62 288 ASN B O 1
ATOM 5875 N N . TRP B 1 289 ? -7.957 3.174 13.734 1 98.5 289 TRP B N 1
ATOM 5876 C CA . TRP B 1 289 ? -7.789 3.34 15.172 1 98.5 289 TRP B CA 1
ATOM 5877 C C . TRP B 1 289 ? -8.883 4.23 15.75 1 98.5 289 TRP B C 1
ATOM 5879 O O . TRP B 1 289 ? -9.477 3.908 16.781 1 98.5 289 TRP B O 1
ATOM 5889 N N . LEU B 1 290 ? -9.141 5.359 15.125 1 98.25 290 LEU B N 1
ATOM 5890 C CA . LEU B 1 290 ? -10.172 6.277 15.602 1 98.25 290 LEU B CA 1
ATOM 5891 C C . LEU B 1 290 ? -11.531 5.578 15.664 1 98.25 290 LEU B C 1
ATOM 5893 O O . LEU B 1 290 ? -12.219 5.656 16.688 1 98.25 290 LEU B O 1
ATOM 5897 N N . ASP B 1 291 ? -11.898 4.844 14.586 1 97.81 291 ASP B N 1
ATOM 5898 C CA . ASP B 1 291 ? -13.172 4.141 14.516 1 97.81 291 ASP B CA 1
ATOM 5899 C C . ASP B 1 291 ? -13.289 3.086 15.609 1 97.81 291 ASP B C 1
ATOM 5901 O O . ASP B 1 291 ? -14.391 2.701 16 1 97.81 291 ASP B O 1
ATOM 5905 N N . SER B 1 292 ? -12.125 2.646 16.094 1 97.56 292 SER B N 1
ATOM 5906 C CA . SER B 1 292 ? -12.109 1.543 17.047 1 97.56 292 SER B CA 1
ATOM 5907 C C . SER B 1 292 ? -12.008 2.053 18.484 1 97.56 292 SER B C 1
ATOM 5909 O O . SER B 1 292 ? -12.406 1.359 19.422 1 97.56 292 SER B O 1
ATOM 5911 N N . SER B 1 293 ? -11.508 3.264 18.672 1 95.94 293 SER B N 1
ATOM 5912 C CA . SER B 1 293 ? -11.055 3.592 20.016 1 95.94 293 SER B CA 1
ATOM 5913 C C . SER B 1 293 ? -11.719 4.867 20.531 1 95.94 293 SER B C 1
ATOM 5915 O O . SER B 1 293 ? -11.734 5.121 21.734 1 95.94 293 SER B O 1
ATOM 5917 N N . ILE B 1 294 ? -12.227 5.684 19.656 1 95.44 294 ILE B N 1
ATOM 5918 C CA . ILE B 1 294 ? -12.766 6.977 20.062 1 95.44 294 ILE B CA 1
ATOM 5919 C C . ILE B 1 294 ? -14.273 6.867 20.266 1 95.44 294 ILE B C 1
ATOM 5921 O O . ILE B 1 294 ? -14.961 6.211 19.484 1 95.44 294 ILE B O 1
ATOM 5925 N N . ASN B 1 295 ? -14.758 7.426 21.344 1 94.56 295 ASN B N 1
ATOM 5926 C CA . ASN B 1 295 ? -16.188 7.559 21.594 1 94.56 295 ASN B CA 1
ATOM 5927 C C . ASN B 1 295 ? -16.75 8.82 20.938 1 94.56 295 ASN B C 1
ATOM 5929 O O . ASN B 1 295 ? -16.484 9.93 21.406 1 94.56 295 ASN B O 1
ATOM 5933 N N . PRO B 1 296 ? -17.609 8.633 19.969 1 93.12 296 PRO B N 1
ATOM 5934 C CA . PRO B 1 296 ? -18.094 9.789 19.219 1 93.12 296 PRO B CA 1
ATOM 5935 C C . PRO B 1 296 ? -19.016 10.688 20.047 1 93.12 296 PRO B C 1
ATOM 5937 O O . PRO B 1 296 ? -19.312 11.812 19.656 1 93.12 296 PRO B O 1
ATOM 5940 N N . ASN B 1 297 ? -19.469 10.227 21.172 1 93.69 297 ASN B N 1
ATOM 5941 C CA . ASN B 1 297 ? -20.312 11.031 22.047 1 93.69 297 ASN B CA 1
ATOM 5942 C C . ASN B 1 297 ? -19.469 11.914 22.969 1 93.69 297 ASN B C 1
ATOM 5944 O O . ASN B 1 297 ? -20 12.852 23.578 1 93.69 297 ASN B O 1
ATOM 5948 N N . ARG B 1 298 ? -18.266 11.586 23 1 94.81 298 ARG B N 1
ATOM 5949 C CA . ARG B 1 298 ? -17.406 12.312 23.938 1 94.81 298 ARG B CA 1
ATOM 5950 C C . ARG B 1 298 ? -16.375 13.148 23.188 1 94.81 298 ARG B C 1
ATOM 5952 O O . ARG B 1 298 ? -15.961 14.203 23.672 1 94.81 298 ARG B O 1
ATOM 5959 N N . SER B 1 299 ? -15.938 12.602 22.094 1 96.88 299 SER B N 1
ATOM 5960 C CA . SER B 1 299 ? -14.852 13.242 21.359 1 96.88 299 SER B CA 1
ATOM 5961 C C . SER B 1 299 ? -15.297 13.703 19.984 1 96.88 299 SER B C 1
ATOM 5963 O O . SER B 1 299 ? -16.047 12.992 19.297 1 96.88 299 SER B O 1
ATOM 5965 N N . ARG B 1 300 ? -14.898 14.914 19.672 1 97.5 300 ARG B N 1
ATOM 5966 C CA . ARG B 1 300 ? -15.047 15.414 18.312 1 97.5 300 ARG B CA 1
ATOM 5967 C C . ARG B 1 300 ? -13.703 15.438 17.594 1 97.5 300 ARG B C 1
ATOM 5969 O O . ARG B 1 300 ? -12.68 15.805 18.188 1 97.5 300 ARG B O 1
ATOM 5976 N N . VAL B 1 301 ? -13.789 14.984 16.328 1 98.31 301 VAL B N 1
ATOM 5977 C CA . VAL B 1 301 ? -12.555 14.859 15.562 1 98.31 301 VAL B CA 1
ATOM 5978 C C . VAL B 1 301 ? -12.57 15.836 14.391 1 98.31 301 VAL B C 1
ATOM 5980 O O . VAL B 1 301 ? -13.555 15.906 13.648 1 98.31 301 VAL B O 1
ATOM 5983 N N . PHE B 1 302 ? -11.492 16.625 14.297 1 98 302 PHE B N 1
ATOM 5984 C CA . PHE B 1 302 ? -11.289 17.562 13.203 1 98 302 PHE B CA 1
ATOM 5985 C C . PHE B 1 302 ? -10.039 17.203 12.406 1 98 302 PHE B C 1
ATOM 5987 O O . PHE B 1 302 ? -9.133 16.547 12.922 1 98 302 PHE B O 1
ATOM 5994 N N . PHE B 1 303 ? -10.055 17.531 11.133 1 98.06 303 PHE B N 1
ATOM 5995 C CA . PHE B 1 303 ? -8.875 17.391 10.281 1 98.06 303 PHE B CA 1
ATOM 5996 C C . PHE B 1 303 ? -8.633 18.672 9.492 1 98.06 303 PHE B C 1
ATOM 5998 O O . PHE B 1 303 ? -9.453 19.062 8.656 1 98.06 303 PHE B O 1
ATOM 6005 N N . THR B 1 304 ? -7.48 19.328 9.82 1 96.88 304 THR B N 1
ATOM 6006 C CA . THR B 1 304 ? -7.094 20.531 9.078 1 96.88 304 THR B CA 1
ATOM 6007 C C . THR B 1 304 ? -6.52 20.141 7.711 1 96.88 304 THR B C 1
ATOM 6009 O O . THR B 1 304 ? -5.598 19.328 7.625 1 96.88 304 THR B O 1
ATOM 6012 N N . THR B 1 305 ? -7.066 20.719 6.645 1 94.19 305 THR B N 1
ATOM 6013 C CA . THR B 1 305 ? -6.648 20.359 5.297 1 94.19 305 THR B CA 1
ATOM 6014 C C . THR B 1 305 ? -5.277 20.938 4.977 1 94.19 305 THR B C 1
ATOM 6016 O O . THR B 1 305 ? -4.617 21.5 5.852 1 94.19 305 THR B O 1
ATOM 6019 N N . ILE B 1 306 ? -4.84 20.875 3.844 1 92.12 306 ILE B N 1
ATOM 6020 C CA . ILE B 1 306 ? -3.482 21.141 3.383 1 92.12 306 ILE B CA 1
ATOM 6021 C C . ILE B 1 306 ? -3.189 22.641 3.49 1 92.12 306 ILE B C 1
ATOM 6023 O O . ILE B 1 306 ? -3.973 23.469 3.02 1 92.12 306 ILE B O 1
ATOM 6027 N N . SER B 1 307 ? -2.107 22.891 4.137 1 94.5 307 SER B N 1
ATOM 6028 C CA . SER B 1 307 ? -1.543 24.234 4.051 1 94.5 307 SER B CA 1
ATOM 6029 C C . SER B 1 307 ? -0.623 24.375 2.844 1 94.5 307 SER B C 1
ATOM 6031 O O . SER B 1 307 ? 0.368 23.656 2.725 1 94.5 307 SER B O 1
ATOM 6033 N N . PRO B 1 308 ? -0.894 25.281 1.961 1 91.56 308 PRO B N 1
ATOM 6034 C CA . PRO B 1 308 ? -0.088 25.391 0.743 1 91.56 308 PRO B CA 1
ATOM 6035 C C . PRO B 1 308 ? 1.302 25.969 1.007 1 91.56 308 PRO B C 1
ATOM 6037 O O . PRO B 1 308 ? 1.502 26.688 1.99 1 91.56 308 PRO B O 1
ATOM 6040 N N . THR B 1 309 ? 2.207 25.609 0.141 1 92.94 309 THR B N 1
ATOM 6041 C CA . THR B 1 309 ? 3.516 26.25 0.071 1 92.94 309 THR B CA 1
ATOM 6042 C C . THR B 1 309 ? 3.584 27.219 -1.11 1 92.94 309 THR B C 1
ATOM 6044 O O . THR B 1 309 ? 2.861 27.047 -2.094 1 92.94 309 THR B O 1
ATOM 6047 N N . HIS B 1 310 ? 4.367 28.219 -1.005 1 93.38 310 HIS B N 1
ATOM 6048 C CA . HIS B 1 310 ? 4.5 29.203 -2.066 1 93.38 310 HIS B CA 1
ATOM 6049 C C . HIS B 1 310 ? 5.941 29.297 -2.561 1 93.38 310 HIS B C 1
ATOM 6051 O O . HIS B 1 310 ? 6.641 30.266 -2.266 1 93.38 310 HIS B O 1
ATOM 6057 N N . MET B 1 311 ? 6.238 28.281 -3.41 1 92.44 311 MET B N 1
ATOM 6058 C CA . MET B 1 311 ? 7.633 28.062 -3.791 1 92.44 311 MET B CA 1
ATOM 6059 C C . MET B 1 311 ? 7.895 28.578 -5.203 1 92.44 311 MET B C 1
ATOM 6061 O O . MET B 1 311 ? 9.047 28.734 -5.609 1 92.44 311 MET B O 1
ATOM 6065 N N . ARG B 1 312 ? 6.871 28.812 -5.918 1 91.12 312 ARG B N 1
ATOM 6066 C CA . ARG B 1 312 ? 7.016 29.281 -7.297 1 91.12 312 ARG B CA 1
ATOM 6067 C C . ARG B 1 312 ? 6.137 30.5 -7.559 1 91.12 312 ARG B C 1
ATOM 6069 O O . ARG B 1 312 ? 4.93 30.359 -7.781 1 91.12 312 ARG B O 1
ATOM 6076 N N . SER B 1 313 ? 6.777 31.609 -7.754 1 91.69 313 SER B N 1
ATOM 6077 C CA . SER B 1 313 ? 6.051 32.875 -7.859 1 91.69 313 SER B CA 1
ATOM 6078 C C . SER B 1 313 ? 5.203 32.906 -9.125 1 91.69 313 SER B C 1
ATOM 6080 O O . SER B 1 313 ? 4.195 33.625 -9.18 1 91.69 313 SER B O 1
ATOM 6082 N N . GLU B 1 314 ? 5.523 32.094 -10.172 1 88.5 314 GLU B N 1
ATOM 6083 C CA . GLU B 1 314 ? 4.762 32.031 -11.414 1 88.5 314 GLU B CA 1
ATOM 6084 C C . GLU B 1 314 ? 3.346 31.531 -11.164 1 88.5 314 GLU B C 1
ATOM 6086 O O . GLU B 1 314 ? 2.43 31.828 -11.938 1 88.5 314 GLU B O 1
ATOM 6091 N N . ASP B 1 315 ? 3.215 30.844 -10.125 1 87.44 315 ASP B N 1
ATOM 6092 C CA . ASP B 1 315 ? 1.92 30.234 -9.828 1 87.44 315 ASP B CA 1
ATOM 6093 C C . ASP B 1 315 ? 0.875 31.297 -9.5 1 87.44 315 ASP B C 1
ATOM 6095 O O . ASP B 1 315 ? -0.328 31.047 -9.586 1 87.44 315 ASP B O 1
ATOM 6099 N N . TRP B 1 316 ? 1.279 32.5 -9.086 1 89.69 316 TRP B N 1
ATOM 6100 C CA . TRP B 1 316 ? 0.345 33.594 -8.852 1 89.69 316 TRP B CA 1
ATOM 6101 C C . TRP B 1 316 ? 0.699 34.781 -9.719 1 89.69 316 TRP B C 1
ATOM 6103 O O . TRP B 1 316 ? 0.534 35.938 -9.289 1 89.69 316 TRP B O 1
ATOM 6113 N N . ASN B 1 317 ? 1.338 34.531 -10.82 1 87 317 ASN B N 1
ATOM 6114 C CA . ASN B 1 317 ? 1.574 35.438 -11.93 1 87 317 ASN B CA 1
ATOM 6115 C C . ASN B 1 317 ? 2.611 36.5 -11.578 1 87 317 ASN B C 1
ATOM 6117 O O . ASN B 1 317 ? 2.539 37.625 -12.062 1 87 317 ASN B O 1
ATOM 6121 N N . HIS B 1 318 ? 3.436 36.25 -10.617 1 90.12 318 HIS B N 1
ATOM 6122 C CA . HIS B 1 318 ? 4.586 37.094 -10.367 1 90.12 318 HIS B CA 1
ATOM 6123 C C . HIS B 1 318 ? 5.848 36.531 -11.008 1 90.12 318 HIS B C 1
ATOM 6125 O O . HIS B 1 318 ? 6.656 35.875 -10.344 1 90.12 318 HIS B O 1
ATOM 6131 N N . ILE B 1 319 ? 5.992 36.969 -12.25 1 89.94 319 ILE B N 1
ATOM 6132 C CA . ILE B 1 319 ? 7.113 36.438 -13.039 1 89.94 319 ILE B CA 1
ATOM 6133 C C . ILE B 1 319 ? 8.422 37.062 -12.531 1 89.94 319 ILE B C 1
ATOM 6135 O O . ILE B 1 319 ? 8.508 38.25 -12.305 1 89.94 319 ILE B O 1
ATOM 6139 N N . GLY B 1 320 ? 9.359 36.281 -12.375 1 91.44 320 GLY B N 1
ATOM 6140 C CA . GLY B 1 320 ? 10.664 36.75 -11.945 1 91.44 320 GLY B CA 1
ATOM 6141 C C . GLY B 1 320 ? 10.797 36.844 -10.438 1 91.44 320 GLY B C 1
ATOM 6142 O O . GLY B 1 320 ? 11.852 37.219 -9.922 1 91.44 320 GLY B O 1
ATOM 6143 N N . GLY B 1 321 ? 9.742 36.594 -9.688 1 93.5 321 GLY B N 1
ATOM 6144 C CA . GLY B 1 321 ? 9.805 36.562 -8.234 1 93.5 321 GLY B CA 1
ATOM 6145 C C . GLY B 1 321 ? 10.547 35.375 -7.688 1 93.5 321 GLY B C 1
ATOM 6146 O O . GLY B 1 321 ? 10.859 34.438 -8.43 1 93.5 321 GLY B O 1
ATOM 6147 N N . ILE B 1 322 ? 10.969 35.5 -6.383 1 96.38 322 ILE B N 1
ATOM 6148 C CA . ILE B 1 322 ? 11.641 34.406 -5.695 1 96.38 322 ILE B CA 1
ATOM 6149 C C . ILE B 1 322 ? 10.727 33.812 -4.605 1 96.38 322 ILE B C 1
ATOM 6151 O O . ILE B 1 322 ? 10.703 34.344 -3.484 1 96.38 322 ILE B O 1
ATOM 6155 N N . LYS B 1 323 ? 10.062 32.719 -4.902 1 95.94 323 LYS B N 1
ATOM 6156 C CA . LYS B 1 323 ? 9.125 32.094 -3.957 1 95.94 323 LYS B CA 1
ATOM 6157 C C . LYS B 1 323 ? 8.164 33.125 -3.389 1 95.94 323 LYS B C 1
ATOM 6159 O O . LYS B 1 323 ? 7.598 33.938 -4.133 1 95.94 323 LYS B O 1
ATOM 6164 N N . CYS B 1 324 ? 7.988 33.156 -2.16 1 96.69 324 CYS B N 1
ATOM 6165 C CA . CYS B 1 324 ? 7.078 34.094 -1.513 1 96.69 324 CYS B CA 1
ATOM 6166 C C . CYS B 1 324 ? 7.812 35.344 -1.09 1 96.69 324 CYS B C 1
ATOM 6168 O O . CYS B 1 324 ? 7.223 36.25 -0.469 1 96.69 324 CYS B O 1
ATOM 6170 N N . TYR B 1 325 ? 9.086 35.5 -1.401 1 97.06 325 TYR B N 1
ATOM 6171 C CA . TYR B 1 325 ? 9.93 36.594 -0.939 1 97.06 325 TYR B CA 1
ATOM 6172 C C . TYR B 1 325 ? 9.43 37.938 -1.482 1 97.06 325 TYR B C 1
ATOM 6174 O O . TYR B 1 325 ? 9.164 38.062 -2.68 1 97.06 325 TYR B O 1
ATOM 6182 N N . ASN B 1 326 ? 9.188 38.906 -0.566 1 92.25 326 ASN B N 1
ATOM 6183 C CA . ASN B 1 326 ? 8.828 40.312 -0.86 1 92.25 326 ASN B CA 1
ATOM 6184 C C . ASN B 1 326 ? 7.383 40.406 -1.34 1 92.25 326 ASN B C 1
ATOM 6186 O O . ASN B 1 326 ? 7.004 41.406 -1.946 1 92.25 326 ASN B O 1
ATOM 6190 N N . GLU B 1 327 ? 6.617 39.344 -1.168 1 95.88 327 GLU B N 1
ATOM 6191 C CA . GLU B 1 327 ? 5.172 39.469 -1.34 1 95.88 327 GLU B CA 1
ATOM 6192 C C . GLU B 1 327 ? 4.535 40.188 -0.149 1 95.88 327 GLU B C 1
ATOM 6194 O O . GLU B 1 327 ? 4.734 39.781 0.999 1 95.88 327 GLU B O 1
ATOM 6199 N N . THR B 1 328 ? 3.738 41.219 -0.346 1 95.44 328 THR B N 1
ATOM 6200 C CA . THR B 1 328 ? 3.256 42 0.782 1 95.44 328 THR B CA 1
ATOM 6201 C C . THR B 1 328 ? 1.735 42.125 0.748 1 95.44 328 THR B C 1
ATOM 6203 O O . THR B 1 328 ? 1.138 42.781 1.613 1 95.44 328 THR B O 1
ATOM 6206 N N . LYS B 1 329 ? 1.114 41.531 -0.27 1 94.81 329 LYS B N 1
ATOM 6207 C CA . LYS B 1 329 ? -0.342 41.5 -0.371 1 94.81 329 LYS B CA 1
ATOM 6208 C C . LYS B 1 329 ? -0.823 40.125 -0.827 1 94.81 329 LYS B C 1
ATOM 6210 O O . LYS B 1 329 ? -0.101 39.406 -1.521 1 94.81 329 LYS B O 1
ATOM 6215 N N . PRO B 1 330 ? -2.047 39.781 -0.42 1 96 330 PRO B N 1
ATOM 6216 C CA . PRO B 1 330 ? -2.609 38.531 -0.956 1 96 330 PRO B CA 1
ATOM 6217 C C . PRO B 1 330 ? -2.752 38.562 -2.477 1 96 330 PRO B C 1
ATOM 6219 O O . PRO B 1 330 ? -2.779 39.625 -3.08 1 96 330 PRO B O 1
ATOM 6222 N N . THR B 1 331 ? -2.686 37.375 -3.031 1 92.12 331 THR B N 1
ATOM 6223 C CA . THR B 1 331 ? -2.947 37.312 -4.461 1 92.12 331 THR B CA 1
ATOM 6224 C C . THR B 1 331 ? -4.422 37 -4.727 1 92.12 331 THR B C 1
ATOM 6226 O O . THR B 1 331 ? -5.125 36.5 -3.85 1 92.12 331 THR B O 1
ATOM 6229 N N . LYS B 1 332 ? -4.98 37.5 -5.879 1 78.12 332 LYS B N 1
ATOM 6230 C CA . LYS B 1 332 ? -6.363 37.25 -6.266 1 78.12 332 LYS B CA 1
ATOM 6231 C C . LYS B 1 332 ? -6.434 36.156 -7.336 1 78.12 332 LYS B C 1
ATOM 6233 O O . LYS B 1 332 ? -7.5 35.594 -7.586 1 78.12 332 LYS B O 1
ATOM 6238 N N . LYS B 1 333 ? -5.336 35.906 -7.91 1 66.69 333 LYS B N 1
ATOM 6239 C CA . LYS B 1 333 ? -5.32 35.062 -9.094 1 66.69 333 LYS B CA 1
ATOM 6240 C C . LYS B 1 333 ? -4.523 33.781 -8.844 1 66.69 333 LYS B C 1
ATOM 6242 O O . LYS B 1 333 ? -3.336 33.844 -8.516 1 66.69 333 LYS B O 1
ATOM 6247 N N . LEU B 1 334 ? -5.219 32.812 -8.57 1 68.25 334 LEU B N 1
ATOM 6248 C CA . LEU B 1 334 ? -4.461 31.578 -8.523 1 68.25 334 LEU B CA 1
ATOM 6249 C C . LEU B 1 334 ? -4.531 30.844 -9.859 1 68.25 334 LEU B C 1
ATOM 6251 O O . LEU B 1 334 ? -5.598 30.766 -10.477 1 68.25 334 LEU B O 1
ATOM 6255 N N . LYS B 1 335 ? -3.41 30.766 -10.633 1 58.25 335 LYS B N 1
ATOM 6256 C CA . LYS B 1 335 ? -3.449 29.922 -11.828 1 58.25 335 LYS B CA 1
ATOM 6257 C C . LYS B 1 335 ? -4.02 28.547 -11.516 1 58.25 335 LYS B C 1
ATOM 6259 O O . LYS B 1 335 ? -3.742 27.984 -10.453 1 58.25 335 LYS B O 1
ATOM 6264 N N . ARG B 1 336 ? -5.211 28.391 -12.008 1 50.78 336 ARG B N 1
ATOM 6265 C CA . ARG B 1 336 ? -5.805 27.062 -11.867 1 50.78 336 ARG B CA 1
ATOM 6266 C C . ARG B 1 336 ? -4.734 25.984 -11.867 1 50.78 336 ARG B C 1
ATOM 6268 O O . ARG B 1 336 ? -4.02 25.812 -12.859 1 50.78 336 ARG B O 1
ATOM 6275 N N . ARG B 1 337 ? -4.023 25.859 -10.812 1 51.44 337 ARG B N 1
ATOM 6276 C CA . ARG B 1 337 ? -3.041 24.781 -10.695 1 51.44 337 ARG B CA 1
ATOM 6277 C C . ARG B 1 337 ? -3.607 23.469 -11.203 1 51.44 337 ARG B C 1
ATOM 6279 O O . ARG B 1 337 ? -4.734 23.094 -10.867 1 51.44 337 ARG B O 1
ATOM 6286 N N . MET B 1 338 ? -3.186 22.938 -12.359 1 43.97 338 MET B N 1
ATOM 6287 C CA . MET B 1 338 ? -3.578 21.703 -13.047 1 43.97 338 MET B CA 1
ATOM 6288 C C . MET B 1 338 ? -3.707 20.547 -12.055 1 43.97 338 MET B C 1
ATOM 6290 O O . MET B 1 338 ? -2.775 20.266 -11.305 1 43.97 338 MET B O 1
ATOM 6294 N N . ARG B 1 339 ? -4.949 20.266 -11.531 1 45.47 339 ARG B N 1
ATOM 6295 C CA . ARG B 1 339 ? -5.363 19.094 -10.773 1 45.47 339 ARG B CA 1
ATOM 6296 C C . ARG B 1 339 ? -4.488 17.891 -11.117 1 45.47 339 ARG B C 1
ATOM 6298 O O . ARG B 1 339 ? -4.258 17.016 -10.273 1 45.47 339 ARG B O 1
ATOM 6305 N N . TRP B 1 340 ? -4.059 17.75 -12.477 1 42.41 340 TRP B N 1
ATOM 6306 C CA . TRP B 1 340 ? -3.641 16.453 -13.016 1 42.41 340 TRP B CA 1
ATOM 6307 C C . TRP B 1 340 ? -2.129 16.406 -13.219 1 42.41 340 TRP B C 1
ATOM 6309 O O . TRP B 1 340 ? -1.596 15.438 -13.758 1 42.41 340 TRP B O 1
ATOM 6319 N N . GLY B 1 341 ? -1.348 17.266 -12.539 1 43.12 341 GLY B N 1
ATOM 6320 C CA . GLY B 1 341 ? 0.042 17.219 -12.961 1 43.12 341 GLY B CA 1
ATOM 6321 C C . GLY B 1 341 ? 1 16.859 -11.844 1 43.12 341 GLY B C 1
ATOM 6322 O O . GLY B 1 341 ? 0.599 16.781 -10.68 1 43.12 341 GLY B O 1
ATOM 6323 N N . GLY B 1 342 ? 2.203 16.25 -12.141 1 42.16 342 GLY B N 1
ATOM 6324 C CA . GLY B 1 342 ? 3.381 15.898 -11.367 1 42.16 342 GLY B CA 1
ATOM 6325 C C . GLY B 1 342 ? 3.879 17.031 -10.492 1 42.16 342 GLY B C 1
ATOM 6326 O O . GLY B 1 342 ? 4.926 16.922 -9.844 1 42.16 342 GLY B O 1
ATOM 6327 N N . SER B 1 343 ? 3.182 18.125 -10.445 1 44.75 343 SER B N 1
ATOM 6328 C CA . SER B 1 343 ? 3.637 19.25 -9.648 1 44.75 343 SER B CA 1
ATOM 6329 C C . SER B 1 343 ? 3.148 19.141 -8.203 1 44.75 343 SER B C 1
ATOM 6331 O O . SER B 1 343 ? 2.266 18.328 -7.906 1 44.75 343 SER B O 1
ATOM 6333 N N . ASN B 1 344 ? 3.83 19.797 -7.344 1 49.41 344 ASN B N 1
ATOM 6334 C CA . ASN B 1 344 ? 3.457 19.828 -5.934 1 49.41 344 ASN B CA 1
ATOM 6335 C C . ASN B 1 344 ? 1.979 20.172 -5.754 1 49.41 344 ASN B C 1
ATOM 6337 O O . ASN B 1 344 ? 1.317 19.609 -4.871 1 49.41 344 ASN B O 1
ATOM 6341 N N . ALA B 1 345 ? 1.466 21.031 -6.613 1 52.16 345 ALA B N 1
ATOM 6342 C CA . ALA B 1 345 ? 0.043 21.359 -6.566 1 52.16 345 ALA B CA 1
ATOM 6343 C C . ALA B 1 345 ? -0.808 20.156 -6.977 1 52.16 345 ALA B C 1
ATOM 6345 O O . ALA B 1 345 ? -1.84 19.891 -6.359 1 52.16 345 ALA B O 1
ATOM 6346 N N . GLY B 1 346 ? -0.32 19.5 -8.008 1 54.66 346 GLY B N 1
ATOM 6347 C CA . GLY B 1 346 ? -1 18.281 -8.422 1 54.66 346 GLY B CA 1
ATOM 6348 C C . GLY B 1 346 ? -1.028 17.203 -7.344 1 54.66 346 GLY B C 1
ATOM 6349 O O . GLY B 1 346 ? -2.062 16.578 -7.117 1 54.66 346 GLY B O 1
ATOM 6350 N N . TYR B 1 347 ? 0.034 17.219 -6.672 1 61.75 347 TYR B N 1
ATOM 6351 C CA . TYR B 1 347 ? 0.091 16.234 -5.602 1 61.75 347 TYR B CA 1
ATOM 6352 C C . TYR B 1 347 ? -0.8 16.641 -4.434 1 61.75 347 TYR B C 1
ATOM 6354 O O . TYR B 1 347 ? -1.391 15.789 -3.768 1 61.75 347 TYR B O 1
ATOM 6362 N N . GLY B 1 348 ? -0.871 17.875 -4.332 1 74.38 348 GLY B N 1
ATOM 6363 C CA . GLY B 1 348 ? -1.772 18.344 -3.289 1 74.38 348 GLY B CA 1
ATOM 6364 C C . GLY B 1 348 ? -3.207 17.891 -3.496 1 74.38 348 GLY B C 1
ATOM 6365 O O . GLY B 1 348 ? -3.863 17.438 -2.555 1 74.38 348 GLY B O 1
ATOM 6366 N N . TYR B 1 349 ? -3.549 17.891 -4.703 1 78.31 349 TYR B N 1
ATOM 6367 C CA . TYR B 1 349 ? -4.918 17.484 -5.012 1 78.31 349 TYR B CA 1
ATOM 6368 C C . TYR B 1 349 ? -5.09 15.984 -4.828 1 78.31 349 TYR B C 1
ATOM 6370 O O . TYR B 1 349 ? -6.113 15.531 -4.312 1 78.31 349 TYR B O 1
ATOM 6378 N N . ARG B 1 350 ? -4.082 15.242 -5.246 1 85.81 350 ARG B N 1
ATOM 6379 C CA . ARG B 1 350 ? -4.16 13.789 -5.074 1 85.81 350 ARG B CA 1
ATOM 6380 C C . ARG B 1 350 ? -4.219 13.422 -3.598 1 85.81 350 ARG B C 1
ATOM 6382 O O . ARG B 1 350 ? -4.98 12.531 -3.209 1 85.81 350 ARG B O 1
ATOM 6389 N N . MET B 1 351 ? -3.463 14.125 -2.855 1 90.69 351 MET B N 1
ATOM 6390 C CA . MET B 1 351 ? -3.443 13.852 -1.423 1 90.69 351 MET B CA 1
ATOM 6391 C C . MET B 1 351 ? -4.781 14.203 -0.782 1 90.69 351 MET B C 1
ATOM 6393 O O . MET B 1 351 ? -5.262 13.492 0.098 1 90.69 351 MET B O 1
ATOM 6397 N N . THR B 1 352 ? -5.32 15.273 -1.243 1 89.81 352 THR B N 1
ATOM 6398 C CA . THR B 1 352 ? -6.633 15.68 -0.744 1 89.81 352 THR B CA 1
ATOM 6399 C C . THR B 1 352 ? -7.691 14.641 -1.112 1 89.81 352 THR B C 1
ATOM 6401 O O . THR B 1 352 ? -8.586 14.352 -0.314 1 89.81 352 THR B O 1
ATOM 6404 N N . ASP B 1 353 ? -7.559 14.164 -2.309 1 91.69 353 ASP B N 1
ATOM 6405 C CA . ASP B 1 353 ? -8.492 13.133 -2.75 1 91.69 353 ASP B CA 1
ATOM 6406 C C . ASP B 1 353 ? -8.391 11.883 -1.87 1 91.69 353 ASP B C 1
ATOM 6408 O O . ASP B 1 353 ? -9.406 11.289 -1.513 1 91.69 353 ASP B O 1
ATOM 6412 N N . VAL B 1 354 ? -7.203 11.523 -1.579 1 95.69 354 VAL B N 1
ATOM 6413 C CA . VAL B 1 354 ? -6.98 10.359 -0.722 1 95.69 354 VAL B CA 1
ATOM 6414 C C . VAL B 1 354 ? -7.598 10.609 0.654 1 95.69 354 VAL B C 1
ATOM 6416 O O . VAL B 1 354 ? -8.32 9.766 1.18 1 95.69 354 VAL B O 1
ATOM 6419 N N . LEU B 1 355 ? -7.316 11.773 1.214 1 96 355 LEU B N 1
ATOM 6420 C CA . LEU B 1 355 ? -7.859 12.133 2.518 1 96 355 LEU B CA 1
ATOM 6421 C C . LEU B 1 355 ? -9.383 12.062 2.512 1 96 355 LEU B C 1
ATOM 6423 O O . LEU B 1 355 ? -9.984 11.438 3.391 1 96 355 LEU B O 1
ATOM 6427 N N . SER B 1 356 ? -9.953 12.656 1.537 1 94.94 356 SER B N 1
ATOM 6428 C CA . SER B 1 356 ? -11.414 12.68 1.438 1 94.94 356 SER B CA 1
ATOM 6429 C C . SER B 1 356 ? -11.977 11.273 1.289 1 94.94 356 SER B C 1
ATOM 6431 O O . SER B 1 356 ? -12.992 10.93 1.907 1 94.94 356 SER B O 1
ATOM 6433 N N . SER B 1 357 ? -11.312 10.492 0.465 1 95.94 357 SER B N 1
ATOM 6434 C CA . SER B 1 357 ? -11.758 9.125 0.227 1 95.94 357 SER B CA 1
ATOM 6435 C C . SER B 1 357 ? -11.719 8.297 1.509 1 95.94 357 SER B C 1
ATOM 6437 O O . SER B 1 357 ? -12.68 7.598 1.832 1 95.94 357 SER B O 1
ATOM 6439 N N . VAL B 1 358 ? -10.688 8.359 2.287 1 97.88 358 VAL B N 1
ATOM 6440 C CA . VAL B 1 358 ? -10.523 7.582 3.514 1 97.88 358 VAL B CA 1
ATOM 6441 C C . VAL B 1 358 ? -11.547 8.031 4.551 1 97.88 358 VAL B C 1
ATOM 6443 O O . VAL B 1 358 ? -12.219 7.203 5.168 1 97.88 358 VAL B O 1
ATOM 6446 N N . VAL B 1 359 ? -11.688 9.336 4.699 1 97.62 359 VAL B N 1
ATOM 6447 C CA . VAL B 1 359 ? -12.562 9.906 5.723 1 97.62 359 VAL B CA 1
ATOM 6448 C C . VAL B 1 359 ? -14.016 9.562 5.406 1 97.62 359 VAL B C 1
ATOM 6450 O O . VAL B 1 359 ? -14.812 9.312 6.312 1 97.62 359 VAL B O 1
ATOM 6453 N N . SER B 1 360 ? -14.383 9.5 4.125 1 96.31 360 SER B N 1
ATOM 6454 C CA . SER B 1 360 ? -15.758 9.266 3.709 1 96.31 360 SER B CA 1
ATOM 6455 C C . SER B 1 360 ? -16.234 7.875 4.133 1 96.31 360 SER B C 1
ATOM 6457 O O . SER B 1 360 ? -17.438 7.629 4.238 1 96.31 360 SER B O 1
ATOM 6459 N N . ARG B 1 361 ? -15.297 7.004 4.453 1 96.62 361 ARG B N 1
ATOM 6460 C CA . ARG B 1 361 ? -15.672 5.633 4.797 1 96.62 361 ARG B CA 1
ATOM 6461 C C . ARG B 1 361 ? -15.539 5.391 6.297 1 96.62 361 ARG B C 1
ATOM 6463 O O . ARG B 1 361 ? -15.703 4.266 6.766 1 96.62 361 ARG B O 1
ATOM 6470 N N . MET B 1 362 ? -15.258 6.41 7.035 1 97.62 362 MET B N 1
ATOM 6471 C CA . MET B 1 362 ? -15.102 6.266 8.484 1 97.62 362 MET B CA 1
ATOM 6472 C C . MET B 1 362 ? -16.469 6.219 9.164 1 97.62 362 MET B C 1
ATOM 6474 O O . MET B 1 362 ? -17.438 6.785 8.664 1 97.62 362 MET B O 1
ATOM 6478 N N . LYS B 1 363 ? -16.5 5.566 10.297 1 96 363 LYS B N 1
ATOM 6479 C CA . LYS B 1 363 ? -17.688 5.516 11.133 1 96 363 LYS B CA 1
ATOM 6480 C C . LYS B 1 363 ? -17.844 6.797 11.945 1 96 363 LYS B C 1
ATOM 6482 O O . LYS B 1 363 ? -18.938 7.344 12.047 1 96 363 LYS B O 1
ATOM 6487 N N . ILE B 1 364 ? -16.75 7.215 12.5 1 96 364 ILE B N 1
ATOM 6488 C CA . ILE B 1 364 ? -16.781 8.461 13.266 1 96 364 ILE B CA 1
ATOM 6489 C C . ILE B 1 364 ? -16.781 9.648 12.305 1 96 364 ILE B C 1
ATOM 6491 O O . ILE B 1 364 ? -16.141 9.609 11.258 1 96 364 ILE B O 1
ATOM 6495 N N . ASN B 1 365 ? -17.484 10.68 12.719 1 95.62 365 ASN B N 1
ATOM 6496 C CA . ASN B 1 365 ? -17.516 11.891 11.906 1 95.62 365 ASN B CA 1
ATOM 6497 C C . ASN B 1 365 ? -16.25 12.719 12.078 1 95.62 365 ASN B C 1
ATOM 6499 O O . ASN B 1 365 ? -15.82 12.984 13.211 1 95.62 365 ASN B O 1
ATOM 6503 N N . VAL B 1 366 ? -15.68 13.039 10.969 1 97.19 366 VAL B N 1
ATOM 6504 C CA . VAL B 1 366 ? -14.523 13.938 10.953 1 97.19 366 VAL B CA 1
ATOM 6505 C C . VAL B 1 366 ? -14.898 15.242 10.258 1 97.19 366 VAL B C 1
ATOM 6507 O O . VAL B 1 366 ? -15.281 15.242 9.086 1 97.19 366 VAL B O 1
ATOM 6510 N N . THR B 1 367 ? -14.766 16.344 10.984 1 95.12 367 THR B N 1
ATOM 6511 C CA . THR B 1 367 ? -15.031 17.656 10.414 1 95.12 367 THR B CA 1
ATOM 6512 C C . THR B 1 367 ? -13.758 18.266 9.82 1 95.12 367 THR B C 1
ATOM 6514 O O . THR B 1 367 ? -12.742 18.359 10.508 1 95.12 367 THR B O 1
ATOM 6517 N N . PHE B 1 368 ? -13.891 18.688 8.633 1 94.38 368 PHE B N 1
ATOM 6518 C CA . PHE B 1 368 ? -12.734 19.297 7.992 1 94.38 368 PHE B CA 1
ATOM 6519 C C . PHE B 1 368 ? -12.648 20.781 8.328 1 94.38 368 PHE B C 1
ATOM 6521 O O . PHE B 1 368 ? -13.641 21.5 8.242 1 94.38 368 PHE B O 1
ATOM 6528 N N . ILE B 1 369 ? -11.5 21.172 8.789 1 95.12 369 ILE B N 1
ATOM 6529 C CA . ILE B 1 369 ? -11.148 22.594 8.773 1 95.12 369 ILE B CA 1
ATOM 6530 C C . ILE B 1 369 ? -10.477 22.938 7.449 1 95.12 369 ILE B C 1
ATOM 6532 O O . ILE B 1 369 ? -9.258 22.781 7.297 1 95.12 369 ILE B O 1
ATOM 6536 N N . ASN B 1 370 ? -11.281 23.422 6.523 1 91.81 370 ASN B N 1
ATOM 6537 C CA . ASN B 1 370 ? -10.797 23.656 5.168 1 91.81 370 ASN B CA 1
ATOM 6538 C C . ASN B 1 370 ? -10.031 24.969 5.062 1 91.81 370 ASN B C 1
ATOM 6540 O O . ASN B 1 370 ? -10.641 26.031 4.922 1 91.81 370 ASN B O 1
ATOM 6544 N N . ILE B 1 371 ? -8.773 24.859 5.039 1 93.38 371 ILE B N 1
ATOM 6545 C CA . ILE B 1 371 ? -7.953 26.062 5.078 1 93.38 371 ILE B CA 1
ATOM 6546 C C . ILE B 1 371 ? -7.223 26.234 3.75 1 93.38 371 ILE B C 1
ATOM 6548 O O . ILE B 1 371 ? -6.52 27.234 3.547 1 93.38 371 ILE B O 1
ATOM 6552 N N . THR B 1 372 ? -7.309 25.297 2.863 1 91.06 372 THR B N 1
ATOM 6553 C CA . THR B 1 372 ? -6.414 25.203 1.715 1 91.06 372 THR B CA 1
ATOM 6554 C C . THR B 1 372 ? -6.602 26.406 0.79 1 91.06 372 THR B C 1
ATOM 6556 O O . THR B 1 372 ? -5.664 27.172 0.558 1 91.06 372 THR B O 1
ATOM 6559 N N . GLU B 1 373 ? -7.773 26.656 0.38 1 86.69 373 GLU B N 1
ATOM 6560 C CA . GLU B 1 373 ? -8.023 27.719 -0.593 1 86.69 373 GLU B CA 1
ATOM 6561 C C . GLU B 1 373 ? -7.723 29.094 -0.005 1 86.69 373 GLU B C 1
ATOM 6563 O O . GLU B 1 373 ? -7.043 29.906 -0.633 1 86.69 373 GLU B O 1
ATOM 6568 N N . MET B 1 374 ? -8.25 29.406 1.131 1 91.88 374 MET B N 1
ATOM 6569 C CA . MET B 1 374 ? -8.047 30.719 1.729 1 91.88 374 MET B CA 1
ATOM 6570 C C . MET B 1 374 ? -6.562 30.984 1.944 1 91.88 374 MET B C 1
ATOM 6572 O O . MET B 1 374 ? -6.109 32.125 1.801 1 91.88 374 MET B O 1
ATOM 6576 N N . SER B 1 375 ? -5.785 29.922 2.303 1 94.56 375 SER B N 1
ATOM 6577 C CA . SER B 1 375 ? -4.359 30.094 2.564 1 94.56 375 SER B CA 1
ATOM 6578 C C . SER B 1 375 ? -3.572 30.266 1.27 1 94.56 375 SER B C 1
ATOM 6580 O O . SER B 1 375 ? -2.504 30.875 1.261 1 94.56 375 SER B O 1
ATOM 6582 N N . GLU B 1 376 ? -4.09 29.719 0.188 1 91.75 376 GLU B N 1
ATOM 6583 C CA . GLU B 1 376 ? -3.426 29.828 -1.107 1 91.75 376 GLU B CA 1
ATOM 6584 C C . GLU B 1 376 ? -3.301 31.281 -1.547 1 91.75 376 GLU B C 1
ATOM 6586 O O . GLU B 1 376 ? -2.34 31.656 -2.225 1 91.75 376 GLU B O 1
ATOM 6591 N N . TYR B 1 377 ? -4.195 32.094 -1.16 1 93.69 377 TYR B N 1
ATOM 6592 C CA . TYR B 1 377 ? -4.215 33.5 -1.582 1 93.69 377 TYR B CA 1
ATOM 6593 C C . TYR B 1 377 ? -3.168 34.312 -0.829 1 93.69 377 TYR B C 1
ATOM 6595 O O . TYR B 1 377 ? -2.824 35.406 -1.237 1 93.69 377 TYR B O 1
ATOM 6603 N N . ARG B 1 378 ? -2.695 33.781 0.217 1 96.69 378 ARG B N 1
ATOM 6604 C CA . ARG B 1 378 ? -1.927 34.625 1.141 1 96.69 378 ARG B CA 1
ATOM 6605 C C . ARG B 1 378 ? -0.429 34.406 0.951 1 96.69 378 ARG B C 1
ATOM 6607 O O . ARG B 1 378 ? 0.287 34.094 1.908 1 96.69 378 ARG B O 1
ATOM 6614 N N . VAL B 1 379 ? 0.035 34.656 -0.23 1 96.25 379 VAL B N 1
ATOM 6615 C CA . VAL B 1 379 ? 1.448 34.562 -0.572 1 96.25 379 VAL B CA 1
ATOM 6616 C C . VAL B 1 379 ? 2.264 35.531 0.263 1 96.25 379 VAL B C 1
ATOM 6618 O O . VAL B 1 379 ? 3.471 35.375 0.44 1 96.25 379 VAL B O 1
ATOM 6621 N N . ASP B 1 380 ? 1.674 36.469 0.928 1 97.56 380 ASP B N 1
ATOM 6622 C CA . ASP B 1 380 ? 2.273 37.625 1.615 1 97.56 380 ASP B CA 1
ATOM 6623 C C . ASP B 1 380 ? 2.553 37.281 3.08 1 97.56 380 ASP B C 1
ATOM 6625 O O . ASP B 1 380 ? 3.27 38.031 3.762 1 97.56 380 ASP B O 1
ATOM 6629 N N . ALA B 1 381 ? 2.039 36.219 3.568 1 98.31 381 ALA B N 1
ATOM 6630 C CA . ALA B 1 381 ? 1.939 36.125 5.02 1 98.31 381 ALA B CA 1
ATOM 6631 C C . ALA B 1 381 ? 2.895 35.062 5.555 1 98.31 381 ALA B C 1
ATOM 6633 O O . ALA B 1 381 ? 2.799 34.656 6.719 1 98.31 381 ALA B O 1
ATOM 6634 N N . HIS B 1 382 ? 3.848 34.656 4.727 1 98.25 382 HIS B N 1
ATOM 6635 C CA . HIS B 1 382 ? 4.832 33.656 5.152 1 98.25 382 HIS B CA 1
ATOM 6636 C C . HIS B 1 382 ? 5.969 34.312 5.934 1 98.25 382 HIS B C 1
ATOM 6638 O O . HIS B 1 382 ? 6.148 35.531 5.867 1 98.25 382 HIS B O 1
ATOM 6644 N N . THR B 1 383 ? 6.695 33.469 6.59 1 97.5 383 THR B N 1
ATOM 6645 C CA . THR B 1 383 ? 7.844 33.938 7.363 1 97.5 383 THR B CA 1
ATOM 6646 C C . THR B 1 383 ? 8.938 34.469 6.441 1 97.5 383 THR B C 1
ATOM 6648 O O . THR B 1 383 ? 9.656 35.406 6.805 1 97.5 383 THR B O 1
ATOM 6651 N N . SER B 1 384 ? 9.055 33.844 5.246 1 97.44 384 SER B N 1
ATOM 6652 C CA . SER B 1 384 ? 10.031 34.281 4.25 1 97.44 384 SER B CA 1
ATOM 6653 C C . SER B 1 384 ? 11.438 34.281 4.832 1 97.44 384 SER B C 1
ATOM 6655 O O . SER B 1 384 ? 11.906 33.281 5.375 1 97.44 384 SER B O 1
ATOM 6657 N N . VAL B 1 385 ? 12.07 35.5 4.914 1 97.81 385 VAL B N 1
ATOM 6658 C CA . VAL B 1 385 ? 13.461 35.531 5.367 1 97.81 385 VAL B CA 1
ATOM 6659 C C . VAL B 1 385 ? 13.516 36.031 6.812 1 97.81 385 VAL B C 1
ATOM 6661 O O . VAL B 1 385 ? 14.586 36.344 7.324 1 97.81 385 VAL B O 1
ATOM 6664 N N . TYR B 1 386 ? 12.406 36.031 7.484 1 97.5 386 TYR B N 1
ATOM 6665 C CA . TYR B 1 386 ? 12.344 36.594 8.836 1 97.5 386 TYR B CA 1
ATOM 6666 C C . TYR B 1 386 ? 12.055 35.5 9.859 1 97.5 386 TYR B C 1
ATOM 6668 O O . TYR B 1 386 ? 11.203 35.688 10.734 1 97.5 386 TYR B O 1
ATOM 6676 N N . GLY B 1 387 ? 12.625 34.344 9.711 1 95.69 387 GLY B N 1
ATOM 6677 C CA . GLY B 1 387 ? 12.484 33.219 10.609 1 95.69 387 GLY B CA 1
ATOM 6678 C C . GLY B 1 387 ? 13.82 32.625 11.023 1 95.69 387 GLY B C 1
ATOM 6679 O O . GLY B 1 387 ? 14.812 33.344 11.164 1 95.69 387 GLY B O 1
ATOM 6680 N N . GLU B 1 388 ? 13.68 31.359 11.383 1 93.38 388 GLU B N 1
ATOM 6681 C CA . GLU B 1 388 ? 14.875 30.688 11.891 1 93.38 388 GLU B CA 1
ATOM 6682 C C . GLU B 1 388 ? 15.234 29.469 11.047 1 93.38 388 GLU B C 1
ATOM 6684 O O . GLU B 1 388 ? 14.398 28.969 10.289 1 93.38 388 GLU B O 1
ATOM 6689 N N . ARG B 1 389 ? 16.469 29.094 11.094 1 88.44 389 ARG B N 1
ATOM 6690 C CA . ARG B 1 389 ? 16.984 27.844 10.562 1 88.44 389 ARG B CA 1
ATOM 6691 C C . ARG B 1 389 ? 17.906 27.156 11.57 1 88.44 389 ARG B C 1
ATOM 6693 O O . ARG B 1 389 ? 18.828 27.781 12.094 1 88.44 389 ARG B O 1
ATOM 6700 N N . SER B 1 390 ? 17.641 25.938 11.883 1 83.81 390 SER B N 1
ATOM 6701 C CA . SER B 1 390 ? 18.422 25.172 12.844 1 83.81 390 SER B CA 1
ATOM 6702 C C . SER B 1 390 ? 18.5 25.875 14.188 1 83.81 390 SER B C 1
ATOM 6704 O O . SER B 1 390 ? 19.578 26.062 14.75 1 83.81 390 SER B O 1
ATOM 6706 N N . ASP B 1 391 ? 17.469 26.516 14.57 1 84.69 391 ASP B N 1
ATOM 6707 C CA . ASP B 1 391 ? 17.266 27.109 15.891 1 84.69 391 ASP B CA 1
ATOM 6708 C C . ASP B 1 391 ? 17.984 28.453 16 1 84.69 391 ASP B C 1
ATOM 6710 O O . ASP B 1 391 ? 18.188 28.969 17.109 1 84.69 391 ASP B O 1
ATOM 6714 N N . GLU B 1 392 ? 18.422 28.922 14.875 1 93.06 392 GLU B N 1
ATOM 6715 C CA . GLU B 1 392 ? 19.047 30.25 14.859 1 93.06 392 GLU B CA 1
ATOM 6716 C C . GLU B 1 392 ? 18.359 31.172 13.852 1 93.06 392 GLU B C 1
ATOM 6718 O O . GLU B 1 392 ? 17.953 30.734 12.773 1 93.06 392 GLU B O 1
ATOM 6723 N N . LEU B 1 393 ? 18.344 32.406 14.273 1 96.19 393 LEU B N 1
ATOM 6724 C CA . LEU B 1 393 ? 17.781 33.375 13.359 1 96.19 393 LEU B CA 1
ATOM 6725 C C . LEU B 1 393 ? 18.656 33.531 12.117 1 96.19 393 LEU B C 1
ATOM 6727 O O . LEU B 1 393 ? 19.891 33.438 12.203 1 96.19 393 LEU B O 1
ATOM 6731 N N . LEU B 1 394 ? 18 33.812 10.992 1 96.81 394 LEU B N 1
ATOM 6732 C CA . LEU B 1 394 ? 18.766 34 9.773 1 96.81 394 LEU B CA 1
ATOM 6733 C C . LEU B 1 394 ? 19.656 35.219 9.891 1 96.81 394 LEU B C 1
ATOM 6735 O O . LEU B 1 394 ? 19.25 36.25 10.438 1 96.81 394 LEU B O 1
ATOM 6739 N N . THR B 1 395 ? 20.906 35.125 9.398 1 96.19 395 THR B N 1
ATOM 6740 C CA . THR B 1 395 ? 21.828 36.25 9.344 1 96.19 395 THR B CA 1
ATOM 6741 C C . THR B 1 395 ? 21.469 37.188 8.195 1 96.19 395 THR B C 1
ATOM 6743 O O . THR B 1 395 ? 20.656 36.844 7.332 1 96.19 395 THR B O 1
ATOM 6746 N N . ASP B 1 396 ? 22.109 38.344 8.219 1 96 396 ASP B N 1
ATOM 6747 C CA . ASP B 1 396 ? 21.875 39.312 7.141 1 96 396 ASP B CA 1
ATOM 6748 C C . ASP B 1 396 ? 22.281 38.719 5.793 1 96 396 ASP B C 1
ATOM 6750 O O . ASP B 1 396 ? 21.641 38.969 4.777 1 96 396 ASP B O 1
ATOM 6754 N N . GLU B 1 397 ? 23.312 37.969 5.844 1 97.12 397 GLU B N 1
ATOM 6755 C CA . GLU B 1 397 ? 23.797 37.312 4.625 1 97.12 397 GLU B CA 1
ATOM 6756 C C . GLU B 1 397 ? 22.812 36.281 4.102 1 97.12 397 GLU B C 1
ATOM 6758 O O . GLU B 1 397 ? 22.578 36.188 2.893 1 97.12 397 GLU B O 1
ATOM 6763 N N . GLN B 1 398 ? 22.266 35.562 4.969 1 96.94 398 GLN B N 1
ATOM 6764 C CA . GLN B 1 398 ? 21.281 34.562 4.59 1 96.94 398 GLN B CA 1
ATOM 6765 C C . GLN B 1 398 ? 20 35.188 4.078 1 96.94 398 GLN B C 1
ATOM 6767 O O . GLN B 1 398 ? 19.422 34.719 3.096 1 96.94 398 GLN B O 1
ATOM 6772 N N . ARG B 1 399 ? 19.609 36.219 4.664 1 96.88 399 ARG B N 1
ATOM 6773 C CA . ARG B 1 399 ? 18.391 36.938 4.266 1 96.88 399 ARG B CA 1
ATOM 6774 C C . ARG B 1 399 ? 18.547 37.531 2.857 1 96.88 399 ARG B C 1
ATOM 6776 O O . ARG B 1 399 ? 17.547 37.656 2.137 1 96.88 399 ARG B O 1
ATOM 6783 N N . ALA B 1 400 ? 19.766 37.781 2.479 1 96.88 400 ALA B N 1
ATOM 6784 C CA . ALA B 1 400 ? 20.047 38.375 1.168 1 96.88 400 ALA B CA 1
ATOM 6785 C C . ALA B 1 400 ? 20.031 37.312 0.079 1 96.88 400 ALA B C 1
ATOM 6787 O O . ALA B 1 400 ? 20.125 37.625 -1.11 1 96.88 400 ALA B O 1
ATOM 6788 N N . ASP B 1 401 ? 19.828 36.094 0.445 1 96.94 401 ASP B N 1
ATOM 6789 C CA . ASP B 1 401 ? 19.703 34.969 -0.494 1 96.94 401 ASP B CA 1
ATOM 6790 C C . ASP B 1 401 ? 18.375 34.25 -0.316 1 96.94 401 ASP B C 1
ATOM 6792 O O . ASP B 1 401 ? 18.344 33.094 0.077 1 96.94 401 ASP B O 1
ATOM 6796 N N . PRO B 1 402 ? 17.359 34.875 -0.727 1 96.75 402 PRO B N 1
ATOM 6797 C CA . PRO B 1 402 ? 16.031 34.281 -0.481 1 96.75 402 PRO B CA 1
ATOM 6798 C C . PRO B 1 402 ? 15.781 33 -1.271 1 96.75 402 PRO B C 1
ATOM 6800 O O . PRO B 1 402 ? 14.938 32.188 -0.883 1 96.75 402 PRO B O 1
ATOM 6803 N N . LEU B 1 403 ? 16.484 32.844 -2.365 1 95.94 403 LEU B N 1
ATOM 6804 C CA . LEU B 1 403 ? 16.328 31.594 -3.119 1 95.94 403 LEU B CA 1
ATOM 6805 C C . LEU B 1 403 ? 16.641 30.391 -2.25 1 95.94 403 LEU B C 1
ATOM 6807 O O . LEU B 1 403 ? 15.961 29.359 -2.334 1 95.94 403 LEU B O 1
ATOM 6811 N N . GLN B 1 404 ? 17.547 30.578 -1.406 1 95 404 GLN B N 1
ATOM 6812 C CA . GLN B 1 404 ? 18 29.469 -0.574 1 95 404 GLN B CA 1
ATOM 6813 C C . GLN B 1 404 ? 17.297 29.469 0.783 1 95 404 GLN B C 1
ATOM 6815 O O . GLN B 1 404 ? 17.062 28.422 1.369 1 95 404 GLN B O 1
ATOM 6820 N N . TYR B 1 405 ? 16.891 30.656 1.269 1 96.5 405 TYR B N 1
ATOM 6821 C CA . TYR B 1 405 ? 16.625 30.688 2.701 1 96.5 405 TYR B CA 1
ATOM 6822 C C . TYR B 1 405 ? 15.188 31.141 2.967 1 96.5 405 TYR B C 1
ATOM 6824 O O . TYR B 1 405 ? 14.711 31.078 4.102 1 96.5 405 TYR B O 1
ATOM 6832 N N . ALA B 1 406 ? 14.445 31.578 1.994 1 97.31 406 ALA B N 1
ATOM 6833 C CA . ALA B 1 406 ? 13.07 32 2.23 1 97.31 406 ALA B CA 1
ATOM 6834 C C . ALA B 1 406 ? 12.188 30.828 2.611 1 97.31 406 ALA B C 1
ATOM 6836 O O . ALA B 1 406 ? 12.102 29.844 1.878 1 97.31 406 ALA B O 1
ATOM 6837 N N . ASP B 1 407 ? 11.609 30.938 3.738 1 97.12 407 ASP B N 1
ATOM 6838 C CA . ASP B 1 407 ? 10.633 29.969 4.227 1 97.12 407 ASP B CA 1
ATOM 6839 C C . ASP B 1 407 ? 9.227 30.312 3.76 1 97.12 407 ASP B C 1
ATOM 6841 O O . ASP B 1 407 ? 8.594 31.234 4.301 1 97.12 407 ASP B O 1
ATOM 6845 N N . CYS B 1 408 ? 8.719 29.594 2.783 1 97.06 408 CYS B N 1
ATOM 6846 C CA . CYS B 1 408 ? 7.383 29.828 2.236 1 97.06 408 CYS B CA 1
ATOM 6847 C C . CYS B 1 408 ? 6.453 28.656 2.555 1 97.06 408 CYS B C 1
ATOM 6849 O O . CYS B 1 408 ? 5.582 28.312 1.753 1 97.06 408 CYS B O 1
ATOM 6851 N N . ILE B 1 409 ? 6.738 28.031 3.703 1 96.5 409 ILE B N 1
ATOM 6852 C CA . ILE B 1 409 ? 5.953 26.938 4.25 1 96.5 409 ILE B CA 1
ATOM 6853 C C . ILE B 1 409 ? 5.258 27.375 5.531 1 96.5 409 ILE B C 1
ATOM 6855 O O . ILE B 1 409 ? 4.051 27.188 5.691 1 96.5 409 ILE B O 1
ATOM 6859 N N . HIS B 1 410 ? 6.004 28.062 6.402 1 97.81 410 HIS B N 1
ATOM 6860 C CA . HIS B 1 410 ? 5.48 28.484 7.699 1 97.81 410 HIS B CA 1
ATOM 6861 C C . HIS B 1 410 ? 4.871 29.875 7.617 1 97.81 410 HIS B C 1
ATOM 6863 O O . HIS B 1 410 ? 5.188 30.656 6.707 1 97.81 410 HIS B O 1
ATOM 6869 N N . TRP B 1 411 ? 4.043 30.141 8.5 1 98.56 411 TRP B N 1
ATOM 6870 C CA . TRP B 1 411 ? 3.301 31.406 8.508 1 98.56 411 TRP B CA 1
ATOM 6871 C C . TRP B 1 411 ? 3.746 32.281 9.664 1 98.56 411 TRP B C 1
ATOM 6873 O O . TRP B 1 411 ? 4.051 31.797 10.758 1 98.56 411 TRP B O 1
ATOM 6883 N N . CYS B 1 412 ? 3.705 33.594 9.461 1 98.5 412 CYS B N 1
ATOM 6884 C CA . CYS B 1 412 ? 3.883 34.5 10.57 1 98.5 412 CYS B CA 1
ATOM 6885 C C . CYS B 1 412 ? 2.734 34.406 11.562 1 98.5 412 CYS B C 1
ATOM 6887 O O . CYS B 1 412 ? 1.592 34.156 11.172 1 98.5 412 CYS B O 1
ATOM 6889 N N . LEU B 1 413 ? 3.074 34.625 12.844 1 98.5 413 LEU B N 1
ATOM 6890 C CA . LEU B 1 413 ? 2.055 34.75 13.883 1 98.5 413 LEU B CA 1
ATOM 6891 C C . LEU B 1 413 ? 2.188 36.094 14.617 1 98.5 413 LEU B C 1
ATOM 6893 O O . LEU B 1 413 ? 3.291 36.469 14.992 1 98.5 413 LEU B O 1
ATOM 6897 N N . PRO B 1 414 ? 1.1 36.812 14.922 1 98.19 414 PRO B N 1
ATOM 6898 C CA . PRO B 1 414 ? -0.232 36.531 14.383 1 98.19 414 PRO B CA 1
ATOM 6899 C C . PRO B 1 414 ? -0.262 36.5 12.859 1 98.19 414 PRO B C 1
ATOM 6901 O O . PRO B 1 414 ? 0.639 37.062 12.219 1 98.19 414 PRO B O 1
ATOM 6904 N N . GLY B 1 415 ? -1.262 35.781 12.273 1 97.94 415 GLY B N 1
ATOM 6905 C CA . GLY B 1 415 ? -1.394 35.688 10.828 1 97.94 415 GLY B CA 1
ATOM 6906 C C . GLY B 1 415 ? -2.463 34.719 10.375 1 97.94 415 GLY B C 1
ATOM 6907 O O . GLY B 1 415 ? -3.518 34.625 11.008 1 97.94 415 GLY B O 1
ATOM 6908 N N . VAL B 1 416 ? -2.225 34.062 9.273 1 97.94 416 VAL B N 1
ATOM 6909 C CA . VAL B 1 416 ? -3.189 33.219 8.57 1 97.94 416 VAL B CA 1
ATOM 6910 C C . VAL B 1 416 ? -3.705 32.125 9.508 1 97.94 416 VAL B C 1
ATOM 6912 O O . VAL B 1 416 ? -4.906 31.844 9.539 1 97.94 416 VAL B O 1
ATOM 6915 N N . PRO B 1 417 ? -2.855 31.5 10.391 1 98.56 417 PRO B N 1
ATOM 6916 C CA . PRO B 1 417 ? -3.354 30.453 11.281 1 98.56 417 PRO B CA 1
ATOM 6917 C C . PRO B 1 417 ? -4.387 30.969 12.281 1 98.56 417 PRO B C 1
ATOM 6919 O O . PRO B 1 417 ? -5.18 30.188 12.812 1 98.56 417 PRO B O 1
ATOM 6922 N N . ASP B 1 418 ? -4.379 32.281 12.602 1 98.25 418 ASP B N 1
ATOM 6923 C CA . ASP B 1 418 ? -5.426 32.844 13.445 1 98.25 418 ASP B CA 1
ATOM 6924 C C . ASP B 1 418 ? -6.801 32.688 12.789 1 98.25 418 ASP B C 1
ATOM 6926 O O . ASP B 1 418 ? -7.797 32.469 13.477 1 98.25 418 ASP B O 1
ATOM 6930 N N . THR B 1 419 ? -6.785 32.844 11.469 1 96.81 419 THR B N 1
ATOM 6931 C CA . THR B 1 419 ? -8.031 32.688 10.727 1 96.81 419 THR B CA 1
ATOM 6932 C C . THR B 1 419 ? -8.469 31.219 10.734 1 96.81 419 THR B C 1
ATOM 6934 O O . THR B 1 419 ? -9.664 30.922 10.766 1 96.81 419 THR B O 1
ATOM 6937 N N . TRP B 1 420 ? -7.469 30.266 10.648 1 97.69 420 TRP B N 1
ATOM 6938 C CA . TRP B 1 420 ? -7.801 28.859 10.797 1 97.69 420 TRP B CA 1
ATOM 6939 C C . TRP B 1 420 ? -8.547 28.609 12.102 1 97.69 420 TRP B C 1
ATOM 6941 O O . TRP B 1 420 ? -9.539 27.875 12.125 1 97.69 420 TRP B O 1
ATOM 6951 N N . ASN B 1 421 ? -8.07 29.234 13.148 1 98.06 421 ASN B N 1
ATOM 6952 C CA . ASN B 1 421 ? -8.648 29.047 14.477 1 98.06 421 ASN B CA 1
ATOM 6953 C C . ASN B 1 421 ? -10 29.734 14.602 1 98.06 421 ASN B C 1
ATOM 6955 O O . ASN B 1 421 ? -10.836 29.312 15.406 1 98.06 421 ASN B O 1
ATOM 6959 N N . HIS B 1 422 ? -10.195 30.797 13.789 1 95.69 422 HIS B N 1
ATOM 6960 C CA . HIS B 1 422 ? -11.531 31.375 13.719 1 95.69 422 HIS B CA 1
ATOM 6961 C C . HIS B 1 422 ? -12.539 30.359 13.188 1 95.69 422 HIS B C 1
ATOM 6963 O O . HIS B 1 422 ? -13.664 30.281 13.688 1 95.69 422 HIS B O 1
ATOM 6969 N N . ILE B 1 423 ? -12.133 29.656 12.234 1 94.44 423 ILE B N 1
ATOM 6970 C CA . ILE B 1 423 ? -12.992 28.625 11.656 1 94.44 423 ILE B CA 1
ATOM 6971 C C . ILE B 1 423 ? -13.227 27.516 12.68 1 94.44 423 ILE B C 1
ATOM 6973 O O . ILE B 1 423 ? -14.359 27.078 12.875 1 94.44 423 ILE B O 1
ATOM 6977 N N . LEU B 1 424 ? -12.172 27.031 13.305 1 97 424 LEU B N 1
ATOM 6978 C CA . LEU B 1 424 ? -12.305 26.031 14.352 1 97 424 LEU B CA 1
ATOM 6979 C C . LEU B 1 424 ? -13.25 26.5 15.453 1 97 424 LEU B C 1
ATOM 6981 O O . LEU B 1 424 ? -14.109 25.734 15.898 1 97 424 LEU B O 1
ATOM 6985 N N . TYR B 1 425 ? -13.094 27.75 15.859 1 96.62 425 TYR B N 1
ATOM 6986 C CA . TYR B 1 425 ? -13.945 28.359 16.875 1 96.62 425 TYR B CA 1
ATOM 6987 C C . TYR B 1 425 ? -15.414 28.297 16.469 1 96.62 425 TYR B C 1
ATOM 6989 O O . TYR B 1 425 ? -16.281 27.969 17.281 1 96.62 425 TYR B O 1
ATOM 6997 N N . ALA B 1 426 ? -15.664 28.641 15.219 1 93.81 426 ALA B N 1
ATOM 6998 C CA . ALA B 1 426 ? -17.031 28.594 14.719 1 93.81 426 ALA B CA 1
ATOM 6999 C C . ALA B 1 426 ? -17.641 27.203 14.883 1 93.81 426 ALA B C 1
ATOM 7001 O O . ALA B 1 426 ? -18.797 27.062 15.273 1 93.81 426 ALA B O 1
ATOM 7002 N N . TYR B 1 427 ? -16.859 26.188 14.633 1 93.69 427 TYR B N 1
ATOM 7003 C CA . TYR B 1 427 ? -17.344 24.828 14.758 1 93.69 427 TYR B CA 1
ATOM 7004 C C . TYR B 1 427 ? -17.547 24.453 16.219 1 93.69 427 TYR B C 1
ATOM 7006 O O . TYR B 1 427 ? -18.453 23.688 16.547 1 93.69 427 TYR B O 1
ATOM 7014 N N . LEU B 1 428 ? -16.672 24.953 17.094 1 94.88 428 LEU B N 1
ATOM 7015 C CA . LEU B 1 428 ? -16.703 24.578 18.5 1 94.88 428 LEU B CA 1
ATOM 7016 C C . LEU B 1 428 ? -17.875 25.25 19.219 1 94.88 428 LEU B C 1
ATOM 7018 O O . LEU B 1 428 ? -18.516 24.641 20.062 1 94.88 428 LEU B O 1
ATOM 7022 N N . VAL B 1 429 ? -18.156 26.469 18.828 1 89.31 429 VAL B N 1
ATOM 7023 C CA . VAL B 1 429 ? -19.156 27.25 19.562 1 89.31 429 VAL B CA 1
ATOM 7024 C C . VAL B 1 429 ? -20.5 27.188 18.844 1 89.31 429 VAL B C 1
ATOM 7026 O O . VAL B 1 429 ? -21.547 27.438 19.453 1 89.31 429 VAL B O 1
ATOM 7029 N N . GLY B 1 430 ? -20.5 27.047 17.516 1 75.12 430 GLY B N 1
ATOM 7030 C CA . GLY B 1 430 ? -21.734 26.984 16.75 1 75.12 430 GLY B CA 1
ATOM 7031 C C . GLY B 1 430 ? -22.516 25.688 16.984 1 75.12 430 GLY B C 1
ATOM 7032 O O . GLY B 1 430 ? -23.656 25.562 16.531 1 75.12 430 GLY B O 1
ATOM 7033 N N . SER B 1 431 ? -21.969 24.719 17.578 1 57.94 431 SER B N 1
ATOM 7034 C CA . SER B 1 431 ? -22.719 23.516 17.875 1 57.94 431 SER B CA 1
ATOM 7035 C C . SER B 1 4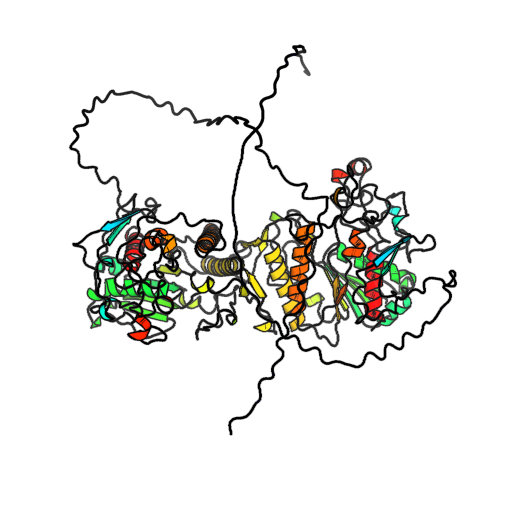31 ? -23.438 23.625 19.219 1 57.94 431 SER B C 1
ATOM 7037 O O . SER B 1 431 ? -22.969 24.312 20.125 1 57.94 431 SER B O 1
#